Protein 5ITG (pdb70)

CATH classification: 3.40.50.720

Structure (mmCIF, N/CA/C/O backbone):
data_5ITG
#
_entry.id   5ITG
#
_cell.length_a   148.996
_cell.length_b   72.996
_cell.length_c   97.269
_cell.angle_alpha   90.000
_cell.angle_beta   90.000
_cell.angle_gamma   90.000
#
_symmetry.space_group_name_H-M   'P 21 21 2'
#
loop_
_entity.id
_entity.type
_entity.pdbx_description
1 polymer 'Sorbitol dehydrogenase'
2 water water
#
loop_
_atom_site.group_PDB
_atom_site.id
_atom_site.type_symbol
_atom_site.label_atom_id
_atom_site.label_alt_id
_atom_site.label_comp_id
_atom_site.label_asym_id
_atom_site.label_entity_id
_atom_site.label_seq_id
_atom_site.pdbx_PDB_ins_code
_atom_site.Cartn_x
_atom_site.Cartn_y
_atom_site.Cartn_z
_atom_site.occupancy
_atom_site.B_iso_or_equiv
_atom_site.auth_seq_id
_atom_site.auth_comp_id
_atom_site.auth_asym_id
_atom_site.auth_atom_id
_atom_site.pdbx_PDB_model_num
ATOM 9 N N . ILE A 1 2 ? 51.772 2.814 -6.435 1.00 62.24 2 ILE A N 1
ATOM 10 C CA . ILE A 1 2 ? 51.482 1.390 -6.512 1.00 61.14 2 ILE A CA 1
ATOM 11 C C . ILE A 1 2 ? 52.785 0.595 -6.572 1.00 59.23 2 ILE A C 1
ATOM 12 O O . ILE A 1 2 ? 53.820 1.115 -6.988 1.00 58.26 2 ILE A O 1
ATOM 17 N N . THR A 1 3 ? 52.732 -0.663 -6.147 1.00 57.61 3 THR A N 1
ATOM 18 C CA . THR A 1 3 ? 53.915 -1.515 -6.149 1.00 56.42 3 THR A CA 1
ATOM 19 C C . THR A 1 3 ? 54.024 -2.331 -7.430 1.00 55.83 3 THR A C 1
ATOM 20 O O . THR A 1 3 ? 53.179 -3.176 -7.714 1.00 55.19 3 THR A O 1
ATOM 24 N N . ARG A 1 4 ? 55.075 -2.070 -8.198 1.00 55.98 4 ARG A N 1
ATOM 25 C CA . ARG A 1 4 ? 55.315 -2.783 -9.446 1.00 56.52 4 ARG A CA 1
ATOM 26 C C . ARG A 1 4 ? 56.805 -2.973 -9.698 1.00 55.80 4 ARG A C 1
ATOM 27 O O . ARG A 1 4 ? 57.638 -2.270 -9.131 1.00 54.30 4 ARG A O 1
ATOM 35 N N . GLU A 1 5 ? 57.130 -3.932 -10.556 1.00 56.53 5 GLU A N 1
ATOM 36 C CA . GLU A 1 5 ? 58.517 -4.231 -10.887 1.00 57.81 5 GLU A CA 1
ATOM 37 C C . GLU A 1 5 ? 59.251 -3.001 -11.414 1.00 57.92 5 GLU A C 1
ATOM 38 O O . GLU A 1 5 ? 60.404 -2.760 -11.065 1.00 57.73 5 GLU A O 1
ATOM 44 N N . THR A 1 6 ? 58.571 -2.220 -12.247 1.00 58.74 6 THR A N 1
ATOM 45 C CA . THR A 1 6 ? 59.167 -1.025 -12.833 1.00 59.56 6 THR A CA 1
ATOM 46 C C . THR A 1 6 ? 59.086 0.170 -11.890 1.00 59.94 6 THR A C 1
ATOM 47 O O . THR A 1 6 ? 59.994 1.001 -11.847 1.00 59.85 6 THR A O 1
ATOM 51 N N . LEU A 1 7 ? 57.996 0.249 -11.133 1.00 60.21 7 LEU A N 1
ATOM 52 C CA . LEU A 1 7 ? 57.789 1.351 -10.201 1.00 61.11 7 LEU A CA 1
ATOM 53 C C . LEU A 1 7 ? 58.555 1.185 -8.896 1.00 60.56 7 LEU A C 1
ATOM 54 O O . LEU A 1 7 ? 58.051 1.532 -7.830 1.00 60.76 7 LEU A O 1
ATOM 59 N N . LYS A 1 8 ? 59.773 0.662 -8.982 1.00 60.39 8 LYS A N 1
ATOM 60 C CA . LYS A 1 8 ? 60.590 0.464 -7.792 1.00 59.71 8 LYS A CA 1
ATOM 61 C C . LYS A 1 8 ? 61.400 1.690 -7.397 1.00 59.69 8 LYS A C 1
ATOM 62 O O . LYS A 1 8 ? 62.567 1.581 -7.021 1.00 60.01 8 LYS A O 1
ATOM 68 N N . SER A 1 9 ? 60.768 2.856 -7.492 1.00 59.36 9 SER A N 1
ATOM 69 C CA . SER A 1 9 ? 61.394 4.120 -7.115 1.00 57.57 9 SER A CA 1
ATOM 70 C C . SER A 1 9 ? 60.712 4.525 -5.810 1.00 56.13 9 SER A C 1
ATOM 71 O O . SER A 1 9 ? 60.201 5.637 -5.673 1.00 55.82 9 SER A O 1
ATOM 74 N N . LEU A 1 10 ? 60.706 3.591 -4.863 1.00 54.03 10 LEU A N 1
ATOM 75 C CA . LEU A 1 10 ? 60.082 3.775 -3.560 1.00 51.43 10 LEU A CA 1
ATOM 76 C C . LEU A 1 10 ? 60.628 4.971 -2.785 1.00 50.74 10 LEU A C 1
ATOM 77 O O . LEU A 1 10 ? 61.756 5.411 -3.010 1.00 50.38 10 LEU A O 1
ATOM 82 N N . PRO A 1 11 ? 59.821 5.515 -1.858 1.00 49.92 11 PRO A N 1
ATOM 83 C CA . PRO A 1 11 ? 60.217 6.660 -1.034 1.00 49.17 11 PRO A CA 1
ATOM 84 C C . PRO A 1 11 ? 61.488 6.340 -0.254 1.00 48.83 11 PRO A C 1
ATOM 85 O O . PRO A 1 11 ? 61.784 5.175 0.010 1.00 48.95 11 PRO A O 1
ATOM 89 N N . ALA A 1 12 ? 62.229 7.378 0.117 1.00 48.66 12 ALA A N 1
ATOM 90 C CA . ALA A 1 12 ? 63.482 7.224 0.851 1.00 47.27 12 ALA A CA 1
ATOM 91 C C . ALA A 1 12 ? 63.384 6.329 2.087 1.00 46.67 12 ALA A C 1
ATOM 92 O O . ALA A 1 12 ? 64.373 5.726 2.502 1.00 46.11 12 ALA A O 1
ATOM 94 N N . ASN A 1 13 ? 62.193 6.243 2.669 1.00 46.08 13 ASN A N 1
ATOM 95 C CA . ASN A 1 13 ? 61.980 5.438 3.872 1.00 45.41 13 ASN A CA 1
ATOM 96 C C . ASN A 1 13 ? 61.739 3.956 3.586 1.00 43.98 13 ASN A C 1
ATOM 97 O O . ASN A 1 13 ? 61.851 3.118 4.481 1.00 43.69 13 ASN A O 1
ATOM 102 N N . VAL A 1 14 ? 61.405 3.635 2.341 1.00 41.73 14 VAL A N 1
ATOM 103 C CA . VAL A 1 14 ? 61.132 2.256 1.958 1.00 39.84 14 VAL A CA 1
ATOM 104 C C . VAL A 1 14 ? 62.339 1.594 1.303 1.00 39.27 14 VAL A C 1
ATOM 105 O O . VAL A 1 14 ? 62.876 2.103 0.323 1.00 39.21 14 VAL A O 1
ATOM 109 N N . GLN A 1 15 ? 62.767 0.459 1.848 1.00 38.38 15 GLN A N 1
ATOM 110 C CA . GLN A 1 15 ? 63.905 -0.259 1.288 1.00 36.48 15 GLN A CA 1
ATOM 111 C C . GLN A 1 15 ? 63.431 -1.180 0.171 1.00 36.11 15 GLN A C 1
ATOM 112 O O . GLN A 1 15 ? 62.324 -1.710 0.222 1.00 33.73 15 GLN A O 1
ATOM 118 N N . ALA A 1 16 ? 64.273 -1.367 -0.840 1.00 34.89 16 ALA A N 1
ATOM 119 C CA . ALA A 1 16 ? 63.932 -2.235 -1.957 1.00 35.10 16 ALA A CA 1
ATOM 120 C C . ALA A 1 16 ? 64.764 -3.507 -1.870 1.00 34.63 16 ALA A C 1
ATOM 121 O O . ALA A 1 16 ? 65.716 -3.585 -1.094 1.00 34.82 16 ALA A O 1
ATOM 123 N N . PRO A 1 17 ? 64.409 -4.530 -2.658 1.00 34.88 17 PRO A N 1
ATOM 124 C CA . PRO A 1 17 ? 65.180 -5.774 -2.617 1.00 35.18 17 PRO A CA 1
ATOM 125 C C . PRO A 1 17 ? 66.661 -5.471 -2.809 1.00 35.96 17 PRO A C 1
ATOM 126 O O . PRO A 1 17 ? 67.036 -4.766 -3.738 1.00 37.36 17 PRO A O 1
ATOM 130 N N . PRO A 1 18 ? 67.521 -5.992 -1.923 1.00 36.65 18 PRO A N 1
ATOM 131 C CA . PRO A 1 18 ? 68.967 -5.763 -2.012 1.00 37.26 18 PRO A CA 1
ATOM 132 C C . PRO A 1 18 ? 69.678 -6.665 -3.022 1.00 37.33 18 PRO A C 1
ATOM 133 O O . PRO A 1 18 ? 70.694 -7.285 -2.703 1.00 39.46 18 PRO A O 1
ATOM 137 N N . TYR A 1 19 ? 69.143 -6.731 -4.236 1.00 37.13 19 TYR A N 1
ATOM 138 C CA . TYR A 1 19 ? 69.718 -7.560 -5.293 1.00 37.34 19 TYR A CA 1
ATOM 139 C C . TYR A 1 19 ? 68.997 -7.281 -6.607 1.00 38.18 19 TYR A C 1
ATOM 140 O O . TYR A 1 19 ? 67.922 -6.688 -6.614 1.00 38.09 19 TYR A O 1
ATOM 149 N N . ASP A 1 20 ? 69.591 -7.700 -7.720 1.00 39.80 20 ASP A N 1
ATOM 150 C CA . ASP A 1 20 ? 68.967 -7.488 -9.018 1.00 40.54 20 ASP A CA 1
ATOM 151 C C . ASP A 1 20 ? 67.814 -8.480 -9.131 1.00 40.33 20 ASP A C 1
ATOM 152 O O . ASP A 1 20 ? 68.035 -9.685 -9.250 1.00 40.56 20 ASP A O 1
ATOM 157 N N . ILE A 1 21 ? 66.586 -7.973 -9.093 1.00 39.27 21 ILE A N 1
ATOM 158 C CA . ILE A 1 21 ? 65.408 -8.827 -9.167 1.00 40.55 21 ILE A CA 1
ATOM 159 C C . ILE A 1 21 ? 65.353 -9.643 -10.461 1.00 40.75 21 ILE A C 1
ATOM 160 O O . ILE A 1 21 ? 64.720 -10.698 -10.514 1.00 40.21 21 ILE A O 1
ATOM 165 N N . ASP A 1 22 ? 66.025 -9.160 -11.501 1.00 41.24 22 ASP A N 1
ATOM 166 C CA . ASP A 1 22 ? 66.030 -9.859 -12.784 1.00 40.50 22 ASP A CA 1
ATOM 167 C C . ASP A 1 22 ? 67.035 -11.003 -12.822 1.00 37.94 22 ASP A C 1
ATOM 168 O O . ASP A 1 22 ? 66.958 -11.874 -13.687 1.00 39.16 22 ASP A O 1
ATOM 173 N N . GLY A 1 23 ? 67.973 -11.004 -11.882 1.00 35.74 23 GLY A N 1
ATOM 174 C CA . GLY A 1 23 ? 68.984 -12.045 -11.859 1.00 34.56 23 GLY A CA 1
ATOM 175 C C . GLY A 1 23 ? 68.675 -13.293 -11.051 1.00 32.73 23 GLY A C 1
ATOM 176 O O . GLY A 1 23 ? 69.331 -14.318 -11.229 1.00 33.42 23 GLY A O 1
ATOM 177 N N . ILE A 1 24 ? 67.682 -13.229 -10.171 1.00 30.36 24 ILE A N 1
ATOM 178 C CA . ILE A 1 24 ? 67.357 -14.389 -9.354 1.00 29.03 24 ILE A CA 1
ATOM 179 C C . ILE A 1 24 ? 66.521 -15.435 -10.085 1.00 29.08 24 ILE A C 1
ATOM 180 O O . ILE A 1 24 ? 65.680 -15.105 -10.923 1.00 28.84 24 ILE A O 1
ATOM 185 N N . LYS A 1 25 ? 66.774 -16.700 -9.760 1.00 28.35 25 LYS A N 1
ATOM 186 C CA . LYS A 1 25 ? 66.065 -17.830 -10.354 1.00 31.07 25 LYS A CA 1
ATOM 187 C C . LYS A 1 25 ? 65.483 -18.733 -9.260 1.00 29.95 25 LYS A C 1
ATOM 188 O O . LYS A 1 25 ? 66.072 -18.881 -8.188 1.00 28.98 25 LYS A O 1
ATOM 194 N N . PRO A 1 26 ? 64.326 -19.361 -9.528 1.00 29.61 26 PRO A N 1
ATOM 195 C CA . PRO A 1 26 ? 63.625 -20.257 -8.595 1.00 28.96 26 PRO A CA 1
ATOM 196 C C . PRO A 1 26 ? 64.426 -21.463 -8.088 1.00 28.63 26 PRO A C 1
ATOM 197 O O . PRO A 1 26 ? 65.041 -22.194 -8.869 1.00 28.59 26 PRO A O 1
ATOM 201 N N . GLY A 1 27 ? 64.403 -21.665 -6.771 1.00 26.07 27 GLY A N 1
ATOM 202 C CA . GLY A 1 27 ? 65.100 -22.786 -6.167 1.00 22.71 27 GLY A CA 1
ATOM 203 C C . GLY A 1 27 ? 64.233 -23.454 -5.113 1.00 21.58 27 GLY A C 1
ATOM 204 O O . GLY A 1 27 ? 64.542 -24.545 -4.623 1.00 20.04 27 GLY A O 1
ATOM 205 N N . ILE A 1 28 ? 63.134 -22.789 -4.771 1.00 20.60 28 ILE A N 1
ATOM 206 C CA . ILE A 1 28 ? 62.203 -23.274 -3.756 1.00 20.38 28 ILE A CA 1
ATOM 207 C C . ILE A 1 28 ? 60.755 -23.131 -4.216 1.00 19.20 28 ILE A C 1
ATOM 208 O O . ILE A 1 28 ? 60.385 -22.123 -4.825 1.00 19.33 28 ILE A O 1
ATOM 213 N N . VAL A 1 29 ? 59.947 -24.144 -3.933 1.00 19.49 29 VAL A N 1
ATOM 214 C CA . VAL A 1 29 ? 58.522 -24.084 -4.233 1.00 18.80 29 VAL A CA 1
ATOM 215 C C . VAL A 1 29 ? 57.868 -24.098 -2.858 1.00 19.50 29 VAL A C 1
ATOM 216 O O . VAL A 1 29 ? 58.171 -24.965 -2.035 1.00 19.37 29 VAL A O 1
ATOM 220 N N . HIS A 1 30 ? 56.989 -23.135 -2.600 1.00 18.61 30 HIS A N 1
ATOM 221 C CA . HIS A 1 30 ? 56.321 -23.053 -1.302 1.00 18.93 30 HIS A CA 1
ATOM 222 C C . HIS A 1 30 ? 54.814 -23.237 -1.379 1.00 18.66 30 HIS A C 1
ATOM 223 O O . HIS A 1 30 ? 54.138 -22.549 -2.141 1.00 18.17 30 HIS A O 1
ATOM 230 N N . PHE A 1 31 ? 54.296 -24.151 -0.564 1.00 19.61 31 PHE A N 1
ATOM 231 C CA . PHE A 1 31 ? 52.863 -24.423 -0.500 1.00 20.55 31 PHE A CA 1
ATOM 232 C C . PHE A 1 31 ? 52.243 -23.657 0.669 1.00 21.17 31 PHE A C 1
ATOM 233 O O . PHE A 1 31 ? 52.686 -23.788 1.805 1.00 20.31 31 PHE A O 1
ATOM 241 N N . GLY A 1 32 ? 51.210 -22.869 0.384 1.00 23.04 32 GLY A N 1
ATOM 242 C CA . GLY A 1 32 ? 50.553 -22.101 1.425 1.00 22.71 32 GLY A CA 1
ATOM 243 C C . GLY A 1 32 ? 51.214 -20.749 1.626 1.00 23.88 32 GLY A C 1
ATOM 244 O O . GLY A 1 32 ? 51.983 -20.559 2.570 1.00 21.72 32 GLY A O 1
ATOM 245 N N . VAL A 1 33 ? 50.911 -19.804 0.736 1.00 23.61 33 VAL A N 1
ATOM 246 C CA . VAL A 1 33 ? 51.494 -18.470 0.812 1.00 23.02 33 VAL A CA 1
ATOM 247 C C . VAL A 1 33 ? 50.721 -17.563 1.766 1.00 23.44 33 VAL A C 1
ATOM 248 O O . VAL A 1 33 ? 49.931 -16.717 1.339 1.00 24.32 33 VAL A O 1
ATOM 252 N N . GLY A 1 34 ? 50.959 -17.753 3.060 1.00 21.63 34 GLY A N 1
ATOM 253 C CA . GLY A 1 34 ? 50.297 -16.953 4.073 1.00 20.65 34 GLY A CA 1
ATOM 254 C C . GLY A 1 34 ? 51.231 -15.896 4.627 1.00 19.55 34 GLY A C 1
ATOM 255 O O . GLY A 1 34 ? 52.403 -15.818 4.240 1.00 20.09 34 GLY A O 1
ATOM 256 N N . ASN A 1 35 ? 50.719 -15.088 5.549 1.00 18.59 35 ASN A N 1
ATOM 257 C CA . ASN A 1 35 ? 51.495 -14.016 6.141 1.00 17.93 35 ASN A CA 1
ATOM 258 C C . ASN A 1 35 ? 52.785 -14.455 6.819 1.00 17.85 35 ASN A C 1
ATOM 259 O O . ASN A 1 35 ? 53.815 -13.810 6.656 1.00 16.56 35 ASN A O 1
ATOM 264 N N . PHE A 1 36 ? 52.731 -15.539 7.585 1.00 16.11 36 PHE A N 1
ATOM 265 C CA . PHE A 1 36 ? 53.924 -15.997 8.280 1.00 15.79 36 PHE A CA 1
ATOM 266 C C . PHE A 1 36 ? 55.059 -16.299 7.306 1.00 15.59 36 PHE A C 1
ATOM 267 O O . PHE A 1 36 ? 56.202 -15.874 7.516 1.00 16.21 36 PHE 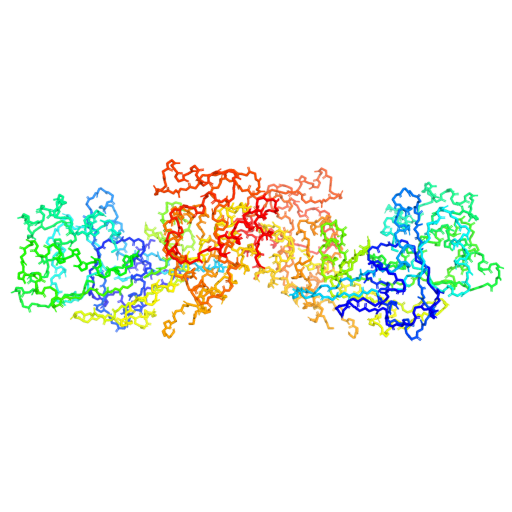A O 1
ATOM 275 N N . PHE A 1 37 ? 54.741 -17.040 6.249 1.00 13.90 37 PHE A N 1
ATOM 276 C CA . PHE A 1 37 ? 55.722 -17.395 5.225 1.00 15.51 37 PHE A CA 1
ATOM 277 C C . PHE A 1 37 ? 56.353 -16.135 4.647 1.00 15.16 37 PHE A C 1
ATOM 278 O O . PHE A 1 37 ? 57.572 -16.025 4.531 1.00 16.95 37 PHE A O 1
ATOM 286 N N . ARG A 1 38 ? 55.505 -15.181 4.286 1.00 16.76 38 ARG A N 1
ATOM 287 C CA . ARG A 1 38 ? 55.965 -13.941 3.683 1.00 16.91 38 ARG A CA 1
ATOM 288 C C . ARG A 1 38 ? 56.837 -13.066 4.590 1.00 17.39 38 ARG A C 1
ATOM 289 O O . ARG A 1 38 ? 57.656 -12.290 4.093 1.00 18.94 38 ARG A O 1
ATOM 297 N N . ALA A 1 39 ? 56.672 -13.200 5.906 1.00 15.59 39 ALA A N 1
ATOM 298 C CA . ALA A 1 39 ? 57.442 -12.405 6.865 1.00 15.22 39 ALA A CA 1
ATOM 299 C C . ALA A 1 39 ? 58.568 -13.184 7.538 1.00 15.77 39 ALA A C 1
ATOM 300 O O . ALA A 1 39 ? 59.390 -12.608 8.254 1.00 16.15 39 ALA A O 1
ATOM 302 N N . HIS A 1 40 ? 58.617 -14.490 7.309 1.00 15.89 40 HIS A N 1
ATOM 303 C CA . HIS A 1 40 ? 59.640 -15.314 7.940 1.00 17.24 40 HIS A CA 1
ATOM 304 C C . HIS A 1 40 ? 60.512 -16.005 6.893 1.00 17.23 40 HIS A C 1
ATOM 305 O O . HIS A 1 40 ? 61.585 -15.505 6.562 1.00 16.24 40 HIS A O 1
ATOM 312 N N . GLU A 1 41 ? 60.053 -17.129 6.349 1.00 17.23 41 GLU A N 1
ATOM 313 C CA . GLU A 1 41 ? 60.839 -17.838 5.339 1.00 18.48 41 GLU A CA 1
ATOM 314 C C . GLU A 1 41 ? 61.268 -16.923 4.183 1.00 16.72 41 GLU A C 1
ATOM 315 O O . GLU A 1 41 ? 62.445 -16.870 3.820 1.00 18.97 41 GLU A O 1
ATOM 321 N N . ALA A 1 42 ? 60.316 -16.206 3.601 1.00 17.64 42 ALA A N 1
ATOM 322 C CA . ALA A 1 42 ? 60.626 -15.310 2.491 1.00 19.25 42 ALA A CA 1
ATOM 323 C C . ALA A 1 42 ? 61.602 -14.229 2.940 1.00 19.81 42 ALA A C 1
ATOM 324 O O . ALA A 1 42 ? 62.447 -13.768 2.165 1.00 22.22 42 ALA A O 1
ATOM 326 N N . PHE A 1 43 ? 61.478 -13.836 4.204 1.00 21.28 43 PHE A N 1
ATOM 327 C CA . PHE A 1 43 ? 62.323 -12.804 4.813 1.00 19.72 43 PHE A CA 1
ATOM 328 C C . PHE A 1 43 ? 63.788 -13.220 4.863 1.00 20.30 43 PHE A C 1
ATOM 329 O O . PHE A 1 43 ? 64.675 -12.439 4.501 1.00 22.39 43 PHE A O 1
ATOM 337 N N . TYR A 1 44 ? 64.050 -14.443 5.318 1.00 18.69 44 TYR A N 1
ATOM 338 C CA . TYR A 1 44 ? 65.429 -14.931 5.396 1.00 20.45 44 TYR A CA 1
ATOM 339 C C . TYR A 1 44 ? 66.036 -15.140 4.010 1.00 20.55 44 TYR A C 1
ATOM 340 O O . TYR A 1 44 ? 67.200 -14.800 3.774 1.00 21.10 44 TYR A O 1
ATOM 349 N N . VAL A 1 45 ? 65.249 -15.691 3.090 1.00 20.31 45 VAL A N 1
ATOM 350 C CA . VAL A 1 45 ? 65.739 -15.921 1.741 1.00 22.00 45 VAL A CA 1
ATOM 351 C C . VAL A 1 45 ? 66.106 -14.594 1.079 1.00 23.29 45 VAL A C 1
ATOM 352 O O . VAL A 1 45 ? 67.117 -14.494 0.373 1.00 24.98 45 VAL A O 1
ATOM 356 N N . GLU A 1 46 ? 65.290 -13.575 1.325 1.00 23.01 46 GLU A N 1
ATOM 357 C CA . GLU A 1 46 ? 65.510 -12.246 0.767 1.00 24.19 46 GLU A CA 1
ATOM 358 C C . GLU A 1 46 ? 66.912 -11.730 1.097 1.00 25.87 46 GLU A C 1
ATOM 359 O O . GLU A 1 46 ? 67.508 -10.984 0.317 1.00 25.64 46 GLU A O 1
ATOM 365 N N . GLN A 1 47 ? 67.434 -12.143 2.249 1.00 25.58 47 GLN A N 1
ATOM 366 C CA . GLN A 1 47 ? 68.747 -11.701 2.707 1.00 26.95 47 GLN A CA 1
ATOM 367 C C . GLN A 1 47 ? 69.946 -12.504 2.208 1.00 27.32 47 GLN A C 1
ATOM 368 O O . GLN A 1 47 ? 71.084 -12.140 2.483 1.00 28.78 47 GLN A O 1
ATOM 374 N N . ILE A 1 48 ? 69.707 -13.595 1.489 1.00 26.37 48 ILE A N 1
ATOM 375 C CA . ILE A 1 48 ? 70.815 -14.386 0.959 1.00 27.57 48 ILE A CA 1
ATOM 376 C C . ILE A 1 48 ? 70.761 -14.460 -0.564 1.00 28.51 48 ILE A C 1
ATOM 377 O O . ILE A 1 48 ? 71.620 -15.072 -1.196 1.00 30.14 48 ILE A O 1
ATOM 382 N N . LEU A 1 49 ? 69.751 -13.823 -1.150 1.00 29.19 49 LEU A N 1
ATOM 383 C CA . LEU A 1 49 ? 69.575 -13.826 -2.597 1.00 32.43 49 LEU A CA 1
ATOM 384 C C . LEU A 1 49 ? 70.692 -13.052 -3.304 1.00 34.25 49 LEU A C 1
ATOM 385 O O . LEU A 1 49 ? 70.974 -13.280 -4.482 1.00 32.43 49 LEU A O 1
ATOM 390 N N . GLU A 1 50 ? 71.321 -12.134 -2.579 1.00 36.95 50 GLU A N 1
ATOM 391 C CA . GLU A 1 50 ? 72.412 -11.343 -3.135 1.00 40.84 50 GLU A CA 1
ATOM 392 C C . GLU A 1 50 ? 73.690 -12.177 -3.124 1.00 41.44 50 GLU A C 1
ATOM 393 O O . GLU A 1 50 ? 74.697 -11.792 -3.712 1.00 43.42 50 GLU A O 1
ATOM 399 N N . HIS A 1 51 ? 73.634 -13.322 -2.450 1.00 41.80 51 HIS A N 1
ATOM 400 C CA . HIS A 1 51 ? 74.774 -14.229 -2.343 1.00 41.60 51 HIS A CA 1
ATOM 401 C C . HIS A 1 51 ? 74.590 -15.428 -3.264 1.00 40.40 51 HIS A C 1
ATOM 402 O O . HIS A 1 51 ? 75.516 -15.845 -3.963 1.00 39.85 51 HIS A O 1
ATOM 409 N N . ALA A 1 52 ? 73.383 -15.984 -3.239 1.00 37.70 52 ALA A N 1
ATOM 410 C CA . ALA A 1 52 ? 73.031 -17.138 -4.049 1.00 36.06 52 ALA A CA 1
ATOM 411 C C . ALA A 1 52 ? 71.678 -16.833 -4.676 1.00 35.59 52 ALA A C 1
ATOM 412 O O . ALA A 1 52 ? 70.633 -17.169 -4.123 1.00 35.85 52 ALA A O 1
ATOM 414 N N . PRO A 1 53 ? 71.685 -16.193 -5.853 1.00 34.31 53 PRO A N 1
ATOM 415 C CA . PRO A 1 53 ? 70.479 -15.812 -6.590 1.00 32.68 53 PRO A CA 1
ATOM 416 C C . PRO A 1 53 ? 69.599 -16.941 -7.121 1.00 31.12 53 PRO A C 1
ATOM 417 O O . PRO A 1 53 ? 68.532 -16.679 -7.668 1.00 30.54 53 PRO A O 1
ATOM 421 N N . ASP A 1 54 ? 70.026 -18.188 -6.962 1.00 29.27 54 ASP A N 1
ATOM 422 C CA . ASP A 1 54 ? 69.228 -19.301 -7.470 1.00 29.12 54 ASP A CA 1
ATOM 423 C C . ASP A 1 54 ? 68.246 -19.876 -6.461 1.00 27.40 54 ASP A C 1
ATOM 424 O O . ASP A 1 54 ? 67.862 -21.042 -6.548 1.00 24.53 54 ASP A O 1
ATOM 429 N N . TRP A 1 55 ? 67.816 -19.048 -5.517 1.00 27.22 55 TRP A N 1
ATOM 430 C CA . TRP A 1 55 ? 66.883 -19.513 -4.505 1.00 26.31 55 TRP A CA 1
ATOM 431 C C . TRP A 1 55 ? 65.585 -18.728 -4.439 1.00 26.41 55 TRP A C 1
ATOM 432 O O . TRP A 1 55 ? 64.998 -18.574 -3.363 1.00 26.83 55 TRP A O 1
ATOM 443 N N . ALA A 1 56 ? 65.134 -18.230 -5.587 1.00 25.06 56 ALA A N 1
ATOM 444 C CA . ALA A 1 56 ? 63.880 -17.490 -5.641 1.00 24.47 56 ALA A CA 1
ATOM 445 C C . ALA A 1 56 ? 62.797 -18.469 -5.234 1.00 21.85 56 ALA A C 1
ATOM 446 O O . ALA A 1 56 ? 63.003 -19.681 -5.294 1.00 21.21 56 ALA A O 1
ATOM 448 N N . ILE A 1 57 ? 61.641 -17.954 -4.835 1.00 21.99 57 ILE A N 1
ATOM 449 C CA . ILE A 1 57 ? 60.550 -18.819 -4.398 1.00 20.38 57 ILE A CA 1
ATOM 450 C C . ILE A 1 57 ? 59.336 -18.781 -5.322 1.00 19.52 57 ILE A C 1
ATOM 451 O O . ILE A 1 57 ? 58.892 -17.716 -5.725 1.00 19.15 57 ILE A O 1
ATOM 456 N N . VAL A 1 58 ? 58.806 -19.956 -5.647 1.00 20.38 58 VAL A N 1
ATOM 457 C CA . VAL A 1 58 ? 57.608 -20.058 -6.472 1.00 21.70 58 VAL A CA 1
ATOM 458 C C . VAL A 1 58 ? 56.508 -20.462 -5.495 1.00 20.39 58 VAL A C 1
ATOM 459 O O . VAL A 1 58 ? 56.551 -21.555 -4.938 1.00 19.57 58 VAL A O 1
ATOM 463 N N . GLY A 1 59 ? 55.536 -19.584 -5.279 1.00 20.10 59 GLY A N 1
ATOM 464 C CA . GLY A 1 59 ? 54.469 -19.896 -4.343 1.00 21.76 59 GLY A CA 1
ATOM 465 C C . GLY A 1 59 ? 53.290 -20.624 -4.957 1.00 23.08 59 GLY A C 1
ATOM 466 O O . GLY A 1 59 ? 52.922 -20.371 -6.106 1.00 24.92 59 GLY A O 1
ATOM 467 N N . VAL A 1 60 ? 52.688 -21.528 -4.190 1.00 22.24 60 VAL A N 1
ATOM 468 C CA . VAL A 1 60 ? 51.543 -22.289 -4.670 1.00 21.21 60 VAL A CA 1
ATOM 469 C C . VAL A 1 60 ? 50.396 -22.314 -3.666 1.00 22.30 60 VAL A C 1
ATOM 470 O O . VAL A 1 60 ? 50.584 -22.655 -2.497 1.00 21.73 60 VAL A O 1
ATOM 474 N N . GLY A 1 61 ? 49.208 -21.936 -4.131 1.00 21.86 61 GLY A N 1
ATOM 475 C CA . GLY A 1 61 ? 48.032 -21.958 -3.279 1.00 22.75 61 GLY A CA 1
ATOM 476 C C . GLY A 1 61 ? 47.290 -23.244 -3.599 1.00 23.66 61 GLY A C 1
ATOM 477 O O . GLY A 1 61 ? 47.169 -23.607 -4.770 1.00 24.50 61 GLY A O 1
ATOM 478 N N . LEU A 1 62 ? 46.797 -23.937 -2.579 1.00 25.08 62 LEU A N 1
ATOM 479 C CA . LEU A 1 62 ? 46.096 -25.203 -2.789 1.00 28.90 62 LEU A CA 1
ATOM 480 C C . LEU A 1 62 ? 44.600 -25.090 -3.069 1.00 30.11 62 LEU A C 1
ATOM 481 O O . LEU A 1 62 ? 44.010 -25.993 -3.660 1.00 29.58 62 LEU A O 1
ATOM 486 N N . THR A 1 63 ? 43.986 -23.992 -2.640 1.00 32.55 63 THR A N 1
ATOM 487 C CA . THR A 1 63 ? 42.555 -23.791 -2.852 1.00 34.72 63 THR A CA 1
ATOM 488 C C . THR A 1 63 ? 42.269 -22.931 -4.083 1.00 35.88 63 THR A C 1
ATOM 489 O O . THR A 1 63 ? 43.006 -21.996 -4.387 1.00 36.70 63 THR A O 1
ATOM 493 N N . GLY A 1 64 ? 41.192 -23.254 -4.790 1.00 37.50 64 GLY A N 1
ATOM 494 C CA . GLY A 1 64 ? 40.840 -22.496 -5.977 1.00 39.86 64 GLY A CA 1
ATOM 495 C C . GLY A 1 64 ? 39.559 -21.701 -5.805 1.00 42.07 64 GLY A C 1
ATOM 496 O O . GLY A 1 64 ? 38.879 -21.386 -6.781 1.00 41.81 64 GLY A O 1
ATOM 497 N N . SER A 1 65 ? 39.228 -21.378 -4.559 1.00 43.50 65 SER A N 1
ATOM 498 C CA . SER A 1 65 ? 38.021 -20.613 -4.262 1.00 45.10 65 SER A CA 1
ATOM 499 C C . SER A 1 65 ? 38.029 -19.294 -5.023 1.00 46.18 65 SER A C 1
ATOM 500 O O . SER A 1 65 ? 39.035 -18.913 -5.621 1.00 46.71 65 SER A O 1
ATOM 503 N N . ASP A 1 66 ? 36.900 -18.596 -4.984 1.00 47.31 66 ASP A N 1
ATOM 504 C CA . ASP A 1 66 ? 36.765 -17.319 -5.666 1.00 48.11 66 ASP A CA 1
ATOM 505 C C . ASP A 1 66 ? 37.714 -16.309 -5.027 1.00 47.70 66 ASP A C 1
ATOM 506 O O . ASP A 1 66 ? 38.225 -15.410 -5.695 1.00 47.73 66 ASP A O 1
ATOM 511 N N . ARG A 1 67 ? 37.951 -16.474 -3.728 1.00 47.58 67 ARG A N 1
ATOM 512 C CA . ARG A 1 67 ? 38.839 -15.586 -2.983 1.00 46.90 67 ARG A CA 1
ATOM 513 C C . ARG A 1 67 ? 40.307 -15.903 -3.262 1.00 45.29 67 ARG A C 1
ATOM 514 O O . ARG A 1 67 ? 41.167 -15.031 -3.163 1.00 44.25 67 ARG A O 1
ATOM 522 N N . SER A 1 68 ? 40.589 -17.156 -3.605 1.00 43.86 68 SER A N 1
ATOM 523 C CA . SER A 1 68 ? 41.957 -17.565 -3.897 1.00 43.67 68 SER A CA 1
ATOM 524 C C . SER A 1 68 ? 42.416 -16.935 -5.207 1.00 42.81 68 SER A C 1
ATOM 525 O O . SER A 1 68 ? 43.538 -16.431 -5.309 1.00 40.93 68 SER A O 1
ATOM 528 N N . LYS A 1 69 ? 41.532 -16.959 -6.202 1.00 42.31 69 LYS A N 1
ATOM 529 C CA . LYS A 1 69 ? 41.834 -16.397 -7.512 1.00 41.48 69 LYS A CA 1
ATOM 530 C C . LYS A 1 69 ? 42.110 -14.905 -7.411 1.00 39.38 69 LYS A C 1
ATOM 531 O O . LYS A 1 69 ? 43.005 -14.388 -8.076 1.00 37.56 69 LYS A O 1
ATOM 537 N N . LYS A 1 70 ? 41.339 -14.218 -6.573 1.00 39.24 70 LYS A N 1
ATOM 538 C CA . LYS A 1 70 ? 41.504 -12.780 -6.372 1.00 39.32 70 LYS A CA 1
ATOM 539 C C . LYS A 1 70 ? 42.900 -12.507 -5.807 1.00 38.55 70 LYS A C 1
ATOM 540 O O . LYS A 1 70 ? 43.634 -11.650 -6.303 1.00 37.29 70 LYS A O 1
ATOM 546 N N . LYS A 1 71 ? 43.256 -13.250 -4.765 1.00 37.77 71 LYS A N 1
ATOM 547 C CA . LYS A 1 71 ? 44.558 -13.119 -4.124 1.00 36.22 71 LYS A CA 1
ATOM 548 C C . LYS A 1 71 ? 45.674 -13.326 -5.144 1.00 35.02 71 LYS A C 1
ATOM 549 O O . LYS A 1 71 ? 46.599 -12.518 -5.245 1.00 34.53 71 LYS A O 1
ATOM 555 N N . ALA A 1 72 ? 45.580 -14.415 -5.900 1.00 34.69 72 ALA A N 1
ATOM 556 C CA . ALA A 1 72 ? 46.578 -14.733 -6.913 1.00 35.02 72 ALA A CA 1
ATOM 557 C C . ALA A 1 72 ? 46.687 -13.616 -7.947 1.00 34.70 72 ALA A C 1
ATOM 558 O O . ALA A 1 72 ? 47.776 -13.314 -8.431 1.00 33.96 72 ALA A O 1
ATOM 560 N N . GLU A 1 73 ? 45.555 -13.005 -8.282 1.00 34.95 73 GLU A N 1
ATOM 561 C CA . GLU A 1 73 ? 45.539 -11.922 -9.260 1.00 36.16 73 GLU A CA 1
ATOM 562 C C . GLU A 1 73 ? 46.221 -10.684 -8.700 1.00 35.02 73 GLU A C 1
ATOM 563 O O . GLU A 1 73 ? 46.968 -10.007 -9.402 1.00 33.49 73 GLU A O 1
ATOM 569 N N . GLU A 1 74 ? 45.970 -10.394 -7.427 1.00 35.77 74 GLU A N 1
ATOM 570 C CA . GLU A 1 74 ? 46.572 -9.230 -6.792 1.00 35.88 74 GLU A CA 1
ATOM 571 C C . GLU A 1 74 ? 48.087 -9.373 -6.701 1.00 35.01 74 GLU A C 1
ATOM 572 O O . GLU A 1 74 ? 48.819 -8.390 -6.830 1.00 34.21 74 GLU A O 1
ATOM 578 N N . PHE A 1 75 ? 48.554 -10.599 -6.474 1.00 34.55 75 PHE A N 1
ATOM 579 C CA . PHE A 1 75 ? 49.989 -10.876 -6.392 1.00 33.80 75 PHE A CA 1
ATOM 580 C C . PHE A 1 75 ? 50.626 -10.646 -7.761 1.00 33.68 75 PHE A C 1
ATOM 581 O O . PHE A 1 75 ? 51.578 -9.878 -7.895 1.00 33.77 75 PHE A O 1
ATOM 589 N N . LYS A 1 76 ? 50.093 -11.314 -8.779 1.00 34.20 76 LYS A N 1
ATOM 590 C CA . LYS A 1 76 ? 50.612 -11.166 -10.134 1.00 35.35 76 LYS A CA 1
ATOM 591 C C . LYS A 1 76 ? 50.580 -9.699 -10.570 1.00 34.90 76 LYS A C 1
ATOM 592 O O . LYS A 1 76 ? 51.475 -9.234 -11.271 1.00 36.39 76 LYS A O 1
ATOM 598 N N . ALA A 1 77 ? 49.554 -8.971 -10.143 1.00 34.94 77 ALA A N 1
ATOM 599 C CA . ALA A 1 77 ? 49.416 -7.561 -10.500 1.00 35.93 77 ALA A CA 1
ATOM 600 C C . ALA A 1 77 ? 50.586 -6.718 -9.996 1.00 36.45 77 ALA A C 1
ATOM 601 O O . ALA A 1 77 ? 50.982 -5.743 -10.637 1.00 36.18 77 ALA A O 1
ATOM 603 N N . GLN A 1 78 ? 51.139 -7.089 -8.846 1.00 35.87 78 GLN A N 1
ATOM 604 C CA . GLN A 1 78 ? 52.263 -6.348 -8.285 1.00 36.41 78 GLN A CA 1
ATOM 605 C C . GLN A 1 78 ? 53.581 -7.069 -8.524 1.00 37.21 78 GLN A C 1
ATOM 606 O O . GLN A 1 78 ? 54.559 -6.840 -7.807 1.00 36.38 78 GLN A O 1
ATOM 612 N N . ASP A 1 79 ? 53.602 -7.931 -9.541 1.00 36.75 79 ASP A N 1
ATOM 613 C CA . ASP A 1 79 ? 54.795 -8.704 -9.879 1.00 36.88 79 ASP A CA 1
ATOM 614 C C . ASP A 1 79 ? 55.246 -9.525 -8.675 1.00 35.50 79 ASP A C 1
ATOM 615 O O . ASP A 1 79 ? 56.440 -9.768 -8.485 1.00 34.56 79 ASP A O 1
ATOM 620 N N . CYS A 1 80 ? 54.264 -9.947 -7.879 1.00 34.59 80 CYS A N 1
ATOM 621 C CA . CYS A 1 80 ? 54.478 -10.740 -6.672 1.00 33.08 80 CYS A CA 1
ATOM 622 C C . CYS A 1 80 ? 55.236 -9.999 -5.575 1.00 32.58 80 CYS A C 1
ATOM 623 O O . CYS A 1 80 ? 55.612 -10.593 -4.563 1.00 33.26 80 CYS A O 1
ATOM 626 N N . LEU A 1 81 ? 55.451 -8.702 -5.778 1.00 29.81 81 LEU A N 1
ATOM 627 C CA . LEU A 1 81 ? 56.139 -7.864 -4.797 1.00 28.49 81 LEU A CA 1
ATOM 628 C C . LEU A 1 81 ? 55.142 -7.420 -3.727 1.00 27.22 81 LEU A C 1
ATOM 629 O O . LEU A 1 81 ? 53.969 -7.194 -4.020 1.00 25.75 81 LEU A O 1
ATOM 634 N N . TYR A 1 82 ? 55.609 -7.293 -2.491 1.00 25.91 82 TYR A N 1
ATOM 635 C CA . TYR A 1 82 ? 54.751 -6.849 -1.395 1.00 25.27 82 TYR A CA 1
ATOM 636 C C . TYR A 1 82 ? 55.596 -6.139 -0.349 1.00 24.49 82 TYR A C 1
ATOM 637 O O . TYR A 1 82 ? 56.818 -6.300 -0.314 1.00 26.02 82 TYR A O 1
ATOM 646 N N . SER A 1 83 ? 54.957 -5.342 0.497 1.00 23.76 83 SER A N 1
ATOM 647 C CA . SER A 1 83 ? 55.702 -4.620 1.516 1.00 23.25 83 SER A CA 1
ATOM 648 C C . SER A 1 83 ? 55.596 -5.277 2.880 1.00 21.98 83 SER A C 1
ATOM 649 O O . SER A 1 83 ? 54.546 -5.783 3.270 1.00 22.57 83 SER A O 1
ATOM 652 N N . LEU A 1 84 ? 56.705 -5.263 3.600 1.00 21.01 84 LEU A N 1
ATOM 653 C CA . LEU A 1 84 ? 56.752 -5.838 4.927 1.00 21.52 84 LEU A CA 1
ATOM 654 C C . LEU A 1 84 ? 57.225 -4.783 5.901 1.00 20.58 84 LEU A C 1
ATOM 655 O O . LEU A 1 84 ? 58.351 -4.297 5.802 1.00 23.40 84 LEU A O 1
ATOM 660 N N . THR A 1 85 ? 56.348 -4.412 6.825 1.00 21.67 85 THR A N 1
ATOM 661 C CA . THR A 1 85 ? 56.689 -3.439 7.848 1.00 20.55 85 THR A CA 1
ATOM 662 C C . THR A 1 85 ? 57.133 -4.251 9.063 1.00 20.63 85 THR A C 1
ATOM 663 O O . THR A 1 85 ? 56.495 -5.244 9.413 1.00 19.30 85 THR A O 1
ATOM 667 N N . GLU A 1 86 ? 58.242 -3.843 9.674 1.00 21.01 86 GLU A N 1
ATOM 668 C CA . GLU A 1 86 ? 58.771 -4.507 10.861 1.00 23.30 86 GLU A CA 1
ATOM 669 C C . GLU A 1 86 ? 58.731 -3.501 12.008 1.00 22.55 86 GLU A C 1
ATOM 670 O O . GLU A 1 86 ? 59.372 -2.454 11.947 1.00 22.81 86 GLU A O 1
ATOM 676 N N . THR A 1 87 ? 57.968 -3.821 13.047 1.00 21.83 87 THR A N 1
ATOM 677 C CA . THR A 1 87 ? 57.810 -2.922 14.188 1.00 22.54 87 THR A CA 1
ATOM 678 C C . THR A 1 87 ? 58.484 -3.406 15.468 1.00 21.97 87 THR A C 1
ATOM 679 O O . THR A 1 87 ? 58.197 -4.496 15.955 1.00 21.51 87 THR A O 1
ATOM 683 N N . ALA A 1 88 ? 59.363 -2.570 16.017 1.00 21.74 88 ALA A N 1
ATOM 684 C CA . ALA A 1 88 ? 60.101 -2.894 17.241 1.00 21.78 88 ALA A CA 1
ATOM 685 C C . ALA A 1 88 ? 59.326 -2.463 18.486 1.00 22.68 88 ALA A C 1
ATOM 686 O O . ALA A 1 88 ? 58.420 -1.646 18.403 1.00 22.49 88 ALA A O 1
ATOM 688 N N . PRO A 1 89 ? 59.673 -3.019 19.660 1.00 23.95 89 PRO A N 1
ATOM 689 C CA . PRO A 1 89 ? 58.980 -2.662 20.905 1.00 25.18 89 PRO A CA 1
ATOM 690 C C . PRO A 1 89 ? 59.125 -1.174 21.241 1.00 27.75 89 PRO A C 1
ATOM 691 O O . PRO A 1 89 ? 58.331 -0.614 22.004 1.00 26.36 89 PRO A O 1
ATOM 695 N N . SER A 1 90 ? 60.150 -0.546 20.667 1.00 29.58 90 SER A N 1
ATOM 696 C CA . SER A 1 90 ? 60.413 0.876 20.882 1.00 31.79 90 SER A CA 1
ATOM 697 C C . SER A 1 90 ? 59.361 1.710 20.161 1.00 32.96 90 SER A C 1
ATOM 698 O O . SER A 1 90 ? 59.262 2.923 20.367 1.00 35.29 90 SER A O 1
ATOM 701 N N . GLY A 1 91 ? 58.576 1.052 19.314 1.00 31.81 91 GLY A N 1
ATOM 702 C CA . GLY A 1 91 ? 57.541 1.746 18.575 1.00 32.86 91 GLY A CA 1
ATOM 703 C C . GLY A 1 91 ? 57.967 2.090 17.161 1.00 31.86 91 GLY A C 1
ATOM 704 O O . GLY A 1 91 ? 57.129 2.346 16.296 1.00 31.29 91 GLY A O 1
ATOM 705 N N . LYS A 1 92 ? 59.275 2.084 16.925 1.00 32.24 92 LYS A N 1
ATOM 706 C CA . LYS A 1 92 ? 59.831 2.400 15.615 1.00 32.32 92 LYS A CA 1
ATOM 707 C C . LYS A 1 92 ? 59.625 1.250 14.636 1.00 32.35 92 LYS A C 1
ATOM 708 O O . LYS A 1 92 ? 59.808 0.081 14.984 1.00 29.89 92 LYS A O 1
ATOM 714 N N . SER A 1 93 ? 59.259 1.592 13.406 1.00 31.14 93 SER A N 1
ATOM 715 C CA . SER A 1 93 ? 59.026 0.601 12.365 1.00 31.92 93 SER A CA 1
ATOM 716 C C . SER A 1 93 ? 59.847 0.937 11.129 1.00 32.53 93 SER A C 1
ATOM 717 O O . SER A 1 93 ? 60.278 2.079 10.952 1.00 32.15 93 SER A O 1
ATOM 720 N N . THR A 1 94 ? 60.072 -0.067 10.290 1.00 31.28 94 THR A N 1
ATOM 721 C CA . THR A 1 94 ? 60.799 0.110 9.040 1.00 31.74 94 THR A CA 1
ATOM 722 C C . THR A 1 94 ? 59.996 -0.674 8.012 1.00 31.55 94 THR A C 1
ATOM 723 O O . THR A 1 94 ? 59.290 -1.619 8.369 1.00 29.79 94 THR A O 1
ATOM 727 N N . VAL A 1 95 ? 60.079 -0.281 6.745 1.00 31.01 95 VAL A N 1
ATOM 728 C CA . VAL A 1 95 ? 59.335 -0.982 5.705 1.00 31.44 95 VAL A CA 1
ATOM 729 C C . VAL A 1 95 ? 60.202 -1.287 4.492 1.00 31.53 95 VAL A C 1
ATOM 730 O O . VAL A 1 95 ? 61.079 -0.502 4.120 1.00 30.88 95 VAL A O 1
ATOM 734 N N . ARG A 1 96 ? 59.959 -2.444 3.885 1.00 30.68 96 ARG A N 1
ATOM 735 C CA . ARG A 1 96 ? 60.726 -2.867 2.723 1.00 31.14 96 ARG A CA 1
ATOM 736 C C . ARG A 1 96 ? 59.850 -3.616 1.728 1.00 31.30 96 ARG A C 1
ATOM 737 O O . ARG A 1 96 ? 58.834 -4.209 2.098 1.00 31.36 96 ARG A O 1
ATOM 745 N N . VAL A 1 97 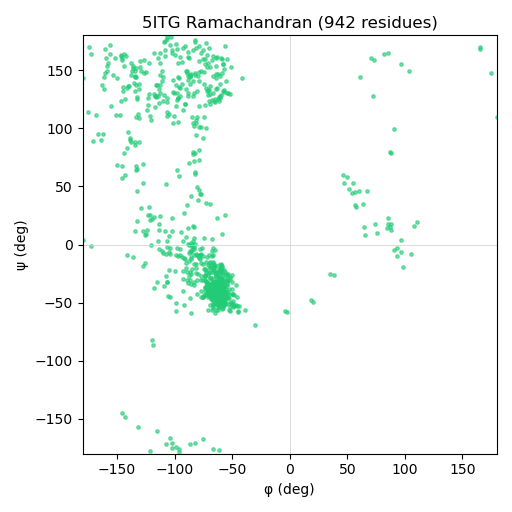? 60.242 -3.570 0.459 1.00 29.56 97 VAL A N 1
ATOM 746 C CA . VAL A 1 97 ? 59.514 -4.264 -0.592 1.00 28.52 97 VAL A CA 1
ATOM 747 C C . VAL A 1 97 ? 60.272 -5.563 -0.831 1.00 27.59 97 VAL A C 1
ATOM 748 O O . VAL A 1 97 ? 61.446 -5.554 -1.197 1.00 26.88 97 VAL A O 1
ATOM 760 N N . GLY A 1 99 ? 61.193 -9.106 -2.655 1.00 25.02 99 GLY A N 1
ATOM 761 C CA . GLY A 1 99 ? 61.206 -9.642 -4.005 1.00 24.57 99 GLY A CA 1
ATOM 762 C C . GLY A 1 99 ? 61.473 -11.134 -4.159 1.00 24.47 99 GLY A C 1
ATOM 763 O O . GLY A 1 99 ? 61.452 -11.649 -5.278 1.00 23.68 99 GLY A O 1
ATOM 764 N N . ALA A 1 100 ? 61.697 -11.839 -3.051 1.00 22.51 100 ALA A N 1
ATOM 765 C CA . ALA A 1 100 ? 61.992 -13.273 -3.095 1.00 23.15 100 ALA A CA 1
ATOM 766 C C . ALA A 1 100 ? 60.939 -14.164 -3.769 1.00 23.13 100 ALA A C 1
ATOM 767 O O . ALA A 1 100 ? 61.284 -15.170 -4.391 1.00 22.35 100 ALA A O 1
ATOM 769 N N . LEU A 1 101 ? 59.667 -13.803 -3.633 1.00 22.85 101 LEU A N 1
ATOM 770 C CA . LEU A 1 101 ? 58.568 -14.570 -4.223 1.00 24.51 101 LEU A CA 1
ATOM 771 C C . LEU A 1 101 ? 58.418 -14.127 -5.673 1.00 25.81 101 LEU A C 1
ATOM 772 O O . LEU A 1 101 ? 57.881 -13.053 -5.938 1.00 24.99 101 LEU A O 1
ATOM 777 N N . ARG A 1 102 ? 58.884 -14.956 -6.606 1.00 26.40 102 ARG A N 1
ATOM 778 C CA . ARG A 1 102 ? 58.842 -14.598 -8.020 1.00 28.67 102 ARG A CA 1
ATOM 779 C C . ARG A 1 102 ? 57.638 -15.064 -8.827 1.00 30.30 102 ARG A C 1
ATOM 780 O O . ARG A 1 102 ? 57.450 -14.636 -9.963 1.00 30.08 102 ARG A O 1
ATOM 788 N N . ASP A 1 103 ? 56.826 -15.944 -8.258 1.00 31.89 103 ASP A N 1
ATOM 789 C CA . ASP A 1 103 ? 55.636 -16.401 -8.957 1.00 32.85 103 ASP A CA 1
ATOM 790 C C . ASP A 1 103 ? 54.652 -16.948 -7.940 1.00 33.73 103 ASP A C 1
ATOM 791 O O . ASP A 1 103 ? 55.051 -17.466 -6.893 1.00 33.56 103 ASP A O 1
ATOM 796 N N . TYR A 1 104 ? 53.367 -16.817 -8.248 1.00 32.07 104 TYR A N 1
ATOM 797 C CA . TYR A 1 104 ? 52.311 -17.307 -7.376 1.00 32.16 104 TYR A CA 1
ATOM 798 C C . TYR A 1 104 ? 51.338 -18.095 -8.246 1.00 31.45 104 TYR A C 1
ATOM 799 O O . TYR A 1 104 ? 50.651 -17.526 -9.097 1.00 30.21 104 TYR A O 1
ATOM 808 N N . LEU A 1 105 ? 51.290 -19.405 -8.036 1.00 29.70 105 LEU A N 1
ATOM 809 C CA . LEU A 1 105 ? 50.410 -20.262 -8.818 1.00 30.04 105 LEU A CA 1
ATOM 810 C C . LEU A 1 105 ? 49.259 -20.843 -8.026 1.00 29.18 105 LEU A C 1
ATOM 811 O O . LEU A 1 105 ? 49.414 -21.227 -6.868 1.00 28.47 105 LEU A O 1
ATOM 816 N N . LEU A 1 106 ? 48.097 -20.898 -8.664 1.00 29.92 106 LEU A N 1
ATOM 817 C CA . LEU A 1 106 ? 46.919 -21.497 -8.062 1.00 31.46 106 LEU A CA 1
ATOM 818 C C . LEU A 1 106 ? 46.887 -22.913 -8.630 1.00 32.37 106 LEU A C 1
ATOM 819 O O . LEU A 1 106 ? 46.555 -23.113 -9.802 1.00 32.43 106 LEU A O 1
ATOM 824 N N . ALA A 1 107 ? 47.249 -23.887 -7.800 1.00 32.17 107 ALA A N 1
ATOM 825 C CA . ALA A 1 107 ? 47.289 -25.285 -8.215 1.00 31.08 107 ALA A CA 1
ATOM 826 C C . ALA A 1 107 ? 46.086 -25.737 -9.037 1.00 31.79 107 ALA A C 1
ATOM 827 O O . ALA A 1 107 ? 46.245 -26.300 -10.120 1.00 29.30 107 ALA A O 1
ATOM 829 N N . PRO A 1 108 ? 44.864 -25.507 -8.533 1.00 32.63 108 PRO A N 1
ATOM 830 C CA . PRO A 1 108 ? 43.674 -25.924 -9.280 1.00 33.39 108 PRO A CA 1
ATOM 831 C C . PRO A 1 108 ? 43.600 -25.398 -10.714 1.00 34.62 108 PRO A C 1
ATOM 832 O O . PRO A 1 108 ? 43.117 -26.096 -11.603 1.00 36.02 108 PRO A O 1
ATOM 836 N N . ALA A 1 109 ? 44.085 -24.179 -10.939 1.00 35.05 109 ALA A N 1
ATOM 837 C CA . ALA A 1 109 ? 44.063 -23.573 -12.268 1.00 35.69 109 ALA A CA 1
ATOM 838 C C . ALA A 1 109 ? 44.803 -24.413 -13.307 1.00 37.03 109 ALA A C 1
ATOM 839 O O . ALA A 1 109 ? 44.390 -24.478 -14.465 1.00 37.11 109 ALA A O 1
ATOM 841 N N . ASP A 1 110 ? 45.898 -25.050 -12.899 1.00 35.85 110 ASP A N 1
ATOM 842 C CA . ASP A 1 110 ? 46.669 -25.898 -13.808 1.00 34.89 110 ASP A CA 1
ATOM 843 C C . ASP A 1 110 ? 47.619 -26.809 -13.035 1.00 32.74 110 ASP A C 1
ATOM 844 O O . ASP A 1 110 ? 48.763 -26.451 -12.762 1.00 31.51 110 ASP A O 1
ATOM 849 N N . PRO A 1 111 ? 47.145 -28.006 -12.665 1.00 32.94 111 PRO A N 1
ATOM 850 C CA . PRO A 1 111 ? 47.976 -28.955 -11.918 1.00 31.76 111 PRO A CA 1
ATOM 851 C C . PRO A 1 111 ? 49.328 -29.242 -12.566 1.00 31.32 111 PRO A C 1
ATOM 852 O O . PRO A 1 111 ? 50.330 -29.369 -11.866 1.00 30.96 111 PRO A O 1
ATOM 856 N N . GLU A 1 112 ? 49.365 -29.338 -13.895 1.00 30.45 112 GLU A N 1
ATOM 857 C CA . GLU A 1 112 ? 50.625 -29.616 -14.588 1.00 30.05 112 GLU A CA 1
ATOM 858 C C . GLU A 1 112 ? 51.652 -28.510 -14.362 1.00 28.80 112 GLU A C 1
ATOM 859 O O . GLU A 1 112 ? 52.845 -28.787 -14.236 1.00 28.65 112 GLU A O 1
ATOM 865 N N . ALA A 1 113 ? 51.182 -27.265 -14.314 1.00 28.01 113 ALA A N 1
ATOM 866 C CA . ALA A 1 113 ? 52.052 -26.108 -14.103 1.00 27.81 113 ALA A CA 1
ATOM 867 C C . ALA A 1 113 ? 52.822 -26.218 -12.786 1.00 27.20 113 ALA A C 1
ATOM 868 O O . ALA A 1 113 ? 53.996 -25.845 -12.707 1.00 27.84 113 ALA A O 1
ATOM 870 N N . VAL A 1 114 ? 52.150 -26.720 -11.755 1.00 25.83 114 VAL A N 1
ATOM 871 C CA . VAL A 1 114 ? 52.774 -26.885 -10.449 1.00 24.84 114 VAL A CA 1
ATOM 872 C C . VAL A 1 114 ? 53.794 -28.011 -10.507 1.00 24.61 114 VAL A C 1
ATOM 873 O O . VAL A 1 114 ? 54.900 -27.888 -9.980 1.00 21.17 114 VAL A O 1
ATOM 877 N N . LEU A 1 115 ? 53.411 -29.110 -11.155 1.00 23.53 115 LEU A N 1
ATOM 878 C CA . LEU A 1 115 ? 54.287 -30.268 -11.282 1.00 25.51 115 LEU A CA 1
ATOM 879 C C . LEU A 1 115 ? 55.554 -29.962 -12.069 1.00 25.41 115 LEU A C 1
ATOM 880 O O . LEU A 1 115 ? 56.610 -30.520 -11.777 1.00 25.16 115 LEU A O 1
ATOM 885 N N . LYS A 1 116 ? 55.451 -29.078 -13.059 1.00 26.22 116 LYS A N 1
ATOM 886 C CA . LYS A 1 116 ? 56.613 -28.704 -13.858 1.00 27.05 116 LYS A CA 1
ATOM 887 C C . LYS A 1 116 ? 57.659 -28.054 -12.958 1.00 26.51 116 LYS A C 1
ATOM 888 O O . LYS A 1 116 ? 58.854 -28.341 -13.065 1.00 25.32 116 LYS A O 1
ATOM 894 N N . HIS A 1 117 ? 57.212 -27.169 -12.073 1.00 24.97 117 HIS A N 1
ATOM 895 C CA . HIS A 1 117 ? 58.139 -26.509 -11.164 1.00 24.73 117 HIS A CA 1
ATOM 896 C C . HIS A 1 117 ? 58.744 -27.524 -10.211 1.00 22.79 117 HIS A C 1
ATOM 897 O O . HIS A 1 117 ? 59.948 -27.519 -9.967 1.00 22.72 117 HIS A O 1
ATOM 904 N N . LEU A 1 118 ? 57.892 -28.397 -9.684 1.00 21.00 118 LEU A N 1
ATOM 905 C CA . LEU A 1 118 ? 58.304 -29.427 -8.742 1.00 22.09 118 LEU A CA 1
ATOM 906 C C . LEU A 1 118 ? 59.344 -30.414 -9.283 1.00 23.48 118 LEU A C 1
ATOM 907 O O . LEU A 1 118 ? 60.160 -30.939 -8.516 1.00 22.81 118 LEU A O 1
ATOM 912 N N . VAL A 1 119 ? 59.324 -30.674 -10.589 1.00 23.58 119 VAL A N 1
ATOM 913 C CA . VAL A 1 119 ? 60.286 -31.614 -11.159 1.00 23.75 119 VAL A CA 1
ATOM 914 C C . VAL A 1 119 ? 61.556 -30.949 -11.667 1.00 24.60 119 VAL A C 1
ATOM 915 O O . VAL A 1 119 ? 62.535 -31.635 -11.955 1.00 25.38 119 VAL A O 1
ATOM 919 N N . ASP A 1 120 ? 61.548 -29.622 -11.766 1.00 25.22 120 ASP A N 1
ATOM 920 C CA . ASP A 1 120 ? 62.716 -28.884 -12.249 1.00 27.48 120 ASP A CA 1
ATOM 921 C C . ASP A 1 120 ? 63.920 -29.113 -11.340 1.00 28.33 120 ASP A C 1
ATOM 922 O O . ASP A 1 120 ? 63.843 -28.911 -10.128 1.00 28.90 120 ASP A O 1
ATOM 927 N N . PRO A 1 121 ? 65.058 -29.528 -11.922 1.00 29.27 121 PRO A N 1
ATOM 928 C CA . PRO A 1 121 ? 66.284 -29.790 -11.163 1.00 27.95 121 PRO A CA 1
ATOM 929 C C . PRO A 1 121 ? 66.762 -28.621 -10.302 1.00 26.95 121 PRO A C 1
ATOM 930 O O . PRO A 1 121 ? 67.452 -28.830 -9.303 1.00 27.38 121 PRO A O 1
ATOM 934 N N . ALA A 1 122 ? 66.408 -27.399 -10.695 1.00 25.80 122 ALA A N 1
ATOM 935 C CA . ALA A 1 122 ? 66.806 -26.206 -9.949 1.00 26.19 122 ALA A CA 1
ATOM 936 C C . ALA A 1 122 ? 66.026 -26.084 -8.643 1.00 25.32 122 ALA A C 1
ATOM 937 O O . ALA A 1 122 ? 66.480 -25.431 -7.702 1.00 24.65 122 ALA A O 1
ATOM 939 N N . ILE A 1 123 ? 64.848 -26.698 -8.596 1.00 24.39 123 ILE A N 1
ATOM 940 C CA . ILE A 1 123 ? 64.028 -26.681 -7.387 1.00 24.24 123 ILE A CA 1
ATOM 941 C C . ILE A 1 123 ? 64.591 -27.765 -6.474 1.00 23.95 123 ILE A C 1
ATOM 942 O O . ILE A 1 123 ? 64.425 -28.957 -6.730 1.00 24.61 123 ILE A O 1
ATOM 947 N N . ARG A 1 124 ? 65.274 -27.339 -5.419 1.00 22.80 124 ARG A N 1
ATOM 948 C CA . ARG A 1 124 ? 65.908 -28.269 -4.492 1.00 21.88 124 ARG A CA 1
ATOM 949 C C . ARG A 1 124 ? 65.256 -28.335 -3.111 1.00 20.94 124 ARG A C 1
ATOM 950 O O . ARG A 1 124 ? 65.604 -29.180 -2.280 1.00 20.59 124 ARG A O 1
ATOM 958 N N . ILE A 1 125 ? 64.308 -27.439 -2.869 1.00 20.34 125 ILE A N 1
ATOM 959 C CA . ILE A 1 125 ? 63.589 -27.412 -1.604 1.00 18.45 125 ILE A CA 1
ATOM 960 C C . ILE A 1 125 ? 62.114 -27.140 -1.834 1.00 16.28 125 ILE A C 1
ATOM 961 O O . ILE A 1 125 ? 61.746 -26.275 -2.623 1.00 16.86 125 ILE A O 1
ATOM 966 N N . VAL A 1 126 ? 61.276 -27.889 -1.137 1.00 16.11 126 VAL A N 1
ATOM 967 C CA . VAL A 1 126 ? 59.838 -27.700 -1.206 1.00 18.88 126 VAL A CA 1
ATOM 968 C C . VAL A 1 126 ? 59.399 -27.374 0.222 1.00 15.85 126 VAL A C 1
ATOM 969 O O . VAL A 1 126 ? 59.396 -28.245 1.088 1.00 19.72 126 VAL A O 1
ATOM 973 N N . SER A 1 127 ? 59.055 -26.118 0.476 1.00 18.35 127 SER A N 1
ATOM 974 C CA . SER A 1 127 ? 58.643 -25.713 1.817 1.00 17.71 127 SER A CA 1
ATOM 975 C C . SER A 1 127 ? 57.135 -25.568 1.918 1.00 19.23 127 SER A C 1
ATOM 976 O O . SER A 1 127 ? 56.433 -25.617 0.906 1.00 20.98 127 SER A O 1
ATOM 987 N N . THR A 1 129 ? 53.628 -24.043 4.688 1.00 17.52 129 THR A N 1
ATOM 988 C CA . THR A 1 129 ? 53.004 -23.519 5.894 1.00 14.81 129 THR A CA 1
ATOM 989 C C . THR A 1 129 ? 51.538 -23.776 5.571 1.00 16.54 129 THR A C 1
ATOM 990 O O . THR A 1 129 ? 50.891 -22.978 4.888 1.00 16.45 129 THR A O 1
ATOM 994 N N . ILE A 1 130 ? 51.030 -24.913 6.042 1.00 17.10 130 ILE A N 1
ATOM 995 C CA . ILE A 1 130 ? 49.650 -25.312 5.770 1.00 19.40 130 ILE A CA 1
ATOM 996 C C . ILE A 1 130 ? 48.851 -25.578 7.040 1.00 20.50 130 ILE A C 1
ATOM 997 O O . ILE A 1 130 ? 47.753 -26.136 6.970 1.00 20.16 130 ILE A O 1
ATOM 1002 N N . THR A 1 131 ? 49.409 -25.179 8.183 1.00 20.05 131 THR A N 1
ATOM 1003 C CA . THR A 1 131 ? 48.804 -25.368 9.505 1.00 21.84 131 THR A CA 1
ATOM 1004 C C . THR A 1 131 ? 48.844 -26.844 9.874 1.00 23.32 131 THR A C 1
ATOM 1005 O O . THR A 1 131 ? 48.988 -27.699 9.003 1.00 21.85 131 THR A O 1
ATOM 1009 N N . GLU A 1 132 ? 48.709 -27.145 11.162 1.00 23.84 132 GLU A N 1
ATOM 1010 C CA . GLU A 1 132 ? 48.740 -28.530 11.609 1.00 26.38 132 GLU A CA 1
ATOM 1011 C C . GLU A 1 132 ? 47.692 -29.399 10.929 1.00 26.58 132 GLU A C 1
ATOM 1012 O O . GLU A 1 132 ? 47.992 -30.508 10.489 1.00 26.91 132 GLU A O 1
ATOM 1018 N N . GLY A 1 133 ? 46.463 -28.901 10.859 1.00 26.10 133 GLY A N 1
ATOM 1019 C CA . GLY A 1 133 ? 45.394 -29.663 10.238 1.00 26.10 133 GLY A CA 1
ATOM 1020 C C . GLY A 1 133 ? 45.722 -30.027 8.806 1.00 25.95 133 GLY A C 1
ATOM 1021 O O . GLY A 1 133 ? 45.229 -31.025 8.270 1.00 26.01 133 GLY A O 1
ATOM 1022 N N . GLY A 1 134 ? 46.573 -29.215 8.186 1.00 24.69 134 GLY A N 1
ATOM 1023 C CA . GLY A 1 134 ? 46.959 -29.454 6.810 1.00 22.48 134 GLY A CA 1
ATOM 1024 C C . GLY A 1 134 ? 47.755 -30.724 6.576 1.00 21.19 134 GLY A C 1
ATOM 1025 O O . GLY A 1 134 ? 47.834 -31.189 5.445 1.00 22.54 134 GLY A O 1
ATOM 1026 N N . TYR A 1 135 ? 48.347 -31.292 7.624 1.00 19.58 135 TYR A N 1
ATOM 1027 C CA . TYR A 1 135 ? 49.137 -32.508 7.455 1.00 20.24 135 TYR A CA 1
ATOM 1028 C C . TYR A 1 135 ? 48.298 -33.789 7.440 1.00 20.45 135 TYR A C 1
ATOM 1029 O O . TYR A 1 135 ? 48.822 -34.888 7.254 1.00 19.75 135 TYR A O 1
ATOM 1038 N N . ASN A 1 136 ? 46.991 -33.638 7.627 1.00 21.74 136 ASN A N 1
ATOM 1039 C CA . ASN A 1 136 ? 46.073 -34.772 7.569 1.00 22.34 136 ASN A CA 1
ATOM 1040 C C . ASN A 1 136 ? 46.426 -35.941 8.481 1.00 22.28 136 ASN A C 1
ATOM 1041 O O . ASN A 1 136 ? 46.378 -37.099 8.060 1.00 22.24 136 ASN A O 1
ATOM 1046 N N . ILE A 1 137 ? 46.798 -35.640 9.723 1.00 21.81 137 ILE A N 1
ATOM 1047 C CA . ILE A 1 137 ? 47.114 -36.685 10.691 1.00 22.19 137 ILE A CA 1
ATOM 1048 C C . ILE A 1 137 ? 45.867 -36.884 11.557 1.00 23.14 137 ILE A C 1
ATOM 1049 O O . ILE A 1 137 ? 45.414 -35.952 12.216 1.00 21.74 137 ILE A O 1
ATOM 1054 N N . ASN A 1 138 ? 45.311 -38.091 11.544 1.00 25.56 138 ASN A N 1
ATOM 1055 C CA . ASN A 1 138 ? 44.124 -38.384 12.341 1.00 27.84 138 ASN A CA 1
ATOM 1056 C C . ASN A 1 138 ? 44.456 -38.174 13.817 1.00 29.84 138 ASN A C 1
ATOM 1057 O O . ASN A 1 138 ? 45.443 -38.705 14.323 1.00 29.27 138 ASN A O 1
ATOM 1062 N N . GLU A 1 139 ? 43.627 -37.385 14.494 1.00 32.82 139 GLU A N 1
ATOM 1063 C CA . GLU A 1 139 ? 43.824 -37.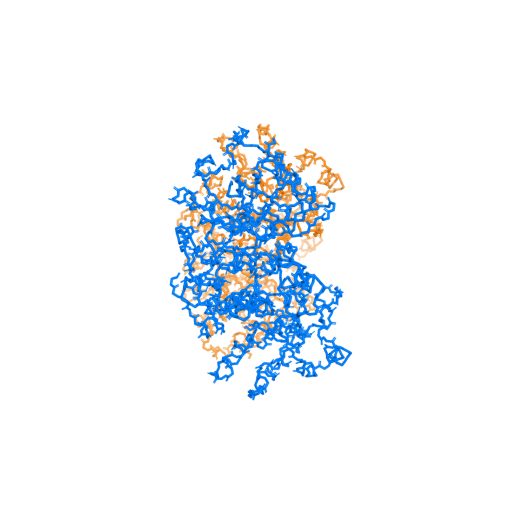058 15.903 1.00 36.11 139 GLU A CA 1
ATOM 1064 C C . GLU A 1 139 ? 43.689 -38.241 16.849 1.00 36.40 139 GLU A C 1
ATOM 1065 O O . GLU A 1 139 ? 44.228 -38.218 17.954 1.00 37.39 139 GLU A O 1
ATOM 1071 N N . THR A 1 140 ? 42.969 -39.271 16.421 1.00 36.65 140 THR A N 1
ATOM 1072 C CA . THR A 1 140 ? 42.767 -40.454 17.251 1.00 36.92 140 THR A CA 1
ATOM 1073 C C . THR A 1 140 ? 43.825 -41.531 17.007 1.00 35.72 140 THR A C 1
ATOM 1074 O O . THR A 1 140 ? 44.453 -42.017 17.949 1.00 37.25 140 THR A O 1
ATOM 1078 N N . THR A 1 141 ? 44.028 -41.897 15.746 1.00 34.70 141 THR A N 1
ATOM 1079 C CA . THR A 1 141 ? 45.004 -42.930 15.401 1.00 34.47 141 THR A CA 1
ATOM 1080 C C . THR A 1 141 ? 46.435 -42.396 15.350 1.00 33.79 141 THR A C 1
ATOM 1081 O O . THR A 1 141 ? 47.399 -43.147 15.529 1.00 31.74 141 THR A O 1
ATOM 1085 N N . GLY A 1 142 ? 46.572 -41.097 15.111 1.00 31.62 142 GLY A N 1
ATOM 1086 C CA . GLY A 1 142 ? 47.897 -40.514 15.029 1.00 30.40 142 GLY A CA 1
ATOM 1087 C C . GLY A 1 142 ? 48.585 -40.848 13.717 1.00 28.60 142 GLY A C 1
ATOM 1088 O O . GLY A 1 142 ? 49.776 -40.590 13.560 1.00 26.37 142 GLY A O 1
ATOM 1089 N N . ALA A 1 143 ? 47.848 -41.428 12.771 1.00 26.04 143 ALA A N 1
ATOM 1090 C CA . ALA A 1 143 ? 48.440 -41.775 11.482 1.00 26.48 143 ALA A CA 1
ATOM 1091 C C . ALA A 1 143 ? 47.874 -40.941 10.334 1.00 25.42 143 ALA A C 1
ATOM 1092 O O . ALA A 1 143 ? 46.839 -40.295 10.476 1.00 25.66 143 ALA A O 1
ATOM 1094 N N . PHE A 1 144 ? 48.568 -40.959 9.201 1.00 26.23 144 PHE A N 1
ATOM 1095 C CA . PHE A 1 144 ? 48.128 -40.225 8.020 1.00 26.16 144 PHE A CA 1
ATOM 1096 C C . PHE A 1 144 ? 46.776 -40.836 7.645 1.00 28.95 144 PHE A C 1
ATOM 1097 O O . PHE A 1 144 ? 46.674 -42.049 7.453 1.00 26.82 144 PHE A O 1
ATOM 1105 N N . ASP A 1 145 ? 45.748 -39.997 7.541 1.00 29.48 145 ASP A N 1
ATOM 1106 C CA . ASP A 1 145 ? 44.400 -40.470 7.245 1.00 30.92 145 ASP A CA 1
ATOM 1107 C C . ASP A 1 145 ? 44.128 -40.792 5.781 1.00 31.45 145 ASP A C 1
ATOM 1108 O O . ASP A 1 145 ? 43.886 -39.899 4.970 1.00 30.58 145 ASP A O 1
ATOM 1113 N N . LEU A 1 146 ? 44.148 -42.079 5.456 1.00 32.72 146 LEU A N 1
ATOM 1114 C CA . LEU A 1 146 ? 43.906 -42.536 4.091 1.00 33.90 146 LEU A CA 1
ATOM 1115 C C . LEU A 1 146 ? 42.430 -42.493 3.713 1.00 34.52 146 LEU A C 1
ATOM 1116 O O . LEU A 1 146 ? 42.064 -42.797 2.580 1.00 35.44 146 LEU A O 1
ATOM 1121 N N . GLU A 1 147 ? 41.586 -42.111 4.665 1.00 35.37 147 GLU A N 1
ATOM 1122 C CA . GLU A 1 147 ? 40.155 -42.032 4.419 1.00 35.96 147 GLU A CA 1
ATOM 1123 C C . GLU A 1 147 ? 39.741 -40.646 3.944 1.00 35.18 147 GLU A C 1
ATOM 1124 O O . GLU A 1 147 ? 38.620 -40.453 3.475 1.00 34.24 147 GLU A O 1
ATOM 1130 N N . ASN A 1 148 ? 40.647 -39.680 4.064 1.00 33.18 148 ASN A N 1
ATOM 1131 C CA . ASN A 1 148 ? 40.344 -38.325 3.639 1.00 30.72 148 ASN A CA 1
ATOM 1132 C C . ASN A 1 148 ? 39.935 -38.319 2.168 1.00 30.24 148 ASN A C 1
ATOM 1133 O O . ASN A 1 148 ? 40.592 -38.930 1.323 1.00 30.95 148 ASN A O 1
ATOM 1138 N N . ALA A 1 149 ? 38.842 -37.622 1.875 1.00 30.22 149 ALA A N 1
ATOM 1139 C CA . ALA A 1 149 ? 38.297 -37.542 0.520 1.00 29.42 149 ALA A CA 1
ATOM 1140 C C . ALA A 1 149 ? 39.296 -37.129 -0.553 1.00 28.95 149 ALA A C 1
ATOM 1141 O O . ALA A 1 149 ? 39.450 -37.820 -1.565 1.00 27.97 149 ALA A O 1
ATOM 1143 N N . ALA A 1 150 ? 39.965 -35.999 -0.344 1.00 27.21 150 ALA A N 1
ATOM 1144 C CA . ALA A 1 150 ? 40.932 -35.514 -1.321 1.00 27.39 150 ALA A CA 1
ATOM 1145 C C . ALA A 1 150 ? 42.087 -36.491 -1.498 1.00 26.96 150 ALA A C 1
ATOM 1146 O O . ALA A 1 150 ? 42.581 -36.685 -2.610 1.00 26.43 150 ALA A O 1
ATOM 1148 N N . VAL A 1 151 ? 42.520 -37.104 -0.402 1.00 26.59 151 VAL A N 1
ATOM 1149 C CA . VAL A 1 151 ? 43.625 -38.060 -0.457 1.00 27.54 151 VAL A CA 1
ATOM 1150 C C . VAL A 1 151 ? 43.271 -39.283 -1.294 1.00 28.53 151 VAL A C 1
ATOM 1151 O O . VAL A 1 151 ? 44.074 -39.749 -2.113 1.00 29.11 151 VAL A O 1
ATOM 1155 N N . LYS A 1 152 ? 42.068 -39.809 -1.084 1.00 29.00 152 LYS A N 1
ATOM 1156 C CA . LYS A 1 152 ? 41.618 -40.978 -1.828 1.00 30.87 152 LYS A CA 1
ATOM 1157 C C . LYS A 1 152 ? 41.501 -40.645 -3.309 1.00 30.52 152 LYS A C 1
ATOM 1158 O O . LYS A 1 152 ? 41.847 -41.456 -4.167 1.00 31.50 152 LYS A O 1
ATOM 1164 N N . ALA A 1 153 ? 41.020 -39.445 -3.613 1.00 31.01 153 ALA A N 1
ATOM 1165 C CA . ALA A 1 153 ? 40.878 -39.028 -5.001 1.00 29.76 153 ALA A CA 1
ATOM 1166 C C . ALA A 1 153 ? 42.255 -38.946 -5.652 1.00 30.07 153 ALA A C 1
ATOM 1167 O O . ALA A 1 153 ? 42.438 -39.347 -6.808 1.00 28.72 153 ALA A O 1
ATOM 1169 N N . ASP A 1 154 ? 43.226 -38.417 -4.913 1.00 28.00 154 ASP A N 1
ATOM 1170 C CA . ASP A 1 154 ? 44.584 -38.306 -5.429 1.00 29.33 154 ASP A CA 1
ATOM 1171 C C . ASP A 1 154 ? 45.137 -39.696 -5.695 1.00 29.51 154 ASP A C 1
ATOM 1172 O O . ASP A 1 154 ? 45.832 -39.923 -6.690 1.00 28.74 154 ASP A O 1
ATOM 1177 N N . LEU A 1 155 ? 44.826 -40.622 -4.795 1.00 29.01 155 LEU A N 1
ATOM 1178 C CA . LEU A 1 155 ? 45.287 -41.996 -4.926 1.00 30.54 155 LEU A CA 1
ATOM 1179 C C . LEU A 1 155 ? 44.682 -42.647 -6.177 1.00 31.36 155 LEU A C 1
ATOM 1180 O O . LEU A 1 155 ? 45.288 -43.535 -6.776 1.00 30.30 155 LEU A O 1
ATOM 1185 N N . LYS A 1 156 ? 43.498 -42.189 -6.581 1.00 32.07 156 LYS A N 1
ATOM 1186 C CA . LYS A 1 156 ? 42.840 -42.728 -7.770 1.00 33.07 156 LYS A CA 1
ATOM 1187 C C . LYS A 1 156 ? 43.512 -42.188 -9.032 1.00 33.07 156 LYS A C 1
ATOM 1188 O O . LYS A 1 156 ? 43.775 -42.941 -9.969 1.00 34.15 156 LYS A O 1
ATOM 1194 N N . ASN A 1 157 ? 43.786 -40.886 -9.057 1.00 32.24 157 ASN A N 1
ATOM 1195 C CA . ASN A 1 157 ? 44.461 -40.266 -10.194 1.00 32.95 157 ASN A CA 1
ATOM 1196 C C . ASN A 1 157 ? 45.677 -39.466 -9.721 1.00 32.21 157 ASN A C 1
ATOM 1197 O O . ASN A 1 157 ? 45.695 -38.236 -9.795 1.00 31.72 157 ASN A O 1
ATOM 1202 N N . PRO A 1 158 ? 46.723 -40.168 -9.251 1.00 31.62 158 PRO A N 1
ATOM 1203 C CA . PRO A 1 158 ? 47.957 -39.548 -8.754 1.00 31.18 158 PRO A CA 1
ATOM 1204 C C . PRO A 1 158 ? 48.699 -38.665 -9.752 1.00 31.72 158 PRO A C 1
ATOM 1205 O O . PRO A 1 158 ? 49.506 -37.819 -9.355 1.00 30.84 158 PRO A O 1
ATOM 1209 N N . GLU A 1 159 ? 48.429 -38.852 -11.042 1.00 30.96 159 GLU A N 1
ATOM 1210 C CA . GLU A 1 159 ? 49.103 -38.055 -12.058 1.00 30.34 159 GLU A CA 1
ATOM 1211 C C . GLU A 1 159 ? 48.524 -36.650 -12.178 1.00 28.80 159 GLU A C 1
ATOM 1212 O O . GLU A 1 159 ? 49.085 -35.803 -12.867 1.00 30.61 159 GLU A O 1
ATOM 1218 N N . LYS A 1 160 ? 47.402 -36.412 -11.510 1.00 28.11 160 LYS A N 1
ATOM 1219 C CA . LYS A 1 160 ? 46.748 -35.103 -11.519 1.00 29.10 160 LYS A CA 1
ATOM 1220 C C . LYS A 1 160 ? 46.126 -34.922 -10.132 1.00 28.69 160 LYS A C 1
ATOM 1221 O O . LYS A 1 160 ? 44.903 -34.912 -9.976 1.00 28.40 160 LYS A O 1
ATOM 1227 N N . PRO A 1 161 ? 46.978 -34.782 -9.101 1.00 27.59 161 PRO A N 1
ATOM 1228 C CA . PRO A 1 161 ? 46.601 -34.608 -7.695 1.00 26.38 161 PRO A CA 1
ATOM 1229 C C . PRO A 1 161 ? 46.125 -33.202 -7.342 1.00 25.67 161 PRO A C 1
ATOM 1230 O O . PRO A 1 161 ? 46.337 -32.258 -8.106 1.00 24.23 161 PRO A O 1
ATOM 1234 N N . SER A 1 162 ? 45.487 -33.074 -6.180 1.00 26.27 162 SER A N 1
ATOM 1235 C CA . SER A 1 162 ? 45.010 -31.778 -5.704 1.00 26.55 162 SER A CA 1
ATOM 1236 C C . SER A 1 162 ? 45.546 -31.486 -4.298 1.00 26.22 162 SER A C 1
ATOM 1237 O O . SER A 1 162 ? 45.493 -30.349 -3.836 1.00 24.18 162 SER A O 1
ATOM 1240 N N . THR A 1 163 ? 46.054 -32.508 -3.612 1.00 25.97 163 THR A N 1
ATOM 1241 C CA . THR A 1 163 ? 46.580 -32.305 -2.261 1.00 25.19 163 THR A CA 1
ATOM 1242 C C . THR A 1 163 ? 48.091 -32.117 -2.291 1.00 22.64 163 THR A C 1
ATOM 1243 O O . THR A 1 163 ? 48.765 -32.561 -3.225 1.00 21.95 163 THR A O 1
ATOM 1247 N N . VAL A 1 164 ? 48.622 -31.456 -1.267 1.00 22.06 164 VAL A N 1
ATOM 1248 C CA . VAL A 1 164 ? 50.058 -31.221 -1.197 1.00 19.39 164 VAL A CA 1
ATOM 1249 C C . VAL A 1 164 ? 50.766 -32.567 -1.213 1.00 19.06 164 VAL A C 1
ATOM 1250 O O . VAL A 1 164 ? 51.807 -32.724 -1.840 1.00 20.42 164 VAL A O 1
ATOM 1254 N N . PHE A 1 165 ? 50.181 -33.549 -0.536 1.00 21.04 165 PHE A N 1
ATOM 1255 C CA . PHE A 1 165 ? 50.758 -34.890 -0.485 1.00 21.73 165 PHE A CA 1
ATOM 1256 C C . PHE A 1 165 ? 50.862 -35.457 -1.899 1.00 22.09 165 PHE A C 1
ATOM 1257 O O . PHE A 1 165 ? 51.904 -35.982 -2.300 1.00 20.37 165 PHE A O 1
ATOM 1265 N N . GLY A 1 166 ? 49.768 -35.350 -2.648 1.00 23.73 166 GLY A N 1
ATOM 1266 C CA . GLY A 1 166 ? 49.748 -35.855 -4.008 1.00 21.66 166 GLY A CA 1
ATOM 1267 C C . GLY A 1 166 ? 50.753 -35.171 -4.919 1.00 21.89 166 GLY A C 1
ATOM 1268 O O . GLY A 1 166 ? 51.439 -35.835 -5.695 1.00 22.29 166 GLY A O 1
ATOM 1269 N N . TYR A 1 167 ? 50.838 -33.845 -4.830 1.00 20.07 167 TYR A N 1
ATOM 1270 C CA . TYR A 1 167 ? 51.764 -33.073 -5.656 1.00 19.88 167 TYR A CA 1
ATOM 1271 C C . TYR A 1 167 ? 53.218 -33.416 -5.362 1.00 19.80 167 TYR A C 1
ATOM 1272 O O . TYR A 1 167 ? 54.007 -33.671 -6.272 1.00 19.29 167 TYR A O 1
ATOM 1281 N N . VAL A 1 168 ? 53.566 -33.409 -4.080 1.00 20.39 168 VAL A N 1
ATOM 1282 C CA . VAL A 1 168 ? 54.931 -33.688 -3.652 1.00 20.43 168 VAL A CA 1
ATOM 1283 C C . VAL A 1 168 ? 55.384 -35.101 -3.985 1.00 20.53 168 VAL A C 1
ATOM 1284 O O . VAL A 1 168 ? 56.450 -35.291 -4.566 1.00 22.71 168 VAL A O 1
ATOM 1288 N N . VAL A 1 169 ? 54.583 -36.093 -3.620 1.00 21.31 169 VAL A N 1
ATOM 1289 C CA . VAL A 1 169 ? 54.949 -37.472 -3.900 1.00 22.29 169 VAL A CA 1
ATOM 1290 C C . VAL A 1 169 ? 54.981 -37.769 -5.404 1.00 23.12 169 VAL A C 1
ATOM 1291 O O . VAL A 1 169 ? 55.885 -38.457 -5.875 1.00 22.82 169 VAL A O 1
ATOM 1295 N N . GLU A 1 170 ? 54.017 -37.248 -6.163 1.00 23.79 170 GLU A N 1
ATOM 1296 C CA . GLU A 1 170 ? 54.020 -37.474 -7.609 1.00 23.71 170 GLU A CA 1
ATOM 1297 C C . GLU A 1 170 ? 55.252 -36.800 -8.216 1.00 25.76 170 GLU A C 1
ATOM 1298 O O . GLU A 1 170 ? 55.888 -37.344 -9.121 1.00 23.90 170 GLU A O 1
ATOM 1304 N N . ALA A 1 171 ? 55.598 -35.614 -7.718 1.00 24.10 171 ALA A N 1
ATOM 1305 C CA . ALA A 1 171 ? 56.772 -34.914 -8.233 1.00 22.56 171 ALA A CA 1
ATOM 1306 C C . ALA A 1 171 ? 58.031 -35.738 -7.949 1.00 22.76 171 ALA A C 1
ATOM 1307 O O . ALA A 1 171 ? 58.910 -35.876 -8.807 1.00 21.68 171 ALA A O 1
ATOM 1309 N N . LEU A 1 172 ? 58.114 -36.291 -6.742 1.00 21.48 172 LEU A N 1
ATOM 1310 C CA . LEU A 1 172 ? 59.266 -37.101 -6.368 1.00 21.66 172 LEU A CA 1
ATOM 1311 C C . LEU A 1 172 ? 59.343 -38.366 -7.222 1.00 22.50 172 LEU A C 1
ATOM 1312 O O . LEU A 1 172 ? 60.429 -38.796 -7.611 1.00 21.91 172 LEU A O 1
ATOM 1317 N N . ARG A 1 173 ? 58.192 -38.952 -7.530 1.00 22.90 173 ARG A N 1
ATOM 1318 C CA . ARG A 1 173 ? 58.167 -40.157 -8.356 1.00 25.45 173 ARG A CA 1
ATOM 1319 C C . ARG A 1 173 ? 58.761 -39.842 -9.726 1.00 26.49 173 ARG A C 1
ATOM 1320 O O . ARG A 1 173 ? 59.659 -40.539 -10.211 1.00 27.62 173 ARG A O 1
ATOM 1328 N N . ARG A 1 174 ? 58.262 -38.776 -10.344 1.00 26.40 174 ARG A N 1
ATOM 1329 C CA . ARG A 1 174 ? 58.732 -38.373 -11.663 1.00 24.91 174 ARG A CA 1
ATOM 1330 C C . ARG A 1 174 ? 60.218 -38.051 -11.684 1.00 25.02 174 ARG A C 1
ATOM 1331 O O . ARG A 1 174 ? 60.928 -38.436 -12.622 1.00 22.10 174 ARG A O 1
ATOM 1339 N N . ARG A 1 175 ? 60.692 -37.356 -10.651 1.00 23.78 175 ARG A N 1
ATOM 1340 C CA . ARG A 1 175 ? 62.104 -37.008 -10.564 1.00 23.46 175 ARG A CA 1
ATOM 1341 C C . ARG A 1 175 ? 62.914 -38.304 -10.503 1.00 24.28 175 ARG A C 1
ATOM 1342 O O . ARG A 1 175 ? 63.935 -38.447 -11.176 1.00 23.54 175 ARG A O 1
ATOM 1350 N N . TRP A 1 176 ? 62.436 -39.253 -9.705 1.00 23.23 176 TRP A N 1
ATOM 1351 C CA . TRP A 1 176 ? 63.103 -40.537 -9.555 1.00 24.43 176 TRP A CA 1
ATOM 1352 C C . TRP A 1 176 ? 63.146 -41.304 -10.879 1.00 25.59 176 TRP A C 1
ATOM 1353 O O . TRP A 1 176 ? 64.217 -41.710 -11.339 1.00 25.38 176 TRP A O 1
ATOM 1364 N N . ASP A 1 177 ? 61.979 -41.479 -11.495 1.00 25.57 177 ASP A N 1
ATOM 1365 C CA . ASP A 1 177 ? 61.878 -42.205 -12.756 1.00 26.48 177 ASP A CA 1
ATOM 1366 C C . ASP A 1 177 ? 62.665 -41.574 -13.904 1.00 26.72 177 ASP A C 1
ATOM 1367 O O . ASP A 1 177 ? 63.140 -42.286 -14.786 1.00 26.40 177 ASP A O 1
ATOM 1372 N N . ALA A 1 178 ? 62.807 -40.251 -13.897 1.00 24.50 178 ALA A N 1
ATOM 1373 C CA . ALA A 1 178 ? 63.537 -39.565 -14.954 1.00 25.20 178 ALA A CA 1
ATOM 1374 C C . ALA A 1 178 ? 65.034 -39.452 -14.660 1.00 25.20 178 ALA A C 1
ATOM 1375 O O . ALA A 1 178 ? 65.788 -38.883 -15.448 1.00 25.88 178 ALA A O 1
ATOM 1377 N N . GLY A 1 179 ? 65.461 -39.992 -13.524 1.00 26.36 179 GLY A N 1
ATOM 1378 C CA . GLY A 1 179 ? 66.866 -39.939 -13.172 1.00 27.13 179 GLY A CA 1
ATOM 1379 C C . GLY A 1 179 ? 67.278 -38.690 -12.411 1.00 28.25 179 GLY A C 1
ATOM 1380 O O . GLY A 1 179 ? 68.471 -38.417 -12.263 1.00 27.58 179 GLY A O 1
ATOM 1381 N N . GLY A 1 180 ? 66.298 -37.928 -11.933 1.00 28.24 180 GLY A N 1
ATOM 1382 C CA . GLY A 1 180 ? 66.595 -36.717 -11.185 1.00 28.66 180 GLY A CA 1
ATOM 1383 C C . GLY A 1 180 ? 66.901 -37.009 -9.729 1.00 29.24 180 GLY A C 1
ATOM 1384 O O . GLY A 1 180 ? 67.038 -38.167 -9.343 1.00 29.23 180 GLY A O 1
ATOM 1385 N N . LYS A 1 181 ? 67.004 -35.962 -8.914 1.00 29.82 181 LYS A N 1
ATOM 1386 C CA . LYS A 1 181 ? 67.303 -36.124 -7.493 1.00 28.57 181 LYS A CA 1
ATOM 1387 C C . LYS A 1 181 ? 66.133 -35.723 -6.599 1.00 27.14 181 LYS A C 1
ATOM 1388 O O . LYS A 1 181 ? 65.267 -34.949 -7.004 1.00 27.01 181 LYS A O 1
ATOM 1394 N N . ALA A 1 182 ? 66.101 -36.261 -5.384 1.00 25.09 182 ALA A N 1
ATOM 1395 C CA . ALA A 1 182 ? 65.030 -35.923 -4.449 1.00 24.10 182 ALA A CA 1
ATOM 1396 C C . ALA A 1 182 ? 65.284 -34.519 -3.934 1.00 22.65 182 ALA A C 1
ATOM 1397 O O . ALA A 1 182 ? 66.414 -34.038 -3.961 1.00 25.00 182 ALA A O 1
ATOM 1399 N N . PHE A 1 183 ? 64.235 -33.842 -3.491 1.00 22.08 183 PHE A N 1
ATOM 1400 C CA . PHE A 1 183 ? 64.414 -32.511 -2.926 1.00 22.19 183 PHE A CA 1
ATOM 1401 C C . PHE A 1 183 ? 64.173 -32.579 -1.423 1.00 20.47 183 PHE A C 1
ATOM 1402 O O . PHE A 1 183 ? 63.796 -33.624 -0.893 1.00 19.26 183 PHE A O 1
ATOM 1410 N N . THR A 1 184 ? 64.417 -31.468 -0.739 1.00 20.37 184 THR A N 1
ATOM 1411 C CA . THR A 1 184 ? 64.210 -31.397 0.698 1.00 19.79 184 THR A CA 1
ATOM 1412 C C . THR A 1 184 ? 62.782 -30.945 1.001 1.00 18.61 184 THR A C 1
ATOM 1413 O O . THR A 1 184 ? 62.287 -29.998 0.390 1.00 19.25 184 THR A O 1
ATOM 1417 N N . VAL A 1 185 ? 62.119 -31.624 1.929 1.00 17.26 185 VAL A N 1
ATOM 1418 C CA . VAL A 1 185 ? 60.768 -31.230 2.325 1.00 17.07 185 VAL A CA 1
ATOM 1419 C C . VAL A 1 185 ? 60.969 -30.427 3.611 1.00 17.25 185 VAL A C 1
ATOM 1420 O O . VAL A 1 185 ? 61.335 -30.980 4.648 1.00 19.52 185 VAL A O 1
ATOM 1432 N N . SER A 1 187 ? 59.178 -28.150 6.320 1.00 17.85 187 SER A N 1
ATOM 1433 C CA . SER A 1 187 ? 57.999 -27.598 6.967 1.00 16.55 187 SER A CA 1
ATOM 1434 C C . SER A 1 187 ? 58.384 -26.342 7.752 1.00 17.22 187 SER A C 1
ATOM 1435 O O . SER A 1 187 ? 59.399 -26.325 8.454 1.00 16.19 187 SER A O 1
ATOM 1438 N N . CYS A 1 188 ? 57.597 -25.282 7.605 1.00 17.22 188 CYS A N 1
ATOM 1439 C CA . CYS A 1 188 ? 57.845 -24.061 8.359 1.00 19.42 188 CYS A CA 1
ATOM 1440 C C . CYS A 1 188 ? 56.634 -23.739 9.228 1.00 20.14 188 CYS A C 1
ATOM 1441 O O . CYS A 1 188 ? 56.422 -22.592 9.634 1.00 21.05 188 CYS A O 1
ATOM 1444 N N . ASP A 1 189 ? 55.837 -24.768 9.501 1.00 20.00 189 ASP A N 1
ATOM 1445 C CA . ASP A 1 189 ? 54.674 -24.631 10.372 1.00 21.13 189 ASP A CA 1
ATOM 1446 C C . ASP A 1 189 ? 55.180 -24.724 11.808 1.00 22.52 189 ASP A C 1
ATOM 1447 O O . ASP A 1 189 ? 56.151 -25.433 12.080 1.00 19.97 189 ASP A O 1
ATOM 1452 N N . ASN A 1 190 ? 54.521 -24.015 12.722 1.00 22.88 190 ASN A N 1
ATOM 1453 C CA . ASN A 1 190 ? 54.918 -24.005 14.130 1.00 24.55 190 ASN A CA 1
ATOM 1454 C C . ASN A 1 190 ? 54.394 -25.213 14.913 1.00 25.25 190 ASN A C 1
ATOM 1455 O O . ASN A 1 190 ? 53.418 -25.118 15.663 1.00 25.25 190 ASN A O 1
ATOM 1460 N N . LEU A 1 191 ? 55.062 -26.346 14.737 1.00 22.67 191 LEU A N 1
ATOM 1461 C CA . LEU A 1 191 ? 54.687 -27.578 15.410 1.00 23.75 191 LEU A CA 1
ATOM 1462 C C . LEU A 1 191 ? 55.950 -28.206 15.977 1.00 21.61 191 LEU A C 1
ATOM 1463 O O . LEU A 1 191 ? 57.037 -28.014 15.439 1.00 21.99 191 LEU A O 1
ATOM 1468 N N . ARG A 1 192 ? 55.814 -28.966 17.053 1.00 22.77 192 ARG A N 1
ATOM 1469 C CA . ARG A 1 192 ? 56.978 -29.619 17.630 1.00 22.59 192 ARG A CA 1
ATOM 1470 C C . ARG A 1 192 ? 57.424 -30.711 16.655 1.00 22.08 192 ARG A C 1
ATOM 1471 O O . ARG A 1 192 ? 56.614 -31.522 16.191 1.00 21.43 192 ARG A O 1
ATOM 1479 N N . HIS A 1 193 ? 58.714 -30.706 16.335 1.00 20.19 193 HIS A N 1
ATOM 1480 C CA . HIS A 1 193 ? 59.296 -31.639 15.376 1.00 21.17 193 HIS A CA 1
ATOM 1481 C C . HIS A 1 193 ? 58.449 -31.638 14.100 1.00 19.13 193 HIS A C 1
ATOM 1482 O O . HIS A 1 193 ? 57.947 -32.675 13.661 1.00 19.70 193 HIS A O 1
ATOM 1489 N N . ASN A 1 194 ? 58.314 -30.458 13.502 1.00 16.72 194 ASN A N 1
ATOM 1490 C CA . ASN A 1 194 ? 57.512 -30.310 12.292 1.00 16.65 194 ASN A CA 1
ATOM 1491 C C . ASN A 1 194 ? 57.992 -31.183 11.135 1.00 15.21 194 ASN A C 1
ATOM 1492 O O . ASN A 1 194 ? 57.194 -31.597 10.299 1.00 14.38 194 ASN A O 1
ATOM 1497 N N . GLY A 1 195 ? 59.290 -31.465 11.094 1.00 15.19 195 GLY A N 1
ATOM 1498 C CA . GLY A 1 195 ? 59.822 -32.304 10.037 1.00 14.19 195 GLY A CA 1
ATOM 1499 C C . GLY A 1 195 ? 59.337 -33.734 10.167 1.00 16.75 195 GLY A C 1
ATOM 1500 O O . GLY A 1 195 ? 59.040 -34.402 9.164 1.00 16.52 195 GLY A O 1
ATOM 1501 N N . ASN A 1 196 ? 59.263 -34.218 11.402 1.00 15.44 196 ASN A N 1
ATOM 1502 C CA . ASN A 1 196 ? 58.793 -35.573 11.646 1.00 17.83 196 ASN A CA 1
ATOM 1503 C C . ASN A 1 196 ? 57.322 -35.675 11.244 1.00 17.24 196 ASN A C 1
ATOM 1504 O O . ASN A 1 196 ? 56.878 -36.707 10.746 1.00 16.36 196 ASN A O 1
ATOM 1509 N N . VAL A 1 197 ? 56.571 -34.601 11.467 1.00 17.30 197 VAL A N 1
ATOM 1510 C CA . VAL A 1 197 ? 55.157 -34.578 11.098 1.00 18.80 197 VAL A CA 1
ATOM 1511 C C . VAL A 1 197 ? 55.053 -34.683 9.578 1.00 20.10 197 VAL A C 1
ATOM 1512 O O . VAL A 1 197 ? 54.304 -35.507 9.052 1.00 22.73 197 VAL A O 1
ATOM 1516 N N . ALA A 1 198 ? 55.810 -33.842 8.881 1.00 18.84 198 ALA A N 1
ATOM 1517 C CA . ALA A 1 198 ? 55.829 -33.843 7.427 1.00 19.14 198 ALA A CA 1
ATOM 1518 C C . ALA A 1 198 ? 56.225 -35.231 6.895 1.00 19.39 198 ALA A C 1
ATOM 1519 O O . ALA A 1 198 ? 55.592 -35.758 5.976 1.00 16.78 198 ALA A O 1
ATOM 1521 N N . ARG A 1 199 ? 57.263 -35.821 7.484 1.00 20.66 199 ARG A N 1
ATOM 1522 C CA . ARG A 1 199 ? 57.730 -37.139 7.065 1.00 20.83 199 ARG A CA 1
ATOM 1523 C C . ARG A 1 199 ? 56.616 -38.182 7.171 1.00 20.57 199 ARG A C 1
ATOM 1524 O O . ARG A 1 199 ? 56.421 -38.990 6.259 1.00 21.29 199 ARG A O 1
ATOM 1532 N N . LYS A 1 200 ? 55.878 -38.153 8.276 1.00 19.98 200 LYS A N 1
ATOM 1533 C CA . LYS A 1 200 ? 54.782 -39.094 8.490 1.00 21.00 200 LYS A CA 1
ATOM 1534 C C . LYS A 1 200 ? 53.684 -38.933 7.434 1.00 21.52 200 LYS A C 1
ATOM 1535 O O . LYS A 1 200 ? 53.162 -39.916 6.905 1.00 23.06 200 LYS A O 1
ATOM 1541 N N . ALA A 1 201 ? 53.339 -37.689 7.131 1.00 20.64 201 ALA A N 1
ATOM 1542 C CA . ALA A 1 201 ? 52.292 -37.401 6.158 1.00 21.54 201 ALA A CA 1
ATOM 1543 C C . ALA A 1 201 ? 52.695 -37.767 4.731 1.00 22.03 201 ALA A C 1
ATOM 1544 O O . ALA A 1 201 ? 51.973 -38.489 4.037 1.00 20.51 201 ALA A O 1
ATOM 1546 N N . PHE A 1 202 ? 53.851 -37.277 4.290 1.00 20.65 202 PHE A N 1
ATOM 1547 C CA . PHE A 1 202 ? 54.306 -37.568 2.937 1.00 21.29 202 PHE A CA 1
ATOM 1548 C C . PHE A 1 202 ? 54.679 -39.029 2.683 1.00 21.44 202 PHE A C 1
ATOM 1549 O O . PHE A 1 202 ? 54.443 -39.543 1.590 1.00 21.62 202 PHE A O 1
ATOM 1557 N N . LEU A 1 203 ? 55.245 -39.706 3.679 1.00 20.44 203 LEU A N 1
ATOM 1558 C CA . LEU A 1 203 ? 55.588 -41.119 3.511 1.00 21.68 203 LEU A CA 1
ATOM 1559 C C . LEU A 1 203 ? 54.326 -41.955 3.695 1.00 22.30 203 LEU A C 1
ATOM 1560 O O . LEU A 1 203 ? 54.227 -43.069 3.179 1.00 23.76 203 LEU A O 1
ATOM 1565 N N . GLY A 1 204 ? 53.367 -41.416 4.442 1.00 22.60 204 GLY A N 1
ATOM 1566 C CA . GLY A 1 204 ? 52.119 -42.122 4.652 1.00 22.46 204 GLY A CA 1
ATOM 1567 C C . GLY A 1 204 ? 51.382 -42.215 3.328 1.00 24.77 204 GLY A C 1
ATOM 1568 O O . GLY A 1 204 ? 50.781 -43.242 3.013 1.00 25.88 204 GLY A O 1
ATOM 1569 N N . TYR A 1 205 ? 51.431 -41.138 2.545 1.00 23.93 205 TYR A N 1
ATOM 1570 C CA . TYR A 1 205 ? 50.777 -41.113 1.244 1.00 24.25 205 TYR A CA 1
ATOM 1571 C C . TYR A 1 205 ? 51.585 -41.945 0.258 1.00 25.98 205 TYR A C 1
ATOM 1572 O O . TYR A 1 205 ? 51.029 -42.729 -0.515 1.00 25.37 205 TYR A O 1
ATOM 1581 N N . ALA A 1 206 ? 52.902 -41.770 0.295 1.00 24.93 206 ALA A N 1
ATOM 1582 C CA . ALA A 1 206 ? 53.799 -42.501 -0.588 1.00 26.63 206 ALA A CA 1
ATOM 1583 C C . ALA A 1 206 ? 53.633 -44.011 -0.434 1.00 28.52 206 ALA A C 1
ATOM 1584 O O . ALA A 1 206 ? 53.623 -44.745 -1.425 1.00 28.57 206 ALA A O 1
ATOM 1586 N N . LYS A 1 207 ? 53.510 -44.472 0.807 1.00 30.39 207 LYS A N 1
ATOM 1587 C CA . LYS A 1 207 ? 53.354 -45.899 1.071 1.00 31.76 207 LYS A CA 1
ATOM 1588 C C . LYS A 1 207 ? 52.085 -46.433 0.415 1.00 31.64 207 LYS A C 1
ATOM 1589 O O . LYS A 1 207 ? 52.093 -47.501 -0.194 1.00 30.41 207 LYS A O 1
ATOM 1595 N N . ALA A 1 208 ? 50.997 -45.685 0.542 1.00 31.78 208 ALA A N 1
ATOM 1596 C CA . ALA A 1 208 ? 49.732 -46.095 -0.049 1.00 32.83 208 ALA A CA 1
ATOM 1597 C C . ALA A 1 208 ? 49.849 -46.090 -1.566 1.00 32.82 208 ALA A C 1
ATOM 1598 O O . ALA A 1 208 ? 49.280 -46.943 -2.239 1.00 32.81 208 ALA A O 1
ATOM 1600 N N . ARG A 1 209 ? 50.592 -45.122 -2.091 1.00 33.45 209 ARG A N 1
ATOM 1601 C CA . ARG A 1 209 ? 50.791 -44.984 -3.531 1.00 34.57 209 ARG A CA 1
ATOM 1602 C C . ARG A 1 209 ? 51.601 -46.155 -4.089 1.00 35.09 209 ARG A C 1
ATOM 1603 O O . ARG A 1 209 ? 51.195 -46.791 -5.066 1.00 33.77 209 ARG A O 1
ATOM 1611 N N . ASP A 1 210 ? 52.741 -46.435 -3.461 1.00 34.37 210 ASP A N 1
ATOM 1612 C CA . ASP A 1 210 ? 53.622 -47.520 -3.880 1.00 35.35 210 ASP A CA 1
ATOM 1613 C C . ASP A 1 210 ? 54.792 -47.694 -2.910 1.00 35.73 210 ASP A C 1
ATOM 1614 O O . ASP A 1 210 ? 55.650 -46.819 -2.792 1.00 34.52 210 ASP A O 1
ATOM 1619 N N . PRO A 1 211 ? 54.843 -48.839 -2.209 1.00 35.80 211 PRO A N 1
ATOM 1620 C CA . PRO A 1 211 ? 55.908 -49.133 -1.244 1.00 35.13 211 PRO A CA 1
ATOM 1621 C C . PRO A 1 211 ? 57.321 -48.829 -1.741 1.00 34.19 211 PRO A C 1
ATOM 1622 O O . PRO A 1 211 ? 58.126 -48.247 -1.012 1.00 35.70 211 PRO A O 1
ATOM 1626 N N . GLU A 1 212 ? 57.629 -49.222 -2.972 1.00 31.78 212 GLU A N 1
ATOM 1627 C CA . GLU A 1 212 ? 58.952 -48.959 -3.525 1.00 31.53 212 GLU A CA 1
ATOM 1628 C C . GLU A 1 212 ? 59.215 -47.456 -3.607 1.00 29.39 212 GLU A C 1
ATOM 1629 O O . GLU A 1 212 ? 60.340 -46.998 -3.398 1.00 26.44 212 GLU A O 1
ATOM 1635 N N . LEU A 1 213 ? 58.174 -46.693 -3.924 1.00 27.53 213 LEU A N 1
ATOM 1636 C CA . LEU A 1 213 ? 58.296 -45.242 -4.028 1.00 26.83 213 LEU A CA 1
ATOM 1637 C C . LEU A 1 213 ? 58.572 -44.618 -2.663 1.00 27.10 213 LEU A C 1
ATOM 1638 O O . LEU A 1 213 ? 59.391 -43.711 -2.545 1.00 26.59 213 LEU A O 1
ATOM 1643 N N . ALA A 1 214 ? 57.884 -45.110 -1.636 1.00 26.97 214 ALA A N 1
ATOM 1644 C CA . ALA A 1 214 ? 58.067 -44.594 -0.282 1.00 27.45 214 ALA A CA 1
ATOM 1645 C C . ALA A 1 214 ? 59.479 -44.909 0.185 1.00 27.74 214 ALA A C 1
ATOM 1646 O O . ALA A 1 214 ? 60.124 -44.093 0.846 1.00 26.42 214 ALA A O 1
ATOM 1648 N N . LYS A 1 215 ? 59.954 -46.100 -0.167 1.00 27.34 215 LYS A N 1
ATOM 1649 C CA . LYS A 1 215 ? 61.298 -46.517 0.205 1.00 28.40 215 LYS A CA 1
ATOM 1650 C C . LYS A 1 215 ? 62.312 -45.534 -0.365 1.00 26.81 215 LYS A C 1
ATOM 1651 O O . LYS A 1 215 ? 63.212 -45.077 0.344 1.00 27.50 215 LYS A O 1
ATOM 1657 N N . TRP A 1 216 ? 62.154 -45.203 -1.646 1.00 26.26 216 TRP A N 1
ATOM 1658 C CA . TRP A 1 216 ? 63.054 -44.272 -2.318 1.00 25.29 216 TRP A CA 1
ATOM 1659 C C . TRP A 1 216 ? 63.033 -42.890 -1.669 1.00 25.24 216 TRP A C 1
ATOM 1660 O O . TRP A 1 216 ? 64.083 -42.287 -1.443 1.00 25.31 216 TRP A O 1
ATOM 1671 N N . ILE A 1 217 ? 61.838 -42.383 -1.382 1.00 24.27 217 ILE A N 1
ATOM 1672 C CA . ILE A 1 217 ? 61.728 -41.062 -0.774 1.00 23.93 217 ILE A CA 1
ATOM 1673 C C . ILE A 1 217 ? 62.353 -41.057 0.620 1.00 23.84 217 ILE A C 1
ATOM 1674 O O . ILE A 1 217 ? 63.098 -40.142 0.977 1.00 22.98 217 ILE A O 1
ATOM 1679 N N . GLU A 1 218 ? 62.061 -42.096 1.391 1.00 24.47 218 GLU A N 1
ATOM 1680 C CA . GLU A 1 218 ? 62.592 -42.223 2.742 1.00 26.31 218 GLU A CA 1
ATOM 1681 C C . GLU A 1 218 ? 64.118 -42.174 2.722 1.00 26.23 218 GLU A C 1
ATOM 1682 O O . GLU A 1 218 ? 64.741 -41.609 3.618 1.00 24.34 218 GLU A O 1
ATOM 1688 N N . GLU A 1 219 ? 64.717 -42.748 1.685 1.00 26.61 219 GLU A N 1
ATOM 1689 C CA . GLU A 1 219 ? 66.169 -42.794 1.578 1.00 27.45 219 GLU A CA 1
ATOM 1690 C C . GLU A 1 219 ? 66.835 -41.587 0.939 1.00 25.77 219 GLU A C 1
ATOM 1691 O O . GLU A 1 219 ? 67.958 -41.251 1.291 1.00 25.72 219 GLU A O 1
ATOM 1697 N N . ASN A 1 220 ? 66.152 -40.927 0.011 1.00 24.64 220 ASN A N 1
ATOM 1698 C CA . ASN A 1 220 ? 66.761 -39.798 -0.682 1.00 26.02 220 ASN A CA 1
ATOM 1699 C C . ASN A 1 220 ? 66.262 -38.405 -0.312 1.00 24.69 220 ASN A C 1
ATOM 1700 O O . ASN A 1 220 ? 67.022 -37.438 -0.360 1.00 25.12 220 ASN A O 1
ATOM 1705 N N . ALA A 1 221 ? 64.992 -38.292 0.049 1.00 24.96 221 ALA A N 1
ATOM 1706 C CA . ALA A 1 221 ? 64.455 -36.999 0.446 1.00 23.00 221 ALA A CA 1
ATOM 1707 C C . ALA A 1 221 ? 64.856 -36.781 1.899 1.00 22.53 221 ALA A C 1
ATOM 1708 O O . ALA A 1 221 ? 65.345 -37.699 2.558 1.00 24.49 221 ALA A O 1
ATOM 1710 N N . THR A 1 222 ? 64.666 -35.566 2.397 1.00 23.15 222 THR A N 1
ATOM 1711 C CA . THR A 1 222 ? 64.981 -35.266 3.790 1.00 20.73 222 THR A CA 1
ATOM 1712 C C . THR A 1 222 ? 63.825 -34.435 4.333 1.00 20.54 222 THR A C 1
ATOM 1713 O O . THR A 1 222 ? 63.150 -33.736 3.564 1.00 18.74 222 THR A O 1
ATOM 1717 N N . PHE A 1 223 ? 63.593 -34.528 5.643 1.00 19.03 223 PHE A N 1
ATOM 1718 C CA . PHE A 1 223 ? 62.511 -33.799 6.317 1.00 19.86 223 PHE A CA 1
ATOM 1719 C C . PHE A 1 223 ? 63.047 -33.151 7.601 1.00 18.10 223 PHE A C 1
ATOM 1720 O O . PHE A 1 223 ? 62.649 -33.525 8.712 1.00 17.72 223 PHE A O 1
ATOM 1728 N N . PRO A 1 224 ? 63.929 -32.149 7.461 1.00 17.36 224 PRO A N 1
ATOM 1729 C CA . PRO A 1 224 ? 64.495 -31.493 8.638 1.00 17.84 224 PRO A CA 1
ATOM 1730 C C . PRO A 1 224 ? 63.458 -30.826 9.514 1.00 16.17 224 PRO A C 1
ATOM 1731 O O . PRO A 1 224 ? 62.462 -30.293 9.023 1.00 16.35 224 PRO A O 1
ATOM 1735 N N . ASN A 1 225 ? 63.700 -30.869 10.819 1.00 15.57 225 ASN A N 1
ATOM 1736 C CA . ASN A 1 225 ? 62.812 -30.212 11.774 1.00 14.62 225 ASN A CA 1
ATOM 1737 C C . ASN A 1 225 ? 63.343 -28.794 11.928 1.00 15.88 225 ASN A C 1
ATOM 1738 O O . ASN A 1 225 ? 64.555 -28.557 11.838 1.00 16.20 225 ASN A O 1
ATOM 1743 N N . GLY A 1 226 ? 62.442 -27.856 12.165 1.00 14.57 226 GLY A N 1
ATOM 1744 C CA . GLY A 1 226 ? 62.861 -26.485 12.349 1.00 14.78 226 GLY A CA 1
ATOM 1745 C C . GLY A 1 226 ? 62.002 -25.820 13.401 1.00 15.95 226 GLY A C 1
ATOM 1746 O O . GLY A 1 226 ? 60.834 -26.172 13.578 1.00 16.71 226 GLY A O 1
ATOM 1755 N N . VAL A 1 228 ? 60.432 -22.248 14.448 1.00 14.28 228 VAL A N 1
ATOM 1756 C CA . VAL A 1 228 ? 60.218 -20.927 13.870 1.00 16.00 228 VAL A CA 1
ATOM 1757 C C . VAL A 1 228 ? 59.431 -20.004 14.796 1.00 18.80 228 VAL A C 1
ATOM 1758 O O . VAL A 1 228 ? 58.580 -20.454 15.560 1.00 16.94 228 VAL A O 1
ATOM 1762 N N . ASP A 1 229 ? 59.729 -18.709 14.731 1.00 19.66 229 ASP A N 1
ATOM 1763 C CA . ASP A 1 229 ? 59.030 -17.736 15.562 1.00 24.11 229 ASP A CA 1
ATOM 1764 C C . ASP A 1 229 ? 58.590 -16.569 14.657 1.00 25.27 229 ASP A C 1
ATOM 1765 O O . ASP A 1 229 ? 58.433 -16.734 13.449 1.00 32.82 229 ASP A O 1
ATOM 1770 N N . ARG A 1 230 ? 58.369 -15.414 15.258 1.00 24.22 230 ARG A N 1
ATOM 1771 C CA . ARG A 1 230 ? 57.953 -14.175 14.592 1.00 19.54 230 ARG A CA 1
ATOM 1772 C C . ARG A 1 230 ? 56.461 -13.933 14.466 1.00 18.75 230 ARG A C 1
ATOM 1773 O O . ARG A 1 230 ? 55.784 -14.455 13.572 1.00 15.35 230 ARG A O 1
ATOM 1781 N N . ILE A 1 231 ? 55.959 -13.113 15.377 1.00 17.27 231 ILE A N 1
ATOM 1782 C CA . ILE A 1 231 ? 54.550 -12.763 15.395 1.00 17.54 231 ILE A CA 1
ATOM 1783 C C . ILE A 1 231 ? 54.236 -11.962 14.143 1.00 17.48 231 ILE A C 1
ATOM 1784 O O . ILE A 1 231 ? 54.862 -10.937 13.875 1.00 16.04 231 ILE A O 1
ATOM 1789 N N . THR A 1 232 ? 53.267 -12.450 13.377 1.00 16.54 232 THR A N 1
ATOM 1790 C CA . THR A 1 232 ? 52.838 -11.815 12.138 1.00 19.24 232 THR A CA 1
ATOM 1791 C C . THR A 1 232 ? 51.316 -11.914 12.158 1.00 20.58 232 THR A C 1
ATOM 1792 O O . THR A 1 232 ? 50.744 -12.871 11.642 1.00 20.50 232 THR A O 1
ATOM 1796 N N . PRO A 1 233 ? 50.648 -10.920 12.767 1.00 21.14 233 PRO A N 1
ATOM 1797 C CA . PRO A 1 233 ? 49.190 -10.819 12.918 1.00 24.52 233 PRO A CA 1
ATOM 1798 C C . PRO A 1 233 ? 48.390 -10.804 11.623 1.00 26.36 233 PRO A C 1
ATOM 1799 O O . PRO A 1 233 ? 48.915 -10.498 10.553 1.00 23.61 233 PRO A O 1
ATOM 1803 N N . THR A 1 234 ? 47.109 -11.140 11.738 1.00 28.46 234 THR A N 1
ATOM 1804 C CA . THR A 1 234 ? 46.211 -11.137 10.595 1.00 29.65 234 THR A CA 1
ATOM 1805 C C . THR A 1 234 ? 46.144 -9.703 10.096 1.00 28.88 234 THR A C 1
ATOM 1806 O O . THR A 1 234 ? 46.224 -8.774 10.890 1.00 29.20 234 THR A O 1
ATOM 1810 N N . VAL A 1 235 ? 45.988 -9.524 8.788 1.00 29.48 235 VAL A N 1
ATOM 1811 C CA . VAL A 1 235 ? 45.913 -8.184 8.215 1.00 28.68 235 VAL A CA 1
ATOM 1812 C C . VAL A 1 235 ? 44.484 -7.849 7.796 1.00 30.08 235 VAL A C 1
ATOM 1813 O O . VAL A 1 235 ? 43.955 -8.428 6.849 1.00 29.71 235 VAL A O 1
ATOM 1817 N N . SER A 1 236 ? 43.855 -6.924 8.510 1.00 29.99 236 SER A N 1
ATOM 1818 C CA . SER A 1 236 ? 42.492 -6.527 8.177 1.00 30.49 236 SER A CA 1
ATOM 1819 C C . SER A 1 236 ? 42.549 -5.357 7.203 1.00 30.74 236 SER A C 1
ATOM 1820 O O . SER A 1 236 ? 43.620 -4.802 6.951 1.00 29.13 236 SER A O 1
ATOM 1823 N N . ALA A 1 237 ? 41.399 -4.987 6.649 1.00 31.51 237 ALA A N 1
ATOM 1824 C CA . ALA A 1 237 ? 41.346 -3.874 5.714 1.00 31.74 237 ALA A CA 1
ATOM 1825 C C . ALA A 1 237 ? 41.831 -2.627 6.437 1.00 31.69 237 ALA A C 1
ATOM 1826 O O . ALA A 1 237 ? 42.606 -1.843 5.894 1.00 31.99 237 ALA A O 1
ATOM 1828 N N . GLU A 1 238 ? 41.380 -2.457 7.676 1.00 32.93 238 GLU A N 1
ATOM 1829 C CA . GLU A 1 238 ? 41.771 -1.297 8.458 1.00 34.67 238 GLU A CA 1
ATOM 1830 C C . GLU A 1 238 ? 43.263 -1.287 8.760 1.00 33.27 238 GLU A C 1
ATOM 1831 O O . GLU A 1 238 ? 43.886 -0.227 8.803 1.00 31.60 238 GLU A O 1
ATOM 1837 N N . ILE A 1 239 ? 43.836 -2.465 8.982 1.00 31.36 239 ILE A N 1
ATOM 1838 C CA . ILE A 1 239 ? 45.261 -2.551 9.265 1.00 29.79 239 ILE A CA 1
ATOM 1839 C C . ILE A 1 239 ? 46.048 -2.200 8.006 1.00 29.10 239 ILE A C 1
ATOM 1840 O O . ILE A 1 239 ? 47.018 -1.442 8.056 1.00 29.75 239 ILE A O 1
ATOM 1845 N N . ALA A 1 240 ? 45.613 -2.735 6.871 1.00 28.96 240 ALA A N 1
ATOM 1846 C CA . ALA A 1 240 ? 46.274 -2.466 5.603 1.00 30.54 240 ALA A CA 1
ATOM 1847 C C . ALA A 1 240 ? 46.331 -0.959 5.335 1.00 31.74 240 ALA A C 1
ATOM 1848 O O . ALA A 1 240 ? 47.370 -0.430 4.934 1.00 31.50 240 ALA A O 1
ATOM 1850 N N . LYS A 1 241 ? 45.219 -0.269 5.568 1.00 34.28 241 LYS A N 1
ATOM 1851 C CA . LYS A 1 241 ? 45.175 1.173 5.345 1.00 36.89 241 LYS A CA 1
ATOM 1852 C C . LYS A 1 241 ? 46.199 1.930 6.186 1.00 36.14 241 LYS A C 1
ATOM 1853 O O . LYS A 1 241 ? 46.819 2.881 5.707 1.00 37.72 241 LYS A O 1
ATOM 1859 N N . LYS A 1 242 ? 46.383 1.507 7.435 1.00 35.98 242 LYS A N 1
ATOM 1860 C CA . LYS A 1 242 ? 47.347 2.156 8.318 1.00 34.39 242 LYS A CA 1
ATOM 1861 C C . LYS A 1 242 ? 48.768 1.906 7.827 1.00 32.63 242 LYS A C 1
ATOM 1862 O O . LYS A 1 242 ? 49.600 2.809 7.816 1.00 32.44 242 LYS A O 1
ATOM 1868 N N . LEU A 1 243 ? 49.045 0.672 7.425 1.00 30.76 243 LEU A N 1
ATOM 1869 C CA . LEU A 1 243 ? 50.371 0.318 6.938 1.00 29.79 243 LEU A CA 1
ATOM 1870 C C . LEU A 1 243 ? 50.727 1.122 5.686 1.00 30.16 243 LEU A C 1
ATOM 1871 O O . LEU A 1 243 ? 51.813 1.699 5.597 1.00 29.42 243 LEU A O 1
ATOM 1876 N N . ASN A 1 244 ? 49.806 1.167 4.729 1.00 30.77 244 ASN A N 1
ATOM 1877 C CA . ASN A 1 244 ? 50.036 1.903 3.488 1.00 33.23 244 ASN A CA 1
ATOM 1878 C C . ASN A 1 244 ? 50.117 3.408 3.716 1.00 34.36 244 ASN A C 1
ATOM 1879 O O . ASN A 1 244 ? 50.921 4.098 3.087 1.00 35.36 244 ASN A O 1
ATOM 1884 N N . ALA A 1 245 ? 49.287 3.919 4.617 1.00 36.02 245 ALA A N 1
ATOM 1885 C CA . ALA A 1 245 ? 49.296 5.347 4.910 1.00 37.21 245 ALA A CA 1
ATOM 1886 C C . ALA A 1 245 ? 50.637 5.734 5.523 1.00 37.47 245 ALA A C 1
ATOM 1887 O O . ALA A 1 245 ? 51.127 6.846 5.329 1.00 37.30 245 ALA A O 1
ATOM 1889 N N . ALA A 1 246 ? 51.232 4.799 6.257 1.00 38.11 246 ALA A N 1
ATOM 1890 C CA . ALA A 1 246 ? 52.510 5.027 6.921 1.00 36.68 246 ALA A CA 1
ATOM 1891 C C . ALA A 1 246 ? 53.713 4.819 6.002 1.00 36.57 246 ALA A C 1
ATOM 1892 O O . ALA A 1 246 ? 54.737 5.487 6.149 1.00 36.13 246 ALA A O 1
ATOM 1894 N N . SER A 1 247 ? 53.587 3.893 5.056 1.00 34.64 247 SER A N 1
ATOM 1895 C CA . SER A 1 247 ? 54.675 3.600 4.131 1.00 34.09 247 SER A CA 1
ATOM 1896 C C . SER A 1 247 ? 54.616 4.482 2.889 1.00 35.54 247 SER A C 1
ATOM 1897 O O . SER A 1 247 ? 55.645 4.783 2.287 1.00 35.28 247 SER A O 1
ATOM 1900 N N . GLY A 1 248 ? 53.405 4.875 2.504 1.00 36.30 248 GLY A N 1
ATOM 1901 C CA . GLY A 1 248 ? 53.231 5.712 1.329 1.00 38.07 248 GLY A CA 1
ATOM 1902 C C . GLY A 1 248 ? 53.116 4.883 0.064 1.00 39.43 248 GLY A C 1
ATOM 1903 O O . GLY A 1 248 ? 53.235 5.406 -1.047 1.00 39.73 248 GLY A O 1
ATOM 1904 N N . LEU A 1 249 ? 52.869 3.586 0.237 1.00 38.39 249 LEU A N 1
ATOM 1905 C CA . LEU A 1 249 ? 52.748 2.656 -0.879 1.00 38.65 249 LEU A CA 1
ATOM 1906 C C . LEU A 1 249 ? 51.327 2.129 -1.019 1.00 39.03 249 LEU A C 1
ATOM 1907 O O . LEU A 1 249 ? 50.686 1.785 -0.027 1.00 38.98 249 LEU A O 1
ATOM 1912 N N . ASP A 1 250 ? 50.837 2.064 -2.252 1.00 38.54 250 ASP A N 1
ATOM 1913 C CA . ASP A 1 250 ? 49.494 1.552 -2.499 1.00 39.34 250 ASP A CA 1
ATOM 1914 C C . ASP A 1 250 ? 49.603 0.039 -2.654 1.00 38.13 250 ASP A C 1
ATOM 1915 O O . ASP A 1 250 ? 49.442 -0.507 -3.745 1.00 37.88 250 ASP A O 1
ATOM 1920 N N . ASP A 1 251 ? 49.882 -0.628 -1.541 1.00 35.75 251 ASP A N 1
ATOM 1921 C CA . ASP A 1 251 ? 50.051 -2.069 -1.519 1.00 33.03 251 ASP A CA 1
ATOM 1922 C C . ASP A 1 251 ? 48.729 -2.790 -1.307 1.00 31.18 251 ASP A C 1
ATOM 1923 O O . ASP A 1 251 ? 47.976 -2.455 -0.404 1.00 30.41 251 ASP A O 1
ATOM 1928 N N . ASP A 1 252 ? 48.449 -3.779 -2.147 1.00 30.34 252 ASP A N 1
ATOM 1929 C CA . ASP A 1 252 ? 47.226 -4.562 -2.008 1.00 29.58 252 ASP A CA 1
ATOM 1930 C C . ASP A 1 252 ? 47.433 -5.699 -1.005 1.00 28.90 252 ASP A C 1
ATOM 1931 O O . ASP A 1 252 ? 46.472 -6.216 -0.428 1.00 28.07 252 ASP A O 1
ATOM 1936 N N . LEU A 1 253 ? 48.693 -6.065 -0.789 1.00 27.88 253 LEU A N 1
ATOM 1937 C CA . LEU A 1 253 ? 49.044 -7.156 0.117 1.00 26.87 253 LEU A CA 1
ATOM 1938 C C . LEU A 1 253 ? 50.079 -6.766 1.180 1.00 26.17 253 LEU A C 1
ATOM 1939 O O . LEU A 1 253 ? 51.098 -7.435 1.340 1.00 23.37 253 LEU A O 1
ATOM 1944 N N . PRO A 1 254 ? 49.822 -5.688 1.934 1.00 25.93 254 PRO A N 1
ATOM 1945 C CA . PRO A 1 254 ? 50.768 -5.261 2.966 1.00 25.61 254 PRO A CA 1
ATOM 1946 C C . PRO A 1 254 ? 50.643 -6.112 4.221 1.00 24.77 254 PRO A C 1
ATOM 1947 O O . PRO A 1 254 ? 49.562 -6.593 4.541 1.00 24.89 254 PRO A O 1
ATOM 1951 N N . LEU A 1 255 ? 51.752 -6.302 4.924 1.00 24.51 255 LEU A N 1
ATOM 1952 C CA . LEU A 1 255 ? 51.723 -7.065 6.163 1.00 24.73 255 LEU A CA 1
ATOM 1953 C C . LEU A 1 255 ? 52.755 -6.478 7.115 1.00 24.06 255 LEU A C 1
ATOM 1954 O O . LEU A 1 255 ? 53.645 -5.718 6.705 1.00 20.98 255 LEU A O 1
ATOM 1959 N N . VAL A 1 256 ? 52.623 -6.826 8.389 1.00 22.14 256 VAL A N 1
ATOM 1960 C CA . VAL A 1 256 ? 53.515 -6.316 9.415 1.00 21.46 256 VAL A CA 1
ATOM 1961 C C . VAL A 1 256 ? 53.921 -7.441 10.367 1.00 20.17 256 VAL A C 1
ATOM 1962 O O . VAL A 1 256 ? 53.175 -8.389 10.578 1.00 19.49 256 VAL A O 1
ATOM 1966 N N . ALA A 1 257 ? 55.121 -7.336 10.919 1.00 19.74 257 ALA A N 1
ATOM 1967 C CA . ALA A 1 257 ? 55.621 -8.346 11.844 1.00 18.20 257 ALA A CA 1
ATOM 1968 C C . ALA A 1 257 ? 56.489 -7.653 12.878 1.00 17.00 257 ALA A C 1
ATOM 1969 O O . ALA A 1 257 ? 56.920 -6.519 12.665 1.00 15.40 257 ALA A O 1
ATOM 1971 N N . GLU A 1 258 ? 56.736 -8.331 13.999 1.00 16.57 258 GLU A N 1
ATOM 1972 C CA . GLU A 1 258 ? 57.584 -7.765 15.043 1.00 17.87 258 GLU A CA 1
ATOM 1973 C C . GLU A 1 258 ? 59.003 -7.791 14.489 1.00 18.54 258 GLU A C 1
ATOM 1974 O O . GLU A 1 258 ? 59.311 -8.583 13.592 1.00 18.91 258 GLU A O 1
ATOM 1980 N N . ASP A 1 259 ? 59.866 -6.926 15.003 1.00 18.53 259 ASP A N 1
ATOM 1981 C CA . ASP A 1 259 ? 61.238 -6.900 14.527 1.00 21.56 259 ASP A CA 1
ATOM 1982 C C . ASP A 1 259 ? 61.950 -8.206 14.878 1.00 20.66 259 ASP A C 1
ATOM 1983 O O . ASP A 1 259 ? 62.809 -8.665 14.125 1.00 21.01 259 ASP A O 1
ATOM 1988 N N . PHE A 1 260 ? 61.584 -8.809 16.009 1.00 21.15 260 PHE A N 1
ATOM 1989 C CA . PHE A 1 260 ? 62.195 -10.074 16.431 1.00 19.13 260 PHE A CA 1
ATOM 1990 C C . PHE A 1 260 ? 61.870 -11.188 15.448 1.00 18.98 260 PHE A C 1
ATOM 1991 O O . PHE A 1 260 ? 60.765 -11.257 14.918 1.00 16.86 260 PHE A O 1
ATOM 1999 N N . HIS A 1 261 ? 62.832 -12.074 15.224 1.00 17.55 261 HIS A N 1
ATOM 2000 C CA . HIS A 1 261 ? 62.624 -13.197 14.326 1.00 18.12 261 HIS A CA 1
ATOM 2001 C C . HIS A 1 261 ? 63.667 -14.255 14.623 1.00 18.69 261 HIS A C 1
ATOM 2002 O O . HIS A 1 261 ? 64.804 -13.941 14.983 1.00 18.19 261 HIS A O 1
ATOM 2009 N N . GLN A 1 262 ? 63.272 -15.516 14.508 1.00 17.68 262 GLN A N 1
ATOM 2010 C CA . GLN A 1 262 ? 64.199 -16.598 14.775 1.00 17.53 262 GLN A CA 1
ATOM 2011 C C . GLN A 1 262 ? 63.870 -17.820 13.950 1.00 16.46 262 GLN A C 1
ATOM 2012 O O . GLN A 1 262 ? 62.698 -18.133 13.717 1.00 16.08 262 GLN A O 1
ATOM 2018 N N . TRP A 1 263 ? 64.913 -18.507 13.507 1.00 14.20 263 TRP A N 1
ATOM 2019 C CA . TRP A 1 263 ? 64.733 -19.717 12.731 1.00 15.51 263 TRP A CA 1
ATOM 2020 C C . TRP A 1 263 ? 65.870 -20.675 13.035 1.00 15.15 263 TRP A C 1
ATOM 2021 O O . TRP A 1 263 ? 67.020 -20.413 12.695 1.00 17.08 263 TRP A O 1
ATOM 2032 N N . VAL A 1 264 ? 65.533 -21.771 13.705 1.00 15.57 264 VAL A N 1
ATOM 2033 C CA . VAL A 1 264 ? 66.501 -22.799 14.041 1.00 15.19 264 VAL A CA 1
ATOM 2034 C C . VAL A 1 264 ? 66.166 -23.934 13.089 1.00 13.27 264 VAL A C 1
ATOM 2035 O O . VAL A 1 264 ? 65.028 -24.387 13.028 1.00 11.67 264 VAL A O 1
ATOM 2039 N N . LEU A 1 265 ? 67.158 -24.400 12.346 1.00 14.28 265 LEU A N 1
ATOM 2040 C CA . LEU A 1 265 ? 66.897 -25.426 11.348 1.00 14.70 265 LEU A CA 1
ATOM 2041 C C . LEU A 1 265 ? 67.908 -26.561 11.348 1.00 16.22 265 LEU A C 1
ATOM 2042 O O . LEU A 1 265 ? 69.115 -26.324 11.373 1.00 14.84 265 LEU A O 1
ATOM 2047 N N . GLU A 1 266 ? 67.416 -27.795 11.328 1.00 17.26 266 GLU A N 1
ATOM 2048 C CA . GLU A 1 266 ? 68.306 -28.947 11.285 1.00 18.34 266 GLU A CA 1
ATOM 2049 C C . GLU A 1 266 ? 68.934 -28.960 9.893 1.00 18.53 266 GLU A C 1
ATOM 2050 O O . GLU A 1 266 ? 68.241 -28.798 8.883 1.00 17.51 266 GLU A O 1
ATOM 2056 N N . ASP A 1 267 ? 70.249 -29.134 9.848 1.00 19.80 267 ASP A N 1
ATOM 2057 C CA . ASP A 1 267 ? 70.982 -29.129 8.587 1.00 20.80 267 ASP A CA 1
ATOM 2058 C C . ASP A 1 267 ? 70.929 -30.491 7.909 1.00 22.80 267 ASP A C 1
ATOM 2059 O O . ASP A 1 267 ? 71.923 -31.217 7.875 1.00 21.83 267 ASP A O 1
ATOM 2064 N N . GLN A 1 268 ? 69.761 -30.837 7.376 1.00 21.70 268 GLN A N 1
ATOM 2065 C CA . GLN A 1 268 ? 69.577 -32.110 6.693 1.00 22.33 268 GLN A CA 1
ATOM 2066 C C . GLN A 1 268 ? 68.900 -31.815 5.361 1.00 22.95 268 GLN A C 1
ATOM 2067 O O . GLN A 1 268 ? 67.675 -31.821 5.264 1.00 21.32 268 GLN A O 1
ATOM 2073 N N . PHE A 1 269 ? 69.704 -31.539 4.338 1.00 20.26 269 PHE A N 1
ATOM 2074 C CA . PHE A 1 269 ? 69.165 -31.240 3.022 1.00 21.97 269 PHE A CA 1
ATOM 2075 C C . PHE A 1 269 ? 69.585 -32.285 1.992 1.00 22.64 269 PHE A C 1
ATOM 2076 O O . PHE A 1 269 ? 70.730 -32.733 1.971 1.00 23.17 269 PHE A O 1
ATOM 2084 N N . ALA A 1 270 ? 68.632 -32.681 1.157 1.00 22.61 270 ALA A N 1
ATOM 2085 C CA . ALA A 1 270 ? 68.858 -33.706 0.142 1.00 24.88 270 ALA A CA 1
ATOM 2086 C C . ALA A 1 270 ? 69.709 -33.260 -1.035 1.00 25.16 270 ALA A C 1
ATOM 2087 O O . ALA A 1 270 ? 70.513 -34.037 -1.557 1.00 27.28 270 ALA A O 1
ATOM 2089 N N . ASP A 1 271 ? 69.540 -32.016 -1.458 1.00 24.99 271 ASP A N 1
ATOM 2090 C CA . ASP A 1 271 ? 70.282 -31.532 -2.605 1.00 27.05 271 ASP A CA 1
ATOM 2091 C C . ASP A 1 271 ? 70.652 -30.057 -2.514 1.00 27.53 271 ASP A C 1
ATOM 2092 O O . ASP A 1 271 ? 70.294 -29.265 -3.385 1.00 27.15 271 ASP A O 1
ATOM 2097 N N . GLY A 1 272 ? 71.370 -29.696 -1.450 1.00 27.32 272 GLY A N 1
ATOM 2098 C CA . GLY A 1 272 ? 71.797 -28.320 -1.278 1.00 25.01 272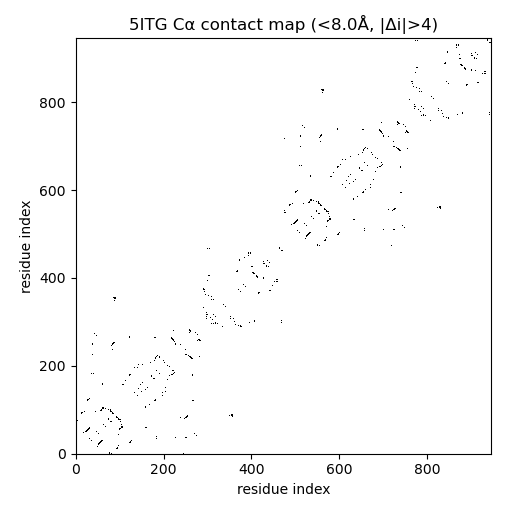 GLY A CA 1
ATOM 2099 C C . GLY A 1 272 ? 70.788 -27.400 -0.615 1.00 24.82 272 GLY A C 1
ATOM 2100 O O . GLY A 1 272 ? 69.603 -27.720 -0.504 1.00 23.15 272 GLY A O 1
ATOM 2101 N N . ARG A 1 273 ? 71.272 -26.242 -0.180 1.00 25.04 273 ARG A N 1
ATOM 2102 C CA . ARG A 1 273 ? 70.434 -25.249 0.481 1.00 25.22 273 ARG A CA 1
ATOM 2103 C C . ARG A 1 273 ? 71.093 -23.881 0.417 1.00 25.24 273 ARG A C 1
ATOM 2104 O O . ARG A 1 273 ? 72.302 -23.772 0.198 1.00 24.72 273 ARG A O 1
ATOM 2112 N N . PRO A 1 274 ? 70.301 -22.815 0.602 1.00 25.22 274 PRO A N 1
ATOM 2113 C CA . PRO A 1 274 ? 70.837 -21.452 0.570 1.00 25.32 274 PRO A CA 1
ATOM 2114 C C . PRO A 1 274 ? 71.768 -21.269 1.772 1.00 25.87 274 PRO A C 1
ATOM 2115 O O . PRO A 1 274 ? 71.718 -22.050 2.725 1.00 25.30 274 PRO A O 1
ATOM 2119 N N . PRO A 1 275 ? 72.633 -20.244 1.741 1.00 24.95 275 PRO A N 1
ATOM 2120 C CA . PRO A 1 275 ? 73.547 -20.006 2.863 1.00 24.30 275 PRO A CA 1
ATOM 2121 C C . PRO A 1 275 ? 72.796 -19.226 3.945 1.00 23.85 275 PRO A C 1
ATOM 2122 O O . PRO A 1 275 ? 73.172 -18.114 4.304 1.00 25.01 275 PRO A O 1
ATOM 2126 N N . LEU A 1 276 ? 71.725 -19.829 4.455 1.00 24.09 276 LEU A N 1
ATOM 2127 C CA . LEU A 1 276 ? 70.868 -19.211 5.467 1.00 23.52 276 LEU A CA 1
ATOM 2128 C C . LEU A 1 276 ? 71.569 -18.698 6.727 1.00 21.95 276 LEU A C 1
ATOM 2129 O O . LEU A 1 276 ? 71.094 -17.751 7.359 1.00 20.32 276 LEU A O 1
ATOM 2134 N N . GLU A 1 277 ? 72.684 -19.311 7.111 1.00 23.38 277 GLU A N 1
ATOM 2135 C CA . GLU A 1 277 ? 73.392 -18.831 8.293 1.00 24.08 277 GLU A CA 1
ATOM 2136 C C . GLU A 1 277 ? 73.733 -17.351 8.117 1.00 24.48 277 GLU A C 1
ATOM 2137 O O . GLU A 1 277 ? 73.675 -16.574 9.069 1.00 25.64 277 GLU A O 1
ATOM 2143 N N . LYS A 1 278 ? 74.056 -16.954 6.889 1.00 24.58 278 LYS A N 1
ATOM 2144 C CA . LYS A 1 278 ? 74.402 -15.563 6.608 1.00 26.47 278 LYS A CA 1
ATOM 2145 C C . LYS A 1 278 ? 73.260 -14.596 6.904 1.00 26.66 278 LYS A C 1
ATOM 2146 O O . LYS A 1 278 ? 73.478 -13.392 7.030 1.00 26.77 278 LYS A O 1
ATOM 2152 N N . ALA A 1 279 ? 72.046 -15.123 7.018 1.00 25.81 279 ALA A N 1
ATOM 2153 C CA . ALA A 1 279 ? 70.875 -14.297 7.302 1.00 24.91 279 ALA A CA 1
ATOM 2154 C C . ALA A 1 279 ? 70.429 -14.454 8.754 1.00 24.31 279 ALA A C 1
ATOM 2155 O O . ALA A 1 279 ? 69.378 -13.948 9.148 1.00 26.61 279 ALA A O 1
ATOM 2157 N N . GLY A 1 280 ? 71.223 -15.166 9.545 1.00 22.87 280 GLY A N 1
ATOM 2158 C CA . GLY A 1 280 ? 70.883 -15.349 10.942 1.00 22.49 280 GLY A CA 1
ATOM 2159 C C . GLY A 1 280 ? 70.159 -16.640 11.272 1.00 20.86 280 GLY A C 1
ATOM 2160 O O . GLY A 1 280 ? 69.744 -16.838 12.414 1.00 20.99 280 GLY A O 1
ATOM 2161 N N . VAL A 1 281 ? 69.981 -17.515 10.285 1.00 18.73 281 VAL A N 1
ATOM 2162 C CA . VAL A 1 281 ? 69.319 -18.781 10.548 1.00 19.60 281 VAL A CA 1
ATOM 2163 C C . VAL A 1 281 ? 70.331 -19.604 11.334 1.00 19.17 281 VAL A C 1
ATOM 2164 O O . VAL A 1 281 ? 71.516 -19.648 10.985 1.00 20.48 281 VAL A O 1
ATOM 2168 N N . GLN A 1 282 ? 69.867 -20.240 12.400 1.00 17.72 282 GLN A N 1
ATOM 2169 C CA . GLN A 1 282 ? 70.738 -21.038 13.251 1.00 18.60 282 GLN A CA 1
ATOM 2170 C C . GLN A 1 282 ? 70.656 -22.500 12.854 1.00 18.51 282 GLN A C 1
ATOM 2171 O O . GLN A 1 282 ? 69.656 -23.170 13.101 1.00 14.87 282 GLN A O 1
ATOM 2185 N N . VAL A 1 284 ? 71.498 -26.377 13.110 1.00 20.08 284 VAL A N 1
ATOM 2186 C CA . VAL A 1 284 ? 71.814 -27.300 14.197 1.00 19.29 284 VAL A CA 1
ATOM 2187 C C . VAL A 1 284 ? 71.698 -28.753 13.770 1.00 17.98 284 VAL A C 1
ATOM 2188 O O . VAL A 1 284 ? 71.185 -29.056 12.700 1.00 18.24 284 VAL A O 1
ATOM 2192 N N . GLY A 1 285 ? 72.158 -29.647 14.636 1.00 18.49 285 GLY A N 1
ATOM 2193 C CA . GLY A 1 285 ? 72.063 -31.069 14.360 1.00 19.97 285 GLY A CA 1
ATOM 2194 C C . GLY A 1 285 ? 70.736 -31.621 14.861 1.00 19.81 285 GLY A C 1
ATOM 2195 O O . GLY A 1 285 ? 70.157 -32.528 14.256 1.00 19.86 285 GLY A O 1
ATOM 2196 N N . ASP A 1 286 ? 70.238 -31.056 15.958 1.00 20.02 286 ASP A N 1
ATOM 2197 C CA . ASP A 1 286 ? 68.974 -31.496 16.559 1.00 18.74 286 ASP A CA 1
ATOM 2198 C C . ASP A 1 286 ? 68.234 -30.267 17.093 1.00 18.02 286 ASP A C 1
ATOM 2199 O O . ASP A 1 286 ? 68.775 -29.512 17.900 1.00 15.95 286 ASP A O 1
ATOM 2204 N N . VAL A 1 287 ? 66.992 -30.083 16.654 1.00 15.44 287 VAL A N 1
ATOM 2205 C CA . VAL A 1 287 ? 66.184 -28.936 17.060 1.00 15.81 287 VAL A CA 1
ATOM 2206 C C . VAL A 1 287 ? 65.612 -29.021 18.480 1.00 15.68 287 VAL A C 1
ATOM 2207 O O . VAL A 1 287 ? 65.190 -28.010 19.047 1.00 14.66 287 VAL A O 1
ATOM 2211 N N . THR A 1 288 ? 65.610 -30.218 19.054 1.00 13.31 288 THR A N 1
ATOM 2212 C CA . THR A 1 288 ? 65.006 -30.437 20.361 1.00 16.90 288 THR A CA 1
ATOM 2213 C C . THR A 1 288 ? 65.337 -29.452 21.481 1.00 15.14 288 THR A C 1
ATOM 2214 O O . THR A 1 288 ? 64.431 -28.914 22.115 1.00 15.29 288 THR A O 1
ATOM 2218 N N . ASP A 1 289 ? 66.617 -29.197 21.724 1.00 16.02 289 ASP A N 1
ATOM 2219 C CA . ASP A 1 289 ? 66.978 -28.264 22.787 1.00 13.95 289 ASP A CA 1
ATOM 2220 C C . ASP A 1 289 ? 66.379 -26.872 22.565 1.00 13.35 289 ASP A C 1
ATOM 2221 O O . ASP A 1 289 ? 65.843 -26.275 23.501 1.00 13.82 289 ASP A O 1
ATOM 2226 N N . TRP A 1 290 ? 66.435 -26.361 21.339 1.00 14.15 290 TRP A N 1
ATOM 2227 C CA . TRP A 1 290 ? 65.864 -25.039 21.071 1.00 14.13 290 TRP A CA 1
ATOM 2228 C C . TRP A 1 290 ? 64.341 -25.001 21.241 1.00 14.35 290 TRP A C 1
ATOM 2229 O O . TRP A 1 290 ? 63.788 -24.000 21.702 1.00 13.58 290 TRP A O 1
ATOM 2240 N N . GLU A 1 291 ? 63.663 -26.086 20.882 1.00 13.14 291 GLU A N 1
ATOM 2241 C CA . GLU A 1 291 ? 62.205 -26.146 21.044 1.00 14.34 291 GLU A CA 1
ATOM 2242 C C . GLU A 1 291 ? 61.837 -25.994 22.517 1.00 13.87 291 GLU A C 1
ATOM 2243 O O . GLU A 1 291 ? 60.855 -25.319 22.856 1.00 11.57 291 GLU A O 1
ATOM 2249 N N . TYR A 1 292 ? 62.618 -26.627 23.395 1.00 12.62 292 TYR A N 1
ATOM 2250 C CA . TYR A 1 292 ? 62.337 -26.546 24.814 1.00 13.21 292 TYR A CA 1
ATOM 2251 C C . TYR A 1 292 ? 62.675 -25.202 25.431 1.00 13.39 292 TYR A C 1
ATOM 2252 O O . TYR A 1 292 ? 62.071 -24.822 26.424 1.00 12.54 292 TYR A O 1
ATOM 2261 N N . VAL A 1 293 ? 63.628 -24.477 24.852 1.00 11.95 293 VAL A N 1
ATOM 2262 C CA . VAL A 1 293 ? 63.937 -23.143 25.363 1.00 12.00 293 VAL A CA 1
ATOM 2263 C C . VAL A 1 293 ? 62.688 -22.287 25.105 1.00 13.90 293 VAL A C 1
ATOM 2264 O O . VAL A 1 293 ? 62.213 -21.562 25.983 1.00 15.22 293 VAL A O 1
ATOM 2268 N N . LYS A 1 294 ? 62.152 -22.386 23.894 1.00 14.57 294 LYS A N 1
ATOM 2269 C CA . LYS A 1 294 ? 60.963 -21.619 23.528 1.00 13.85 294 LYS A CA 1
ATOM 2270 C C . LYS A 1 294 ? 59.770 -22.022 24.389 1.00 14.77 294 LYS A C 1
ATOM 2271 O O . LYS A 1 294 ? 59.042 -21.169 24.916 1.00 11.98 294 LYS A O 1
ATOM 2277 N N . ILE A 1 295 ? 59.574 -23.326 24.540 1.00 13.08 295 ILE A N 1
ATOM 2278 C CA . ILE A 1 295 ? 58.467 -23.837 25.343 1.00 13.55 295 ILE A CA 1
ATOM 2279 C C . ILE A 1 295 ? 58.558 -23.444 26.823 1.00 13.99 295 ILE A C 1
ATOM 2280 O O . ILE A 1 295 ? 57.597 -22.925 27.407 1.00 11.52 295 ILE A O 1
ATOM 2285 N N . ARG A 1 296 ? 59.726 -23.667 27.421 1.00 12.33 296 ARG A N 1
ATOM 2286 C CA . ARG A 1 296 ? 59.886 -23.416 28.846 1.00 11.75 296 ARG A CA 1
ATOM 2287 C C . ARG A 1 296 ? 60.202 -21.998 29.302 1.00 11.62 296 ARG A C 1
ATOM 2288 O O . ARG A 1 296 ? 60.126 -21.707 30.505 1.00 12.16 296 ARG A O 1
ATOM 2304 N N . LEU A 1 298 ? 59.624 -18.848 26.740 1.00 11.31 298 LEU A N 1
ATOM 2305 C CA . LEU A 1 298 ? 58.671 -17.951 26.082 1.00 11.14 298 LEU A CA 1
ATOM 2306 C C . LEU A 1 298 ? 57.217 -18.316 26.386 1.00 13.85 298 LEU A C 1
ATOM 2307 O O . LEU A 1 298 ? 56.459 -17.491 26.905 1.00 10.18 298 LEU A O 1
ATOM 2312 N N . ASN A 1 299 ? 56.832 -19.552 26.068 1.00 13.04 299 ASN A N 1
ATOM 2313 C CA . ASN A 1 299 ? 55.462 -20.008 26.301 1.00 13.06 299 ASN A CA 1
ATOM 2314 C C . ASN A 1 299 ? 55.129 -20.064 27.793 1.00 13.65 299 ASN A C 1
ATOM 2315 O O . ASN A 1 299 ? 54.068 -19.598 28.224 1.00 14.07 299 ASN A O 1
ATOM 2320 N N . ALA A 1 300 ? 56.035 -20.642 28.578 1.00 11.55 300 ALA A N 1
ATOM 2321 C CA . ALA A 1 300 ? 55.855 -20.738 30.020 1.00 12.41 300 ALA A CA 1
ATOM 2322 C C . ALA A 1 300 ? 55.771 -19.338 30.623 1.00 12.05 300 ALA A C 1
ATOM 2323 O O . ALA A 1 300 ? 54.979 -19.092 31.536 1.00 9.64 300 ALA A O 1
ATOM 2325 N N . GLY A 1 301 ? 56.614 -18.437 30.122 1.00 14.15 301 GLY A N 1
ATOM 2326 C CA . GLY A 1 301 ? 56.625 -17.070 30.631 1.00 13.04 301 GLY A CA 1
ATOM 2327 C C . GLY A 1 301 ? 55.348 -16.332 30.282 1.00 13.34 301 GLY A C 1
ATOM 2328 O O . GLY A 1 301 ? 54.859 -15.510 31.057 1.00 13.02 301 GLY A O 1
ATOM 2329 N N . HIS A 1 302 ? 54.807 -16.624 29.105 1.00 13.92 302 HIS A N 1
ATOM 2330 C CA . HIS A 1 302 ? 53.581 -15.982 28.657 1.00 15.07 302 HIS A CA 1
ATOM 2331 C C . HIS A 1 302 ? 52.446 -16.253 29.649 1.00 14.31 302 HIS A C 1
ATOM 2332 O O . HIS A 1 302 ? 51.738 -15.330 30.043 1.00 14.57 302 HIS A O 1
ATOM 2339 N N . VAL A 1 303 ? 52.279 -17.502 30.078 1.00 14.89 303 VAL A N 1
ATOM 2340 C CA . VAL A 1 303 ? 51.207 -17.787 31.025 1.00 14.79 303 VAL A CA 1
ATOM 2341 C C . VAL A 1 303 ? 51.538 -17.378 32.454 1.00 16.74 303 VAL A C 1
ATOM 2342 O O . VAL A 1 303 ? 50.633 -17.051 33.221 1.00 15.23 303 VAL A O 1
ATOM 2354 N N . LEU A 1 305 ? 52.843 -14.788 33.198 1.00 16.77 305 LEU A N 1
ATOM 2355 C CA . LEU A 1 305 ? 52.510 -13.371 33.193 1.00 17.25 305 LEU A CA 1
ATOM 2356 C C . LEU A 1 305 ? 50.992 -13.171 33.141 1.00 18.08 305 LEU A C 1
ATOM 2357 O O . LEU A 1 305 ? 50.415 -12.417 33.932 1.00 16.25 305 LEU A O 1
ATOM 2362 N N . CYS A 1 306 ? 50.343 -13.866 32.213 1.00 16.41 306 CYS A N 1
ATOM 2363 C CA . CYS A 1 306 ? 48.910 -13.683 32.018 1.00 18.27 306 CYS A CA 1
ATOM 2364 C C . CYS A 1 306 ? 47.942 -14.251 33.036 1.00 15.74 306 CYS A C 1
ATOM 2365 O O . CYS A 1 306 ? 46.876 -13.677 33.227 1.00 18.09 306 CYS A O 1
ATOM 2368 N N . PHE A 1 307 ? 48.279 -15.354 33.700 1.00 16.64 307 PHE A N 1
ATOM 2369 C CA . PHE A 1 307 ? 47.354 -15.888 34.689 1.00 16.68 307 PHE A CA 1
ATOM 2370 C C . PHE A 1 307 ? 47.156 -14.868 35.823 1.00 18.32 307 PHE A C 1
ATOM 2371 O O . PHE A 1 307 ? 46.018 -14.530 36.171 1.00 20.17 307 PHE A O 1
ATOM 2379 N N . PRO A 1 308 ? 48.250 -14.365 36.424 1.00 17.77 308 PRO A N 1
ATOM 2380 C CA . PRO A 1 308 ? 48.015 -13.388 37.491 1.00 15.77 308 PRO A CA 1
ATOM 2381 C C . PRO A 1 308 ? 47.576 -12.029 36.931 1.00 16.82 308 PRO A C 1
ATOM 2382 O O . PRO A 1 308 ? 46.878 -11.263 37.607 1.00 16.25 308 PRO A O 1
ATOM 2386 N N . GLY A 1 309 ? 47.974 -11.740 35.694 1.00 16.28 309 GLY A N 1
ATOM 2387 C CA . GLY A 1 309 ? 47.593 -10.486 35.065 1.00 15.79 309 GLY A CA 1
ATOM 2388 C C . GLY A 1 309 ? 46.081 -10.356 34.887 1.00 19.01 309 GLY A C 1
ATOM 2389 O O . GLY A 1 309 ? 45.520 -9.259 35.003 1.00 15.45 309 GLY A O 1
ATOM 2390 N N . ILE A 1 310 ? 45.424 -11.476 34.595 1.00 17.62 310 ILE A N 1
ATOM 2391 C CA . ILE A 1 310 ? 43.976 -11.500 34.416 1.00 19.74 310 ILE A CA 1
ATOM 2392 C C . ILE A 1 310 ? 43.311 -11.208 35.768 1.00 20.10 310 ILE A C 1
ATOM 2393 O O . ILE A 1 310 ? 42.295 -10.511 35.837 1.00 19.13 310 ILE A O 1
ATOM 2398 N N . LEU A 1 311 ? 43.889 -11.731 36.847 1.00 18.90 311 LEU A N 1
ATOM 2399 C CA . LEU A 1 311 ? 43.342 -11.488 38.179 1.00 19.52 311 LEU A CA 1
ATOM 2400 C C . LEU A 1 311 ? 43.470 -10.004 38.542 1.00 21.04 311 LEU A C 1
ATOM 2401 O O . LEU A 1 311 ? 42.590 -9.441 39.190 1.00 21.07 311 LEU A O 1
ATOM 2406 N N . VAL A 1 312 ? 44.568 -9.376 38.133 1.00 20.15 312 VAL A N 1
ATOM 2407 C CA . VAL A 1 312 ? 44.765 -7.955 38.412 1.00 21.20 312 VAL A CA 1
ATOM 2408 C C . VAL A 1 312 ? 43.770 -7.151 37.579 1.00 21.31 312 VAL A C 1
ATOM 2409 O O . VAL A 1 312 ? 43.345 -6.071 37.976 1.00 23.18 312 VAL A O 1
ATOM 2413 N N . GLY A 1 313 ? 43.389 -7.685 36.424 1.00 20.62 313 GLY A N 1
ATOM 2414 C CA . GLY A 1 313 ? 42.429 -6.984 35.591 1.00 20.21 313 GLY A CA 1
ATOM 2415 C C . GLY A 1 313 ? 43.007 -6.427 34.310 1.00 20.65 313 GLY A C 1
ATOM 2416 O O . GLY A 1 313 ? 42.428 -5.529 33.700 1.00 22.36 313 GLY A O 1
ATOM 2417 N N . TYR A 1 314 ? 44.155 -6.949 33.895 1.00 19.64 314 TYR A N 1
ATOM 2418 C CA . TYR A 1 314 ? 44.785 -6.492 32.665 1.00 19.42 314 TYR A CA 1
ATOM 2419 C C . TYR A 1 314 ? 44.181 -7.203 31.464 1.00 19.88 314 TYR A C 1
ATOM 2420 O O . TYR A 1 314 ? 44.068 -8.428 31.448 1.00 20.38 314 TYR A O 1
ATOM 2429 N N . GLU A 1 315 ? 43.804 -6.430 30.453 1.00 20.49 315 GLU A N 1
ATOM 2430 C CA . GLU A 1 315 ? 43.200 -6.989 29.252 1.00 23.84 315 GLU A CA 1
ATOM 2431 C C . GLU A 1 315 ? 44.213 -7.461 28.212 1.00 22.86 315 GLU A C 1
ATOM 2432 O O . GLU A 1 315 ? 43.968 -8.429 27.496 1.00 22.27 315 GLU A O 1
ATOM 2438 N N . ASN A 1 316 ? 45.345 -6.775 28.115 1.00 20.91 316 ASN A N 1
ATOM 2439 C CA . ASN A 1 316 ? 46.345 -7.152 27.131 1.00 20.08 316 ASN A CA 1
ATOM 2440 C C . ASN A 1 316 ? 47.695 -7.459 27.749 1.00 19.38 316 ASN A C 1
ATOM 2441 O O . ASN A 1 316 ? 48.030 -6.975 28.834 1.00 17.93 316 ASN A O 1
ATOM 2446 N N . VAL A 1 317 ? 48.479 -8.254 27.033 1.00 18.45 317 VAL A N 1
ATOM 2447 C CA . VAL A 1 317 ? 49.795 -8.642 27.509 1.00 20.78 317 VAL A CA 1
ATOM 2448 C C . VAL A 1 317 ? 50.693 -7.438 27.780 1.00 20.88 317 VAL A C 1
ATOM 2449 O O . VAL A 1 317 ? 51.385 -7.400 28.795 1.00 19.95 317 VAL A O 1
ATOM 2453 N N . ASP A 1 318 ? 50.682 -6.458 26.882 1.00 22.85 318 ASP A N 1
ATOM 2454 C CA . ASP A 1 318 ? 51.542 -5.296 27.056 1.00 24.40 318 ASP A CA 1
ATOM 2455 C C . ASP A 1 318 ? 51.197 -4.466 28.288 1.00 24.18 318 ASP A C 1
ATOM 2456 O O . ASP A 1 318 ? 52.054 -3.759 28.809 1.00 27.63 318 ASP A O 1
ATOM 2461 N N . ASP A 1 319 ? 49.956 -4.557 28.763 1.00 24.21 319 ASP A N 1
ATOM 2462 C CA . ASP A 1 319 ? 49.556 -3.834 29.974 1.00 23.61 319 ASP A CA 1
ATOM 2463 C C . ASP A 1 319 ? 50.116 -4.599 31.176 1.00 21.60 319 ASP A C 1
ATOM 2464 O O . ASP A 1 319 ? 50.588 -4.009 32.153 1.00 18.74 319 ASP A O 1
ATOM 2469 N N . ALA A 1 320 ? 50.045 -5.925 31.105 1.00 18.06 320 ALA A N 1
ATOM 2470 C CA . ALA A 1 320 ? 50.531 -6.765 32.192 1.00 16.31 320 ALA A CA 1
ATOM 2471 C C . ALA A 1 320 ? 52.045 -6.726 32.349 1.00 15.97 320 ALA A C 1
ATOM 2472 O O . ALA A 1 320 ? 52.556 -6.688 33.470 1.00 14.97 320 ALA A O 1
ATOM 2474 N N . ILE A 1 321 ? 52.767 -6.718 31.231 1.00 16.52 321 ILE A N 1
ATOM 2475 C CA . ILE A 1 321 ? 54.223 -6.714 31.289 1.00 14.64 321 ILE A CA 1
ATOM 2476 C C . ILE A 1 321 ? 54.767 -5.396 31.851 1.00 17.46 321 ILE A C 1
ATOM 2477 O O . ILE A 1 321 ? 55.914 -5.332 32.291 1.00 16.14 321 ILE A O 1
ATOM 2482 N N . GLU A 1 322 ? 53.931 -4.360 31.846 1.00 17.30 322 GLU A N 1
ATOM 2483 C CA . GLU A 1 322 ? 54.308 -3.047 32.368 1.00 20.08 322 GLU A CA 1
ATOM 2484 C C . GLU A 1 322 ? 54.077 -2.967 33.874 1.00 18.99 322 GLU A C 1
ATOM 2485 O O . GLU A 1 322 ? 54.505 -2.016 34.531 1.00 19.23 322 GLU A O 1
ATOM 2491 N N . ASP A 1 323 ? 53.386 -3.960 34.421 1.00 18.33 323 ASP A N 1
ATOM 2492 C CA . ASP A 1 323 ? 53.138 -3.993 35.857 1.00 17.38 323 ASP A CA 1
ATOM 2493 C C . ASP A 1 323 ? 54.460 -4.381 36.527 1.00 16.44 323 ASP A C 1
ATOM 2494 O O . ASP A 1 323 ? 54.998 -5.460 36.276 1.00 16.41 323 ASP A O 1
ATOM 2499 N N . SER A 1 324 ? 54.972 -3.500 37.382 1.00 15.25 324 SER A N 1
ATOM 2500 C CA . SER A 1 324 ? 56.245 -3.730 38.059 1.00 16.78 324 SER A CA 1
ATOM 2501 C C . SER A 1 324 ? 56.335 -5.053 38.815 1.00 16.24 324 SER A C 1
ATOM 2502 O O . SER A 1 324 ? 57.358 -5.742 38.747 1.00 15.42 324 SER A O 1
ATOM 2505 N N . GLU A 1 325 ? 55.275 -5.411 39.535 1.00 13.80 325 GLU A N 1
ATOM 2506 C CA . GLU A 1 325 ? 55.280 -6.653 40.303 1.00 15.80 325 GLU A CA 1
ATOM 2507 C C . GLU A 1 325 ? 55.175 -7.908 39.422 1.00 14.58 325 GLU A C 1
ATOM 2508 O O . GLU A 1 325 ? 55.874 -8.890 39.660 1.00 15.35 325 GLU A O 1
ATOM 2514 N N . LEU A 1 326 ? 54.306 -7.880 38.415 1.00 12.34 326 LEU A N 1
ATOM 2515 C CA . LEU A 1 326 ? 54.153 -9.033 37.534 1.00 14.89 326 LEU A CA 1
ATOM 2516 C C . LEU A 1 326 ? 55.425 -9.244 36.708 1.00 14.26 326 LEU A C 1
ATOM 2517 O O . LEU A 1 326 ? 55.799 -10.379 36.408 1.00 15.54 326 LEU A O 1
ATOM 2522 N N . LEU A 1 327 ? 56.069 -8.144 36.326 1.00 14.77 327 LEU A N 1
ATOM 2523 C CA . LEU A 1 327 ? 57.313 -8.202 35.564 1.00 14.15 327 LEU A CA 1
ATOM 2524 C C . LEU A 1 327 ? 58.427 -8.789 36.425 1.00 14.74 327 LEU A C 1
ATOM 2525 O O . LEU A 1 327 ? 59.189 -9.652 35.981 1.00 14.39 327 LEU A O 1
ATOM 2530 N N . GLY A 1 328 ? 58.537 -8.303 37.655 1.00 16.06 328 GLY A N 1
ATOM 2531 C CA . GLY A 1 328 ? 59.565 -8.810 38.547 1.00 16.99 328 GLY A CA 1
ATOM 2532 C C . GLY A 1 328 ? 59.394 -10.296 38.820 1.00 18.64 328 GLY A C 1
ATOM 2533 O O . GLY A 1 328 ? 60.376 -11.048 38.871 1.00 18.67 328 GLY A O 1
ATOM 2534 N N . ASN A 1 329 ? 58.145 -10.724 38.987 1.00 18.17 329 ASN A N 1
ATOM 2535 C CA . ASN A 1 329 ? 57.836 -12.127 39.263 1.00 17.68 329 ASN A CA 1
ATOM 2536 C C . ASN A 1 329 ? 58.216 -12.990 38.062 1.00 17.64 329 ASN A C 1
ATOM 2537 O O . ASN A 1 329 ? 58.735 -14.090 38.224 1.00 17.86 329 ASN A O 1
ATOM 2542 N N . LEU A 1 330 ? 57.940 -12.489 36.857 1.00 17.10 330 LEU A N 1
ATOM 2543 C CA . LEU A 1 330 ? 58.276 -13.211 35.627 1.00 16.33 330 LEU A CA 1
ATOM 2544 C C . LEU A 1 330 ? 59.792 -13.393 35.531 1.00 16.84 330 LEU A C 1
ATOM 2545 O O . LEU A 1 330 ? 60.277 -14.486 35.222 1.00 14.91 330 LEU A O 1
ATOM 2550 N N . LYS A 1 331 ? 60.538 -12.320 35.793 1.00 15.79 331 LYS A N 1
ATOM 2551 C CA . LYS A 1 331 ? 61.998 -12.388 35.733 1.00 17.38 331 LYS A CA 1
ATOM 2552 C C . LYS A 1 331 ? 62.551 -13.348 36.778 1.00 14.62 331 LYS A C 1
ATOM 2553 O O . LYS A 1 331 ? 63.502 -14.092 36.514 1.00 15.16 331 LYS A O 1
ATOM 2559 N N . ASN A 1 332 ? 61.963 -13.332 37.965 1.00 14.32 332 ASN A N 1
ATOM 2560 C CA . ASN A 1 332 ? 62.422 -14.211 39.040 1.00 13.82 332 ASN A CA 1
ATOM 2561 C C . ASN A 1 332 ? 62.156 -15.678 38.707 1.00 14.47 332 ASN A C 1
ATOM 2562 O O . ASN A 1 332 ? 62.969 -16.548 39.026 1.00 13.84 332 ASN A O 1
ATOM 2567 N N . TYR A 1 333 ? 61.008 -15.949 38.092 1.00 13.05 333 TYR A N 1
ATOM 2568 C CA . TYR A 1 333 ? 60.656 -17.315 37.681 1.00 12.42 333 TYR A CA 1
ATOM 2569 C C . TYR A 1 333 ? 61.675 -17.785 36.630 1.00 12.57 333 TYR A C 1
ATOM 2570 O O . TYR A 1 333 ? 62.256 -18.859 36.751 1.00 12.47 333 TYR A O 1
ATOM 2579 N N . LEU A 1 334 ? 61.886 -16.977 35.595 1.00 11.82 334 LEU A N 1
ATOM 2580 C CA . LEU A 1 334 ? 62.839 -17.340 34.560 1.00 12.96 334 LEU A CA 1
ATOM 2581 C C . LEU A 1 334 ? 64.265 -17.489 35.094 1.00 13.54 334 LEU A C 1
ATOM 2582 O O . LEU A 1 334 ? 64.946 -18.464 34.776 1.00 14.11 334 LEU A O 1
ATOM 2587 N N . ASN A 1 335 ? 64.710 -16.544 35.918 1.00 13.23 335 ASN A N 1
ATOM 2588 C CA . ASN A 1 335 ? 66.073 -16.597 36.473 1.00 13.78 335 ASN A CA 1
ATOM 2589 C C . ASN A 1 335 ? 66.327 -17.687 37.502 1.00 14.59 335 ASN A C 1
ATOM 2590 O O . ASN A 1 335 ? 67.353 -18.370 37.462 1.00 15.09 335 ASN A O 1
ATOM 2595 N N . LYS A 1 336 ? 65.390 -17.849 38.423 1.00 14.51 336 LYS A N 1
ATOM 2596 C CA . LYS A 1 336 ? 65.558 -18.809 39.507 1.00 15.79 336 LYS A CA 1
ATOM 2597 C C . LYS A 1 336 ? 65.017 -20.221 39.317 1.00 15.88 336 LYS A C 1
ATOM 2598 O O . LYS A 1 336 ? 65.558 -21.170 39.891 1.00 15.05 336 LYS A O 1
ATOM 2604 N N . ASP A 1 337 ? 63.957 -20.370 38.529 1.00 16.15 337 ASP A N 1
ATOM 2605 C CA . ASP A 1 337 ? 63.354 -21.687 38.333 1.00 18.05 337 ASP A CA 1
ATOM 2606 C C . ASP A 1 337 ? 63.619 -22.367 36.995 1.00 17.88 337 ASP A C 1
ATOM 2607 O O . ASP A 1 337 ? 63.914 -23.563 36.951 1.00 19.24 337 ASP A O 1
ATOM 2612 N N . VAL A 1 338 ? 63.521 -21.615 35.905 1.00 17.35 338 VAL A N 1
ATOM 2613 C CA . VAL A 1 338 ? 63.709 -22.195 34.580 1.00 14.54 338 VAL A CA 1
ATOM 2614 C C . VAL A 1 338 ? 65.152 -22.273 34.100 1.00 14.20 338 VAL A C 1
ATOM 2615 O O . VAL A 1 338 ? 65.647 -23.359 33.810 1.00 14.56 338 VAL A O 1
ATOM 2619 N N . ILE A 1 339 ? 65.826 -21.132 34.011 1.00 14.69 339 ILE A N 1
ATOM 2620 C CA . ILE A 1 339 ? 67.207 -21.110 33.537 1.00 14.77 339 ILE A CA 1
ATOM 2621 C C . ILE A 1 339 ? 68.141 -22.118 34.224 1.00 14.33 339 ILE A C 1
ATOM 2622 O O . ILE A 1 339 ? 68.947 -22.779 33.554 1.00 14.14 339 ILE A O 1
ATOM 2627 N N . PRO A 1 340 ? 68.041 -22.266 35.554 1.00 14.91 340 PRO A N 1
ATOM 2628 C CA . PRO A 1 340 ? 68.932 -23.227 36.227 1.00 15.97 340 PRO A CA 1
ATOM 2629 C C . PRO A 1 340 ? 68.623 -24.691 35.902 1.00 17.19 340 PRO A C 1
ATOM 2630 O O . PRO A 1 340 ? 69.443 -25.570 36.151 1.00 17.55 340 PRO A O 1
ATOM 2634 N N . THR A 1 341 ? 67.447 -24.954 35.339 1.00 17.08 341 THR A N 1
ATOM 2635 C CA . THR A 1 341 ? 67.074 -26.330 35.006 1.00 18.32 341 THR A CA 1
ATOM 2636 C C . THR A 1 341 ? 66.776 -26.503 33.515 1.00 17.80 341 THR A C 1
ATOM 2637 O O . THR A 1 341 ? 66.056 -27.417 33.118 1.00 17.48 341 THR A O 1
ATOM 2641 N N . LEU A 1 342 ? 67.361 -25.629 32.697 1.00 16.96 342 LEU A N 1
ATOM 2642 C CA . LEU A 1 342 ? 67.162 -25.651 31.250 1.00 16.93 342 LEU A CA 1
ATOM 2643 C C . LEU A 1 342 ? 68.487 -25.776 30.500 1.00 17.82 342 LEU A C 1
ATOM 2644 O O . LEU A 1 342 ? 69.397 -24.978 30.714 1.00 15.29 342 LEU A O 1
ATOM 2649 N N . LYS A 1 343 ? 68.595 -26.768 29.617 1.00 15.55 343 LYS A N 1
ATOM 2650 C CA . LYS A 1 343 ? 69.825 -26.952 28.859 1.00 17.77 343 LYS A CA 1
ATOM 2651 C C . LYS A 1 343 ? 69.955 -25.826 27.835 1.00 17.88 343 LYS A C 1
ATOM 2652 O O . LYS A 1 343 ? 69.012 -25.504 27.114 1.00 18.13 343 LYS A O 1
ATOM 2658 N N . ALA A 1 344 ? 71.132 -25.227 27.764 1.00 18.46 344 ALA A N 1
ATOM 2659 C CA . ALA A 1 344 ? 71.341 -24.127 26.841 1.00 19.46 344 ALA A CA 1
ATOM 2660 C C . ALA A 1 344 ? 71.991 -24.512 25.521 1.00 21.80 344 ALA A C 1
ATOM 2661 O O . ALA A 1 344 ? 73.047 -25.147 25.493 1.00 19.49 344 ALA A O 1
ATOM 2663 N N . PRO A 1 345 ? 71.352 -24.143 24.398 1.00 22.66 345 PRO A N 1
ATOM 2664 C CA . PRO A 1 345 ? 71.902 -24.452 23.072 1.00 26.16 345 PRO A CA 1
ATOM 2665 C C . PRO A 1 345 ? 73.176 -23.629 22.906 1.00 26.93 345 PRO A C 1
ATOM 2666 O O . PRO A 1 345 ? 73.356 -22.633 23.596 1.00 25.61 345 PRO A O 1
ATOM 2670 N N . SER A 1 346 ? 74.063 -24.032 22.003 1.00 30.22 346 SER A N 1
ATOM 2671 C CA . SER A 1 346 ? 75.296 -23.276 21.799 1.00 31.95 346 SER A CA 1
ATOM 2672 C C . SER A 1 346 ? 75.033 -21.985 21.022 1.00 32.71 346 SER A C 1
ATOM 2673 O O . SER A 1 346 ? 74.014 -21.851 20.338 1.00 32.14 346 SER A O 1
ATOM 2676 N N . GLY A 1 347 ? 75.954 -21.034 21.139 1.00 32.54 347 GLY A N 1
ATOM 2677 C CA . GLY A 1 347 ? 75.813 -19.772 20.432 1.00 32.33 347 GLY A CA 1
ATOM 2678 C C . GLY A 1 347 ? 74.667 -18.872 20.872 1.00 32.73 347 GLY A C 1
ATOM 2679 O O . GLY A 1 347 ? 74.070 -18.177 20.047 1.00 33.21 347 GLY A O 1
ATOM 2688 N N . THR A 1 349 ? 72.712 -17.193 24.916 1.00 25.88 349 THR A N 1
ATOM 2689 C CA . THR A 1 349 ? 72.656 -17.252 26.369 1.00 23.12 349 THR A CA 1
ATOM 2690 C C . THR A 1 349 ? 71.180 -17.269 26.743 1.00 21.23 349 THR A C 1
ATOM 2691 O O . THR A 1 349 ? 70.345 -16.652 26.067 1.00 19.55 349 THR A O 1
ATOM 2695 N N . LEU A 1 350 ? 70.857 -18.007 27.797 1.00 18.74 350 LEU A N 1
ATOM 2696 C CA . LEU A 1 350 ? 69.479 -18.097 28.247 1.00 17.28 350 LEU A CA 1
ATOM 2697 C C . LEU A 1 350 ? 69.042 -16.736 28.780 1.00 16.75 350 LEU A C 1
ATOM 2698 O O . LEU A 1 350 ? 67.864 -16.376 28.700 1.00 17.13 350 LEU A O 1
ATOM 2703 N N . GLU A 1 351 ? 70.002 -15.970 29.297 1.00 14.35 351 GLU A N 1
ATOM 2704 C CA . GLU A 1 351 ? 69.711 -14.648 29.834 1.00 16.60 351 GLU A CA 1
ATOM 2705 C C . GLU A 1 351 ? 69.345 -13.692 28.714 1.00 16.65 351 GLU A C 1
ATOM 2706 O O . GLU A 1 351 ? 68.508 -12.807 28.895 1.00 16.72 351 GLU A O 1
ATOM 2712 N N . GLY A 1 352 ? 69.988 -13.868 27.564 1.00 16.36 352 GLY A N 1
ATOM 2713 C CA . GLY A 1 352 ? 69.696 -13.033 26.413 1.00 15.44 352 GLY A CA 1
ATOM 2714 C C . GLY A 1 352 ? 68.320 -13.411 25.891 1.00 14.79 352 GLY A C 1
ATOM 2715 O O . GLY A 1 352 ? 67.569 -12.564 25.413 1.00 14.98 352 GLY A O 1
ATOM 2716 N N . TYR A 1 353 ? 67.983 -14.693 25.977 1.00 14.13 353 TYR A N 1
ATOM 2717 C CA . TYR A 1 353 ? 66.676 -15.135 25.517 1.00 14.78 353 TYR A CA 1
ATOM 2718 C C . TYR A 1 353 ? 65.624 -14.522 26.435 1.00 14.72 353 TYR A C 1
ATOM 2719 O O . TYR A 1 353 ? 64.590 -14.034 25.979 1.00 15.20 353 TYR A O 1
ATOM 2728 N N . ARG A 1 354 ? 65.898 -14.567 27.735 1.00 12.73 354 ARG A N 1
ATOM 2729 C CA . ARG A 1 354 ? 65.005 -14.000 28.744 1.00 13.97 354 ARG A CA 1
ATOM 2730 C C . ARG A 1 354 ? 64.732 -12.539 28.400 1.00 15.47 354 ARG A C 1
ATOM 2731 O O . ARG A 1 354 ? 63.587 -12.085 28.428 1.00 15.69 354 ARG A O 1
ATOM 2739 N N . ASP A 1 355 ? 65.790 -11.803 28.074 1.00 15.12 355 ASP A N 1
ATOM 2740 C CA . ASP A 1 355 ? 65.634 -10.399 27.730 1.00 16.31 355 ASP A CA 1
ATOM 2741 C C . ASP A 1 355 ? 64.717 -10.216 26.527 1.00 15.98 355 ASP A C 1
ATOM 2742 O O . ASP A 1 355 ? 63.892 -9.303 26.513 1.00 15.25 355 ASP A O 1
ATOM 2747 N N . SER A 1 356 ? 64.847 -11.081 25.525 1.00 16.54 356 SER A N 1
ATOM 2748 C CA . SER A 1 356 ? 63.999 -10.970 24.338 1.00 17.16 356 SER A CA 1
ATOM 2749 C C . SER A 1 356 ? 62.539 -11.284 24.662 1.00 18.70 356 SER A C 1
ATOM 2750 O O . SER A 1 356 ? 61.629 -10.664 24.113 1.00 18.15 356 SER A O 1
ATOM 2753 N N . VAL A 1 357 ? 62.308 -12.250 25.544 1.00 16.09 357 VAL A N 1
ATOM 2754 C CA . VAL A 1 357 ? 60.937 -12.593 25.908 1.00 15.84 357 VAL A CA 1
ATOM 2755 C C . VAL A 1 357 ? 60.267 -11.363 26.505 1.00 16.37 357 VAL A C 1
ATOM 2756 O O . VAL A 1 357 ? 59.171 -10.983 26.097 1.00 16.86 357 VAL A O 1
ATOM 2760 N N . ILE A 1 358 ? 60.952 -10.726 27.448 1.00 15.27 358 ILE A N 1
ATOM 2761 C CA . ILE A 1 358 ? 60.431 -9.531 28.106 1.00 17.26 358 ILE A CA 1
ATOM 2762 C C . ILE A 1 358 ? 60.170 -8.403 27.101 1.00 15.99 358 ILE A C 1
ATOM 2763 O O . ILE A 1 358 ? 59.096 -7.806 27.088 1.00 17.15 358 ILE A O 1
ATOM 2768 N N . SER A 1 359 ? 61.156 -8.124 26.257 1.00 17.31 359 SER A N 1
ATOM 2769 C CA . SER A 1 359 ? 61.037 -7.067 25.256 1.00 17.71 359 SER A CA 1
ATOM 2770 C C . SER A 1 359 ? 59.886 -7.303 24.283 1.00 17.40 359 SER A C 1
ATOM 2771 O O . SER A 1 359 ? 59.139 -6.379 23.947 1.00 17.57 359 SER A O 1
ATOM 2774 N N . ARG A 1 360 ? 59.741 -8.543 23.829 1.00 15.75 360 ARG A N 1
ATOM 2775 C CA . ARG A 1 360 ? 58.686 -8.883 22.892 1.00 16.17 360 ARG A CA 1
ATOM 2776 C C . ARG A 1 360 ? 57.308 -8.678 23.489 1.00 17.01 360 ARG A C 1
ATOM 2777 O O . ARG A 1 360 ? 56.413 -8.151 22.820 1.00 18.51 360 ARG A O 1
ATOM 2785 N N . PHE A 1 361 ? 57.135 -9.087 24.744 1.00 16.40 361 PHE A N 1
ATOM 2786 C CA . PHE A 1 361 ? 55.851 -8.933 25.419 1.00 16.16 361 PHE A CA 1
ATOM 2787 C C . PHE A 1 361 ? 55.500 -7.446 25.561 1.00 17.61 361 PHE A C 1
ATOM 2788 O O . PHE A 1 361 ? 54.331 -7.093 25.692 1.00 16.60 361 PHE A O 1
ATOM 2796 N N . SER A 1 362 ? 56.512 -6.580 25.539 1.00 18.77 362 SER A N 1
ATOM 2797 C CA . SER A 1 362 ? 56.282 -5.137 25.650 1.00 21.59 362 SER A CA 1
ATOM 2798 C C . SER A 1 362 ? 55.964 -4.469 24.304 1.00 23.11 362 SER A C 1
ATOM 2799 O O . SER A 1 362 ? 55.710 -3.261 24.259 1.00 22.30 362 SER A O 1
ATOM 2802 N N . ASN A 1 363 ? 55.979 -5.238 23.213 1.00 22.69 363 ASN A N 1
ATOM 2803 C CA . ASN A 1 363 ? 55.692 -4.678 21.883 1.00 23.23 363 ASN A CA 1
ATOM 2804 C C . ASN A 1 363 ? 54.197 -4.384 21.801 1.00 24.10 363 ASN A C 1
ATOM 2805 O O . ASN A 1 363 ? 53.399 -5.286 21.573 1.00 24.08 363 ASN A O 1
ATOM 2810 N N . LYS A 1 364 ? 53.813 -3.125 21.987 1.00 25.77 364 LYS A N 1
ATOM 2811 C CA . LYS A 1 364 ? 52.399 -2.771 21.953 1.00 29.84 364 LYS A CA 1
ATOM 2812 C C . LYS A 1 364 ? 51.676 -3.136 20.651 1.00 31.05 364 LYS A C 1
ATOM 2813 O O . LYS A 1 364 ? 50.517 -3.562 20.678 1.00 31.93 364 LYS A O 1
ATOM 2819 N N . ALA A 1 365 ? 52.348 -2.995 19.515 1.00 32.52 365 ALA A N 1
ATOM 2820 C CA . ALA A 1 365 ? 51.715 -3.325 18.237 1.00 33.81 365 ALA A CA 1
ATOM 2821 C C . ALA A 1 365 ? 51.347 -4.809 18.131 1.00 34.38 365 ALA A C 1
ATOM 2822 O O . ALA A 1 365 ? 50.410 -5.171 17.423 1.00 34.69 365 ALA A O 1
ATOM 2832 N N . SER A 1 367 ? 50.874 -6.865 21.002 1.00 37.72 367 SER A N 1
ATOM 2833 C CA . SER A 1 367 ? 50.069 -7.244 22.155 1.00 36.78 367 SER A CA 1
ATOM 2834 C C . SER A 1 367 ? 48.773 -7.999 21.865 1.00 35.41 367 SER A C 1
ATOM 2835 O O . SER A 1 367 ? 47.935 -7.571 21.077 1.00 35.45 367 SER A O 1
ATOM 2838 N N . ASP A 1 368 ? 48.630 -9.136 22.531 1.00 33.70 368 ASP A N 1
ATOM 2839 C CA . ASP A 1 368 ? 47.462 -9.977 22.398 1.00 32.26 368 ASP A CA 1
ATOM 2840 C C . ASP A 1 368 ? 46.679 -9.835 23.696 1.00 30.25 368 ASP A C 1
ATOM 2841 O O . ASP A 1 368 ? 47.132 -9.160 24.623 1.00 27.68 368 ASP A O 1
ATOM 2846 N N . GLN A 1 369 ? 45.502 -10.450 23.761 1.00 27.24 369 GLN A N 1
ATOM 2847 C CA . GLN A 1 369 ? 44.692 -10.379 24.967 1.00 26.11 369 GLN A CA 1
ATOM 2848 C C . GLN A 1 369 ? 45.145 -11.433 25.968 1.00 23.22 369 GLN A C 1
ATOM 2849 O O . GLN A 1 369 ? 45.478 -12.556 25.596 1.00 21.52 369 GLN A O 1
ATOM 2855 N N . THR A 1 370 ? 45.157 -11.059 27.241 1.00 21.51 370 THR A N 1
ATOM 2856 C CA . THR A 1 370 ? 45.560 -11.969 28.301 1.00 19.73 370 THR A CA 1
ATOM 2857 C C . THR A 1 370 ? 44.644 -13.188 28.348 1.00 21.06 370 THR A C 1
ATOM 2858 O O . THR A 1 370 ? 45.107 -14.317 28.501 1.00 17.12 370 THR A O 1
ATOM 2862 N N . LEU A 1 371 ? 43.341 -12.966 28.213 1.00 21.79 371 LEU A N 1
ATOM 2863 C CA . LEU A 1 371 ? 42.402 -14.082 28.244 1.00 24.80 371 LEU A CA 1
ATOM 2864 C C . LEU A 1 371 ? 42.672 -15.059 27.107 1.00 25.01 371 LEU A C 1
ATOM 2865 O O . LEU A 1 371 ? 42.481 -16.266 27.258 1.00 25.49 371 LEU A O 1
ATOM 2870 N N . ARG A 1 372 ? 43.133 -14.542 25.973 1.00 25.62 372 ARG A N 1
ATOM 2871 C CA . ARG A 1 372 ? 43.418 -15.397 24.828 1.00 25.73 372 ARG A CA 1
ATOM 2872 C C . ARG A 1 372 ? 44.628 -16.277 25.130 1.00 23.76 372 ARG A C 1
ATOM 2873 O O . ARG A 1 372 ? 44.656 -17.461 24.786 1.00 21.16 372 ARG A O 1
ATOM 2881 N N . ILE A 1 373 ? 45.625 -15.692 25.779 1.00 20.93 373 ILE A N 1
ATOM 2882 C CA . ILE A 1 373 ? 46.830 -16.427 26.144 1.00 19.71 373 ILE A CA 1
ATOM 2883 C C . ILE A 1 373 ? 46.471 -17.523 27.144 1.00 19.94 373 ILE A C 1
ATOM 2884 O O . ILE A 1 373 ? 47.063 -18.602 27.140 1.00 20.41 373 ILE A O 1
ATOM 2889 N N . ALA A 1 374 ? 45.476 -17.246 27.983 1.00 19.42 374 ALA A N 1
ATOM 2890 C CA . ALA A 1 374 ? 45.043 -18.192 29.002 1.00 20.83 374 ALA A CA 1
ATOM 2891 C C . ALA A 1 374 ? 44.107 -19.291 28.485 1.00 22.80 374 ALA A C 1
ATOM 2892 O O . ALA A 1 374 ? 43.820 -20.249 29.208 1.00 23.67 374 ALA A O 1
ATOM 2894 N N . SER A 1 375 ? 43.640 -19.164 27.245 1.00 22.07 375 SER A N 1
ATOM 2895 C CA . SER A 1 375 ? 42.737 -20.168 26.680 1.00 23.57 375 SER A CA 1
ATOM 2896 C C . SER A 1 375 ? 43.432 -21.524 26.576 1.00 24.11 375 SER A C 1
ATOM 2897 O O . SER A 1 375 ? 44.578 -21.615 26.130 1.00 22.70 375 SER A O 1
ATOM 2900 N N . ASP A 1 376 ? 42.725 -22.572 26.990 1.00 22.99 376 ASP A N 1
ATOM 2901 C CA . ASP A 1 376 ? 43.261 -23.932 26.982 1.00 22.38 376 ASP A CA 1
ATOM 2902 C C . ASP A 1 376 ? 44.435 -23.949 27.960 1.00 21.46 376 ASP A C 1
ATOM 2903 O O . ASP A 1 376 ? 45.430 -24.642 27.750 1.00 19.48 376 ASP A O 1
ATOM 2908 N N . GLY A 1 377 ? 44.297 -23.171 29.031 1.00 18.90 377 GLY A N 1
ATOM 2909 C CA . GLY A 1 377 ? 45.333 -23.081 30.042 1.00 21.29 377 GLY A CA 1
ATOM 2910 C C . GLY A 1 377 ? 45.802 -24.425 30.567 1.00 22.96 377 GLY A C 1
ATOM 2911 O O . GLY A 1 377 ? 46.954 -24.573 30.972 1.00 21.67 377 GLY A O 1
ATOM 2912 N N . CYS A 1 378 ? 44.913 -25.413 30.562 1.00 23.46 378 CYS A N 1
ATOM 2913 C CA . CYS A 1 378 ? 45.265 -26.746 31.044 1.00 23.30 378 CYS A CA 1
ATOM 2914 C C . CYS A 1 378 ? 46.363 -27.378 30.191 1.00 22.56 378 CYS A C 1
ATOM 2915 O O . CYS A 1 378 ? 47.368 -27.873 30.716 1.00 22.65 378 CYS A O 1
ATOM 2918 N N . SER A 1 379 ? 46.156 -27.373 28.878 1.00 21.74 379 SER A N 1
ATOM 2919 C CA . SER A 1 379 ? 47.122 -27.940 27.945 1.00 21.82 379 SER A CA 1
ATOM 2920 C C . SER A 1 379 ? 48.421 -27.142 27.966 1.00 19.76 379 SER A C 1
ATOM 2921 O O . SER A 1 379 ? 49.510 -27.698 27.789 1.00 16.53 379 SER A O 1
ATOM 2924 N N . LYS A 1 380 ? 48.304 -25.836 28.177 1.00 17.93 380 LYS A N 1
ATOM 2925 C CA . LYS A 1 380 ? 49.484 -24.982 28.204 1.00 19.42 380 LYS A CA 1
ATOM 2926 C C . LYS A 1 380 ? 50.313 -25.255 29.448 1.00 17.95 380 LYS A C 1
ATOM 2927 O O . LYS A 1 380 ? 51.535 -25.332 29.376 1.00 18.78 380 LYS A O 1
ATOM 2933 N N . VAL A 1 381 ? 49.646 -25.424 30.582 1.00 16.39 381 VAL A N 1
ATOM 2934 C CA . VAL A 1 381 ? 50.341 -25.729 31.823 1.00 17.25 381 VAL A CA 1
ATOM 2935 C C . VAL A 1 381 ? 51.038 -27.083 31.667 1.00 17.11 381 VAL A C 1
ATOM 2936 O O . VAL A 1 381 ? 52.202 -27.236 32.025 1.00 16.09 381 VAL A O 1
ATOM 2940 N N . GLN A 1 382 ? 50.324 -28.062 31.114 1.00 16.06 382 GLN A N 1
ATOM 2941 C CA . GLN A 1 382 ? 50.900 -29.387 30.921 1.00 15.33 382 GLN A CA 1
ATOM 2942 C C . GLN A 1 382 ? 52.152 -29.325 30.048 1.00 15.63 382 GLN A C 1
ATOM 2943 O O . GLN A 1 382 ? 53.193 -29.874 30.399 1.00 16.77 382 GLN A O 1
ATOM 2949 N N . VAL A 1 383 ? 52.062 -28.650 28.912 1.00 13.64 383 VAL A N 1
ATOM 2950 C CA . VAL A 1 383 ? 53.218 -28.577 28.026 1.00 14.58 383 VAL A CA 1
ATOM 2951 C C . VAL A 1 383 ? 54.320 -27.603 28.452 1.00 15.97 383 VAL A C 1
ATOM 2952 O O . VAL A 1 383 ? 55.499 -27.960 28.440 1.00 15.52 383 VAL A O 1
ATOM 2956 N N . PHE A 1 384 ? 53.951 -26.390 28.853 1.00 16.86 384 PHE A N 1
ATOM 2957 C CA . PHE A 1 384 ? 54.960 -25.385 29.213 1.00 15.61 384 PHE A CA 1
ATOM 2958 C C . PHE A 1 384 ? 55.587 -25.449 30.602 1.00 15.63 384 PHE A C 1
ATOM 2959 O O . PHE A 1 384 ? 56.741 -25.043 30.776 1.00 14.85 384 PHE A O 1
ATOM 2967 N N . TRP A 1 385 ? 54.844 -25.934 31.595 1.00 14.57 385 TRP A N 1
ATOM 2968 C CA . TRP A 1 385 ? 55.349 -25.939 32.968 1.00 15.70 385 TRP A CA 1
ATOM 2969 C C . TRP A 1 385 ? 55.829 -27.254 33.589 1.00 14.90 385 TRP A C 1
ATOM 2970 O O . TRP A 1 385 ? 56.615 -27.229 34.537 1.00 15.73 385 TRP A O 1
ATOM 2981 N N . THR A 1 386 ? 55.374 -28.388 33.071 1.00 14.20 386 THR A N 1
ATOM 2982 C CA . THR A 1 386 ? 55.730 -29.679 33.666 1.00 14.71 386 THR A CA 1
ATOM 2983 C C . THR A 1 386 ? 57.212 -29.946 33.945 1.00 13.01 386 THR A C 1
ATOM 2984 O O . THR A 1 386 ? 57.569 -30.337 35.057 1.00 16.05 386 THR A O 1
ATOM 2988 N N . GLU A 1 387 ? 58.080 -29.754 32.960 1.00 14.42 387 GLU A N 1
ATOM 2989 C CA . GLU A 1 387 ? 59.503 -30.013 33.190 1.00 15.77 387 GLU A CA 1
ATOM 2990 C C . GLU A 1 387 ? 60.057 -29.160 34.340 1.00 16.00 387 GLU A C 1
ATOM 2991 O O . GLU A 1 387 ? 60.766 -29.664 35.214 1.00 16.32 387 GLU A O 1
ATOM 2997 N N . THR A 1 388 ? 59.721 -27.874 34.351 1.00 14.29 388 THR A N 1
ATOM 2998 C CA . THR A 1 388 ? 60.201 -26.982 35.408 1.00 14.19 388 THR A CA 1
ATOM 2999 C C . THR A 1 388 ? 59.736 -27.430 36.796 1.00 14.40 388 THR A C 1
ATOM 3000 O O . THR A 1 388 ? 60.506 -27.391 37.762 1.00 14.32 388 THR A O 1
ATOM 3004 N N . VAL A 1 389 ? 58.490 -27.873 36.895 1.00 14.10 389 VAL A N 1
ATOM 3005 C CA . VAL A 1 389 ? 57.970 -28.361 38.168 1.00 14.32 389 VAL A CA 1
ATOM 3006 C C . VAL A 1 389 ? 58.654 -29.676 38.564 1.00 14.83 389 VAL A C 1
ATOM 3007 O O . VAL A 1 389 ? 59.093 -29.833 39.703 1.00 15.84 389 VAL A O 1
ATOM 3011 N N . ARG A 1 390 ? 58.756 -30.618 37.632 1.00 16.43 390 ARG A N 1
ATOM 3012 C CA . ARG A 1 390 ? 59.401 -31.895 37.945 1.00 16.43 390 ARG A CA 1
ATOM 3013 C C . ARG A 1 390 ? 60.825 -31.684 38.459 1.00 15.43 390 ARG A C 1
ATOM 3014 O O . ARG A 1 390 ? 61.226 -32.294 39.444 1.00 14.94 390 ARG A O 1
ATOM 3022 N N . ARG A 1 391 ? 61.590 -30.828 37.788 1.00 15.54 391 ARG A N 1
ATOM 3023 C CA . ARG A 1 391 ? 62.967 -30.559 38.206 1.00 17.32 391 ARG A CA 1
ATOM 3024 C C . ARG A 1 391 ? 63.060 -29.951 39.598 1.00 17.40 391 ARG A C 1
ATOM 3025 O O . ARG A 1 391 ? 63.906 -30.352 40.397 1.00 17.34 391 ARG A O 1
ATOM 3033 N N . ALA A 1 392 ? 62.189 -28.987 39.890 1.00 15.83 392 ALA A N 1
ATOM 3034 C CA . ALA A 1 392 ? 62.189 -28.333 41.195 1.00 16.73 392 ALA A CA 1
ATOM 3035 C C . ALA A 1 392 ? 61.910 -29.344 42.293 1.00 16.44 392 ALA A C 1
ATOM 3036 O O . ALA A 1 392 ? 62.549 -29.316 43.341 1.00 15.98 392 ALA A O 1
ATOM 3038 N N . ILE A 1 393 ? 60.952 -30.235 42.050 1.00 16.59 393 ILE A N 1
ATOM 3039 C CA . ILE A 1 393 ? 60.603 -31.270 43.030 1.00 19.06 393 ILE A CA 1
ATOM 3040 C C . ILE A 1 393 ? 61.704 -32.321 43.138 1.00 18.70 393 ILE A C 1
ATOM 3041 O O . ILE A 1 393 ? 62.086 -32.719 44.233 1.00 18.65 393 ILE A O 1
ATOM 3046 N N . GLU A 1 394 ? 62.203 -32.770 41.991 1.00 20.04 394 GLU A N 1
ATOM 3047 C CA . GLU A 1 394 ? 63.250 -33.787 41.952 1.00 23.04 394 GLU A CA 1
ATOM 3048 C C . GLU A 1 394 ? 64.550 -33.318 42.600 1.00 23.61 394 GLU A C 1
ATOM 3049 O O . GLU A 1 394 ? 65.167 -34.055 43.372 1.00 22.42 394 GLU A O 1
ATOM 3055 N N . ASP A 1 395 ? 64.965 -32.094 42.292 1.00 24.28 395 ASP A N 1
ATOM 3056 C CA . ASP A 1 395 ? 66.206 -31.562 42.849 1.00 26.13 395 ASP A CA 1
ATOM 3057 C C . ASP A 1 395 ? 66.021 -30.828 44.169 1.00 26.59 395 ASP A C 1
ATOM 3058 O O . ASP A 1 395 ? 66.959 -30.219 44.682 1.00 25.79 395 ASP A O 1
ATOM 3063 N N . LYS A 1 396 ? 64.811 -30.882 44.711 1.00 26.88 396 LYS A N 1
ATOM 3064 C CA . LYS A 1 396 ? 64.505 -30.239 45.985 1.00 28.31 396 LYS A CA 1
ATOM 3065 C C . LYS A 1 396 ? 64.857 -28.754 46.001 1.00 27.80 396 LYS A C 1
ATOM 3066 O O . LYS A 1 396 ? 65.561 -28.275 46.894 1.00 28.93 396 LYS A O 1
ATOM 3072 N N . ARG A 1 397 ? 64.355 -28.023 45.011 1.00 24.49 397 ARG A N 1
ATOM 3073 C CA . ARG A 1 397 ? 64.615 -26.591 44.910 1.00 23.23 397 ARG A CA 1
ATOM 3074 C C . ARG A 1 397 ? 63.401 -25.794 45.389 1.00 21.72 397 ARG A C 1
ATOM 3075 O O . ARG A 1 397 ? 62.326 -26.356 45.567 1.00 21.45 397 ARG A O 1
ATOM 3083 N N . ASP A 1 398 ? 63.576 -24.493 45.604 1.00 22.46 398 ASP A N 1
ATOM 3084 C CA . ASP A 1 398 ? 62.487 -23.637 46.075 1.00 24.35 398 ASP A CA 1
ATOM 3085 C C . ASP A 1 398 ? 61.256 -23.730 45.175 1.00 21.51 398 ASP A C 1
ATOM 3086 O O . ASP A 1 398 ? 61.356 -23.595 43.956 1.00 21.23 398 ASP A O 1
ATOM 3091 N N . LEU A 1 399 ? 60.096 -23.939 45.788 1.00 20.86 399 LEU A N 1
ATOM 3092 C CA . LEU A 1 399 ? 58.844 -24.091 45.052 1.00 19.74 399 LEU A CA 1
ATOM 3093 C C . LEU A 1 399 ? 57.939 -22.862 45.096 1.00 19.83 399 LEU A C 1
ATOM 3094 O O . LEU A 1 399 ? 56.883 -22.837 44.457 1.00 17.37 399 LEU A O 1
ATOM 3099 N N . SER A 1 400 ? 58.362 -21.845 45.837 1.00 17.44 400 SER A N 1
ATOM 3100 C CA . SER A 1 400 ? 57.589 -20.617 46.000 1.00 19.80 400 SER A CA 1
ATOM 3101 C C . SER A 1 400 ? 56.969 -20.022 44.745 1.00 18.19 400 SER A C 1
ATOM 3102 O O . SER A 1 400 ? 55.755 -19.849 44.685 1.00 19.01 400 SER A O 1
ATOM 3105 N N . ARG A 1 401 ? 57.791 -19.700 43.746 1.00 19.40 401 ARG A N 1
ATOM 3106 C CA . ARG A 1 401 ? 57.284 -19.097 42.512 1.00 19.53 401 ARG A CA 1
ATOM 3107 C C . ARG A 1 401 ? 56.499 -20.083 41.658 1.00 18.57 401 ARG A C 1
ATOM 3108 O O . ARG A 1 401 ? 55.545 -19.705 40.975 1.00 18.03 401 ARG A O 1
ATOM 3116 N N . ILE A 1 402 ? 56.906 -21.346 41.693 1.00 18.02 402 ILE A N 1
ATOM 3117 C CA . ILE A 1 402 ? 56.220 -22.382 40.940 1.00 17.25 402 ILE A CA 1
ATOM 3118 C C . ILE A 1 402 ? 54.808 -22.531 41.512 1.00 16.78 402 ILE A C 1
ATOM 3119 O O . ILE A 1 402 ? 53.824 -22.646 40.764 1.00 15.49 402 ILE A O 1
ATOM 3124 N N . ALA A 1 403 ? 54.708 -22.500 42.836 1.00 15.16 403 ALA A N 1
ATOM 3125 C CA . ALA A 1 403 ? 53.409 -22.628 43.495 1.00 16.93 403 ALA A CA 1
ATOM 3126 C C . ALA A 1 403 ? 52.541 -21.408 43.214 1.00 15.61 403 ALA A C 1
ATOM 3127 O O . ALA A 1 403 ? 51.318 -21.516 43.099 1.00 18.73 403 ALA A O 1
ATOM 3129 N N . PHE A 1 404 ? 53.177 -20.245 43.106 1.00 15.26 404 PHE A N 1
ATOM 3130 C CA . PHE A 1 404 ? 52.457 -19.010 42.820 1.00 16.15 404 PHE A CA 1
ATOM 3131 C C . PHE A 1 404 ? 51.806 -19.090 41.438 1.00 16.51 404 PHE A C 1
ATOM 3132 O O . PHE A 1 404 ? 50.666 -18.659 41.245 1.00 17.08 404 PHE A O 1
ATOM 3140 N N . GLY A 1 405 ? 52.534 -19.633 40.468 1.00 15.22 405 GLY A N 1
ATOM 3141 C CA . GLY A 1 405 ? 51.971 -19.746 39.134 1.00 14.36 405 GLY A CA 1
ATOM 3142 C C . GLY A 1 405 ? 50.735 -20.625 39.150 1.00 13.31 405 GLY A C 1
ATOM 3143 O O . GLY A 1 405 ? 49.710 -20.306 38.533 1.00 12.89 405 GLY A O 1
ATOM 3144 N N . ILE A 1 406 ? 50.830 -21.740 39.866 1.00 13.87 406 ILE A N 1
ATOM 3145 C CA . ILE A 1 406 ? 49.726 -22.690 39.957 1.00 13.83 406 ILE A CA 1
ATOM 3146 C C . ILE A 1 406 ? 48.534 -22.083 40.692 1.00 14.51 406 ILE A C 1
ATOM 3147 O O . ILE A 1 406 ? 47.387 -22.193 40.241 1.00 16.55 406 ILE A O 1
ATOM 3152 N N . ALA A 1 407 ? 48.811 -21.424 41.811 1.00 14.76 407 ALA A N 1
ATOM 3153 C CA . ALA A 1 407 ? 47.760 -20.794 42.606 1.00 15.16 407 ALA A CA 1
ATOM 3154 C C . ALA A 1 407 ? 47.051 -19.700 41.813 1.00 15.68 407 ALA A C 1
ATOM 3155 O O . ALA A 1 407 ? 45.839 -19.512 41.951 1.00 16.48 407 ALA A O 1
ATOM 3157 N N . SER A 1 408 ? 47.813 -18.981 40.991 1.00 16.28 408 SER A N 1
ATOM 3158 C CA . SER A 1 408 ? 47.272 -17.908 40.163 1.00 16.23 408 SER A CA 1
ATOM 3159 C C . SER A 1 408 ? 46.358 -18.485 39.092 1.00 17.53 408 SER A C 1
ATOM 3160 O O . SER A 1 408 ? 45.281 -17.948 38.821 1.00 19.23 408 SER A O 1
ATOM 3163 N N . TYR A 1 409 ? 46.799 -19.575 38.476 1.00 16.35 409 TYR A N 1
ATOM 3164 C CA . TYR A 1 409 ? 46.008 -20.246 37.460 1.00 16.99 409 TYR A CA 1
ATOM 3165 C C . TYR A 1 409 ? 44.676 -20.692 38.078 1.00 14.58 409 TYR A C 1
ATOM 3166 O O . TYR A 1 409 ? 43.604 -20.435 37.520 1.00 16.49 409 TYR A O 1
ATOM 3175 N N . LEU A 1 410 ? 44.749 -21.351 39.230 1.00 15.24 410 LEU A N 1
ATOM 3176 C CA . LEU A 1 410 ? 43.548 -21.839 39.905 1.00 16.55 410 LEU A CA 1
ATOM 3177 C C . LEU A 1 410 ? 42.593 -20.722 40.317 1.00 18.21 410 LEU A C 1
ATOM 3178 O O . LEU A 1 410 ? 41.375 -20.868 40.206 1.00 19.20 410 LEU A O 1
ATOM 3183 N N . GLU A 1 411 ? 43.137 -19.609 40.793 1.00 17.46 411 GLU A N 1
ATOM 3184 C CA . GLU A 1 411 ? 42.292 -18.489 41.179 1.00 19.86 411 GLU A CA 1
ATOM 3185 C C . GLU A 1 411 ? 41.720 -17.797 39.937 1.00 19.84 411 GLU A C 1
ATOM 3186 O O . GLU A 1 411 ? 40.575 -17.343 39.944 1.00 22.06 411 GLU A O 1
ATOM 3200 N N . LEU A 1 413 ? 40.841 -19.170 37.252 1.00 21.90 413 LEU A N 1
ATOM 3201 C CA . LEU A 1 413 ? 39.743 -20.014 36.785 1.00 23.61 413 LEU A CA 1
ATOM 3202 C C . LEU A 1 413 ? 38.375 -19.639 37.371 1.00 24.37 413 LEU A C 1
ATOM 3203 O O . LEU A 1 413 ? 37.340 -19.896 36.750 1.00 23.79 413 LEU A O 1
ATOM 3208 N N . ARG A 1 414 ? 38.368 -19.028 38.552 1.00 24.37 414 ARG A N 1
ATOM 3209 C CA . ARG A 1 414 ? 37.113 -18.651 39.200 1.00 26.46 414 ARG A CA 1
ATOM 3210 C C . ARG A 1 414 ? 36.308 -17.597 38.438 1.00 27.21 414 ARG A C 1
ATOM 3211 O O . ARG A 1 414 ? 35.113 -17.420 38.689 1.00 26.60 414 ARG A O 1
ATOM 3219 N N . GLY A 1 415 ? 36.958 -16.895 37.514 1.00 24.75 415 GLY A N 1
ATOM 3220 C CA . GLY A 1 415 ? 36.250 -15.928 36.695 1.00 24.83 415 GLY A CA 1
ATOM 3221 C C . GLY A 1 415 ? 36.015 -14.501 37.153 1.00 26.71 415 GLY A C 1
ATOM 3222 O O . GLY A 1 415 ? 35.093 -13.843 36.661 1.00 25.28 415 GLY A O 1
ATOM 3223 N N . ARG A 1 416 ? 36.824 -14.001 38.075 1.00 27.66 416 ARG A N 1
ATOM 3224 C CA . ARG A 1 416 ? 36.645 -12.630 38.521 1.00 28.82 416 ARG A CA 1
ATOM 3225 C C . ARG A 1 416 ? 37.964 -11.939 38.831 1.00 27.81 416 ARG A C 1
ATOM 3226 O O . ARG A 1 416 ? 38.829 -12.503 39.505 1.00 28.13 416 ARG A O 1
ATOM 3234 N N . ASP A 1 417 ? 38.126 -10.725 38.312 1.00 27.14 417 ASP A N 1
ATOM 3235 C CA . ASP A 1 417 ? 39.350 -9.974 38.553 1.00 28.57 417 ASP A CA 1
ATOM 3236 C C . ASP A 1 417 ? 39.178 -9.075 39.767 1.00 30.30 417 ASP A C 1
ATOM 3237 O O . ASP A 1 417 ? 38.068 -8.894 40.270 1.00 29.70 417 ASP A O 1
ATOM 3242 N N . GLU A 1 418 ? 40.283 -8.511 40.235 1.00 30.37 418 GLU A N 1
ATOM 3243 C CA . GLU A 1 418 ? 40.266 -7.666 41.415 1.00 31.26 418 GLU A CA 1
ATOM 3244 C C . GLU A 1 418 ? 39.680 -6.274 41.214 1.00 32.82 418 GLU A C 1
ATOM 3245 O O . GLU A 1 418 ? 39.704 -5.449 42.125 1.00 33.04 418 GLU A O 1
ATOM 3251 N N . LYS A 1 419 ? 39.147 -6.018 40.025 1.00 33.83 419 LYS A N 1
ATOM 3252 C CA . LYS A 1 419 ? 38.530 -4.728 39.745 1.00 36.31 419 LYS A CA 1
ATOM 3253 C C . LYS A 1 419 ? 37.010 -4.853 39.747 1.00 34.93 419 LYS A C 1
ATOM 3254 O O . LYS A 1 419 ? 36.297 -3.858 39.648 1.00 36.14 419 LYS A O 1
ATOM 3260 N N . GLY A 1 420 ? 36.518 -6.081 39.864 1.00 34.21 420 GLY A N 1
ATOM 3261 C CA . GLY A 1 420 ? 35.083 -6.297 39.883 1.00 34.25 420 GLY A CA 1
ATOM 3262 C C . GLY A 1 420 ? 34.546 -6.866 38.587 1.00 34.58 420 GLY A C 1
ATOM 3263 O O . GLY A 1 420 ? 33.374 -7.231 38.495 1.00 36.19 420 GLY A O 1
ATOM 3264 N N . GLY A 1 421 ? 35.399 -6.939 37.573 1.00 32.97 421 GLY A N 1
ATOM 3265 C CA . GLY A 1 421 ? 34.964 -7.476 36.301 1.00 31.02 421 GLY A CA 1
ATOM 3266 C C . GLY A 1 421 ? 34.893 -8.989 36.345 1.00 30.64 421 GLY A C 1
ATOM 3267 O O . GLY A 1 421 ? 35.628 -9.637 37.082 1.00 29.29 421 GLY A O 1
ATOM 3268 N N . THR A 1 422 ? 33.987 -9.565 35.572 1.00 30.32 422 THR A N 1
ATOM 3269 C CA . THR A 1 422 ? 33.884 -11.012 35.541 1.00 29.61 422 THR A CA 1
ATOM 3270 C C . THR A 1 422 ? 34.267 -11.444 34.142 1.00 29.23 422 THR A C 1
ATOM 3271 O O . THR A 1 422 ? 34.243 -10.638 33.212 1.00 28.57 422 THR A O 1
ATOM 3275 N N . TYR A 1 423 ? 34.632 -12.710 33.993 1.00 28.20 423 TYR A N 1
ATOM 3276 C CA . TYR A 1 423 ? 35.035 -13.221 32.693 1.00 26.71 423 TYR A CA 1
ATOM 3277 C C . TYR A 1 423 ? 34.919 -14.736 32.693 1.00 27.52 423 TYR A C 1
ATOM 3278 O O . TYR A 1 423 ? 34.737 -15.353 33.739 1.00 25.53 423 TYR A O 1
ATOM 3287 N N . GLU A 1 424 ? 35.024 -15.336 31.516 1.00 28.98 424 GLU A N 1
ATOM 3288 C CA . GLU A 1 424 ? 34.945 -16.782 31.408 1.00 30.54 424 GLU A CA 1
ATOM 3289 C C . GLU A 1 424 ? 36.081 -17.252 30.522 1.00 30.43 424 GLU A C 1
ATOM 3290 O O . GLU A 1 424 ? 36.067 -17.003 29.319 1.00 30.92 424 GLU A O 1
ATOM 3296 N N . SER A 1 425 ? 37.072 -17.918 31.107 1.00 27.87 425 SER A N 1
ATOM 3297 C CA . SER A 1 425 ? 38.185 -18.400 30.306 1.00 27.44 425 SER A CA 1
ATOM 3298 C C . SER A 1 425 ? 37.776 -19.672 29.582 1.00 26.38 425 SER A C 1
ATOM 3299 O O . SER A 1 425 ? 36.846 -20.365 29.994 1.00 25.54 425 SER A O 1
ATOM 3302 N N . SER A 1 426 ? 38.477 -19.974 28.500 1.00 27.05 426 SER A N 1
ATOM 3303 C CA . SER A 1 426 ? 38.194 -21.162 27.709 1.00 27.80 426 SER A CA 1
ATOM 3304 C C . SER A 1 426 ? 39.120 -22.332 28.058 1.00 27.26 426 SER A C 1
ATOM 3305 O O . SER A 1 426 ? 40.340 -22.179 28.128 1.00 26.73 426 SER A O 1
ATOM 3308 N N . GLU A 1 427 ? 38.521 -23.493 28.298 1.00 24.55 427 GLU A N 1
ATOM 3309 C CA . GLU A 1 427 ? 39.260 -24.711 28.608 1.00 24.49 427 GLU A CA 1
ATOM 3310 C C . GLU A 1 427 ? 38.516 -25.841 27.902 1.00 24.41 427 GLU A C 1
ATOM 3311 O O . GLU A 1 427 ? 37.689 -26.528 28.499 1.00 25.76 427 GLU A O 1
ATOM 3317 N N . PRO A 1 428 ? 38.801 -26.037 26.612 1.00 25.71 428 PRO A N 1
ATOM 3318 C CA . PRO A 1 428 ? 38.170 -27.075 25.791 1.00 27.11 428 PRO A CA 1
ATOM 3319 C C . PRO A 1 428 ? 38.172 -28.483 26.386 1.00 27.81 428 PRO A C 1
ATOM 3320 O O . PRO A 1 428 ? 37.191 -29.210 26.258 1.00 29.01 428 PRO A O 1
ATOM 3324 N N . THR A 1 429 ? 39.264 -28.861 27.045 1.00 27.23 429 THR A N 1
ATOM 3325 C CA . THR A 1 429 ? 39.380 -30.201 27.616 1.00 27.11 429 THR A CA 1
ATOM 3326 C C . THR A 1 429 ? 38.619 -30.392 28.923 1.00 28.72 429 THR A C 1
ATOM 3327 O O . THR A 1 429 ? 38.510 -31.511 29.420 1.00 29.36 429 THR A O 1
ATOM 3331 N N . TYR A 1 430 ? 38.103 -29.306 29.483 1.00 28.69 430 TYR A N 1
ATOM 3332 C CA . TYR A 1 430 ? 37.359 -29.387 30.734 1.00 28.75 430 TYR A CA 1
ATOM 3333 C C . TYR A 1 430 ? 35.879 -29.648 30.492 1.00 30.68 430 TYR A C 1
ATOM 3334 O O . TYR A 1 430 ? 35.291 -29.119 29.546 1.00 28.31 430 TYR A O 1
ATOM 3343 N N . GLY A 1 431 ? 35.293 -30.471 31.357 1.00 31.21 431 GLY A N 1
ATOM 3344 C CA . GLY A 1 431 ? 33.878 -30.783 31.266 1.00 33.63 431 GLY A CA 1
ATOM 3345 C C . GLY A 1 431 ? 33.197 -30.240 32.509 1.00 35.43 431 GLY A C 1
ATOM 3346 O O . GLY A 1 431 ? 33.749 -29.368 33.184 1.00 34.71 431 GLY A O 1
ATOM 3347 N N . ASP A 1 432 ? 32.009 -30.751 32.824 1.00 37.14 432 ASP A N 1
ATOM 3348 C CA . ASP A 1 432 ? 31.276 -30.293 34.002 1.00 37.66 432 ASP A CA 1
ATOM 3349 C C . ASP A 1 432 ? 32.032 -30.630 35.277 1.00 36.94 432 ASP A C 1
ATOM 3350 O O . ASP A 1 432 ? 32.103 -29.820 36.204 1.00 35.52 432 ASP A O 1
ATOM 3355 N N . ALA A 1 433 ? 32.589 -31.836 35.322 1.00 36.16 433 ALA A N 1
ATOM 3356 C CA . ALA A 1 433 ? 33.344 -32.284 36.483 1.00 36.00 433 ALA A CA 1
ATOM 3357 C C . ALA A 1 433 ? 34.516 -31.337 36.760 1.00 35.07 433 ALA A C 1
ATOM 3358 O O . ALA A 1 433 ? 34.658 -30.812 37.864 1.00 35.39 433 ALA A O 1
ATOM 3360 N N . GLU A 1 434 ? 35.353 -31.119 35.754 1.00 34.39 434 GLU A N 1
ATOM 3361 C CA . GLU A 1 434 ? 36.501 -30.236 35.919 1.00 34.40 434 GLU A CA 1
ATOM 3362 C C . GLU A 1 434 ? 36.101 -28.833 36.372 1.00 33.39 434 GLU A C 1
ATOM 3363 O O . GLU A 1 434 ? 36.645 -28.311 37.346 1.00 32.89 434 GLU A O 1
ATOM 3369 N N . TRP A 1 435 ? 35.147 -28.226 35.669 1.00 33.83 435 TRP A N 1
ATOM 3370 C CA . TRP A 1 435 ? 34.704 -26.877 36.003 1.00 34.28 435 TRP A CA 1
ATOM 3371 C C . TRP A 1 435 ? 34.105 -26.753 37.394 1.00 35.08 435 TRP A C 1
ATOM 3372 O O . TRP A 1 435 ? 34.167 -25.685 38.001 1.00 34.49 435 TRP A O 1
ATOM 3383 N N . LYS A 1 436 ? 33.524 -27.836 37.902 1.00 35.45 436 LYS A N 1
ATOM 3384 C CA . LYS A 1 436 ? 32.943 -27.806 39.238 1.00 37.62 436 LYS A CA 1
ATOM 3385 C C . LYS A 1 436 ? 34.070 -27.606 40.240 1.00 37.43 436 LYS A C 1
ATOM 3386 O O . LYS A 1 436 ? 33.962 -26.798 41.160 1.00 39.00 436 LYS A O 1
ATOM 3392 N N . LEU A 1 437 ? 35.150 -28.354 40.053 1.00 36.30 437 LEU A N 1
ATOM 3393 C CA . LEU A 1 437 ? 36.311 -28.262 40.930 1.00 35.58 437 LEU A CA 1
ATOM 3394 C C . LEU A 1 437 ? 36.922 -26.870 40.845 1.00 34.73 437 LEU A C 1
ATOM 3395 O O . LEU A 1 437 ? 37.182 -26.228 41.861 1.00 35.18 437 LEU A O 1
ATOM 3400 N N . ALA A 1 438 ? 37.145 -26.418 39.618 1.00 35.49 438 ALA A N 1
ATOM 3401 C CA . ALA A 1 438 ? 37.739 -25.113 39.361 1.00 36.78 438 ALA A CA 1
ATOM 3402 C C . ALA A 1 438 ? 36.991 -23.978 40.044 1.00 37.67 438 ALA A C 1
ATOM 3403 O O . ALA A 1 438 ? 37.600 -22.996 40.461 1.00 36.47 438 ALA A O 1
ATOM 3405 N N . LYS A 1 439 ? 35.673 -24.113 40.159 1.00 39.34 439 LYS A N 1
ATOM 3406 C CA . LYS A 1 439 ? 34.868 -23.068 40.780 1.00 41.27 439 LYS A CA 1
ATOM 3407 C C . LYS A 1 439 ? 34.534 -23.306 42.247 1.00 41.31 439 LYS A C 1
ATOM 3408 O O . LYS A 1 439 ? 33.920 -22.454 42.889 1.00 41.99 439 LYS A O 1
ATOM 3414 N N . ALA A 1 440 ? 34.941 -24.452 42.784 1.00 41.04 440 ALA A N 1
ATOM 3415 C CA . ALA A 1 440 ? 34.681 -24.753 44.187 1.00 43.00 440 ALA A CA 1
ATOM 3416 C C . ALA A 1 440 ? 35.156 -23.576 45.040 1.00 44.50 440 ALA A C 1
ATOM 3417 O O . ALA A 1 440 ? 36.065 -22.845 44.647 1.00 43.90 440 ALA A O 1
ATOM 3419 N N . ASP A 1 441 ? 34.539 -23.387 46.202 1.00 45.95 441 ASP A N 1
ATOM 3420 C CA . ASP A 1 441 ? 34.924 -22.284 47.073 1.00 47.27 441 ASP A CA 1
ATOM 3421 C C . ASP A 1 441 ? 36.083 -22.633 47.986 1.00 47.10 441 ASP A C 1
ATOM 3422 O O . ASP A 1 441 ? 36.672 -21.748 48.610 1.00 48.04 441 ASP A O 1
ATOM 3427 N N . ASP A 1 442 ? 36.413 -23.917 48.075 1.00 45.52 442 ASP A N 1
ATOM 3428 C CA . ASP A 1 442 ? 37.526 -24.325 48.915 1.00 44.50 442 ASP A CA 1
ATOM 3429 C C . ASP A 1 442 ? 38.817 -23.963 48.198 1.00 43.45 442 ASP A C 1
ATOM 3430 O O . ASP A 1 442 ? 38.800 -23.226 47.209 1.00 44.19 442 ASP A O 1
ATOM 3435 N N . PHE A 1 443 ? 39.934 -24.481 48.692 1.00 41.05 443 PHE A N 1
ATOM 3436 C CA . PHE A 1 443 ? 41.232 -24.187 48.101 1.00 38.53 443 PHE A CA 1
ATOM 3437 C C . PHE A 1 443 ? 42.013 -25.455 47.785 1.00 37.78 443 PHE A C 1
ATOM 3438 O O . PHE A 1 443 ? 43.203 -25.385 47.481 1.00 38.33 443 PHE A O 1
ATOM 3446 N N . GLU A 1 444 ? 41.348 -26.606 47.850 1.00 36.50 444 GLU A N 1
ATOM 3447 C CA . GLU A 1 444 ? 42.014 -27.884 47.603 1.00 35.80 444 GLU A CA 1
ATOM 3448 C C . GLU A 1 444 ? 41.493 -28.671 46.407 1.00 32.95 444 GLU A C 1
ATOM 3449 O O . GLU A 1 444 ? 42.264 -29.319 45.704 1.00 32.58 444 GLU A O 1
ATOM 3455 N N . SER A 1 445 ? 40.185 -28.622 46.188 1.00 30.17 445 SER A N 1
ATOM 3456 C CA . SER A 1 445 ? 39.563 -29.366 45.102 1.00 28.85 445 SER A CA 1
ATOM 3457 C C . SER A 1 445 ? 40.201 -29.242 43.725 1.00 27.48 445 SER A C 1
ATOM 3458 O O . SER A 1 445 ? 40.491 -30.255 43.095 1.00 25.95 445 SER A O 1
ATOM 3461 N N . SER A 1 446 ? 40.422 -28.016 43.256 1.00 24.79 446 SER A N 1
ATOM 3462 C CA . SER A 1 446 ? 40.989 -27.827 41.923 1.00 25.52 446 SER A CA 1
ATOM 3463 C C . SER A 1 446 ? 42.429 -28.306 41.737 1.00 24.77 446 SER A C 1
ATOM 3464 O O . SER A 1 446 ? 42.958 -28.257 40.632 1.00 24.44 446 SER A O 1
ATOM 3467 N N . LEU A 1 447 ? 43.060 -28.783 42.805 1.00 24.99 447 LEU A N 1
ATOM 3468 C CA . LEU A 1 447 ? 44.418 -29.304 42.685 1.00 26.19 447 LEU A CA 1
ATOM 3469 C C . LEU A 1 447 ? 44.346 -30.602 41.884 1.00 27.48 447 LEU A C 1
ATOM 3470 O O . LEU A 1 447 ? 45.341 -31.061 41.325 1.00 25.52 447 LEU A O 1
ATOM 3475 N N . LYS A 1 448 ? 43.149 -31.183 41.818 1.00 27.39 448 LYS A N 1
ATOM 3476 C CA . LYS A 1 448 ? 42.946 -32.422 41.076 1.00 27.88 448 LYS A CA 1
ATOM 3477 C C . LYS A 1 448 ? 42.733 -32.209 39.575 1.00 27.20 448 LYS A C 1
ATOM 3478 O O . LYS A 1 448 ? 42.625 -33.181 38.828 1.00 27.33 448 LYS A O 1
ATOM 3484 N N . LEU A 1 449 ? 42.671 -30.954 39.123 1.00 24.67 449 LEU A N 1
ATOM 3485 C CA . LEU A 1 449 ? 42.471 -30.698 37.692 1.00 23.13 449 LEU A CA 1
ATOM 3486 C C . LEU A 1 449 ? 43.576 -31.384 36.892 1.00 22.64 449 LEU A C 1
ATOM 3487 O O . LEU A 1 449 ? 44.685 -31.557 37.383 1.00 22.48 449 LEU A O 1
ATOM 3492 N N . PRO A 1 450 ? 43.278 -31.785 35.647 1.00 22.67 450 PRO A N 1
ATOM 3493 C CA . PRO A 1 450 ? 44.233 -32.462 34.759 1.00 21.85 450 PRO A CA 1
ATOM 3494 C C . PRO A 1 450 ? 45.485 -31.646 34.436 1.00 21.55 450 PRO A C 1
ATOM 3495 O O . PRO A 1 450 ? 46.507 -32.199 34.031 1.00 21.16 450 PRO A O 1
ATOM 3499 N N . ALA A 1 451 ? 45.399 -30.334 34.615 1.00 20.85 451 ALA A N 1
ATOM 3500 C CA . ALA A 1 451 ? 46.515 -29.440 34.315 1.00 20.41 451 ALA A CA 1
ATOM 3501 C C . ALA A 1 451 ? 47.824 -29.822 35.004 1.00 20.31 451 ALA A C 1
ATOM 3502 O O . ALA A 1 451 ? 48.906 -29.596 34.454 1.00 20.43 451 ALA A O 1
ATOM 3504 N N . PHE A 1 452 ? 47.717 -30.414 36.190 1.00 18.09 452 PHE A N 1
ATOM 3505 C CA . PHE A 1 452 ? 48.882 -30.773 36.986 1.00 18.81 452 PHE A CA 1
ATOM 3506 C C . PHE A 1 452 ? 49.276 -32.253 36.972 1.00 19.41 452 PHE A C 1
ATOM 3507 O O . PHE A 1 452 ? 50.123 -32.681 37.764 1.00 19.50 452 PHE A O 1
ATOM 3515 N N . ASP A 1 453 ? 48.682 -33.023 36.062 1.00 20.09 453 ASP A N 1
ATOM 3516 C CA . ASP A 1 453 ? 48.970 -34.455 35.961 1.00 21.51 453 ASP A CA 1
ATOM 3517 C C . ASP A 1 453 ? 50.404 -34.807 35.566 1.00 19.79 453 ASP A C 1
ATOM 3518 O O . ASP A 1 453 ? 50.887 -35.892 35.893 1.00 20.67 453 ASP A O 1
ATOM 3523 N N . GLY A 1 454 ? 51.073 -33.900 34.858 1.00 18.78 454 GLY A N 1
ATOM 3524 C CA . GLY A 1 454 ? 52.433 -34.151 34.411 1.00 16.84 454 GLY A CA 1
ATOM 3525 C C . GLY A 1 454 ? 53.463 -34.416 35.498 1.00 18.72 454 GLY A C 1
ATOM 3526 O O . GLY A 1 454 ? 54.514 -35.005 35.227 1.00 17.14 454 GLY A O 1
ATOM 3527 N N . TRP A 1 455 ? 53.182 -33.976 36.721 1.00 18.74 455 TRP A N 1
ATOM 3528 C CA . TRP A 1 455 ? 54.117 -34.190 37.819 1.00 18.90 455 TRP A CA 1
ATOM 3529 C C . TRP A 1 455 ? 53.481 -34.883 39.017 1.00 20.02 455 TRP A C 1
ATOM 3530 O O . TRP A 1 455 ? 54.113 -35.041 40.062 1.00 17.70 455 TRP A O 1
ATOM 3541 N N . ARG A 1 456 ? 52.244 -35.333 38.839 1.00 22.08 456 ARG A N 1
ATOM 3542 C CA . ARG A 1 456 ? 51.497 -35.983 39.910 1.00 22.69 456 ARG A CA 1
ATOM 3543 C C . ARG A 1 456 ? 52.133 -37.270 40.449 1.00 22.32 456 ARG A C 1
ATOM 3544 O O . ARG A 1 456 ? 51.862 -37.663 41.581 1.00 23.06 456 ARG A O 1
ATOM 3552 N N . ASP A 1 457 ? 52.985 -37.918 39.658 1.00 22.58 457 ASP A N 1
ATOM 3553 C CA . ASP A 1 457 ? 53.628 -39.152 40.107 1.00 22.79 457 ASP A CA 1
ATOM 3554 C C . ASP A 1 457 ? 54.664 -38.900 41.202 1.00 23.68 457 ASP A C 1
ATOM 3555 O O . ASP A 1 457 ? 54.985 -39.792 41.990 1.00 22.25 457 ASP A O 1
ATOM 3560 N N . LEU A 1 458 ? 55.179 -37.676 41.251 1.00 22.08 458 LEU A N 1
ATOM 3561 C CA . LEU A 1 458 ? 56.167 -37.292 42.251 1.00 22.30 458 LEU A CA 1
ATOM 3562 C C . LEU A 1 458 ? 55.472 -36.931 43.564 1.00 24.28 458 LEU A C 1
ATOM 3563 O O . LEU A 1 458 ? 54.244 -36.884 43.637 1.00 24.28 458 LEU A O 1
ATOM 3568 N N . ASP A 1 459 ? 56.260 -36.679 44.604 1.00 25.21 459 ASP A N 1
ATOM 3569 C CA . ASP A 1 459 ? 55.691 -36.294 45.889 1.00 26.90 459 ASP A CA 1
ATOM 3570 C C . ASP A 1 459 ? 55.374 -34.804 45.853 1.00 24.99 459 ASP A C 1
ATOM 3571 O O . ASP A 1 459 ? 56.231 -33.971 46.125 1.00 26.34 459 ASP A O 1
ATOM 3576 N N . THR A 1 460 ? 54.130 -34.486 45.517 1.00 24.97 460 THR A N 1
ATOM 3577 C CA . THR A 1 460 ? 53.673 -33.105 45.414 1.00 25.70 460 THR A CA 1
ATOM 3578 C C . THR A 1 460 ? 53.141 -32.525 46.727 1.00 25.60 460 THR A C 1
ATOM 3579 O O . THR A 1 460 ? 52.489 -31.478 46.729 1.00 23.28 460 THR A O 1
ATOM 3583 N N . SER A 1 461 ? 53.420 -33.201 47.839 1.00 25.16 461 SER A N 1
ATOM 3584 C CA . SER A 1 461 ? 52.954 -32.751 49.150 1.00 25.35 461 SER A CA 1
ATOM 3585 C C . SER A 1 461 ? 53.313 -31.306 49.494 1.00 24.91 461 SER A C 1
ATOM 3586 O O . SER A 1 461 ? 52.435 -30.496 49.803 1.00 25.15 461 SER A O 1
ATOM 3589 N N . GLU A 1 462 ? 54.602 -30.990 49.455 1.00 22.57 462 GLU A N 1
ATOM 3590 C CA . GLU A 1 462 ? 55.070 -29.650 49.781 1.00 25.99 462 GLU A CA 1
ATOM 3591 C C . GLU A 1 462 ? 54.553 -28.604 48.794 1.00 23.76 462 GLU A C 1
ATOM 3592 O O . GLU A 1 462 ? 54.153 -27.508 49.188 1.00 25.27 462 GLU A O 1
ATOM 3598 N N . LEU A 1 463 ? 54.559 -28.947 47.511 1.00 22.79 463 LEU A N 1
ATOM 3599 C CA . LEU A 1 463 ? 54.086 -28.028 46.482 1.00 20.62 463 LEU A CA 1
ATOM 3600 C C . LEU A 1 463 ? 52.601 -27.732 46.669 1.00 21.03 463 LEU A C 1
ATOM 3601 O O . LEU A 1 463 ? 52.190 -26.579 46.670 1.00 18.24 463 LEU A O 1
ATOM 3606 N N . ASP A 1 464 ? 51.793 -28.774 46.834 1.00 23.16 464 ASP A N 1
ATOM 3607 C CA . ASP A 1 464 ? 50.358 -28.571 46.990 1.00 24.45 464 ASP A CA 1
ATOM 3608 C C . ASP A 1 464 ? 49.999 -27.734 48.217 1.00 24.12 464 ASP A C 1
ATOM 3609 O O . ASP A 1 464 ? 49.108 -26.883 48.156 1.00 23.25 464 ASP A O 1
ATOM 3614 N N . GLN A 1 465 ? 50.695 -27.961 49.325 1.00 22.19 465 GLN A N 1
ATOM 3615 C CA . GLN A 1 465 ? 50.437 -27.202 50.540 1.00 24.52 465 GLN A CA 1
ATOM 3616 C C . GLN A 1 465 ? 50.740 -25.722 50.318 1.00 24.25 465 GLN A C 1
ATOM 3617 O O . GLN A 1 465 ? 49.972 -24.853 50.732 1.00 22.49 465 GLN A O 1
ATOM 3623 N N . LYS A 1 466 ? 51.863 -25.441 49.662 1.00 22.69 466 LYS A N 1
ATOM 3624 C CA . LYS A 1 466 ? 52.255 -24.067 49.378 1.00 23.28 466 LYS A CA 1
ATOM 3625 C C . LYS A 1 466 ? 51.225 -23.418 48.464 1.00 21.59 466 LYS A C 1
ATOM 3626 O O . LYS A 1 466 ? 50.872 -22.251 48.640 1.00 22.28 466 LYS A O 1
ATOM 3632 N N . VAL A 1 467 ? 50.743 -24.178 47.486 1.00 20.43 467 VAL A N 1
ATOM 3633 C CA . VAL A 1 467 ? 49.741 -23.671 46.554 1.00 19.77 467 VAL A CA 1
ATOM 3634 C C . VAL A 1 467 ? 48.496 -23.238 47.316 1.00 19.52 467 VAL A C 1
ATOM 3635 O O . VAL A 1 467 ? 47.935 -22.175 47.057 1.00 21.27 467 VAL A O 1
ATOM 3639 N N . ILE A 1 468 ? 48.069 -24.076 48.253 1.00 21.01 468 ILE A N 1
ATOM 3640 C CA . ILE A 1 468 ? 46.889 -23.800 49.065 1.00 21.81 468 ILE A CA 1
ATOM 3641 C C . ILE A 1 468 ? 47.095 -22.506 49.852 1.00 21.97 468 ILE A C 1
ATOM 3642 O O . ILE A 1 468 ? 46.226 -21.634 49.869 1.00 24.37 468 ILE A O 1
ATOM 3647 N N . VAL A 1 469 ? 48.256 -22.385 50.490 1.00 22.91 469 VAL A N 1
ATOM 3648 C CA . VAL A 1 469 ? 48.597 -21.194 51.261 1.00 23.39 469 VAL A CA 1
ATOM 3649 C C . VAL A 1 469 ? 48.512 -19.928 50.404 1.00 21.96 469 VAL A C 1
ATOM 3650 O O . VAL A 1 469 ? 47.973 -18.906 50.845 1.00 21.41 469 VAL A O 1
ATOM 3654 N N . LEU A 1 470 ? 49.023 -20.000 49.175 1.00 19.77 470 LEU A N 1
ATOM 3655 C CA . LEU A 1 470 ? 49.015 -18.849 48.272 1.00 19.18 470 LEU A CA 1
ATOM 3656 C C . LEU A 1 470 ? 47.631 -18.521 47.720 1.00 20.47 470 LEU A C 1
ATOM 3657 O O . LEU A 1 470 ? 47.294 -17.347 47.552 1.00 20.63 470 LEU A O 1
ATOM 3662 N N . ARG A 1 471 ? 46.832 -19.548 47.433 1.00 20.21 471 ARG A N 1
ATOM 3663 C CA . ARG A 1 471 ? 45.481 -19.323 46.926 1.00 22.37 471 ARG A CA 1
ATOM 3664 C C . ARG A 1 471 ? 44.717 -18.550 47.993 1.00 23.37 471 ARG A C 1
ATOM 3665 O O . ARG A 1 471 ? 43.939 -17.649 47.686 1.00 24.17 471 ARG A O 1
ATOM 3673 N N . LYS A 1 472 ? 44.948 -18.917 49.247 1.00 22.00 472 LYS A N 1
ATOM 3674 C CA . LYS A 1 472 ? 44.280 -18.259 50.364 1.00 24.98 472 LYS A CA 1
ATOM 3675 C C . LYS A 1 472 ? 44.650 -16.783 50.422 1.00 24.37 472 LYS A C 1
ATOM 3676 O O . LYS A 1 472 ? 43.784 -15.925 50.594 1.00 25.38 472 LYS A O 1
ATOM 3682 N N . ILE A 1 473 ? 45.934 -16.488 50.263 1.00 24.03 473 ILE A N 1
ATOM 3683 C CA . ILE A 1 473 ? 46.403 -15.109 50.286 1.00 24.28 473 ILE A CA 1
ATOM 3684 C C . ILE A 1 473 ? 45.834 -14.334 49.097 1.00 25.24 473 ILE A C 1
ATOM 3685 O O . ILE A 1 473 ? 45.369 -13.206 49.249 1.00 25.52 473 ILE A O 1
ATOM 3690 N N . ILE A 1 474 ? 45.867 -14.951 47.918 1.00 23.43 474 ILE A N 1
ATOM 3691 C CA . ILE A 1 474 ? 45.351 -14.322 46.708 1.00 22.77 474 ILE A CA 1
ATOM 3692 C C . ILE A 1 474 ? 43.880 -13.954 46.838 1.00 24.03 474 ILE A C 1
ATOM 3693 O O . ILE A 1 474 ? 43.460 -12.883 46.408 1.00 23.05 474 ILE A O 1
ATOM 3698 N N . ARG A 1 475 ? 43.087 -14.847 47.415 1.00 25.12 475 ARG A N 1
ATOM 3699 C CA . ARG A 1 475 ? 41.667 -14.564 47.534 1.00 27.40 475 ARG A CA 1
ATOM 3700 C C . ARG A 1 475 ? 41.347 -13.482 48.560 1.00 28.22 475 ARG A C 1
ATOM 3701 O O . ARG A 1 475 ? 40.425 -12.695 48.365 1.00 28.31 475 ARG A O 1
ATOM 3709 N N . GLU A 1 476 ? 42.112 -13.433 49.641 1.00 28.18 476 GLU A N 1
ATOM 3710 C CA . GLU A 1 476 ? 41.863 -12.445 50.678 1.00 30.14 476 GLU A CA 1
ATOM 3711 C C . GLU A 1 476 ? 42.547 -11.098 50.457 1.00 29.92 476 GLU A C 1
ATOM 3712 O O . GLU A 1 476 ? 41.906 -10.056 50.586 1.00 28.94 476 GLU A O 1
ATOM 3718 N N . LYS A 1 477 ? 43.830 -11.116 50.100 1.00 29.26 477 LYS A N 1
ATOM 3719 C CA . LYS A 1 477 ? 44.591 -9.879 49.911 1.00 29.40 477 LYS A CA 1
ATOM 3720 C C . LYS A 1 477 ? 44.908 -9.487 48.461 1.00 28.94 477 LYS A C 1
ATOM 3721 O O . LYS A 1 477 ? 45.522 -8.443 48.226 1.00 26.47 477 LYS A O 1
ATOM 3727 N N . GLY A 1 478 ? 44.507 -10.307 47.492 1.00 27.60 478 GLY A N 1
ATOM 3728 C CA . GLY A 1 478 ? 44.789 -9.985 46.099 1.00 23.90 478 GLY A CA 1
ATOM 3729 C C . GLY A 1 478 ? 46.036 -10.699 45.604 1.00 22.20 478 GLY A C 1
ATOM 3730 O O . GLY A 1 478 ? 46.919 -11.029 46.388 1.00 20.97 478 GLY A O 1
ATOM 3731 N N . VAL A 1 479 ? 46.137 -10.918 44.300 1.00 23.26 479 VAL A N 1
ATOM 3732 C CA . VAL A 1 479 ? 47.284 -11.643 43.759 1.00 22.05 479 VAL A CA 1
ATOM 3733 C C . VAL A 1 479 ? 48.679 -11.093 44.072 1.00 20.48 479 VAL A C 1
ATOM 3734 O O . VAL A 1 479 ? 49.576 -11.854 44.413 1.00 19.14 479 VAL A O 1
ATOM 3738 N N . LYS A 1 480 ? 48.880 -9.784 43.976 1.00 21.20 480 LYS A N 1
ATOM 3739 C CA . LYS A 1 480 ? 50.210 -9.249 44.248 1.00 20.48 480 LYS A CA 1
ATOM 3740 C C . LYS A 1 480 ? 50.713 -9.564 45.649 1.00 20.57 480 LYS A C 1
ATOM 3741 O O . LYS A 1 480 ? 51.914 -9.719 45.865 1.00 19.22 480 LYS A O 1
ATOM 3747 N N . ALA A 1 481 ? 49.791 -9.676 46.598 1.00 20.28 481 ALA A N 1
ATOM 3748 C CA . ALA A 1 481 ? 50.153 -9.980 47.975 1.00 20.91 481 ALA A CA 1
ATOM 3749 C C . ALA A 1 481 ? 50.758 -11.382 48.107 1.00 20.39 481 ALA A C 1
ATOM 3750 O O . ALA A 1 481 ? 51.464 -11.671 49.070 1.00 21.39 481 ALA A O 1
ATOM 3752 N N . ALA A 1 482 ? 50.495 -12.245 47.130 1.00 20.12 482 ALA A N 1
ATOM 3753 C CA . ALA A 1 482 ? 50.992 -13.616 47.169 1.00 18.83 482 ALA A CA 1
ATOM 3754 C C . ALA A 1 482 ? 52.303 -13.852 46.415 1.00 19.87 482 ALA A C 1
ATOM 3755 O O . ALA A 1 482 ? 52.851 -14.954 46.451 1.00 19.00 482 ALA A O 1
ATOM 3757 N N . ILE A 1 483 ? 52.802 -12.822 45.742 1.00 18.04 483 ILE A N 1
ATOM 3758 C CA . ILE A 1 483 ? 54.044 -12.928 44.985 1.00 18.88 483 ILE A CA 1
ATOM 3759 C C . ILE A 1 483 ? 55.248 -13.129 45.906 1.00 20.31 483 ILE A C 1
ATOM 3760 O O . ILE A 1 483 ? 55.486 -12.325 46.807 1.00 21.56 483 ILE A O 1
ATOM 3765 N N . PRO A 1 484 ? 56.022 -14.206 45.684 1.00 21.57 484 PRO A N 1
ATOM 3766 C CA . PRO A 1 484 ? 57.212 -14.532 46.478 1.00 24.19 484 PRO A CA 1
ATOM 3767 C C . PRO A 1 484 ? 58.261 -13.414 46.440 1.00 26.08 484 PRO A C 1
ATOM 3768 O O . PRO A 1 484 ? 58.798 -13.068 47.516 1.00 27.15 484 PRO A O 1
ATOM 3781 N N . ILE B 1 2 ? 58.444 -3.774 72.813 1.00 50.70 2 ILE B N 1
ATOM 3782 C CA . ILE B 1 2 ? 57.990 -2.400 72.963 1.00 49.46 2 ILE B CA 1
ATOM 3783 C C . ILE B 1 2 ? 59.185 -1.458 73.078 1.00 48.39 2 ILE B C 1
ATOM 3784 O O . ILE B 1 2 ? 60.268 -1.859 73.508 1.00 46.13 2 ILE B O 1
ATOM 3789 N N . THR B 1 3 ? 58.981 -0.207 72.677 1.00 46.61 3 THR B N 1
ATOM 3790 C CA . THR B 1 3 ? 60.034 0.796 72.720 1.00 46.01 3 THR B CA 1
ATOM 3791 C C . THR B 1 3 ? 60.029 1.568 74.037 1.00 46.51 3 THR B C 1
ATOM 3792 O O . THR B 1 3 ? 59.039 2.209 74.390 1.00 45.93 3 THR B O 1
ATOM 3796 N N . ARG B 1 4 ? 61.144 1.497 74.757 1.00 47.22 4 ARG B N 1
ATOM 3797 C CA . ARG B 1 4 ? 61.291 2.184 76.034 1.00 48.45 4 ARG B CA 1
ATOM 3798 C C . ARG B 1 4 ? 62.724 2.660 76.218 1.00 48.11 4 ARG B C 1
ATOM 3799 O O . ARG B 1 4 ? 63.644 2.143 75.591 1.00 48.03 4 ARG B O 1
ATOM 3807 N N . GLU B 1 5 ? 62.906 3.650 77.081 1.00 48.49 5 GLU B N 1
ATOM 3808 C CA . GLU B 1 5 ? 64.229 4.188 77.357 1.00 49.12 5 GLU B CA 1
ATOM 3809 C C . GLU B 1 5 ? 65.119 3.083 77.920 1.00 48.86 5 GLU B C 1
ATOM 3810 O O . GLU B 1 5 ? 66.298 2.985 77.586 1.00 47.34 5 GLU B O 1
ATOM 3816 N N . THR B 1 6 ? 64.540 2.244 78.771 1.00 49.50 6 THR B N 1
ATOM 3817 C CA . THR B 1 6 ? 65.284 1.152 79.386 1.00 50.46 6 THR B CA 1
ATOM 3818 C C . THR B 1 6 ? 65.363 -0.059 78.462 1.00 50.74 6 THR B C 1
ATOM 3819 O O . THR B 1 6 ? 65.865 -1.117 78.843 1.00 51.27 6 THR B O 1
ATOM 3823 N N . LEU B 1 7 ? 64.871 0.103 77.239 1.00 50.02 7 LEU B N 1
ATOM 3824 C CA . LEU B 1 7 ? 64.891 -0.983 76.272 1.00 49.28 7 LEU B CA 1
ATOM 3825 C C . LEU B 1 7 ? 65.726 -0.664 75.047 1.00 48.87 7 LEU B C 1
ATOM 3826 O O . LEU B 1 7 ? 65.525 -1.254 73.989 1.00 49.35 7 LEU B O 1
ATOM 3831 N N . LYS B 1 8 ? 66.670 0.260 75.193 1.00 48.13 8 LYS B N 1
ATOM 3832 C CA . LYS B 1 8 ? 67.534 0.649 74.085 1.00 48.14 8 LYS B CA 1
ATOM 3833 C C . LYS B 1 8 ? 68.319 -0.547 73.538 1.00 48.63 8 LYS B C 1
ATOM 3834 O O . LYS B 1 8 ? 69.216 -0.383 72.714 1.00 48.82 8 LYS B O 1
ATOM 3840 N N . SER B 1 9 ? 67.977 -1.746 74.006 1.00 49.52 9 SER B N 1
ATOM 3841 C CA . SER B 1 9 ? 68.631 -2.979 73.569 1.00 48.65 9 SER B CA 1
ATOM 3842 C C . SER B 1 9 ? 67.797 -3.618 72.461 1.00 47.43 9 SER B C 1
ATOM 3843 O O . SER B 1 9 ? 67.341 -4.758 72.579 1.00 46.80 9 SER B O 1
ATOM 3846 N N . LEU B 1 10 ? 67.606 -2.864 71.385 1.00 46.22 10 LEU B N 1
ATOM 3847 C CA . LEU B 1 10 ? 66.819 -3.309 70.245 1.00 43.76 10 LEU B CA 1
ATOM 3848 C C . LEU B 1 10 ? 67.550 -4.369 69.430 1.00 42.38 10 LEU B C 1
ATOM 3849 O O . LEU B 1 10 ? 68.719 -4.669 69.684 1.00 41.59 10 LEU B O 1
ATOM 3854 N N . PRO B 1 11 ? 66.861 -4.954 68.437 1.00 40.50 11 PRO B N 1
ATOM 3855 C CA . PRO B 1 11 ? 67.448 -5.981 67.573 1.00 38.60 11 PRO B CA 1
ATOM 3856 C C . PRO B 1 11 ? 68.736 -5.487 66.920 1.00 37.54 11 PRO B C 1
ATOM 3857 O O . PRO B 1 11 ? 68.976 -4.285 66.833 1.00 35.97 11 PRO B O 1
ATOM 3861 N N . ALA B 1 12 ? 69.561 -6.422 66.460 1.00 37.87 12 ALA B N 1
ATOM 3862 C CA . ALA B 1 12 ? 70.826 -6.082 65.823 1.00 37.26 12 ALA B CA 1
ATOM 3863 C C . ALA B 1 12 ? 70.644 -5.188 64.598 1.00 37.12 12 ALA B C 1
ATOM 3864 O O . ALA B 1 12 ? 71.501 -4.362 64.288 1.00 37.26 12 ALA B O 1
ATOM 3866 N N . ASN B 1 13 ? 69.525 -5.346 63.902 1.00 36.27 13 ASN B N 1
ATOM 3867 C CA . ASN B 1 13 ? 69.279 -4.553 62.703 1.00 37.02 13 ASN B CA 1
ATOM 3868 C C . ASN B 1 13 ? 68.812 -3.119 62.969 1.00 34.59 13 ASN B C 1
ATOM 3869 O O . ASN B 1 13 ? 68.658 -2.336 62.032 1.00 34.10 13 ASN B O 1
ATOM 3874 N N . VAL B 1 14 ? 68.600 -2.773 64.237 1.00 32.18 14 VAL B N 1
ATOM 3875 C CA . VAL B 1 14 ? 68.136 -1.430 64.598 1.00 29.68 14 VAL B CA 1
ATOM 3876 C C . VAL B 1 14 ? 69.193 -0.582 65.293 1.00 29.48 14 VAL B C 1
ATOM 3877 O O . VAL B 1 14 ? 69.796 -1.013 66.278 1.00 29.88 14 VAL B O 1
ATOM 3881 N N . GLN B 1 15 ? 69.396 0.634 64.790 1.00 27.71 15 GLN B N 1
ATOM 3882 C CA . GLN B 1 15 ? 70.372 1.554 65.365 1.00 28.31 15 GLN B CA 1
ATOM 3883 C C . GLN B 1 15 ? 69.746 2.358 66.504 1.00 28.99 15 GLN B C 1
ATOM 3884 O O . GLN B 1 15 ? 68.607 2.820 66.398 1.00 28.90 15 GLN B O 1
ATOM 3890 N N . ALA B 1 16 ? 70.494 2.528 67.591 1.00 27.27 16 ALA B N 1
ATOM 3891 C CA . ALA B 1 16 ? 70.005 3.266 68.750 1.00 27.02 16 ALA B CA 1
ATOM 3892 C C . ALA B 1 16 ? 70.521 4.697 68.730 1.00 26.45 16 ALA B C 1
ATOM 3893 O O . ALA B 1 16 ? 71.397 5.034 67.933 1.00 24.54 16 ALA B O 1
ATOM 3895 N N . PRO B 1 17 ? 69.964 5.574 69.588 1.00 26.28 17 PRO B N 1
ATOM 3896 C CA . PRO B 1 17 ? 70.452 6.957 69.592 1.00 26.94 17 PRO B CA 1
ATOM 3897 C C . PRO B 1 17 ? 71.974 6.925 69.788 1.00 28.98 17 PRO B C 1
ATOM 3898 O O . PRO B 1 17 ? 72.475 6.250 70.683 1.00 28.06 17 PRO B O 1
ATOM 3902 N N . PRO B 1 18 ? 72.724 7.650 68.944 1.00 30.84 18 PRO B N 1
ATOM 3903 C CA . PRO B 1 18 ? 74.191 7.701 69.010 1.00 32.80 18 PRO B CA 1
ATOM 3904 C C . PRO B 1 18 ? 74.756 8.624 70.086 1.00 33.87 18 PRO B C 1
ATOM 3905 O O . PRO B 1 18 ? 75.678 9.402 69.824 1.00 33.96 18 PRO B O 1
ATOM 3909 N N . TYR B 1 19 ? 74.217 8.525 71.295 1.00 34.07 19 TYR B N 1
ATOM 3910 C CA . TYR B 1 19 ? 74.662 9.370 72.396 1.00 34.49 19 TYR B CA 1
ATOM 3911 C C . TYR B 1 19 ? 73.967 8.930 73.674 1.00 34.98 19 TYR B C 1
ATOM 3912 O O . TYR B 1 19 ? 73.041 8.123 73.634 1.00 35.29 19 TYR B O 1
ATOM 3921 N N . ASP B 1 20 ? 74.413 9.457 74.808 1.00 37.25 20 ASP B N 1
ATOM 3922 C CA . ASP B 1 20 ? 73.800 9.112 76.084 1.00 39.13 20 ASP B CA 1
ATOM 3923 C C . ASP B 1 20 ? 72.548 9.956 76.274 1.00 39.27 20 ASP B C 1
ATOM 3924 O O . ASP B 1 20 ? 72.623 11.147 76.582 1.00 38.92 20 ASP B O 1
ATOM 3929 N N . ILE B 1 21 ? 71.398 9.322 76.082 1.00 39.10 21 ILE B N 1
ATOM 3930 C CA . ILE B 1 21 ? 70.105 9.984 76.199 1.00 40.97 21 ILE B CA 1
ATOM 3931 C C . ILE B 1 21 ? 69.921 10.753 77.512 1.00 40.45 21 ILE B C 1
ATOM 3932 O O . ILE B 1 21 ? 69.182 11.734 77.566 1.00 39.68 21 ILE B O 1
ATOM 3937 N N . ASP B 1 22 ? 70.593 10.311 78.568 1.00 40.60 22 ASP B N 1
ATOM 3938 C CA . ASP B 1 22 ? 70.466 10.968 79.865 1.00 40.24 22 ASP B CA 1
ATOM 3939 C C . ASP B 1 22 ? 71.246 12.274 79.955 1.00 38.41 22 ASP B C 1
ATOM 3940 O O . ASP B 1 22 ? 71.010 13.084 80.852 1.00 39.30 22 ASP B O 1
ATOM 3945 N N . GLY B 1 23 ? 72.168 12.483 79.025 1.00 35.47 23 GLY B N 1
ATOM 3946 C CA . GLY B 1 23 ? 72.966 13.692 79.053 1.00 34.09 23 GLY B CA 1
ATOM 3947 C C . GLY B 1 23 ? 72.483 14.849 78.198 1.00 32.51 23 GLY B C 1
ATOM 3948 O O . GLY B 1 23 ? 73.019 15.952 78.304 1.00 34.66 23 GLY B O 1
ATOM 3949 N N . ILE B 1 24 ? 71.478 14.627 77.356 1.00 30.61 24 ILE B N 1
ATOM 3950 C CA . ILE B 1 24 ? 70.987 15.708 76.501 1.00 28.35 24 ILE B CA 1
ATOM 3951 C C . ILE B 1 24 ? 69.937 16.564 77.200 1.00 27.10 24 ILE B C 1
ATOM 3952 O O . ILE B 1 24 ? 69.128 16.062 77.982 1.00 26.85 24 ILE B O 1
ATOM 3957 N N . LYS B 1 25 ? 69.959 17.861 76.911 1.00 27.72 25 LYS B N 1
ATOM 3958 C CA . LYS B 1 25 ? 69.011 18.805 77.502 1.00 29.76 25 LYS B CA 1
ATOM 3959 C C . LYS B 1 25 ? 68.353 19.636 76.401 1.00 29.38 25 LYS B C 1
ATOM 3960 O O . LYS B 1 25 ? 68.966 19.908 75.369 1.00 29.55 25 LYS B O 1
ATOM 3966 N N . PRO B 1 26 ? 67.100 20.066 76.617 1.00 28.39 26 PRO B N 1
ATOM 3967 C CA . PRO B 1 26 ? 66.380 20.864 75.620 1.00 26.31 26 PRO B CA 1
ATOM 3968 C C . PRO B 1 26 ? 67.036 22.191 75.257 1.00 24.31 26 PRO B C 1
ATOM 3969 O O . PRO B 1 26 ? 67.541 22.912 76.118 1.00 24.19 26 PRO B O 1
ATOM 3973 N N . GLY B 1 27 ? 67.032 22.492 73.965 1.00 21.49 27 GLY B N 1
ATOM 3974 C CA . GLY B 1 27 ? 67.594 23.733 73.471 1.00 19.80 27 GLY B CA 1
ATOM 3975 C C . GLY B 1 27 ? 66.707 24.246 72.350 1.00 18.68 27 GLY B C 1
ATOM 3976 O O . GLY B 1 27 ? 66.871 25.367 71.868 1.00 20.25 27 GLY B O 1
ATOM 3977 N N . ILE B 1 28 ? 65.760 23.405 71.942 1.00 18.52 28 ILE B N 1
ATOM 3978 C CA . ILE B 1 28 ? 64.824 23.714 70.861 1.00 18.59 28 ILE B CA 1
ATOM 3979 C C . ILE B 1 28 ? 63.388 23.361 71.250 1.00 19.08 28 ILE B C 1
ATOM 3980 O O . ILE B 1 28 ? 63.135 22.325 71.863 1.00 20.06 28 ILE B O 1
ATOM 3985 N N . VAL B 1 29 ? 62.451 24.240 70.916 1.00 20.26 29 VAL B N 1
ATOM 3986 C CA . VAL B 1 29 ? 61.046 23.968 71.173 1.00 20.28 29 VAL B CA 1
ATOM 3987 C C . VAL B 1 29 ? 60.434 23.899 69.783 1.00 19.44 29 VAL B C 1
ATOM 3988 O O . VAL B 1 29 ? 60.612 24.812 68.988 1.00 19.79 29 VAL B O 1
ATOM 3992 N N . HIS B 1 30 ? 59.730 22.818 69.479 1.00 18.80 30 HIS B N 1
ATOM 3993 C CA . HIS B 1 30 ? 59.134 22.694 68.154 1.00 19.86 30 HIS B CA 1
ATOM 3994 C C . HIS B 1 30 ? 57.610 22.619 68.175 1.00 19.83 30 HIS B C 1
ATOM 3995 O O . HIS B 1 30 ? 57.030 21.821 68.905 1.00 20.96 30 HIS B O 1
ATOM 4002 N N . PHE B 1 31 ? 56.977 23.459 67.363 1.00 18.85 31 PHE B N 1
ATOM 4003 C CA . PHE B 1 31 ? 55.521 23.481 67.243 1.00 19.80 31 PHE B CA 1
ATOM 4004 C C . PHE B 1 31 ? 55.130 22.624 66.045 1.00 21.37 31 PHE B C 1
ATOM 4005 O O . PHE B 1 31 ? 55.651 22.818 64.945 1.00 19.45 31 PHE B O 1
ATOM 4013 N N . GLY B 1 32 ? 54.220 21.679 66.264 1.00 21.57 32 GLY B N 1
ATOM 4014 C CA . GLY B 1 32 ? 53.761 20.821 65.186 1.00 22.28 32 GLY B CA 1
ATOM 4015 C C . GLY B 1 32 ? 54.618 19.592 64.974 1.00 22.04 32 GLY B C 1
ATOM 4016 O O . GLY B 1 32 ? 55.451 19.550 64.066 1.00 23.18 32 GLY B O 1
ATOM 4017 N N . VAL B 1 33 ? 54.409 18.582 65.809 1.00 23.03 33 VAL B N 1
ATOM 4018 C CA . VAL B 1 33 ? 55.177 17.349 65.718 1.00 23.37 33 VAL B CA 1
ATOM 4019 C C . VAL B 1 33 ? 54.581 16.404 64.674 1.00 23.84 33 VAL B C 1
ATOM 4020 O O . VAL B 1 33 ? 53.881 15.454 65.010 1.00 24.73 33 VAL B O 1
ATOM 4024 N N . GLY B 1 34 ? 54.874 16.675 63.404 1.00 21.85 34 GLY B N 1
ATOM 4025 C CA . GLY B 1 34 ? 54.364 15.849 62.326 1.00 20.16 34 GLY B CA 1
ATOM 4026 C C . GLY B 1 34 ? 55.414 14.892 61.788 1.00 19.18 34 GLY B C 1
ATOM 4027 O O . GLY B 1 34 ? 56.529 14.813 62.303 1.00 17.73 34 GLY B O 1
ATOM 4028 N N . ASN B 1 35 ? 55.066 14.166 60.736 1.00 18.47 35 ASN B N 1
ATOM 4029 C CA . ASN B 1 35 ? 55.993 13.208 60.159 1.00 20.09 35 ASN B CA 1
ATOM 4030 C C . ASN B 1 35 ? 57.271 13.833 59.609 1.00 19.37 35 ASN B C 1
ATOM 4031 O O . ASN B 1 35 ? 58.364 13.329 59.868 1.00 19.79 35 ASN B O 1
ATOM 4036 N N . PHE B 1 36 ? 57.139 14.927 58.862 1.00 18.47 36 PHE B N 1
ATOM 4037 C CA . PHE B 1 36 ? 58.307 15.579 58.259 1.00 18.51 36 PHE B CA 1
ATOM 4038 C C . PHE B 1 36 ? 59.324 16.034 59.297 1.00 18.41 36 PHE B C 1
ATOM 4039 O O . PHE B 1 36 ? 60.531 15.814 59.133 1.00 16.85 36 PHE B O 1
ATOM 4047 N N . PHE B 1 37 ? 58.839 16.676 60.360 1.00 17.01 37 PHE B N 1
ATOM 4048 C CA . PHE B 1 37 ? 59.711 17.128 61.448 1.00 17.28 37 PHE B CA 1
ATOM 4049 C C . PHE B 1 37 ? 60.460 15.943 62.058 1.00 17.90 37 PHE B C 1
ATOM 4050 O O . PHE B 1 37 ? 61.651 16.030 62.340 1.00 19.22 37 PHE B O 1
ATOM 4058 N N . ARG B 1 38 ? 59.748 14.845 62.281 1.00 18.11 38 ARG B N 1
ATOM 4059 C CA . ARG B 1 38 ? 60.363 13.663 62.881 1.00 18.33 38 ARG B CA 1
ATOM 4060 C C . ARG B 1 38 ? 61.372 12.934 61.988 1.00 18.11 38 ARG B C 1
ATOM 4061 O O . ARG B 1 38 ? 62.215 12.181 62.488 1.00 20.56 38 ARG B O 1
ATOM 4069 N N . ALA B 1 39 ? 61.296 13.153 60.681 1.00 16.54 39 ALA B N 1
ATOM 4070 C CA . ALA B 1 39 ? 62.218 12.497 59.752 1.00 16.71 39 ALA B CA 1
ATOM 4071 C C . ALA B 1 39 ? 63.251 13.455 59.174 1.00 17.02 39 ALA B C 1
ATOM 4072 O O . ALA B 1 39 ? 64.198 13.035 58.503 1.00 18.15 39 ALA B O 1
ATOM 4074 N N . HIS B 1 40 ? 63.083 14.742 59.444 1.00 16.51 40 HIS B N 1
ATOM 4075 C CA . HIS B 1 40 ? 63.996 15.730 58.904 1.00 17.14 40 HIS B CA 1
ATOM 4076 C C . HIS B 1 40 ? 64.738 16.508 60.002 1.00 18.42 40 HIS B C 1
ATOM 4077 O O . HIS B 1 40 ? 65.839 16.117 60.392 1.00 18.73 40 HIS B O 1
ATOM 4084 N N . GLU B 1 41 ? 64.145 17.583 60.516 1.00 18.41 41 GLU B N 1
ATOM 4085 C CA . GLU B 1 41 ? 64.794 18.380 61.562 1.00 18.78 41 GLU B CA 1
ATOM 4086 C C . GLU B 1 41 ? 65.299 17.535 62.721 1.00 18.54 41 GLU B C 1
ATOM 4087 O O . GLU B 1 41 ? 66.444 17.678 63.153 1.00 19.76 41 GLU B O 1
ATOM 4093 N N . ALA B 1 42 ? 64.429 16.674 63.243 1.00 18.43 42 ALA B N 1
ATOM 4094 C CA . ALA B 1 42 ? 64.787 15.813 64.363 1.00 18.49 42 ALA B CA 1
ATOM 4095 C C . ALA B 1 42 ? 65.900 14.853 63.963 1.00 19.91 42 ALA B C 1
ATOM 4096 O O . ALA B 1 42 ? 66.757 14.493 64.777 1.00 16.65 42 ALA B O 1
ATOM 4098 N N . PHE B 1 43 ? 65.877 14.449 62.699 1.00 18.61 43 PHE B N 1
ATOM 4099 C CA . PHE B 1 43 ? 66.865 13.521 62.150 1.00 19.62 43 PHE B CA 1
ATOM 4100 C C . PHE B 1 43 ? 68.261 14.122 62.157 1.00 18.00 43 PHE B C 1
ATOM 4101 O O . PHE B 1 43 ? 69.238 13.439 62.468 1.00 19.67 43 PHE B O 1
ATOM 4109 N N . TYR B 1 44 ? 68.353 15.398 61.799 1.00 18.34 44 TYR B N 1
ATOM 4110 C CA . TYR B 1 44 ? 69.633 16.090 61.775 1.00 19.27 44 TYR B CA 1
ATOM 4111 C C . TYR B 1 44 ? 70.115 16.390 63.192 1.00 20.32 44 TYR B C 1
ATOM 4112 O O . TYR B 1 44 ? 71.302 16.259 63.494 1.00 20.98 44 TYR B O 1
ATOM 4121 N N . VAL B 1 45 ? 69.193 16.783 64.063 1.00 19.48 45 VAL B N 1
ATOM 4122 C CA . VAL B 1 45 ? 69.543 17.084 65.443 1.00 21.23 45 VAL B CA 1
ATOM 4123 C C . VAL B 1 45 ? 70.095 15.826 66.100 1.00 20.92 45 VAL B C 1
ATOM 4124 O O . VAL B 1 45 ? 71.058 15.872 66.866 1.00 22.14 45 VAL B O 1
ATOM 4128 N N . GLU B 1 46 ? 69.478 14.698 65.776 1.00 20.61 46 GLU B N 1
ATOM 4129 C CA . GLU B 1 46 ? 69.879 13.415 66.322 1.00 21.17 46 GLU B CA 1
ATOM 4130 C C . GLU B 1 46 ? 71.360 13.136 66.081 1.00 23.36 46 GLU B C 1
ATOM 4131 O O . GLU B 1 46 ? 72.023 12.471 66.887 1.00 22.24 46 GLU B O 1
ATOM 4137 N N . GLN B 1 47 ? 71.875 13.652 64.973 1.00 23.84 47 GLN B N 1
ATOM 4138 C CA . GLN B 1 47 ? 73.264 13.419 64.609 1.00 27.36 47 GLN B CA 1
ATOM 4139 C C . GLN B 1 47 ? 74.293 14.399 65.170 1.00 28.35 47 GLN B C 1
ATOM 4140 O O . GLN B 1 47 ? 75.499 14.182 65.018 1.00 30.66 47 GLN B O 1
ATOM 4146 N N . ILE B 1 48 ? 73.844 15.471 65.814 1.00 26.71 48 ILE B N 1
ATOM 4147 C CA . ILE B 1 48 ? 74.801 16.418 66.384 1.00 28.48 48 ILE B CA 1
ATOM 4148 C C . ILE B 1 48 ? 74.751 16.450 67.907 1.00 29.21 48 ILE B C 1
ATOM 4149 O O . ILE B 1 48 ? 75.558 17.129 68.545 1.00 28.36 48 ILE B O 1
ATOM 4154 N N . LEU B 1 49 ? 73.816 15.700 68.484 1.00 29.82 49 LEU B N 1
ATOM 4155 C CA . LEU B 1 49 ? 73.663 15.651 69.931 1.00 32.91 49 LEU B CA 1
ATOM 4156 C C . LEU B 1 49 ? 74.897 15.094 70.643 1.00 34.60 49 LEU B C 1
ATOM 4157 O O . LEU B 1 49 ? 75.143 15.413 71.809 1.00 33.89 49 LEU B O 1
ATOM 4162 N N . GLU B 1 50 ? 75.674 14.263 69.956 1.00 35.71 50 GLU B N 1
ATOM 4163 C CA . GLU B 1 50 ? 76.873 13.721 70.583 1.00 39.44 50 GLU B CA 1
ATOM 4164 C C . GLU B 1 50 ? 77.948 14.803 70.653 1.00 38.66 50 GLU B C 1
ATOM 4165 O O . GLU B 1 50 ? 78.872 14.714 71.455 1.00 40.12 50 GLU B O 1
ATOM 4171 N N . HIS B 1 51 ? 77.821 15.827 69.814 1.00 39.24 51 HIS B N 1
ATOM 4172 C CA . HIS B 1 51 ? 78.780 16.929 69.802 1.00 40.14 51 HIS B CA 1
ATOM 4173 C C . HIS B 1 51 ? 78.309 18.058 70.717 1.00 40.03 51 HIS B C 1
ATOM 4174 O O . HIS B 1 51 ? 79.110 18.682 71.411 1.00 40.36 51 HIS B O 1
ATOM 4181 N N . ALA B 1 52 ? 77.004 18.321 70.699 1.00 38.27 52 ALA B N 1
ATOM 4182 C CA . ALA B 1 52 ? 76.401 19.362 71.523 1.00 36.84 52 ALA B CA 1
ATOM 4183 C C . ALA B 1 52 ? 75.092 18.807 72.079 1.00 35.24 52 ALA B C 1
ATOM 4184 O O . ALA B 1 52 ? 74.044 18.919 71.448 1.00 36.00 52 ALA B O 1
ATOM 4186 N N . PRO B 1 53 ? 75.140 18.203 73.278 1.00 33.39 53 PRO B N 1
ATOM 4187 C CA . PRO B 1 53 ? 73.977 17.609 73.945 1.00 31.84 53 PRO B CA 1
ATOM 4188 C C . PRO B 1 53 ? 72.880 18.568 74.405 1.00 30.71 53 PRO B C 1
ATOM 4189 O O . PRO B 1 53 ? 71.805 18.126 74.804 1.00 31.65 53 PRO B O 1
ATOM 4193 N N . ASP B 1 54 ? 73.137 19.870 74.343 1.00 29.39 54 ASP B N 1
ATOM 4194 C CA . ASP B 1 54 ? 72.148 20.845 74.790 1.00 27.86 54 ASP B CA 1
ATOM 4195 C C . ASP B 1 54 ? 71.178 21.302 73.701 1.00 27.51 54 ASP B C 1
ATOM 4196 O O . ASP B 1 54 ? 70.739 22.454 73.694 1.00 25.32 54 ASP B O 1
ATOM 4201 N N . TRP B 1 55 ? 70.837 20.403 72.785 1.00 26.65 55 TRP B N 1
ATOM 4202 C CA . TRP B 1 55 ? 69.909 20.759 71.721 1.00 25.79 55 TRP B CA 1
ATOM 4203 C C . TRP B 1 55 ? 68.752 19.787 71.559 1.00 25.11 55 TRP B C 1
ATOM 4204 O O . TRP B 1 55 ? 68.241 19.596 70.451 1.00 25.71 55 TRP B O 1
ATOM 4215 N N . ALA B 1 56 ? 68.336 19.173 72.664 1.00 23.13 56 ALA B N 1
ATOM 4216 C CA . ALA B 1 56 ? 67.216 18.244 72.620 1.00 22.09 56 ALA B CA 1
ATOM 4217 C C . ALA B 1 56 ? 65.989 19.052 72.214 1.00 21.29 56 ALA B C 1
ATOM 4218 O O . ALA B 1 56 ? 65.974 20.276 72.342 1.00 21.72 56 ALA B O 1
ATOM 4220 N N . ILE B 1 57 ? 64.961 18.370 71.735 1.00 20.17 57 ILE B N 1
ATOM 4221 C CA . ILE B 1 57 ? 63.758 19.049 71.270 1.00 21.44 57 ILE B CA 1
ATOM 4222 C C . ILE B 1 57 ? 62.517 18.796 72.122 1.00 20.54 57 ILE B C 1
ATOM 4223 O O . ILE B 1 57 ? 62.192 17.652 72.448 1.00 23.42 57 ILE B O 1
ATOM 4228 N N . VAL B 1 58 ? 61.831 19.872 72.487 1.00 20.30 58 VAL B N 1
ATOM 4229 C CA . VAL B 1 58 ? 60.584 19.763 73.236 1.00 21.02 58 VAL B CA 1
ATOM 4230 C C . VAL B 1 58 ? 59.485 20.059 72.223 1.00 19.24 58 VAL B C 1
ATOM 4231 O O . VAL B 1 58 ? 59.385 21.181 71.731 1.00 21.57 58 VAL B O 1
ATOM 4235 N N . GLY B 1 59 ? 58.684 19.052 71.900 1.00 19.31 59 GLY B N 1
ATOM 4236 C CA . GLY B 1 59 ? 57.614 19.232 70.931 1.00 22.13 59 GLY B CA 1
ATOM 4237 C C . GLY B 1 59 ? 56.328 19.755 71.548 1.00 22.61 59 GLY B C 1
ATOM 4238 O O . GLY B 1 59 ? 56.005 19.428 72.689 1.00 21.83 59 GLY B O 1
ATOM 4239 N N . VAL B 1 60 ? 55.599 20.572 70.789 1.00 21.02 60 VAL B N 1
ATOM 4240 C CA . VAL B 1 60 ? 54.350 21.156 71.258 1.00 21.64 60 VAL B CA 1
ATOM 4241 C C . VAL B 1 60 ? 53.237 21.009 70.224 1.00 22.19 60 VAL B C 1
ATOM 4242 O O . VAL B 1 60 ? 53.397 21.410 69.071 1.00 22.70 60 VAL B O 1
ATOM 4246 N N . GLY B 1 61 ? 52.119 20.420 70.640 1.00 21.21 61 GLY B N 1
ATOM 4247 C CA . GLY B 1 61 ? 50.985 20.270 69.749 1.00 22.52 61 GLY B CA 1
ATOM 4248 C C . GLY B 1 61 ? 50.043 21.430 70.034 1.00 23.88 61 GLY B C 1
ATOM 4249 O O . GLY B 1 61 ? 49.788 21.740 71.195 1.00 24.03 61 GLY B O 1
ATOM 4250 N N . LEU B 1 62 ? 49.522 22.073 68.993 1.00 26.63 62 LEU B N 1
ATOM 4251 C CA . LEU B 1 62 ? 48.628 23.216 69.181 1.00 29.37 62 LEU B CA 1
ATOM 4252 C C . LEU B 1 62 ? 47.172 22.851 69.478 1.00 32.01 62 LEU B C 1
ATOM 4253 O O . LEU B 1 62 ? 46.420 23.668 70.006 1.00 31.77 62 LEU B O 1
ATOM 4258 N N . THR B 1 63 ? 46.763 21.630 69.146 1.00 34.56 63 THR B N 1
ATOM 4259 C CA . THR B 1 63 ? 45.386 21.220 69.421 1.00 36.55 63 THR B CA 1
ATOM 4260 C C . THR B 1 63 ? 45.309 20.368 70.688 1.00 37.73 63 THR B C 1
ATOM 4261 O O . THR B 1 63 ? 46.324 19.866 71.171 1.00 38.83 63 THR B O 1
ATOM 4265 N N . GLY B 1 64 ? 44.107 20.220 71.235 1.00 39.43 64 GLY B N 1
ATOM 4266 C CA . GLY B 1 64 ? 43.945 19.435 72.447 1.00 42.08 64 GLY B CA 1
ATOM 4267 C C . GLY B 1 64 ? 42.792 18.455 72.372 1.00 42.75 64 GLY B C 1
ATOM 4268 O O . GLY B 1 64 ? 42.288 17.991 73.394 1.00 43.65 64 GLY B O 1
ATOM 4269 N N . SER B 1 65 ? 42.383 18.136 71.149 1.00 43.99 65 SER B N 1
ATOM 4270 C CA . SER B 1 65 ? 41.281 17.212 70.904 1.00 44.27 65 SER B CA 1
ATOM 4271 C C . SER B 1 65 ? 41.542 15.813 71.453 1.00 43.97 65 SER B C 1
ATOM 4272 O O . SER B 1 65 ? 42.566 15.555 72.087 1.00 42.54 65 SER B O 1
ATOM 4275 N N . ASP B 1 66 ? 40.593 14.917 71.193 1.00 43.88 66 ASP B N 1
ATOM 4276 C CA . ASP B 1 66 ? 40.675 13.527 71.622 1.00 43.27 66 ASP B CA 1
ATOM 4277 C C . ASP B 1 66 ? 41.888 12.856 70.979 1.00 42.25 66 ASP B C 1
ATOM 4278 O O . ASP B 1 66 ? 42.645 12.143 71.643 1.00 40.59 66 ASP B O 1
ATOM 4283 N N . ARG B 1 67 ? 42.060 13.092 69.681 1.00 41.31 67 ARG B N 1
ATOM 4284 C CA . ARG B 1 67 ? 43.163 12.510 68.928 1.00 40.93 67 ARG B CA 1
ATOM 4285 C C . ARG B 1 67 ? 44.496 13.038 69.447 1.00 40.06 67 ARG B C 1
ATOM 4286 O O . ARG B 1 67 ? 45.453 12.281 69.601 1.00 39.13 67 ARG B O 1
ATOM 4294 N N . SER B 1 68 ? 44.554 14.336 69.727 1.00 39.34 68 SER B N 1
ATOM 4295 C CA . SER B 1 68 ? 45.779 14.945 70.233 1.00 40.46 68 SER B CA 1
ATOM 4296 C C . SER B 1 68 ? 46.238 14.296 71.536 1.00 39.94 68 SER B C 1
ATOM 4297 O O . SER B 1 68 ? 47.407 13.933 71.677 1.00 40.04 68 SER B O 1
ATOM 4300 N N . LYS B 1 69 ? 45.321 14.153 72.490 1.00 39.89 69 LYS B N 1
ATOM 4301 C CA . LYS B 1 69 ? 45.660 13.551 73.777 1.00 39.76 69 LYS B CA 1
ATOM 4302 C C . LYS B 1 69 ? 46.176 12.124 73.634 1.00 39.78 69 LYS B C 1
ATOM 4303 O O . LYS B 1 69 ? 47.152 11.744 74.284 1.00 38.43 69 LYS B O 1
ATOM 4309 N N . LYS B 1 70 ? 45.519 11.338 72.786 1.00 39.89 70 LYS B N 1
ATOM 4310 C CA . LYS B 1 70 ? 45.923 9.953 72.561 1.00 41.14 70 LYS B CA 1
ATOM 4311 C C . LYS B 1 70 ? 47.332 9.910 71.975 1.00 40.56 70 LYS B C 1
ATOM 4312 O O . LYS B 1 70 ? 48.151 9.076 72.364 1.00 40.31 70 LYS B O 1
ATOM 4318 N N . LYS B 1 71 ? 47.607 10.818 71.043 1.00 38.61 71 LYS B N 1
ATOM 4319 C CA . LYS B 1 71 ? 48.916 10.891 70.406 1.00 37.75 71 LYS B CA 1
ATOM 4320 C C . LYS B 1 71 ? 49.981 11.231 71.442 1.00 37.62 71 LYS B C 1
ATOM 4321 O O . LYS B 1 71 ? 51.041 10.605 71.490 1.00 37.33 71 LYS B O 1
ATOM 4327 N N . ALA B 1 72 ? 49.690 12.229 72.271 1.00 37.24 72 ALA B N 1
ATOM 4328 C CA . ALA B 1 72 ? 50.618 12.650 73.310 1.00 36.33 72 ALA B CA 1
ATOM 4329 C C . ALA B 1 72 ? 50.946 11.473 74.222 1.00 37.10 72 ALA B C 1
ATOM 4330 O O . ALA B 1 72 ? 52.110 11.228 74.543 1.00 37.34 72 ALA B O 1
ATOM 4332 N N . GLU B 1 73 ? 49.911 10.742 74.626 1.00 37.14 73 GLU B N 1
ATOM 4333 C CA . GLU B 1 73 ? 50.071 9.592 75.507 1.00 37.86 73 GLU B CA 1
ATOM 4334 C C . GLU B 1 73 ? 50.985 8.518 74.927 1.00 36.58 73 GLU B C 1
ATOM 4335 O O . GLU B 1 73 ? 51.812 7.948 75.641 1.00 34.66 73 GLU B O 1
ATOM 4341 N N . GLU B 1 74 ? 50.839 8.242 73.635 1.00 35.98 74 GLU B N 1
ATOM 4342 C CA . GLU B 1 74 ? 51.666 7.228 72.995 1.00 35.51 74 GLU B CA 1
ATOM 4343 C C . GLU B 1 74 ? 53.138 7.604 73.050 1.00 33.94 74 GLU B C 1
ATOM 4344 O O . GLU B 1 74 ? 53.978 6.768 73.374 1.00 33.83 74 GLU B O 1
ATOM 4350 N N . PHE B 1 75 ? 53.453 8.858 72.741 1.00 33.50 75 PHE B N 1
ATOM 4351 C CA . PHE B 1 75 ? 54.839 9.316 72.781 1.00 33.41 75 PHE B CA 1
ATOM 4352 C C . PHE B 1 75 ? 55.410 9.137 74.186 1.00 33.36 75 PHE B C 1
ATOM 4353 O O . PHE B 1 75 ? 56.446 8.496 74.377 1.00 32.51 75 PHE B O 1
ATOM 4361 N N . LYS B 1 76 ? 54.727 9.721 75.165 1.00 33.03 76 LYS B N 1
ATOM 4362 C CA . LYS B 1 76 ? 55.154 9.650 76.557 1.00 32.45 76 LYS B CA 1
ATOM 4363 C C . LYS B 1 76 ? 55.374 8.208 77.005 1.00 30.34 76 LYS B C 1
ATOM 4364 O O . LYS B 1 76 ? 56.344 7.912 77.704 1.00 28.69 76 LYS B O 1
ATOM 4370 N N . ALA B 1 77 ? 54.478 7.317 76.589 1.00 28.58 77 ALA B N 1
ATOM 4371 C CA . ALA B 1 77 ? 54.560 5.904 76.947 1.00 28.70 77 ALA B CA 1
ATOM 4372 C C . ALA B 1 77 ? 55.773 5.204 76.327 1.00 29.94 77 ALA B C 1
ATOM 4373 O O . ALA B 1 77 ? 56.131 4.098 76.734 1.00 28.38 77 ALA B O 1
ATOM 4375 N N . GLN B 1 78 ? 56.388 5.840 75.334 1.00 28.55 78 GLN B N 1
ATOM 4376 C CA . GLN B 1 78 ? 57.571 5.284 74.680 1.00 29.20 78 GLN B CA 1
ATOM 4377 C C . GLN B 1 78 ? 58.755 6.181 74.997 1.00 29.85 78 GLN B C 1
ATOM 4378 O O . GLN B 1 78 ? 59.786 6.126 74.326 1.00 30.37 78 GLN B O 1
ATOM 4384 N N . ASP B 1 79 ? 58.590 7.004 76.031 1.00 29.69 79 ASP B N 1
ATOM 4385 C CA . ASP B 1 79 ? 59.620 7.936 76.460 1.00 29.98 79 ASP B CA 1
ATOM 4386 C C . ASP B 1 79 ? 60.012 8.843 75.303 1.00 28.48 79 ASP B C 1
ATOM 4387 O O . ASP B 1 79 ? 61.164 9.257 75.185 1.00 28.71 79 ASP B O 1
ATOM 4392 N N . CYS B 1 80 ? 59.022 9.152 74.467 1.00 28.78 80 CYS B N 1
ATOM 4393 C CA . CYS B 1 80 ? 59.172 10.004 73.288 1.00 26.92 80 CYS B CA 1
ATOM 4394 C C . CYS B 1 80 ? 60.094 9.428 72.210 1.00 26.78 80 CYS B C 1
ATOM 4395 O O . CYS B 1 80 ? 60.520 10.130 71.290 1.00 26.37 80 CYS B O 1
ATOM 4398 N N . LEU B 1 81 ? 60.376 8.137 72.319 1.00 23.87 81 LEU B N 1
ATOM 4399 C CA . LEU B 1 81 ? 61.213 7.448 71.346 1.00 22.46 81 LEU B CA 1
ATOM 4400 C C . LEU B 1 81 ? 60.310 6.906 70.239 1.00 20.40 81 LEU B C 1
ATOM 4401 O O . LEU B 1 81 ? 59.152 6.575 70.490 1.00 21.65 81 LEU B O 1
ATOM 4406 N N . TYR B 1 82 ? 60.842 6.820 69.024 1.00 19.17 82 TYR B N 1
ATOM 4407 C CA . TYR B 1 82 ? 60.102 6.290 67.885 1.00 19.18 82 TYR B CA 1
ATOM 4408 C C . TYR B 1 82 ? 61.099 5.809 66.835 1.00 20.08 82 TYR B C 1
ATOM 4409 O O . TYR B 1 82 ? 62.240 6.271 66.789 1.00 22.45 82 TYR B O 1
ATOM 4418 N N . SER B 1 83 ? 60.670 4.887 65.986 1.00 20.05 83 SER B N 1
ATOM 4419 C CA . SER B 1 83 ? 61.560 4.358 64.965 1.00 20.09 83 SER B CA 1
ATOM 4420 C C . SER B 1 83 ? 61.407 5.058 63.625 1.00 20.06 83 SER B C 1
ATOM 4421 O O . SER B 1 83 ? 60.306 5.442 63.221 1.00 18.57 83 SER B O 1
ATOM 4424 N N . LEU B 1 84 ? 62.534 5.231 62.946 1.00 19.36 84 LEU B N 1
ATOM 4425 C CA . LEU B 1 84 ? 62.541 5.851 61.632 1.00 19.41 84 LEU B CA 1
ATOM 4426 C C . LEU B 1 84 ? 63.183 4.873 60.658 1.00 19.50 84 LEU B C 1
ATOM 4427 O O . LEU B 1 84 ? 64.333 4.479 60.835 1.00 21.75 84 LEU B O 1
ATOM 4432 N N . THR B 1 85 ? 62.423 4.479 59.649 1.00 19.80 85 THR B N 1
ATOM 4433 C CA . THR B 1 85 ? 62.897 3.568 58.616 1.00 20.34 85 THR B CA 1
ATOM 4434 C C . THR B 1 85 ? 63.262 4.428 57.403 1.00 19.94 85 THR B C 1
ATOM 4435 O O . THR B 1 85 ? 62.481 5.285 56.989 1.00 20.72 85 THR B O 1
ATOM 4439 N N . GLU B 1 86 ? 64.453 4.213 56.858 1.00 18.62 86 GLU B N 1
ATOM 4440 C CA . GLU B 1 86 ? 64.930 4.958 55.697 1.00 18.65 86 GLU B CA 1
ATOM 4441 C C . GLU B 1 86 ? 65.045 3.980 54.533 1.00 19.81 86 GLU B C 1
ATOM 4442 O O . GLU B 1 86 ? 65.764 2.987 54.620 1.00 20.35 86 GLU B O 1
ATOM 4448 N N . THR B 1 87 ? 64.332 4.270 53.451 1.00 19.19 87 THR B N 1
ATOM 4449 C CA . THR B 1 87 ? 64.300 3.391 52.281 1.00 18.95 87 THR B CA 1
ATOM 4450 C C . THR B 1 87 ? 64.860 4.027 51.019 1.00 19.40 87 THR B C 1
ATOM 4451 O O . THR B 1 87 ? 64.429 5.109 50.615 1.00 15.29 87 THR B O 1
ATOM 4455 N N . ALA B 1 88 ? 65.805 3.328 50.393 1.00 19.86 88 ALA B N 1
ATOM 4456 C CA . ALA B 1 88 ? 66.450 3.800 49.171 1.00 19.54 88 ALA B CA 1
ATOM 4457 C C . ALA B 1 88 ? 65.776 3.232 47.922 1.00 21.04 88 ALA B C 1
ATOM 4458 O O . ALA B 1 88 ? 65.046 2.238 47.992 1.00 19.36 88 ALA B O 1
ATOM 4460 N N . PRO B 1 89 ? 66.012 3.863 46.756 1.00 20.52 89 PRO B N 1
ATOM 4461 C CA . PRO B 1 89 ? 65.425 3.418 45.488 1.00 21.84 89 PRO B CA 1
ATOM 4462 C C . PRO B 1 89 ? 65.748 1.962 45.166 1.00 22.89 89 PRO B C 1
ATOM 4463 O O . PRO B 1 89 ? 65.028 1.309 44.408 1.00 23.39 89 PRO B O 1
ATOM 4467 N N . SER B 1 90 ? 66.833 1.459 45.741 1.00 24.21 90 SER B N 1
ATOM 4468 C CA . SER B 1 90 ? 67.231 0.076 45.517 1.00 26.71 90 SER B CA 1
ATOM 4469 C C . SER B 1 90 ? 66.283 -0.847 46.264 1.00 28.38 90 SER B C 1
ATOM 4470 O O . SER B 1 90 ? 66.249 -2.053 46.017 1.00 28.26 90 SER B O 1
ATOM 4473 N N . GLY B 1 91 ? 65.515 -0.271 47.184 1.00 27.70 91 GLY B N 1
ATOM 4474 C CA . GLY B 1 91 ? 64.583 -1.054 47.969 1.00 29.92 91 GLY B CA 1
ATOM 4475 C C . GLY B 1 91 ? 65.165 -1.442 49.317 1.00 30.80 91 GLY B C 1
ATOM 4476 O O . GLY B 1 91 ? 64.467 -2.005 50.159 1.00 31.61 91 GLY B O 1
ATOM 4477 N N . LYS B 1 92 ? 66.444 -1.147 49.530 1.00 31.25 92 LYS B N 1
ATOM 4478 C CA . LYS B 1 92 ? 67.091 -1.478 50.796 1.00 31.06 92 LYS B CA 1
ATOM 4479 C C . LYS B 1 92 ? 66.704 -0.448 51.851 1.00 30.68 92 LYS B C 1
ATOM 4480 O O . LYS B 1 92 ? 66.606 0.741 51.551 1.00 27.50 92 LYS B O 1
ATOM 4486 N N . SER B 1 93 ? 66.477 -0.905 53.080 1.00 28.91 93 SER B N 1
ATOM 4487 C CA . SER B 1 93 ? 66.084 -0.003 54.163 1.00 29.39 93 SER B CA 1
ATOM 4488 C C . SER B 1 93 ? 66.925 -0.183 55.421 1.00 28.68 93 SER B C 1
ATOM 4489 O O . SER B 1 93 ? 67.542 -1.231 55.632 1.00 26.64 93 SER B O 1
ATOM 4492 N N . THR B 1 94 ? 66.946 0.860 56.244 1.00 27.32 94 THR B N 1
ATOM 4493 C CA . THR B 1 94 ? 67.663 0.847 57.511 1.00 28.13 94 THR B CA 1
ATOM 4494 C C . THR B 1 94 ? 66.696 1.437 58.528 1.00 27.58 94 THR B C 1
ATOM 4495 O O . THR B 1 94 ? 65.863 2.276 58.182 1.00 27.03 94 THR B O 1
ATOM 4499 N N . VAL B 1 95 ? 66.795 0.994 59.774 1.00 25.33 95 VAL B N 1
ATOM 4500 C CA . VAL B 1 95 ? 65.906 1.490 60.813 1.00 24.84 95 VAL B CA 1
ATOM 4501 C C . VAL B 1 95 ? 66.675 1.922 62.059 1.00 23.80 95 VAL B C 1
ATOM 4502 O O . VAL B 1 95 ? 67.622 1.260 62.488 1.00 22.92 95 VAL B O 1
ATOM 4506 N N . ARG B 1 96 ? 66.265 3.047 62.632 1.00 21.91 96 ARG B N 1
ATOM 4507 C CA . ARG B 1 96 ? 66.913 3.568 63.822 1.00 21.47 96 ARG B CA 1
ATOM 4508 C C . ARG B 1 96 ? 65.853 4.076 64.791 1.00 22.15 96 ARG B C 1
ATOM 4509 O O . ARG B 1 96 ? 64.736 4.383 64.384 1.00 20.49 96 ARG B O 1
ATOM 4517 N N . VAL B 1 97 ? 66.200 4.134 66.072 1.00 19.78 97 VAL B N 1
ATOM 4518 C CA . VAL B 1 97 ? 65.280 4.634 67.085 1.00 21.47 97 VAL B CA 1
ATOM 4519 C C . VAL B 1 97 ? 65.779 6.012 67.491 1.00 22.09 97 VAL B C 1
ATOM 4520 O O . VAL B 1 97 ? 66.891 6.164 68.000 1.00 22.17 97 VAL B O 1
ATOM 4532 N N . GLY B 1 99 ? 65.839 9.632 69.488 1.00 21.43 99 GLY B N 1
ATOM 4533 C CA . GLY B 1 99 ? 65.668 10.103 70.851 1.00 21.05 99 GLY B CA 1
ATOM 4534 C C . GLY B 1 99 ? 65.801 11.608 71.002 1.00 22.19 99 GLY B C 1
ATOM 4535 O O . GLY B 1 99 ? 65.745 12.128 72.120 1.00 23.32 99 GLY B O 1
ATOM 4536 N N . ALA B 1 100 ? 65.973 12.316 69.889 1.00 21.63 100 ALA B N 1
ATOM 4537 C CA . ALA B 1 100 ? 66.128 13.771 69.922 1.00 22.03 100 ALA B CA 1
ATOM 4538 C C . ALA B 1 100 ? 64.930 14.503 70.529 1.00 23.10 100 ALA B C 1
ATOM 4539 O O . ALA B 1 100 ? 65.087 15.591 71.088 1.00 23.88 100 ALA B O 1
ATOM 4541 N N . LEU B 1 101 ? 63.739 13.922 70.402 1.00 23.43 101 LEU B N 1
ATOM 4542 C CA . LEU B 1 101 ? 62.524 14.527 70.962 1.00 25.99 101 LEU B CA 1
ATOM 4543 C C . LEU B 1 101 ? 62.435 14.096 72.422 1.00 26.98 101 LEU B C 1
ATOM 4544 O O . LEU B 1 101 ? 62.172 12.933 72.711 1.00 26.48 101 LEU B O 1
ATOM 4549 N N . ARG B 1 102 ? 62.656 15.037 73.335 1.00 27.12 102 ARG B N 1
ATOM 4550 C CA . ARG B 1 102 ? 62.643 14.737 74.763 1.00 31.45 102 ARG B CA 1
ATOM 4551 C C . ARG B 1 102 ? 61.286 14.886 75.464 1.00 31.76 102 ARG B C 1
ATOM 4552 O O . ARG B 1 102 ? 61.078 14.328 76.540 1.00 30.57 102 ARG B O 1
ATOM 4560 N N . ASP B 1 103 ? 60.365 15.638 74.872 1.00 31.51 103 ASP B N 1
ATOM 4561 C CA . ASP B 1 103 ? 59.042 15.775 75.477 1.00 30.89 103 ASP B CA 1
ATOM 4562 C C . ASP B 1 103 ? 58.013 16.210 74.445 1.00 31.32 103 ASP B C 1
ATOM 4563 O O . ASP B 1 103 ? 58.350 16.844 73.442 1.00 30.36 103 ASP B O 1
ATOM 4568 N N . TYR B 1 104 ? 56.758 15.859 74.702 1.00 30.14 104 TYR B N 1
ATOM 4569 C CA . TYR B 1 104 ? 55.659 16.198 73.814 1.00 30.55 104 TYR B CA 1
ATOM 4570 C C . TYR B 1 104 ? 54.535 16.809 74.650 1.00 31.35 104 TYR B C 1
ATOM 4571 O O . TYR B 1 104 ? 53.879 16.108 75.424 1.00 31.58 104 TYR B O 1
ATOM 4580 N N . LEU B 1 105 ? 54.320 18.114 74.501 1.00 29.39 105 LEU B N 1
ATOM 4581 C CA . LEU B 1 105 ? 53.275 18.798 75.261 1.00 29.64 105 LEU B CA 1
ATOM 4582 C C . LEU B 1 105 ? 52.098 19.236 74.404 1.00 29.31 105 LEU B C 1
ATOM 4583 O O . LEU B 1 105 ? 52.272 19.624 73.252 1.00 29.79 105 LEU B O 1
ATOM 4588 N N . LEU B 1 106 ? 50.898 19.166 74.973 1.00 30.10 106 LEU B N 1
ATOM 4589 C CA . LEU B 1 106 ? 49.700 19.619 74.279 1.00 29.98 106 LEU B CA 1
ATOM 4590 C C . LEU B 1 106 ? 49.428 20.991 74.881 1.00 30.11 106 LEU B C 1
ATOM 4591 O O . LEU B 1 106 ? 48.971 21.095 76.021 1.00 29.68 106 LEU B O 1
ATOM 4596 N N . ALA B 1 107 ? 49.733 22.037 74.120 1.00 29.24 107 ALA B N 1
ATOM 4597 C CA . ALA B 1 107 ? 49.551 23.411 74.576 1.00 29.89 107 ALA B CA 1
ATOM 4598 C C . ALA B 1 107 ? 48.278 23.644 75.398 1.00 30.01 107 ALA B C 1
ATOM 4599 O O . ALA B 1 107 ? 48.351 24.115 76.528 1.00 30.43 107 ALA B O 1
ATOM 4601 N N . PRO B 1 108 ? 47.100 23.310 74.844 1.00 31.30 108 PRO B N 1
ATOM 4602 C CA . PRO B 1 108 ? 45.847 23.514 75.581 1.00 32.47 108 PRO B CA 1
ATOM 4603 C C . PRO B 1 108 ? 45.871 22.956 77.003 1.00 33.73 108 PRO B C 1
ATOM 4604 O O . PRO B 1 108 ? 45.396 23.598 77.937 1.00 34.91 108 PRO B O 1
ATOM 4608 N N . ALA B 1 109 ? 46.425 21.760 77.164 1.00 34.64 109 ALA B N 1
ATOM 4609 C CA . ALA B 1 109 ? 46.502 21.128 78.476 1.00 35.47 109 ALA B CA 1
ATOM 4610 C C . ALA B 1 109 ? 47.091 22.057 79.537 1.00 35.73 109 ALA B C 1
ATOM 4611 O O . ALA B 1 109 ? 46.723 21.976 80.709 1.00 36.64 109 ALA B O 1
ATOM 4613 N N . ASP B 1 110 ? 48.000 22.939 79.132 1.00 35.48 110 ASP B N 1
ATOM 4614 C CA . ASP B 1 110 ? 48.634 23.851 80.078 1.00 34.37 110 ASP B CA 1
ATOM 4615 C C . ASP B 1 110 ? 49.472 24.906 79.357 1.00 33.09 110 ASP B C 1
ATOM 4616 O O . ASP B 1 110 ? 50.664 24.709 79.132 1.00 33.25 110 ASP B O 1
ATOM 4621 N N . PRO B 1 111 ? 48.863 26.043 78.988 1.00 31.80 111 PRO B N 1
ATOM 4622 C CA . PRO B 1 111 ? 49.626 27.085 78.297 1.00 31.29 111 PRO B CA 1
ATOM 4623 C C . PRO B 1 111 ? 50.874 27.546 79.049 1.00 31.16 111 PRO B C 1
ATOM 4624 O O . PRO B 1 111 ? 51.912 27.808 78.443 1.00 31.17 111 PRO B O 1
ATOM 4628 N N . GLU B 1 112 ? 50.777 27.639 80.369 1.00 32.06 112 GLU B N 1
ATOM 4629 C CA . GLU B 1 112 ? 51.910 28.085 81.168 1.00 32.65 112 GLU B CA 1
ATOM 4630 C C . GLU B 1 112 ? 53.079 27.117 81.029 1.00 30.82 112 GLU B C 1
ATOM 4631 O O . GLU B 1 112 ? 54.234 27.522 81.092 1.00 29.85 112 GLU B O 1
ATOM 4637 N N . ALA B 1 113 ? 52.774 25.838 80.839 1.00 29.71 113 ALA B N 1
ATOM 4638 C CA . ALA B 1 113 ? 53.817 24.829 80.696 1.00 29.01 113 ALA B CA 1
ATOM 4639 C C . ALA B 1 113 ? 54.630 25.096 79.430 1.00 28.81 113 ALA B C 1
ATOM 4640 O O . ALA B 1 113 ? 55.855 24.956 79.418 1.00 27.75 113 ALA B O 1
ATOM 4642 N N . VAL B 1 114 ? 53.934 25.482 78.368 1.00 27.70 114 VAL B N 1
ATOM 4643 C CA . VAL B 1 114 ? 54.571 25.784 77.096 1.00 26.38 114 VAL B CA 1
ATOM 4644 C C . VAL B 1 114 ? 55.445 27.027 77.238 1.00 25.44 114 VAL B C 1
ATOM 4645 O O . VAL B 1 114 ? 56.615 27.019 76.862 1.00 24.78 114 VAL B O 1
ATOM 4649 N N . LEU B 1 115 ? 54.879 28.089 77.803 1.00 25.54 115 LEU B N 1
ATOM 4650 C CA . LEU B 1 115 ? 55.608 29.335 77.983 1.00 22.96 115 LEU B CA 1
ATOM 4651 C C . LEU B 1 115 ? 56.827 29.173 78.883 1.00 25.06 115 LEU B C 1
ATOM 4652 O O . LEU B 1 115 ? 57.809 29.899 78.732 1.00 25.07 115 LEU B O 1
ATOM 4657 N N . LYS B 1 116 ? 56.770 28.229 79.816 1.00 24.75 116 LYS B N 1
ATOM 4658 C CA . LYS B 1 116 ? 57.904 28.010 80.705 1.00 26.14 116 LYS B CA 1
ATOM 4659 C C . LYS B 1 116 ? 59.121 27.613 79.876 1.00 25.58 116 LYS B C 1
ATOM 4660 O O . LYS B 1 116 ? 60.230 28.107 80.095 1.00 24.38 116 LYS B O 1
ATOM 4666 N N . HIS B 1 117 ? 58.910 26.712 78.921 1.00 25.42 117 HIS B N 1
ATOM 4667 C CA . HIS B 1 117 ? 59.994 26.265 78.053 1.00 24.95 117 HIS B CA 1
ATOM 4668 C C . HIS B 1 117 ? 60.436 27.404 77.146 1.00 23.20 117 HIS B C 1
ATOM 4669 O O . HIS B 1 117 ? 61.625 27.656 76.977 1.00 24.89 117 HIS B O 1
ATOM 4676 N N . LEU B 1 118 ? 59.454 28.091 76.576 1.00 23.79 118 LEU B N 1
ATOM 4677 C CA . LEU B 1 118 ? 59.686 29.197 75.663 1.00 23.75 118 LEU B CA 1
ATOM 4678 C C . LEU B 1 118 ? 60.526 30.340 76.243 1.00 24.32 118 LEU B C 1
ATOM 4679 O O . LEU B 1 118 ? 61.220 31.028 75.499 1.00 25.28 118 LEU B O 1
ATOM 4684 N N . VAL B 1 119 ? 60.470 30.544 77.559 1.00 23.78 119 VAL B N 1
ATOM 4685 C CA . VAL B 1 119 ? 61.242 31.617 78.188 1.00 24.44 119 VAL B CA 1
ATOM 4686 C C . VAL B 1 119 ? 62.560 31.138 78.780 1.00 24.41 119 VAL B C 1
ATOM 4687 O O . VAL B 1 119 ? 63.396 31.948 79.171 1.00 25.85 119 VAL B O 1
ATOM 4691 N N . ASP B 1 120 ? 62.742 29.823 78.839 1.00 25.00 120 ASP B N 1
ATOM 4692 C CA . ASP B 1 120 ? 63.965 29.241 79.381 1.00 26.70 120 ASP B CA 1
ATOM 4693 C C . ASP B 1 120 ? 65.146 29.714 78.540 1.00 27.60 120 ASP B C 1
ATOM 4694 O O . ASP B 1 120 ? 65.151 29.553 77.321 1.00 27.13 120 ASP B O 1
ATOM 4699 N N . PRO B 1 121 ? 66.170 30.300 79.182 1.00 27.59 121 PRO B N 1
ATOM 4700 C CA . PRO B 1 121 ? 67.344 30.786 78.449 1.00 27.13 121 PRO B CA 1
ATOM 4701 C C . PRO B 1 121 ? 68.079 29.693 77.675 1.00 26.78 121 PRO B C 1
ATOM 4702 O O . PRO B 1 121 ? 68.866 29.990 76.777 1.00 26.45 121 PRO B O 1
ATOM 4706 N N . ALA B 1 122 ? 67.820 28.435 78.023 1.00 25.87 122 ALA B N 1
ATOM 4707 C CA . ALA B 1 122 ? 68.458 27.306 77.348 1.00 26.14 122 ALA B CA 1
ATOM 4708 C C . ALA B 1 122 ? 67.858 27.112 75.954 1.00 26.13 122 ALA B C 1
ATOM 4709 O O . ALA B 1 122 ? 68.512 26.583 75.048 1.00 26.26 122 ALA B O 1
ATOM 4711 N N . ILE B 1 123 ? 66.606 27.530 75.792 1.00 25.26 123 ILE B N 1
ATOM 4712 C CA . ILE B 1 123 ? 65.926 27.425 74.503 1.00 24.85 123 ILE B CA 1
ATOM 4713 C C . ILE B 1 123 ? 66.377 28.599 73.644 1.00 24.79 123 ILE B C 1
ATOM 4714 O O . ILE B 1 123 ? 66.028 29.752 73.908 1.00 23.02 123 ILE B O 1
ATOM 4719 N N . ARG B 1 124 ? 67.165 28.299 72.620 1.00 23.32 124 ARG B N 1
ATOM 4720 C CA . ARG B 1 124 ? 67.689 29.332 71.746 1.00 24.64 124 ARG B CA 1
ATOM 4721 C C . ARG B 1 124 ? 67.094 29.284 70.337 1.00 24.31 124 ARG B C 1
ATOM 4722 O O . ARG B 1 124 ? 67.359 30.158 69.509 1.00 22.82 124 ARG B O 1
ATOM 4730 N N . ILE B 1 125 ? 66.286 28.261 70.079 1.00 22.48 125 ILE B N 1
ATOM 4731 C CA . ILE B 1 125 ? 65.637 28.108 68.779 1.00 22.37 125 ILE B CA 1
ATOM 4732 C C . ILE B 1 125 ? 64.214 27.593 68.940 1.00 21.04 125 ILE B C 1
ATOM 4733 O O . ILE B 1 125 ? 63.960 26.665 69.704 1.00 21.26 125 ILE B O 1
ATOM 4738 N N . VAL B 1 126 ? 63.290 28.206 68.214 1.00 21.44 126 VAL B N 1
ATOM 4739 C CA . VAL B 1 126 ? 61.899 27.776 68.227 1.00 22.01 126 VAL B CA 1
ATOM 4740 C C . VAL B 1 126 ? 61.586 27.432 66.773 1.00 20.78 126 VAL B C 1
ATOM 4741 O O . VAL B 1 126 ? 61.545 28.313 65.925 1.00 21.61 126 VAL B O 1
ATOM 4745 N N . SER B 1 127 ? 61.404 26.147 66.483 1.00 20.64 127 SER B N 1
ATOM 4746 C CA . SER B 1 127 ? 61.109 25.727 65.117 1.00 20.56 127 SER B CA 1
ATOM 4747 C C . SER B 1 127 ? 59.639 25.368 64.945 1.00 21.08 127 SER B C 1
ATOM 4748 O O . SER B 1 127 ? 58.879 25.325 65.916 1.00 20.27 127 SER B O 1
ATOM 4759 N N . THR B 1 129 ? 56.604 23.279 62.036 1.00 20.64 129 THR B N 1
ATOM 4760 C CA . THR B 1 129 ? 56.112 22.669 60.806 1.00 20.42 129 THR B CA 1
ATOM 4761 C C . THR B 1 129 ? 54.610 22.749 61.055 1.00 21.20 129 THR B C 1
ATOM 4762 O O . THR B 1 129 ? 54.034 21.903 61.731 1.00 20.89 129 THR B O 1
ATOM 4766 N N . ILE B 1 130 ? 53.991 23.804 60.535 1.00 22.21 130 ILE B N 1
ATOM 4767 C CA . ILE B 1 130 ? 52.563 24.032 60.733 1.00 23.32 130 ILE B CA 1
ATOM 4768 C C . ILE B 1 130 ? 51.791 24.184 59.418 1.00 25.34 130 ILE B C 1
ATOM 4769 O O . ILE B 1 130 ? 50.609 24.534 59.428 1.00 23.92 130 ILE B O 1
ATOM 4774 N N . THR B 1 131 ? 52.469 23.903 58.303 1.00 26.28 131 THR B N 1
ATOM 4775 C CA . THR B 1 131 ? 51.910 24.006 56.952 1.00 28.49 131 THR B CA 1
ATOM 4776 C C . THR B 1 131 ? 51.765 25.474 56.555 1.00 29.96 131 THR B C 1
ATOM 4777 O O . THR B 1 131 ? 51.722 26.350 57.415 1.00 31.05 131 THR B O 1
ATOM 4781 N N . GLU B 1 132 ? 51.698 25.744 55.253 1.00 32.97 132 GLU B N 1
ATOM 4782 C CA . GLU B 1 132 ? 51.565 27.116 54.769 1.00 33.76 132 GLU B CA 1
ATOM 4783 C C . GLU B 1 132 ? 50.352 27.841 55.340 1.00 34.07 132 GLU B C 1
ATOM 4784 O O . GLU B 1 132 ? 50.432 29.019 55.694 1.00 31.73 132 GLU B O 1
ATOM 4790 N N . GLY B 1 133 ? 49.226 27.140 55.410 1.00 33.98 133 GLY B N 1
ATOM 4791 C CA . GLY B 1 133 ? 48.016 27.746 55.932 1.00 34.23 133 GLY B CA 1
ATOM 4792 C C . GLY B 1 133 ? 48.146 28.086 57.401 1.00 33.87 133 GLY B C 1
ATOM 4793 O O . GLY B 1 133 ? 47.376 28.885 57.938 1.00 34.79 133 GLY B O 1
ATOM 4794 N N . GLY B 1 134 ? 49.135 27.484 58.053 1.00 32.98 134 GLY B N 1
ATOM 4795 C CA . GLY B 1 134 ? 49.339 27.732 59.465 1.00 31.03 134 GLY B CA 1
ATOM 4796 C C . GLY B 1 134 ? 49.877 29.106 59.810 1.00 28.62 134 GLY B C 1
ATOM 4797 O O . GLY B 1 134 ? 49.775 29.532 60.956 1.00 29.83 134 GLY B O 1
ATOM 4798 N N . TYR B 1 135 ? 50.442 29.809 58.835 1.00 28.12 135 TYR B N 1
ATOM 4799 C CA . TYR B 1 135 ? 51.003 31.129 59.100 1.00 26.82 135 TYR B CA 1
ATOM 4800 C C . TYR B 1 135 ? 49.979 32.251 59.063 1.00 26.85 135 TYR B C 1
ATOM 4801 O O . TYR B 1 135 ? 50.320 33.422 59.228 1.00 25.98 135 TYR B O 1
ATOM 4810 N N . ASN B 1 136 ? 48.723 31.875 58.853 1.00 27.68 136 ASN B N 1
ATOM 4811 C CA . ASN B 1 136 ? 47.620 32.825 58.821 1.00 28.02 136 ASN B CA 1
ATOM 4812 C C . ASN B 1 136 ? 47.886 34.067 57.973 1.00 27.70 136 ASN B C 1
ATOM 4813 O O . ASN B 1 136 ? 47.736 35.196 58.443 1.00 26.02 136 ASN B O 1
ATOM 4818 N N . ILE B 1 137 ? 48.276 33.863 56.720 1.00 27.07 137 ILE B N 1
ATOM 4819 C CA . ILE B 1 137 ? 48.530 34.987 55.831 1.00 27.88 137 ILE B CA 1
ATOM 4820 C C . ILE B 1 137 ? 47.329 35.158 54.907 1.00 29.70 137 ILE B C 1
ATOM 4821 O O . ILE B 1 137 ? 46.853 34.190 54.310 1.00 27.99 137 ILE B O 1
ATOM 4826 N N . ASN B 1 138 ? 46.836 36.389 54.799 1.00 30.88 138 ASN B N 1
ATOM 4827 C CA . ASN B 1 138 ? 45.692 36.679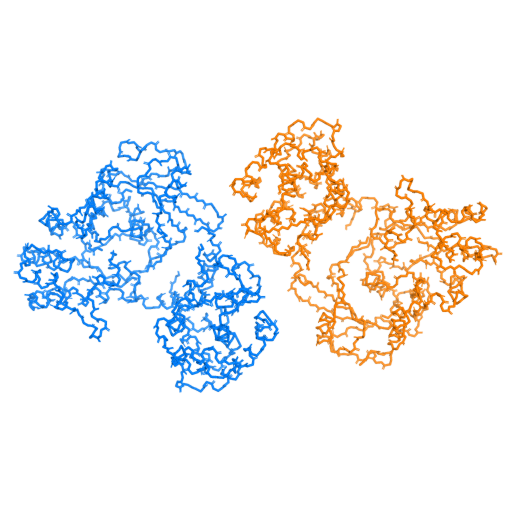 53.940 1.00 33.66 138 ASN B CA 1
ATOM 4828 C C . ASN B 1 138 ? 46.098 36.529 52.476 1.00 34.90 138 ASN B C 1
ATOM 4829 O O . ASN B 1 138 ? 47.005 37.209 52.004 1.00 35.36 138 ASN B O 1
ATOM 4834 N N . GLU B 1 139 ? 45.415 35.639 51.764 1.00 38.06 139 GLU B N 1
ATOM 4835 C CA . GLU B 1 139 ? 45.697 35.371 50.354 1.00 40.27 139 GLU B CA 1
ATOM 4836 C C . GLU B 1 139 ? 45.742 36.625 49.482 1.00 41.23 139 GLU B C 1
ATOM 4837 O O . GLU B 1 139 ? 46.681 36.826 48.712 1.00 41.57 139 GLU B O 1
ATOM 4843 N N . THR B 1 140 ? 44.720 37.465 49.608 1.00 40.94 140 THR B N 1
ATOM 4844 C CA . THR B 1 140 ? 44.618 38.684 48.811 1.00 42.14 140 THR B CA 1
ATOM 4845 C C . THR B 1 140 ? 45.721 39.710 49.052 1.00 41.40 140 THR B C 1
ATOM 4846 O O . THR B 1 140 ? 46.404 40.129 48.120 1.00 41.91 140 THR B O 1
ATOM 4850 N N . THR B 1 141 ? 45.882 40.121 50.303 1.00 40.69 141 THR B N 1
ATOM 4851 C CA . THR B 1 141 ? 46.879 41.121 50.649 1.00 40.77 141 THR B CA 1
ATOM 4852 C C . THR B 1 141 ? 48.249 40.529 50.981 1.00 39.76 141 THR B C 1
ATOM 4853 O O . THR B 1 141 ? 49.270 41.205 50.872 1.00 40.50 141 THR B O 1
ATOM 4857 N N . GLY B 1 142 ? 48.270 39.265 51.383 1.00 39.39 142 GLY B N 1
ATOM 4858 C CA . GLY B 1 142 ? 49.529 38.626 51.724 1.00 37.65 142 GLY B CA 1
ATOM 4859 C C . GLY B 1 142 ? 50.074 39.100 53.058 1.00 36.59 142 GLY B C 1
ATOM 4860 O O . GLY B 1 142 ? 51.258 38.924 53.350 1.00 38.27 142 GLY B O 1
ATOM 4861 N N . ALA B 1 143 ? 49.211 39.709 53.867 1.00 34.15 143 ALA B N 1
ATOM 4862 C CA . ALA B 1 143 ? 49.608 40.202 55.181 1.00 31.66 143 ALA B CA 1
ATOM 4863 C C . ALA B 1 143 ? 49.004 39.319 56.263 1.00 29.35 143 ALA B C 1
ATOM 4864 O O . ALA B 1 143 ? 48.061 38.570 56.006 1.00 27.07 143 ALA B O 1
ATOM 4866 N N . PHE B 1 144 ? 49.556 39.404 57.469 1.00 27.72 144 PHE B N 1
ATOM 4867 C CA . PHE B 1 144 ? 49.067 38.606 58.586 1.00 25.76 144 PHE B CA 1
ATOM 4868 C C . PHE B 1 144 ? 47.612 38.982 58.848 1.00 25.24 144 PHE B C 1
ATOM 4869 O O . PHE B 1 144 ? 47.312 40.140 59.093 1.00 23.42 144 PHE B O 1
ATOM 4877 N N . ASP B 1 145 ? 46.720 37.997 58.810 1.00 25.75 145 ASP B N 1
ATOM 4878 C CA . ASP B 1 145 ? 45.289 38.235 59.000 1.00 27.75 145 ASP B CA 1
ATOM 4879 C C . ASP B 1 145 ? 44.850 38.453 60.444 1.00 27.88 145 ASP B C 1
ATOM 4880 O O . ASP B 1 145 ? 44.676 37.498 61.204 1.00 28.74 145 ASP B O 1
ATOM 4885 N N . LEU B 1 146 ? 44.638 39.712 60.809 1.00 28.41 146 LEU B N 1
ATOM 4886 C CA . LEU B 1 146 ? 44.214 40.057 62.158 1.00 29.10 146 LEU B CA 1
ATOM 4887 C C . LEU B 1 146 ? 42.731 39.748 62.408 1.00 30.68 146 LEU B C 1
ATOM 4888 O O . LEU B 1 146 ? 42.257 39.813 63.543 1.00 30.46 146 LEU B O 1
ATOM 4893 N N . GLU B 1 147 ? 41.994 39.408 61.354 1.00 31.71 147 GLU B N 1
ATOM 4894 C CA . GLU B 1 147 ? 40.581 39.088 61.519 1.00 33.24 147 GLU B CA 1
ATOM 4895 C C . GLU B 1 147 ? 40.363 37.614 61.855 1.00 33.13 147 GLU B C 1
ATOM 4896 O O . GLU B 1 147 ? 39.232 37.170 62.039 1.00 32.36 147 GLU B O 1
ATOM 4902 N N . ASN B 1 148 ? 41.455 36.861 61.937 1.00 32.58 148 ASN B N 1
ATOM 4903 C CA . ASN B 1 148 ? 41.385 35.442 62.269 1.00 31.97 148 ASN B CA 1
ATOM 4904 C C . ASN B 1 148 ? 40.849 35.299 63.695 1.00 31.55 148 ASN B C 1
ATOM 4905 O O . ASN B 1 148 ? 41.390 35.885 64.633 1.00 31.27 148 ASN B O 1
ATOM 4910 N N . ALA B 1 149 ? 39.781 34.521 63.849 1.00 31.68 149 ALA B N 1
ATOM 4911 C CA . ALA B 1 149 ? 39.157 34.316 65.152 1.00 30.29 149 ALA B CA 1
ATOM 4912 C C . ALA B 1 149 ? 40.140 33.960 66.262 1.00 29.60 149 ALA B C 1
ATOM 4913 O O . ALA B 1 149 ? 40.150 34.600 67.314 1.00 29.11 149 ALA B O 1
ATOM 4915 N N . ALA B 1 150 ? 40.965 32.940 66.037 1.00 28.66 150 ALA B N 1
ATOM 4916 C CA . ALA B 1 150 ? 41.938 32.521 67.044 1.00 27.73 150 ALA B CA 1
ATOM 4917 C C . ALA B 1 150 ? 42.889 33.666 67.383 1.00 27.99 150 ALA B C 1
ATOM 4918 O O . ALA B 1 150 ? 43.195 33.913 68.549 1.00 27.78 150 ALA B O 1
ATOM 4920 N N . VAL B 1 151 ? 43.356 34.360 66.355 1.00 28.57 151 VAL B N 1
ATOM 4921 C CA . VAL B 1 151 ? 44.270 35.481 66.543 1.00 28.88 151 VAL B CA 1
ATOM 4922 C C . VAL B 1 151 ? 43.630 36.579 67.403 1.00 30.12 151 VAL B C 1
ATOM 4923 O O . VAL B 1 151 ? 44.251 37.083 68.342 1.00 29.78 151 VAL B O 1
ATOM 4927 N N . LYS B 1 152 ? 42.388 36.940 67.093 1.00 31.39 152 LYS B N 1
ATOM 4928 C CA . LYS B 1 152 ? 41.687 37.971 67.861 1.00 32.85 152 LYS B CA 1
ATOM 4929 C C . LYS B 1 152 ? 41.563 37.593 69.331 1.00 32.67 152 LYS B C 1
ATOM 4930 O O . LYS B 1 152 ? 41.701 38.438 70.214 1.00 33.10 152 LYS B O 1
ATOM 4936 N N . ALA B 1 153 ? 41.298 36.317 69.588 1.00 33.14 153 ALA B N 1
ATOM 4937 C CA . ALA B 1 153 ? 41.158 35.829 70.952 1.00 33.41 153 ALA B CA 1
ATOM 4938 C C . ALA B 1 153 ? 42.467 35.996 71.720 1.00 32.93 153 ALA B C 1
ATOM 4939 O O . ALA B 1 153 ? 42.471 36.432 72.870 1.00 33.10 153 ALA B O 1
ATOM 4941 N N . ASP B 1 154 ? 43.578 35.650 71.081 1.00 31.17 154 ASP B N 1
ATOM 4942 C CA . ASP B 1 154 ? 44.882 35.779 71.715 1.00 31.09 154 ASP B CA 1
ATOM 4943 C C . ASP B 1 154 ? 45.197 37.242 72.015 1.00 32.25 154 ASP B C 1
ATOM 4944 O O . ASP B 1 154 ? 45.791 37.554 73.044 1.00 30.14 154 ASP B O 1
ATOM 4949 N N . LEU B 1 155 ? 44.803 38.138 71.115 1.00 33.23 155 LEU B N 1
ATOM 4950 C CA . LEU B 1 155 ? 45.053 39.560 71.325 1.00 36.84 155 LEU B CA 1
ATOM 4951 C C . LEU B 1 155 ? 44.334 40.079 72.570 1.00 37.96 155 LEU B C 1
ATOM 4952 O O . LEU B 1 155 ? 44.822 40.989 73.242 1.00 38.29 155 LEU B O 1
ATOM 4957 N N . LYS B 1 156 ? 43.178 39.499 72.880 1.00 38.41 156 LYS B N 1
ATOM 4958 C CA . LYS B 1 156 ? 42.421 39.923 74.053 1.00 39.79 156 LYS B CA 1
ATOM 4959 C C . LYS B 1 156 ? 43.080 39.443 75.346 1.00 39.55 156 LYS B C 1
ATOM 4960 O O . LYS B 1 156 ? 43.083 40.156 76.350 1.00 39.63 156 LYS B O 1
ATOM 4966 N N . ASN B 1 157 ? 43.632 38.232 75.318 1.00 39.06 157 ASN B N 1
ATOM 4967 C CA . ASN B 1 157 ? 44.315 37.664 76.477 1.00 38.74 157 ASN B CA 1
ATOM 4968 C C . ASN B 1 157 ? 45.664 37.078 76.072 1.00 38.04 157 ASN B C 1
ATOM 4969 O O . ASN B 1 157 ? 45.888 35.871 76.167 1.00 38.53 157 ASN B O 1
ATOM 4974 N N . PRO B 1 158 ? 46.589 37.938 75.621 1.00 37.55 158 PRO B N 1
ATOM 4975 C CA . PRO B 1 158 ? 47.924 37.509 75.196 1.00 36.90 158 PRO B CA 1
ATOM 4976 C C . PRO B 1 158 ? 48.762 36.786 76.256 1.00 36.05 158 PRO B C 1
ATOM 4977 O O . PRO B 1 158 ? 49.723 36.092 75.918 1.00 34.73 158 PRO B O 1
ATOM 4981 N N . GLU B 1 159 ? 48.401 36.931 77.530 1.00 34.88 159 GLU B N 1
ATOM 4982 C CA . GLU B 1 159 ? 49.161 36.276 78.594 1.00 34.00 159 GLU B CA 1
ATOM 4983 C C . GLU B 1 159 ? 48.842 34.785 78.690 1.00 33.14 159 GLU B C 1
ATOM 4984 O O . GLU B 1 159 ? 49.498 34.040 79.424 1.00 31.50 159 GLU B O 1
ATOM 4990 N N . LYS B 1 160 ? 47.835 34.356 77.938 1.00 31.28 160 LYS B N 1
ATOM 4991 C CA . LYS B 1 160 ? 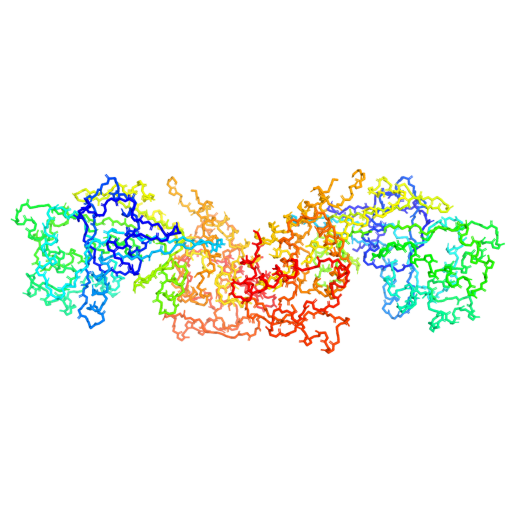47.425 32.955 77.920 1.00 31.47 160 LYS B CA 1
ATOM 4992 C C . LYS B 1 160 ? 46.854 32.668 76.529 1.00 30.99 160 LYS B C 1
ATOM 4993 O O . LYS B 1 160 ? 45.657 32.433 76.377 1.00 29.65 160 LYS B O 1
ATOM 4999 N N . PRO B 1 161 ? 47.716 32.683 75.495 1.00 30.83 161 PRO B N 1
ATOM 5000 C CA . PRO B 1 161 ? 47.347 32.440 74.094 1.00 30.19 161 PRO B CA 1
ATOM 5001 C C . PRO B 1 161 ? 47.141 30.979 73.696 1.00 30.13 161 PRO B C 1
ATOM 5002 O O . PRO B 1 161 ? 47.454 30.059 74.458 1.00 29.63 161 PRO B O 1
ATOM 5006 N N . SER B 1 162 ? 46.624 30.780 72.485 1.00 27.95 162 SER B N 1
ATOM 5007 C CA . SER B 1 162 ? 46.379 29.444 71.960 1.00 28.23 162 SER B CA 1
ATOM 5008 C C . SER B 1 162 ? 47.006 29.236 70.579 1.00 26.95 162 SER B C 1
ATOM 5009 O O . SER B 1 162 ? 47.167 28.097 70.137 1.00 26.57 162 SER B O 1
ATOM 5012 N N . THR B 1 163 ? 47.340 30.327 69.891 1.00 24.10 163 THR B N 1
ATOM 5013 C CA . THR B 1 163 ? 47.941 30.227 68.566 1.00 24.05 163 THR B CA 1
ATOM 5014 C C . THR B 1 163 ? 49.457 30.253 68.674 1.00 23.72 163 THR B C 1
ATOM 5015 O O . THR B 1 163 ? 50.013 30.756 69.653 1.00 24.03 163 THR B O 1
ATOM 5019 N N . VAL B 1 164 ? 50.128 29.720 67.660 1.00 23.19 164 VAL B N 1
ATOM 5020 C CA . VAL B 1 164 ? 51.584 29.694 67.668 1.00 21.79 164 VAL B CA 1
ATOM 5021 C C . VAL B 1 164 ? 52.120 31.122 67.764 1.00 22.30 164 VAL B C 1
ATOM 5022 O O . VAL B 1 164 ? 53.114 31.378 68.449 1.00 20.70 164 VAL B O 1
ATOM 5026 N N . PHE B 1 165 ? 51.453 32.055 67.091 1.00 22.15 165 PHE B N 1
ATOM 5027 C CA . PHE B 1 165 ? 51.881 33.455 67.114 1.00 23.65 165 PHE B CA 1
ATOM 5028 C C . PHE B 1 165 ? 51.801 33.990 68.536 1.00 23.25 165 PHE B C 1
ATOM 5029 O O . PHE B 1 165 ? 52.746 34.601 69.036 1.00 22.81 165 PHE B O 1
ATOM 5037 N N . GLY B 1 166 ? 50.661 33.753 69.177 1.00 24.75 166 GLY B N 1
ATOM 5038 C CA . GLY B 1 166 ? 50.456 34.209 70.541 1.00 23.50 166 GLY B CA 1
ATOM 5039 C C . GLY B 1 166 ? 51.525 33.718 71.498 1.00 23.97 166 GLY B C 1
ATOM 5040 O O . GLY B 1 166 ? 52.023 34.487 72.318 1.00 23.02 166 GLY B O 1
ATOM 5041 N N . TYR B 1 167 ? 51.877 32.437 71.397 1.00 23.89 167 TYR B N 1
ATOM 5042 C CA . TYR B 1 167 ? 52.898 31.846 72.263 1.00 22.87 167 TYR B CA 1
ATOM 5043 C C . TYR B 1 167 ? 54.288 32.422 72.015 1.00 22.89 167 TYR B C 1
ATOM 5044 O O . TYR B 1 167 ? 54.960 32.870 72.949 1.00 23.10 167 TYR B O 1
ATOM 5053 N N . VAL B 1 168 ? 54.721 32.406 70.757 1.00 20.49 168 VAL B N 1
ATOM 5054 C CA . VAL B 1 168 ? 56.039 32.911 70.412 1.00 20.71 168 VAL B CA 1
ATOM 5055 C C . VAL B 1 168 ? 56.252 34.367 70.834 1.00 21.46 168 VAL B C 1
ATOM 5056 O O . VAL B 1 168 ? 57.229 34.683 71.515 1.00 20.04 168 VAL B O 1
ATOM 5060 N N . VAL B 1 169 ? 55.337 35.247 70.441 1.00 21.36 169 VAL B N 1
ATOM 5061 C CA . VAL B 1 169 ? 55.453 36.666 70.768 1.00 22.79 169 VAL B CA 1
ATOM 5062 C C . VAL B 1 169 ? 55.385 36.953 72.272 1.00 24.21 169 VAL B C 1
ATOM 5063 O O . VAL B 1 169 ? 56.146 37.772 72.786 1.00 25.27 169 VAL B O 1
ATOM 5067 N N . GLU B 1 170 ? 54.480 36.280 72.974 1.00 25.50 170 GLU B N 1
ATOM 5068 C CA . GLU B 1 170 ? 54.351 36.465 74.416 1.00 26.45 170 GLU B CA 1
ATOM 5069 C C . GLU B 1 170 ? 55.635 36.007 75.096 1.00 26.53 170 GLU B C 1
ATOM 5070 O O . GLU B 1 170 ? 56.090 36.621 76.062 1.00 26.53 170 GLU B O 1
ATOM 5076 N N . ALA B 1 171 ? 56.223 34.929 74.581 1.00 23.91 171 ALA B N 1
ATOM 5077 C CA . ALA B 1 171 ? 57.458 34.404 75.146 1.00 24.39 171 ALA B CA 1
ATOM 5078 C C . ALA B 1 171 ? 58.574 35.408 74.926 1.00 23.93 171 ALA B C 1
ATOM 5079 O O . ALA B 1 171 ? 59.360 35.673 75.837 1.00 22.77 171 ALA B O 1
ATOM 5081 N N . LEU B 1 172 ? 58.647 35.961 73.715 1.00 23.24 172 LEU B N 1
ATOM 5082 C CA . LEU B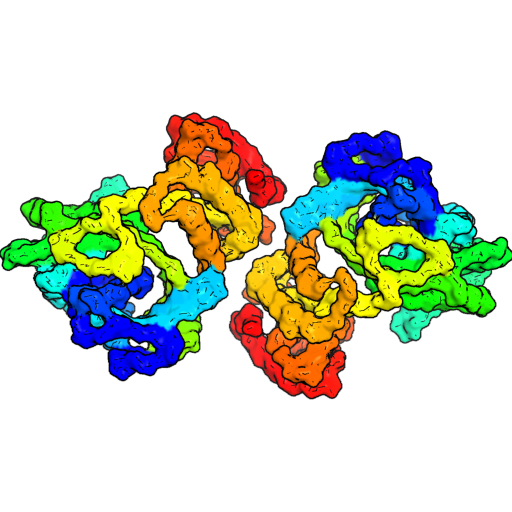 1 172 ? 59.672 36.953 73.405 1.00 23.58 172 LEU B CA 1
ATOM 5083 C C . LEU B 1 172 ? 59.471 38.182 74.286 1.00 22.92 172 LEU B C 1
ATOM 5084 O O . LEU B 1 172 ? 60.435 38.796 74.745 1.00 22.54 172 LEU B O 1
ATOM 5089 N N . ARG B 1 173 ? 58.213 38.536 74.524 1.00 24.48 173 ARG B N 1
ATOM 5090 C CA . ARG B 1 173 ? 57.907 39.695 75.358 1.00 25.84 173 ARG B CA 1
ATOM 5091 C C . ARG B 1 173 ? 58.484 39.483 76.752 1.00 26.00 173 ARG B C 1
ATOM 5092 O O . ARG B 1 173 ? 59.198 40.340 77.267 1.00 27.34 173 ARG B O 1
ATOM 5100 N N . ARG B 1 174 ? 58.178 38.332 77.347 1.00 26.72 174 ARG B N 1
ATOM 5101 C CA . ARG B 1 174 ? 58.655 37.982 78.685 1.00 27.22 174 ARG B CA 1
ATOM 5102 C C . ARG B 1 174 ? 60.175 37.919 78.778 1.00 27.57 174 ARG B C 1
ATOM 5103 O O . ARG B 1 174 ? 60.767 38.405 79.746 1.00 26.92 174 ARG B O 1
ATOM 5111 N N . ARG B 1 175 ? 60.809 37.314 77.779 1.00 26.83 175 ARG B N 1
ATOM 5112 C CA . ARG B 1 175 ? 62.260 37.228 77.771 1.00 26.41 175 ARG B CA 1
ATOM 5113 C C . ARG B 1 175 ? 62.807 38.652 77.678 1.00 26.31 175 ARG B C 1
ATOM 5114 O O . ARG B 1 175 ? 63.776 38.999 78.350 1.00 26.44 175 ARG B O 1
ATOM 5122 N N . TRP B 1 176 ? 62.157 39.486 76.870 1.00 26.94 176 TRP B N 1
ATOM 5123 C CA . TRP B 1 176 ? 62.582 40.873 76.702 1.00 27.17 176 TRP B CA 1
ATOM 5124 C C . TRP B 1 176 ? 62.503 41.641 78.023 1.00 27.99 176 TRP B C 1
ATOM 5125 O O . TRP B 1 176 ? 63.491 42.207 78.486 1.00 27.61 176 TRP B O 1
ATOM 5136 N N . ASP B 1 177 ? 61.317 41.651 78.620 1.00 27.27 177 ASP B N 1
ATOM 5137 C CA . ASP B 1 177 ? 61.092 42.356 79.878 1.00 27.55 177 ASP B CA 1
ATOM 5138 C C . ASP B 1 177 ? 61.934 41.832 81.044 1.00 27.21 177 ASP B C 1
ATOM 5139 O O . ASP B 1 177 ? 62.373 42.611 81.887 1.00 26.94 177 ASP B O 1
ATOM 5144 N N . ALA B 1 178 ? 62.172 40.524 81.086 1.00 26.14 178 ALA B N 1
ATOM 5145 C CA . ALA B 1 178 ? 62.951 39.936 82.176 1.00 25.73 178 ALA B CA 1
ATOM 5146 C C . ALA B 1 178 ? 64.462 40.042 81.989 1.00 25.70 178 ALA B C 1
ATOM 5147 O O . ALA B 1 178 ? 65.229 39.579 82.838 1.00 25.71 178 ALA B O 1
ATOM 5149 N N . GLY B 1 179 ? 64.887 40.645 80.884 1.00 25.38 179 GLY B N 1
ATOM 5150 C CA . GLY B 1 179 ? 66.307 40.810 80.626 1.00 26.61 179 GLY B CA 1
ATOM 5151 C C . GLY B 1 179 ? 66.951 39.639 79.904 1.00 27.64 179 GLY B C 1
ATOM 5152 O O . GLY B 1 179 ? 68.174 39.500 79.909 1.00 27.18 179 GLY B O 1
ATOM 5153 N N . GLY B 1 180 ? 66.132 38.796 79.282 1.00 28.42 180 GLY B N 1
ATOM 5154 C CA . GLY B 1 180 ? 66.654 37.646 78.564 1.00 29.58 180 GLY B CA 1
ATOM 5155 C C . GLY B 1 180 ? 67.033 37.962 77.129 1.00 29.95 180 GLY B C 1
ATOM 5156 O O . GLY B 1 180 ? 67.039 39.122 76.717 1.00 30.12 180 GLY B O 1
ATOM 5157 N N . LYS B 1 181 ? 67.349 36.926 76.359 1.00 30.26 181 LYS B N 1
ATOM 5158 C CA . LYS B 1 181 ? 67.737 37.106 74.967 1.00 30.08 181 LYS B CA 1
ATOM 5159 C C . LYS B 1 181 ? 66.678 36.551 74.022 1.00 29.61 181 LYS B C 1
ATOM 5160 O O . LYS B 1 181 ? 65.971 35.602 74.356 1.00 29.96 181 LYS B O 1
ATOM 5166 N N . ALA B 1 182 ? 66.563 37.159 72.847 1.00 28.63 182 ALA B N 1
ATOM 5167 C CA . ALA B 1 182 ? 65.603 36.696 71.859 1.00 28.88 182 ALA B CA 1
ATOM 5168 C C . ALA B 1 182 ? 66.123 35.372 71.308 1.00 28.56 182 ALA B C 1
ATOM 5169 O O . ALA B 1 182 ? 67.325 35.118 71.321 1.00 28.35 182 ALA B O 1
ATOM 5171 N N . PHE B 1 183 ? 65.219 34.522 70.842 1.00 28.73 183 PHE B N 1
ATOM 5172 C CA . PHE B 1 183 ? 65.629 33.250 70.273 1.00 26.57 183 PHE B CA 1
ATOM 5173 C C . PHE B 1 183 ? 65.464 33.302 68.762 1.00 26.41 183 PHE B C 1
ATOM 5174 O O . PHE B 1 183 ? 65.004 34.304 68.211 1.00 26.75 183 PHE B O 1
ATOM 5182 N N . THR B 1 184 ? 65.857 32.229 68.089 1.00 25.11 184 THR B N 1
ATOM 5183 C CA . THR B 1 184 ? 65.726 32.166 66.644 1.00 22.44 184 THR B CA 1
ATOM 5184 C C . THR B 1 184 ? 64.408 31.489 66.296 1.00 21.33 184 THR B C 1
ATOM 5185 O O . THR B 1 184 ? 64.017 30.513 66.933 1.00 21.80 184 THR B O 1
ATOM 5189 N N . VAL B 1 185 ? 63.714 32.024 65.297 1.00 20.09 185 VAL B N 1
ATOM 5190 C CA . VAL B 1 185 ? 62.459 31.434 64.842 1.00 20.15 185 VAL B CA 1
ATOM 5191 C C . VAL B 1 185 ? 62.837 30.728 63.544 1.00 20.25 185 VAL B C 1
ATOM 5192 O O . VAL B 1 185 ? 63.189 31.373 62.558 1.00 20.01 185 VAL B O 1
ATOM 5204 N N . SER B 1 187 ? 61.484 28.258 60.711 1.00 22.37 187 SER B N 1
ATOM 5205 C CA . SER B 1 187 ? 60.439 27.529 60.003 1.00 20.38 187 SER B CA 1
ATOM 5206 C C . SER B 1 187 ? 61.049 26.412 59.166 1.00 20.56 187 SER B C 1
ATOM 5207 O O . SER B 1 187 ? 62.081 26.606 58.523 1.00 19.70 187 SER B O 1
ATOM 5210 N N . CYS B 1 188 ? 60.419 25.241 59.192 1.00 22.06 188 CYS B N 1
ATOM 5211 C CA . CYS B 1 188 ? 60.882 24.103 58.405 1.00 22.98 188 CYS B CA 1
ATOM 5212 C C . CYS B 1 188 ? 59.777 23.616 57.485 1.00 23.00 188 CYS B C 1
ATOM 5213 O O . CYS B 1 188 ? 59.733 22.446 57.085 1.00 22.91 188 CYS B O 1
ATOM 5216 N N . ASP B 1 189 ? 58.870 24.527 57.163 1.00 22.95 189 ASP B N 1
ATOM 5217 C CA . ASP B 1 189 ? 57.786 24.216 56.253 1.00 24.28 189 ASP B CA 1
ATOM 5218 C C . ASP B 1 189 ? 58.339 24.472 54.865 1.00 24.87 189 ASP B C 1
ATOM 5219 O O . ASP B 1 189 ? 59.153 25.378 54.669 1.00 24.36 189 ASP B O 1
ATOM 5224 N N . ASN B 1 190 ? 57.916 23.657 53.909 1.00 26.05 190 ASN B N 1
ATOM 5225 C CA . ASN B 1 190 ? 58.387 23.786 52.537 1.00 28.07 190 ASN B CA 1
ATOM 5226 C C . ASN B 1 190 ? 57.676 24.924 51.808 1.00 28.17 190 ASN B C 1
ATOM 5227 O O . ASN B 1 190 ? 56.719 24.706 51.064 1.00 28.80 190 ASN B O 1
ATOM 5232 N N . LEU B 1 191 ? 58.158 26.141 52.038 1.00 27.85 191 LEU B N 1
ATOM 5233 C CA . LEU B 1 191 ? 57.602 27.346 51.421 1.00 27.89 191 LEU B CA 1
ATOM 5234 C C . LEU B 1 191 ? 58.754 28.201 50.900 1.00 27.04 191 LEU B C 1
ATOM 5235 O O . LEU B 1 191 ? 59.814 28.235 51.523 1.00 26.64 191 LEU B O 1
ATOM 5240 N N . ARG B 1 192 ? 58.563 28.888 49.774 1.00 25.81 192 ARG B N 1
ATOM 5241 C CA . ARG B 1 192 ? 59.625 29.751 49.249 1.00 27.39 192 ARG B CA 1
ATOM 5242 C C . ARG B 1 192 ? 59.919 30.802 50.319 1.00 27.01 192 ARG B C 1
ATOM 5243 O O . ARG B 1 192 ? 59.002 31.464 50.810 1.00 24.28 192 ARG B O 1
ATOM 5251 N N . HIS B 1 193 ? 61.196 30.952 50.668 1.00 24.94 193 HIS B N 1
ATOM 5252 C CA . HIS B 1 193 ? 61.618 31.890 51.706 1.00 25.29 193 HIS B CA 1
ATOM 5253 C C . HIS B 1 193 ? 60.719 31.764 52.938 1.00 23.37 193 HIS B C 1
ATOM 5254 O O . HIS B 1 193 ? 60.080 32.735 53.364 1.00 23.10 193 HIS B O 1
ATOM 5261 N N . ASN B 1 194 ? 60.693 30.562 53.512 1.00 19.35 194 ASN B N 1
ATOM 5262 C CA . ASN B 1 194 ? 59.862 30.281 54.686 1.00 20.56 194 ASN B CA 1
ATOM 5263 C C . ASN B 1 194 ? 60.181 31.141 55.905 1.00 19.93 194 ASN B C 1
ATOM 5264 O O . ASN B 1 194 ? 59.319 31.351 56.766 1.00 17.88 194 ASN B O 1
ATOM 5269 N N . GLY B 1 195 ? 61.411 31.642 55.973 1.00 20.36 195 GLY B N 1
ATOM 5270 C CA . GLY B 1 195 ? 61.802 32.491 57.085 1.00 19.81 195 GLY B CA 1
ATOM 5271 C C . GLY B 1 195 ? 61.119 33.843 56.979 1.00 22.20 195 GLY B C 1
ATOM 5272 O O . GLY B 1 195 ? 60.688 34.418 57.985 1.00 22.53 195 GLY B O 1
ATOM 5273 N N . ASN B 1 196 ? 61.023 34.359 55.758 1.00 21.48 196 ASN B N 1
ATOM 5274 C CA . ASN B 1 196 ? 60.370 35.640 55.521 1.00 23.06 196 ASN B CA 1
ATOM 5275 C C . ASN B 1 196 ? 58.885 35.541 55.875 1.00 23.32 196 ASN B C 1
ATOM 5276 O O . ASN B 1 196 ? 58.306 36.474 56.443 1.00 23.92 196 ASN B O 1
ATOM 5281 N N . VAL B 1 197 ? 58.272 34.409 55.542 1.00 21.78 197 VAL B N 1
ATOM 5282 C CA . VAL B 1 197 ? 56.858 34.180 55.839 1.00 21.99 197 VAL B CA 1
ATOM 5283 C C . VAL B 1 197 ? 56.637 34.125 57.350 1.00 22.17 197 VAL B C 1
ATOM 5284 O O . VAL B 1 197 ? 55.644 34.650 57.868 1.00 21.73 197 VAL B O 1
ATOM 5288 N N . ALA B 1 198 ? 57.564 33.483 58.055 1.00 21.82 198 ALA B N 1
ATOM 5289 C CA . ALA B 1 198 ? 57.464 33.383 59.503 1.00 22.97 198 ALA B CA 1
ATOM 5290 C C . ALA B 1 198 ? 57.615 34.780 60.099 1.00 23.71 198 ALA B C 1
ATOM 5291 O O . ALA B 1 198 ? 56.899 35.145 61.031 1.00 23.48 198 ALA B O 1
ATOM 5293 N N . ARG B 1 199 ? 58.548 35.556 59.547 1.00 23.45 199 ARG B N 1
ATOM 5294 C CA . ARG B 1 199 ? 58.799 36.915 60.012 1.00 25.07 199 ARG B CA 1
ATOM 5295 C C . ARG B 1 199 ? 57.565 37.795 59.859 1.00 25.29 199 ARG B C 1
ATOM 5296 O O . ARG B 1 199 ? 57.222 38.573 60.749 1.00 24.40 199 ARG B O 1
ATOM 5304 N N . LYS B 1 200 ? 56.907 37.673 58.714 1.00 25.94 200 LYS B N 1
ATOM 5305 C CA . LYS B 1 200 ? 55.724 38.465 58.434 1.00 26.90 200 LYS B CA 1
ATOM 5306 C C . LYS B 1 200 ? 54.602 38.132 59.416 1.00 25.51 200 LYS B C 1
ATOM 5307 O O . LYS B 1 200 ? 53.922 39.028 59.921 1.00 27.02 200 LYS B O 1
ATOM 5313 N N . ALA B 1 201 ? 54.427 36.847 59.705 1.00 24.30 201 ALA B N 1
ATOM 5314 C CA . ALA B 1 201 ? 53.381 36.400 60.621 1.00 24.05 201 ALA B CA 1
ATOM 5315 C C . ALA B 1 201 ? 53.607 36.837 62.066 1.00 24.31 201 ALA B C 1
ATOM 5316 O O . ALA B 1 201 ? 52.748 37.475 62.669 1.00 22.26 201 ALA B O 1
ATOM 5318 N N . PHE B 1 202 ? 54.761 36.486 62.624 1.00 23.23 202 PHE B N 1
ATOM 5319 C CA . PHE B 1 202 ? 55.059 36.828 64.005 1.00 23.03 202 PHE B CA 1
ATOM 5320 C C . PHE B 1 202 ? 55.195 38.325 64.255 1.00 22.58 202 PHE B C 1
ATOM 5321 O O . PHE B 1 202 ? 54.723 38.826 65.277 1.00 23.02 202 PHE B O 1
ATOM 5329 N N . LEU B 1 203 ? 55.825 39.047 63.336 1.00 24.56 203 LEU B N 1
ATOM 5330 C CA . LEU B 1 203 ? 55.956 40.491 63.505 1.00 24.73 203 LEU B CA 1
ATOM 5331 C C . LEU B 1 203 ? 54.588 41.127 63.309 1.00 25.86 203 LEU B C 1
ATOM 5332 O O . LEU B 1 203 ? 54.311 42.205 63.837 1.00 26.61 203 LEU B O 1
ATOM 5337 N N . GLY B 1 204 ? 53.736 40.451 62.544 1.00 26.22 204 GLY B N 1
ATOM 5338 C CA . GLY B 1 204 ? 52.399 40.954 62.289 1.00 26.44 204 GLY B CA 1
ATOM 5339 C C . GLY B 1 204 ? 51.577 40.925 63.563 1.00 27.20 204 GLY B C 1
ATOM 5340 O O . GLY B 1 204 ? 50.873 41.881 63.889 1.00 26.68 204 GLY B O 1
ATOM 5341 N N . TYR B 1 205 ? 51.675 39.819 64.292 1.00 25.17 205 TYR B N 1
ATOM 5342 C CA . TYR B 1 205 ? 50.954 39.672 65.545 1.00 24.08 205 TYR B CA 1
ATOM 5343 C C . TYR B 1 205 ? 51.576 40.590 66.595 1.00 25.19 205 TYR B C 1
ATOM 5344 O O . TYR B 1 205 ? 50.869 41.255 67.355 1.00 22.33 205 TYR B O 1
ATOM 5353 N N . ALA B 1 206 ? 52.905 40.630 66.622 1.00 25.17 206 ALA B N 1
ATOM 5354 C CA . ALA B 1 206 ? 53.623 41.462 67.574 1.00 27.12 206 ALA B CA 1
ATOM 5355 C C . ALA B 1 206 ? 53.287 42.941 67.400 1.00 30.03 206 ALA B C 1
ATOM 5356 O O . ALA B 1 206 ? 53.051 43.650 68.382 1.00 29.71 206 ALA B O 1
ATOM 5358 N N . LYS B 1 207 ? 53.261 43.400 66.152 1.00 31.20 207 LYS B N 1
ATOM 5359 C CA . LYS B 1 207 ? 52.963 44.798 65.859 1.00 33.92 207 LYS B CA 1
ATOM 5360 C C . LYS B 1 207 ? 51.565 45.184 66.335 1.00 33.03 207 LYS B C 1
ATOM 5361 O O . LYS B 1 207 ? 51.346 46.305 66.787 1.00 32.66 207 LYS B O 1
ATOM 5367 N N . ALA B 1 208 ? 50.623 44.252 66.234 1.00 33.87 208 ALA B N 1
ATOM 5368 C CA . ALA B 1 208 ? 49.259 44.509 66.668 1.00 34.01 208 ALA B CA 1
ATOM 5369 C C . ALA B 1 208 ? 49.249 44.549 68.187 1.00 35.29 208 ALA B C 1
ATOM 5370 O O . ALA B 1 208 ? 48.474 45.283 68.796 1.00 34.09 208 ALA B O 1
ATOM 5372 N N . ARG B 1 209 ? 50.131 43.757 68.788 1.00 36.51 209 ARG B N 1
ATOM 5373 C CA . ARG B 1 209 ? 50.267 43.676 70.239 1.00 38.03 209 ARG B CA 1
ATOM 5374 C C . ARG B 1 209 ? 50.890 44.961 70.796 1.00 37.65 209 ARG B C 1
ATOM 5375 O O . ARG B 1 209 ? 50.317 45.613 71.668 1.00 36.72 209 ARG B O 1
ATOM 5383 N N . ASP B 1 210 ? 52.070 45.310 70.290 1.00 37.21 210 ASP B N 1
ATOM 5384 C CA . ASP B 1 210 ? 52.783 46.505 70.725 1.00 37.13 210 ASP B CA 1
ATOM 5385 C C . ASP B 1 210 ? 53.944 46.823 69.788 1.00 37.13 210 ASP B C 1
ATOM 5386 O O . ASP B 1 210 ? 54.932 46.091 69.732 1.00 37.37 210 ASP B O 1
ATOM 5391 N N . PRO B 1 211 ? 53.834 47.925 69.033 1.00 36.15 211 PRO B N 1
ATOM 5392 C CA . PRO B 1 211 ? 54.880 48.343 68.093 1.00 35.57 211 PRO B CA 1
ATOM 5393 C C . PRO B 1 211 ? 56.290 48.303 68.677 1.00 35.32 211 PRO B C 1
ATOM 5394 O O . PRO B 1 211 ? 57.249 48.003 67.969 1.00 35.38 211 PRO B O 1
ATOM 5398 N N . GLU B 1 212 ? 56.418 48.615 69.963 1.00 34.77 212 GLU B N 1
ATOM 5399 C CA . GLU B 1 212 ? 57.722 48.607 70.621 1.00 34.08 212 GLU B CA 1
ATOM 5400 C C . GLU B 1 212 ? 58.239 47.170 70.670 1.00 32.31 212 GLU B C 1
ATOM 5401 O O . GLU B 1 212 ? 59.428 46.914 70.462 1.00 30.80 212 GLU B O 1
ATOM 5407 N N . LEU B 1 213 ? 57.328 46.240 70.949 1.00 30.50 213 LEU B N 1
ATOM 5408 C CA . LEU B 1 213 ? 57.656 44.820 71.018 1.00 28.66 213 LEU B CA 1
ATOM 5409 C C . LEU B 1 213 ? 58.036 44.296 69.632 1.00 27.22 213 LEU B C 1
ATOM 5410 O O . LEU B 1 213 ? 59.006 43.554 69.483 1.00 27.22 213 LEU B O 1
ATOM 5415 N N . ALA B 1 214 ? 57.274 44.681 68.615 1.00 27.88 214 ALA B N 1
ATOM 5416 C CA . ALA B 1 214 ? 57.587 44.238 67.261 1.00 27.52 214 ALA B CA 1
ATOM 5417 C C . ALA B 1 214 ? 58.990 44.723 66.902 1.00 27.53 214 ALA B C 1
ATOM 5418 O O . ALA B 1 214 ? 59.758 44.012 66.248 1.00 27.32 214 ALA B O 1
ATOM 5420 N N . LYS B 1 215 ? 59.331 45.927 67.353 1.00 26.43 215 LYS B N 1
ATOM 5421 C CA . LYS B 1 215 ? 60.639 46.499 67.055 1.00 29.15 215 LYS B CA 1
ATOM 5422 C C . LYS B 1 215 ? 61.783 45.708 67.682 1.00 28.47 215 LYS B C 1
ATOM 5423 O O . LYS B 1 215 ? 62.793 45.449 67.032 1.00 29.54 215 LYS B O 1
ATOM 5429 N N . TRP B 1 216 ? 61.625 45.337 68.948 1.00 27.34 216 TRP B N 1
ATOM 5430 C CA . TRP B 1 216 ? 62.646 44.579 69.658 1.00 26.64 216 TRP B CA 1
ATOM 5431 C C . TRP B 1 216 ? 62.828 43.208 68.999 1.00 25.91 216 TRP B C 1
ATOM 5432 O O . TRP B 1 216 ? 63.948 42.744 68.794 1.00 26.23 216 TRP B O 1
ATOM 5443 N N . ILE B 1 217 ? 61.716 42.563 68.673 1.00 24.96 217 ILE B N 1
ATOM 5444 C CA . ILE B 1 217 ? 61.765 41.258 68.031 1.00 25.87 217 ILE B CA 1
ATOM 5445 C C . ILE B 1 217 ? 62.457 41.388 66.675 1.00 26.00 217 ILE B C 1
ATOM 5446 O O . ILE B 1 217 ? 63.364 40.626 66.353 1.00 25.18 217 ILE B O 1
ATOM 5451 N N . GLU B 1 218 ? 62.042 42.384 65.902 1.00 28.09 218 GLU B N 1
ATOM 5452 C CA . GLU B 1 218 ? 62.607 42.626 64.579 1.00 30.18 218 GLU B CA 1
ATOM 5453 C C . GLU B 1 218 ? 64.121 42.860 64.635 1.00 30.46 218 GLU B C 1
ATOM 5454 O O . GLU B 1 218 ? 64.850 42.488 63.713 1.00 31.00 218 GLU B O 1
ATOM 5460 N N . GLU B 1 219 ? 64.596 43.466 65.717 1.00 29.72 219 GLU B N 1
ATOM 5461 C CA . GLU B 1 219 ? 66.020 43.755 65.856 1.00 30.66 219 GLU B CA 1
ATOM 5462 C C . GLU B 1 219 ? 66.831 42.677 66.577 1.00 28.95 219 GLU B C 1
ATOM 5463 O O . GLU B 1 219 ? 68.042 42.579 66.385 1.00 28.40 219 GLU B O 1
ATOM 5469 N N . ASN B 1 220 ? 66.172 41.860 67.392 1.00 28.07 220 ASN B N 1
ATOM 5470 C CA . ASN B 1 220 ? 66.879 40.841 68.160 1.00 28.67 220 ASN B CA 1
ATOM 5471 C C . ASN B 1 220 ? 66.679 39.388 67.746 1.00 27.84 220 ASN B C 1
ATOM 5472 O O . ASN B 1 220 ? 67.603 38.587 67.846 1.00 26.44 220 ASN B O 1
ATOM 5477 N N . ALA B 1 221 ? 65.475 39.039 67.309 1.00 26.55 221 ALA B N 1
ATOM 5478 C CA . ALA B 1 221 ? 65.207 37.673 66.880 1.00 26.70 221 ALA B CA 1
ATOM 5479 C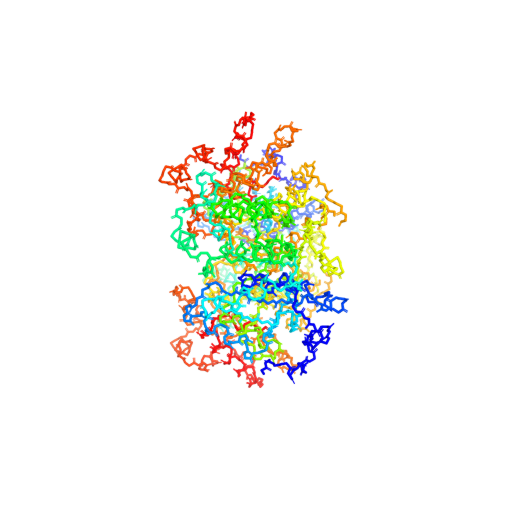 C . ALA B 1 221 ? 65.653 37.513 65.430 1.00 26.07 221 ALA B C 1
ATOM 5480 O O . ALA B 1 221 ? 65.935 38.499 64.752 1.00 27.66 221 ALA B O 1
ATOM 5482 N N . THR B 1 222 ? 65.728 36.275 64.956 1.00 23.79 222 THR B N 1
ATOM 5483 C CA . THR B 1 222 ? 66.114 36.038 63.567 1.00 23.74 222 THR B CA 1
ATOM 5484 C C . THR B 1 222 ? 65.096 35.099 62.931 1.00 20.60 222 THR B C 1
ATOM 5485 O O . THR B 1 222 ? 64.462 34.311 63.625 1.00 19.62 222 THR B O 1
ATOM 5489 N N . PHE B 1 223 ? 64.927 35.196 61.617 1.00 19.96 223 PHE B N 1
ATOM 5490 C CA . PHE B 1 223 ? 63.979 34.336 60.915 1.00 21.95 223 PHE B CA 1
ATOM 5491 C C . PHE B 1 223 ? 64.652 33.770 59.667 1.00 21.42 223 PHE B C 1
ATOM 5492 O O . PHE B 1 223 ? 64.240 34.049 58.541 1.00 22.04 223 PHE B O 1
ATOM 5500 N N . PRO B 1 224 ? 65.701 32.958 59.860 1.00 21.85 224 PRO B N 1
ATOM 5501 C CA . PRO B 1 224 ? 66.446 32.352 58.753 1.00 20.42 224 PRO B CA 1
ATOM 5502 C C . PRO B 1 224 ? 65.586 31.553 57.779 1.00 19.30 224 PRO B C 1
ATOM 5503 O O . PRO B 1 224 ? 64.659 30.855 58.187 1.00 19.45 224 PRO B O 1
ATOM 5507 N N . ASN B 1 225 ? 65.894 31.676 56.490 1.00 18.65 225 ASN B N 1
ATOM 5508 C CA . ASN B 1 225 ? 65.185 30.925 55.462 1.00 19.15 225 ASN B CA 1
ATOM 5509 C C . ASN B 1 225 ? 65.943 29.626 55.300 1.00 20.57 225 ASN B C 1
ATOM 5510 O O . ASN B 1 225 ? 67.160 29.574 55.489 1.00 19.12 225 ASN B O 1
ATOM 5515 N N . GLY B 1 226 ? 65.220 28.573 54.952 1.00 19.29 226 GLY B N 1
ATOM 5516 C CA . GLY B 1 226 ? 65.860 27.298 54.745 1.00 20.65 226 GLY B CA 1
ATOM 5517 C C . GLY B 1 226 ? 65.129 26.580 53.637 1.00 19.83 226 GLY B C 1
ATOM 5518 O O . GLY B 1 226 ? 63.996 26.936 53.309 1.00 19.75 226 GLY B O 1
ATOM 5527 N N . VAL B 1 228 ? 64.061 22.739 52.627 1.00 18.82 228 VAL B N 1
ATOM 5528 C CA . VAL B 1 228 ? 63.988 21.408 53.210 1.00 17.68 228 VAL B CA 1
ATOM 5529 C C . VAL B 1 228 ? 63.481 20.402 52.184 1.00 18.83 228 VAL B C 1
ATOM 5530 O O . VAL B 1 228 ? 62.610 20.719 51.371 1.00 17.72 228 VAL B O 1
ATOM 5534 N N . ASP B 1 229 ? 64.021 19.188 52.232 1.00 16.17 229 ASP B N 1
ATOM 5535 C CA . ASP B 1 229 ? 63.631 18.170 51.264 1.00 17.58 229 ASP B CA 1
ATOM 5536 C C . ASP B 1 229 ? 63.834 16.753 51.783 1.00 16.94 229 ASP B C 1
ATOM 5537 O O . ASP B 1 229 ? 64.953 16.363 52.134 1.00 14.70 229 ASP B O 1
ATOM 5542 N N . ARG B 1 230 ? 62.728 16.013 51.854 1.00 16.05 230 ARG B N 1
ATOM 5543 C CA . ARG B 1 230 ? 62.708 14.609 52.252 1.00 17.05 230 ARG B CA 1
ATOM 5544 C C . ARG B 1 230 ? 61.290 14.065 52.235 1.00 17.79 230 ARG B C 1
ATOM 5545 O O . ARG B 1 230 ? 60.459 14.438 53.065 1.00 20.41 230 ARG B O 1
ATOM 5553 N N . ILE B 1 231 ? 61.022 13.186 51.277 1.00 17.81 231 ILE B N 1
ATOM 5554 C CA . ILE B 1 231 ? 59.709 12.566 51.137 1.00 18.96 231 ILE B CA 1
ATOM 5555 C C . ILE B 1 231 ? 59.445 11.697 52.362 1.00 19.92 231 ILE B C 1
ATOM 5556 O O . ILE B 1 231 ? 60.222 10.795 52.664 1.00 16.86 231 ILE B O 1
ATOM 5561 N N . THR B 1 232 ? 58.351 11.979 53.061 1.00 19.76 232 THR B N 1
ATOM 5562 C CA . THR B 1 232 ? 57.972 11.240 54.266 1.00 20.23 232 THR B CA 1
ATOM 5563 C C . THR B 1 232 ? 56.457 11.042 54.167 1.00 20.50 232 THR B C 1
ATOM 5564 O O . THR B 1 232 ? 55.690 11.873 54.643 1.00 19.40 232 THR B O 1
ATOM 5568 N N . PRO B 1 233 ? 56.017 9.935 53.542 1.00 19.58 233 PRO B N 1
ATOM 5569 C CA . PRO B 1 233 ? 54.597 9.606 53.352 1.00 19.91 233 PRO B CA 1
ATOM 5570 C C . PRO B 1 233 ? 53.765 9.459 54.620 1.00 19.84 233 PRO B C 1
ATOM 5571 O O . PRO B 1 233 ? 54.291 9.270 55.714 1.00 16.84 233 PRO B O 1
ATOM 5575 N N . THR B 1 234 ? 52.451 9.560 54.454 1.00 20.63 234 THR B N 1
ATOM 5576 C CA . THR B 1 234 ? 51.529 9.386 55.564 1.00 21.92 234 THR B CA 1
ATOM 5577 C C . THR B 1 234 ? 51.721 7.931 55.984 1.00 22.06 234 THR B C 1
ATOM 5578 O O . THR B 1 234 ? 52.000 7.074 55.145 1.00 19.86 234 THR B O 1
ATOM 5582 N N . VAL B 1 235 ? 51.582 7.644 57.269 1.00 23.86 235 VAL B N 1
ATOM 5583 C CA . VAL B 1 235 ? 51.738 6.269 57.717 1.00 25.73 235 VAL B CA 1
ATOM 5584 C C . VAL B 1 235 ? 50.371 5.639 57.929 1.00 28.64 235 VAL B C 1
ATOM 5585 O O . VAL B 1 235 ? 49.646 6.024 58.843 1.00 29.53 235 VAL B O 1
ATOM 5589 N N . SER B 1 236 ? 50.015 4.684 57.074 1.00 28.96 236 SER B N 1
ATOM 5590 C CA . SER B 1 236 ? 48.733 3.999 57.200 1.00 30.53 236 SER B CA 1
ATOM 5591 C C . SER B 1 236 ? 48.938 2.808 58.120 1.00 31.92 236 SER B C 1
ATOM 5592 O O . SER B 1 236 ? 50.073 2.423 58.395 1.00 32.79 236 SER B O 1
ATOM 5595 N N . ALA B 1 237 ? 47.842 2.222 58.590 1.00 32.00 237 ALA B N 1
ATOM 5596 C CA . ALA B 1 237 ? 47.922 1.070 59.480 1.00 32.15 237 ALA B CA 1
ATOM 5597 C C . ALA B 1 237 ? 48.694 -0.078 58.827 1.00 31.72 237 ALA B C 1
ATOM 5598 O O . ALA B 1 237 ? 49.517 -0.732 59.477 1.00 31.47 237 ALA B O 1
ATOM 5600 N N . GLU B 1 238 ? 48.432 -0.322 57.546 1.00 29.96 238 GLU B N 1
ATOM 5601 C CA . GLU B 1 238 ? 49.122 -1.390 56.827 1.00 32.02 238 GLU B CA 1
ATOM 5602 C C . GLU B 1 238 ? 50.624 -1.122 56.747 1.00 31.07 238 GLU B C 1
ATOM 5603 O O . GLU B 1 238 ? 51.435 -2.036 56.909 1.00 29.21 238 GLU B O 1
ATOM 5609 N N . ILE B 1 239 ? 50.993 0.134 56.509 1.00 30.47 239 ILE B N 1
ATOM 5610 C CA . ILE B 1 239 ? 52.402 0.502 56.417 1.00 29.17 239 ILE B CA 1
ATOM 5611 C C . ILE B 1 239 ? 53.090 0.342 57.767 1.00 27.55 239 ILE B C 1
ATOM 5612 O O . ILE B 1 239 ? 54.176 -0.227 57.849 1.00 28.33 239 ILE B O 1
ATOM 5617 N N . ALA B 1 240 ? 52.459 0.843 58.823 1.00 27.00 240 ALA B N 1
ATOM 5618 C CA . ALA B 1 240 ? 53.026 0.738 60.162 1.00 27.98 240 ALA B CA 1
ATOM 5619 C C . ALA B 1 240 ? 53.269 -0.727 60.520 1.00 29.44 240 ALA B C 1
ATOM 5620 O O . ALA B 1 240 ? 54.278 -1.072 61.138 1.00 27.76 240 ALA B O 1
ATOM 5622 N N . LYS B 1 241 ? 52.337 -1.587 60.123 1.00 31.08 241 LYS B N 1
ATOM 5623 C CA . LYS B 1 241 ? 52.454 -3.007 60.403 1.00 33.05 241 LYS B CA 1
ATOM 5624 C C . LYS B 1 241 ? 53.684 -3.578 59.701 1.00 33.11 241 LYS B C 1
ATOM 5625 O O . LYS B 1 241 ? 54.456 -4.331 60.301 1.00 32.89 241 LYS B O 1
ATOM 5631 N N . LYS B 1 242 ? 53.876 -3.209 58.438 1.00 31.48 242 LYS B N 1
ATOM 5632 C CA . LYS B 1 242 ? 55.026 -3.700 57.691 1.00 32.02 242 LYS B CA 1
ATOM 5633 C C . LYS B 1 242 ? 56.325 -3.148 58.253 1.00 29.95 242 LYS B C 1
ATOM 5634 O O . LYS B 1 242 ? 57.334 -3.850 58.296 1.00 29.59 242 LYS B O 1
ATOM 5640 N N . LEU B 1 243 ? 56.305 -1.891 58.684 1.00 27.19 243 LEU B N 1
ATOM 5641 C CA . LEU B 1 243 ? 57.499 -1.284 59.253 1.00 25.92 243 LEU B CA 1
ATOM 5642 C C . LEU B 1 243 ? 57.920 -2.025 60.515 1.00 26.55 243 LEU B C 1
ATOM 5643 O O . LEU B 1 243 ? 59.105 -2.293 60.715 1.00 27.02 243 LEU B O 1
ATOM 5648 N N . ASN B 1 244 ? 56.946 -2.349 61.363 1.00 25.13 244 ASN B N 1
ATOM 5649 C CA . ASN B 1 244 ? 57.228 -3.053 62.610 1.00 26.51 244 ASN B CA 1
ATOM 5650 C C . ASN B 1 244 ? 57.668 -4.494 62.372 1.00 27.44 244 ASN B C 1
ATOM 5651 O O . ASN B 1 244 ? 58.514 -5.012 63.100 1.00 26.89 244 ASN B O 1
ATOM 5656 N N . ALA B 1 245 ? 57.091 -5.136 61.360 1.00 28.36 245 ALA B N 1
ATOM 5657 C CA . ALA B 1 245 ? 57.450 -6.513 61.034 1.00 29.92 245 ALA B CA 1
ATOM 5658 C C . ALA B 1 245 ? 58.909 -6.553 60.601 1.00 30.73 245 ALA B C 1
ATOM 5659 O O . ALA B 1 245 ? 59.629 -7.508 60.888 1.00 30.80 245 ALA B O 1
ATOM 5661 N N . ALA B 1 246 ? 59.345 -5.506 59.911 1.00 29.09 246 ALA B N 1
ATOM 5662 C CA . ALA B 1 246 ? 60.723 -5.440 59.452 1.00 29.35 246 ALA B CA 1
ATOM 5663 C C . ALA B 1 246 ? 61.707 -5.123 60.577 1.00 29.51 246 ALA B C 1
ATOM 5664 O O . ALA B 1 246 ? 62.746 -5.767 60.687 1.00 29.90 246 ALA B O 1
ATOM 5666 N N . SER B 1 247 ? 61.381 -4.138 61.414 1.00 28.60 247 SER B N 1
ATOM 5667 C CA . SER B 1 247 ? 62.269 -3.739 62.507 1.00 28.53 247 SER B CA 1
ATOM 5668 C C . SER B 1 247 ? 62.251 -4.676 63.707 1.00 29.58 247 SER B C 1
ATOM 5669 O O . SER B 1 247 ? 63.252 -4.810 64.410 1.00 29.19 247 SER B O 1
ATOM 5672 N N . GLY B 1 248 ? 61.112 -5.309 63.949 1.00 29.63 248 GLY B N 1
ATOM 5673 C CA . GLY B 1 248 ? 61.005 -6.200 65.087 1.00 32.80 248 GLY B CA 1
ATOM 5674 C C . GLY B 1 248 ? 60.645 -5.420 66.340 1.00 33.74 248 GLY B C 1
ATOM 5675 O O . GLY B 1 248 ? 60.820 -5.906 67.461 1.00 32.95 248 GLY B O 1
ATOM 5676 N N . LEU B 1 249 ? 60.139 -4.203 66.144 1.00 32.63 249 LEU B N 1
ATOM 5677 C CA . LEU B 1 249 ? 59.743 -3.332 67.250 1.00 33.90 249 LEU B CA 1
ATOM 5678 C C . LEU B 1 249 ? 58.231 -3.128 67.272 1.00 33.74 249 LEU B C 1
ATOM 5679 O O . LEU B 1 249 ? 57.591 -3.087 66.225 1.00 33.90 249 LEU B O 1
ATOM 5684 N N . ASP B 1 250 ? 57.665 -3.000 68.469 1.00 34.13 250 ASP B N 1
ATOM 5685 C CA . ASP B 1 250 ? 56.227 -2.774 68.620 1.00 34.10 250 ASP B CA 1
ATOM 5686 C C . ASP B 1 250 ? 56.014 -1.273 68.824 1.00 32.31 250 ASP B C 1
ATOM 5687 O O . ASP B 1 250 ? 55.551 -0.822 69.874 1.00 30.64 250 ASP B O 1
ATOM 5692 N N . ASP B 1 251 ? 56.371 -0.516 67.792 1.00 29.07 251 ASP B N 1
ATOM 5693 C CA . ASP B 1 251 ? 56.290 0.943 67.779 1.00 27.04 251 ASP B CA 1
ATOM 5694 C C . ASP B 1 251 ? 54.876 1.443 67.491 1.00 25.82 251 ASP B C 1
ATOM 5695 O O . ASP B 1 251 ? 54.233 0.977 66.553 1.00 23.75 251 ASP B O 1
ATOM 5700 N N . ASP B 1 252 ? 54.390 2.388 68.292 1.00 24.75 252 ASP B N 1
ATOM 5701 C CA . ASP B 1 252 ? 53.053 2.942 68.066 1.00 25.24 252 ASP B CA 1
ATOM 5702 C C . ASP B 1 252 ? 53.148 4.109 67.089 1.00 24.89 252 ASP B C 1
ATOM 5703 O O . ASP B 1 252 ? 52.135 4.565 66.555 1.00 24.73 252 ASP B O 1
ATOM 5708 N N . LEU B 1 253 ? 54.366 4.587 66.862 1.00 24.43 253 LEU B N 1
ATOM 5709 C CA . LEU B 1 253 ? 54.580 5.746 65.999 1.00 24.80 253 LEU B CA 1
ATOM 5710 C C . LEU B 1 253 ? 55.691 5.568 64.969 1.00 22.43 253 LEU B C 1
ATOM 5711 O O . LEU B 1 253 ? 56.520 6.454 64.796 1.00 21.72 253 LEU B O 1
ATOM 5716 N N . PRO B 1 254 ? 55.722 4.429 64.269 1.00 23.88 254 PRO B N 1
ATOM 5717 C CA . PRO B 1 254 ? 56.790 4.262 63.282 1.00 23.94 254 PRO B CA 1
ATOM 5718 C C . PRO B 1 254 ? 56.544 5.109 62.046 1.00 23.91 254 PRO B C 1
ATOM 5719 O O . PRO B 1 254 ? 55.399 5.371 61.675 1.00 23.22 254 PRO B O 1
ATOM 5723 N N . LEU B 1 255 ? 57.622 5.551 61.418 1.00 23.96 255 LEU B N 1
ATOM 5724 C CA . LEU B 1 255 ? 57.487 6.316 60.195 1.00 24.16 255 LEU B CA 1
ATOM 5725 C C . LEU B 1 255 ? 58.618 5.908 59.271 1.00 23.32 255 LEU B C 1
ATOM 5726 O O . LEU B 1 255 ? 59.617 5.318 59.706 1.00 21.74 255 LEU B O 1
ATOM 5731 N N . VAL B 1 256 ? 58.450 6.212 57.993 1.00 20.74 256 VAL B N 1
ATOM 5732 C CA . VAL B 1 256 ? 59.438 5.856 56.993 1.00 18.72 256 VAL B CA 1
ATOM 5733 C C . VAL B 1 256 ? 59.625 7.030 56.041 1.00 17.79 256 VAL B C 1
ATOM 5734 O O . VAL B 1 256 ? 58.683 7.777 55.761 1.00 17.02 256 VAL B O 1
ATOM 5738 N N . ALA B 1 257 ? 60.850 7.197 55.559 1.00 15.23 257 ALA B N 1
ATOM 5739 C CA . ALA B 1 257 ? 61.177 8.280 54.638 1.00 17.82 257 ALA B CA 1
ATOM 5740 C C . ALA B 1 257 ? 62.206 7.777 53.632 1.00 17.25 257 ALA B C 1
ATOM 5741 O O . ALA B 1 257 ? 62.826 6.734 53.846 1.00 17.19 257 ALA B O 1
ATOM 5743 N N . GLU B 1 258 ? 62.376 8.512 52.536 1.00 18.59 258 GLU B N 1
ATOM 5744 C CA . GLU B 1 258 ? 63.341 8.131 51.514 1.00 17.74 258 GLU B CA 1
ATOM 5745 C C . GLU B 1 258 ? 64.732 8.331 52.110 1.00 19.55 258 GLU B C 1
ATOM 5746 O O . GLU B 1 258 ? 64.915 9.166 53.002 1.00 18.75 258 GLU B O 1
ATOM 5752 N N . ASP B 1 259 ? 65.711 7.567 51.629 1.00 19.05 259 ASP B N 1
ATOM 5753 C CA . ASP B 1 259 ? 67.069 7.687 52.143 1.00 20.14 259 ASP B CA 1
ATOM 5754 C C . ASP B 1 259 ? 67.619 9.084 51.873 1.00 17.58 259 ASP B C 1
ATOM 5755 O O . ASP B 1 259 ? 68.381 9.625 52.673 1.00 20.24 259 ASP B O 1
ATOM 5760 N N . PHE B 1 260 ? 67.224 9.674 50.754 1.00 17.59 260 PHE B N 1
ATOM 5761 C CA . PHE B 1 260 ? 67.686 11.016 50.411 1.00 19.33 260 PHE B CA 1
ATOM 5762 C C . PHE B 1 260 ? 67.150 12.052 51.393 1.00 19.19 260 PHE B C 1
ATOM 5763 O O . PHE B 1 260 ? 66.027 11.947 51.879 1.00 21.76 260 PHE B O 1
ATOM 5771 N N . HIS B 1 261 ? 67.963 13.058 51.675 1.00 17.36 261 HIS B N 1
ATOM 5772 C CA . HIS B 1 261 ? 67.556 14.132 52.567 1.00 18.84 261 HIS B CA 1
ATOM 5773 C C . HIS B 1 261 ? 68.454 15.341 52.335 1.00 19.15 261 HIS B C 1
ATOM 5774 O O . HIS B 1 261 ? 69.625 15.202 51.965 1.00 17.45 261 HIS B O 1
ATOM 5781 N N . GLN B 1 262 ? 67.891 16.531 52.506 1.00 18.67 262 GLN B N 1
ATOM 5782 C CA . GLN B 1 262 ? 68.652 17.748 52.317 1.00 18.67 262 GLN B CA 1
ATOM 5783 C C . GLN B 1 262 ? 68.091 18.895 53.143 1.00 17.43 262 GLN B C 1
ATOM 5784 O O . GLN B 1 262 ? 66.879 18.994 53.363 1.00 15.90 262 GLN B O 1
ATOM 5790 N N . TRP B 1 263 ? 68.994 19.747 53.612 1.00 16.54 263 TRP B N 1
ATOM 5791 C CA . TRP B 1 263 ? 68.620 20.916 54.397 1.00 15.45 263 TRP B CA 1
ATOM 5792 C C . TRP B 1 263 ? 69.662 22.001 54.153 1.00 16.72 263 TRP B C 1
ATOM 5793 O O . TRP B 1 263 ? 70.831 21.857 54.529 1.00 15.83 263 TRP B O 1
ATOM 5804 N N . VAL B 1 264 ? 69.243 23.061 53.466 1.00 16.56 264 VAL B N 1
ATOM 5805 C CA . VAL B 1 264 ? 70.109 24.206 53.198 1.00 17.90 264 VAL B CA 1
ATOM 5806 C C . VAL B 1 264 ? 69.539 25.259 54.138 1.00 17.35 264 VAL B C 1
ATOM 5807 O O . VAL B 1 264 ? 68.356 25.589 54.058 1.00 17.22 264 VAL B O 1
ATOM 5811 N N . LEU B 1 265 ? 70.371 25.788 55.027 1.00 15.35 265 LEU B N 1
ATOM 5812 C CA . LEU B 1 265 ? 69.884 26.746 56.010 1.00 17.22 265 LEU B CA 1
ATOM 5813 C C . LEU B 1 265 ? 70.724 28.008 56.112 1.00 17.16 265 LEU B C 1
ATOM 5814 O O . LEU B 1 265 ? 71.949 27.943 56.158 1.00 15.56 265 LEU B O 1
ATOM 5819 N N . GLU B 1 266 ? 70.057 29.157 56.139 1.00 17.87 266 GLU B N 1
ATOM 5820 C CA . GLU B 1 266 ? 70.759 30.425 56.254 1.00 21.27 266 GLU B CA 1
ATOM 5821 C C . GLU B 1 266 ? 71.319 30.533 57.661 1.00 21.87 266 GLU B C 1
ATOM 5822 O O . GLU B 1 266 ? 70.598 30.358 58.646 1.00 22.40 266 GLU B O 1
ATOM 5828 N N . ASP B 1 267 ? 72.606 30.832 57.752 1.00 23.14 267 ASP B N 1
ATOM 5829 C CA . ASP B 1 267 ? 73.263 30.937 59.045 1.00 25.29 267 ASP B CA 1
ATOM 5830 C C . ASP B 1 267 ? 72.950 32.271 59.718 1.00 26.61 267 ASP B C 1
ATOM 5831 O O . ASP B 1 267 ? 73.802 33.151 59.787 1.00 27.28 267 ASP B O 1
ATOM 5836 N N . GLN B 1 268 ? 71.720 32.420 60.202 1.00 27.60 268 GLN B N 1
ATOM 5837 C CA . GLN B 1 268 ? 71.309 33.649 60.876 1.00 27.02 268 GLN B CA 1
ATOM 5838 C C . GLN B 1 268 ? 70.564 33.276 62.150 1.00 26.46 268 GLN B C 1
ATOM 5839 O O . GLN B 1 268 ? 69.339 33.170 62.150 1.00 24.73 268 GLN B O 1
ATOM 5845 N N . PHE B 1 269 ? 71.305 33.059 63.230 1.00 25.51 269 PHE B N 1
ATOM 5846 C CA . PHE B 1 269 ? 70.695 32.693 64.497 1.00 25.47 269 PHE B CA 1
ATOM 5847 C C . PHE B 1 269 ? 70.939 33.784 65.532 1.00 27.88 269 PHE B C 1
ATOM 5848 O O . PHE B 1 269 ? 72.035 34.338 65.623 1.00 27.35 269 PHE B O 1
ATOM 5856 N N . ALA B 1 270 ? 69.903 34.101 66.298 1.00 28.11 270 ALA B N 1
ATOM 5857 C CA . ALA B 1 270 ? 69.998 35.153 67.302 1.00 29.56 270 ALA B CA 1
ATOM 5858 C C . ALA B 1 270 ? 70.847 34.790 68.514 1.00 29.42 270 ALA B C 1
ATOM 5859 O O . ALA B 1 270 ? 71.536 35.645 69.068 1.00 30.28 270 ALA B O 1
ATOM 5861 N N . ASP B 1 271 ? 70.805 33.531 68.930 1.00 29.65 271 ASP B N 1
ATOM 5862 C CA . ASP B 1 271 ? 71.570 33.132 70.099 1.00 29.84 271 ASP B CA 1
ATOM 5863 C C . ASP B 1 271 ? 72.188 31.740 70.010 1.00 29.09 271 ASP B C 1
ATOM 5864 O O . ASP B 1 271 ? 71.908 30.870 70.832 1.00 29.71 271 ASP B O 1
ATOM 5869 N N . GLY B 1 272 ? 73.037 31.537 69.009 1.00 29.74 272 GLY B N 1
ATOM 5870 C CA . GLY B 1 272 ? 73.699 30.252 68.851 1.00 28.95 272 GLY B CA 1
ATOM 5871 C C . GLY B 1 272 ? 72.899 29.164 68.154 1.00 28.63 272 GLY B C 1
ATOM 5872 O O . GLY B 1 272 ? 71.677 29.258 68.024 1.00 25.90 272 GLY B O 1
ATOM 5873 N N . ARG B 1 273 ? 73.598 28.123 67.709 1.00 27.92 273 ARG B N 1
ATOM 5874 C CA . ARG B 1 273 ? 72.959 27.006 67.022 1.00 28.49 273 ARG B CA 1
ATOM 5875 C C . ARG B 1 273 ? 73.791 25.738 67.139 1.00 29.20 273 ARG B C 1
ATOM 5876 O O . ARG B 1 273 ? 74.969 25.785 67.505 1.00 29.59 273 ARG B O 1
ATOM 5884 N N . PRO B 1 274 ? 73.180 24.579 66.847 1.00 28.80 274 PRO B N 1
ATOM 5885 C CA . PRO B 1 274 ? 73.895 23.302 66.916 1.00 28.49 274 PRO B CA 1
ATOM 5886 C C . PRO B 1 274 ? 74.865 23.275 65.737 1.00 28.00 274 PRO B C 1
ATOM 5887 O O . PRO B 1 274 ? 74.732 24.071 64.809 1.00 27.15 274 PRO B O 1
ATOM 5891 N N . PRO B 1 275 ? 75.867 22.383 65.772 1.00 27.50 275 PRO B N 1
ATOM 5892 C CA . PRO B 1 275 ? 76.828 22.295 64.667 1.00 26.70 275 PRO B CA 1
ATOM 5893 C C . PRO B 1 275 ? 76.209 21.431 63.567 1.00 25.30 275 PRO B C 1
ATOM 5894 O O . PRO B 1 275 ? 76.720 20.362 63.222 1.00 24.30 275 PRO B O 1
ATOM 5898 N N . LEU B 1 276 ? 75.092 21.905 63.029 1.00 23.78 276 LEU B N 1
ATOM 5899 C CA . LEU B 1 276 ? 74.372 21.176 61.995 1.00 24.24 276 LEU B CA 1
ATOM 5900 C C . LEU B 1 276 ? 75.222 20.785 60.788 1.00 23.83 276 LEU B C 1
ATOM 5901 O O . LEU B 1 276 ? 74.906 19.824 60.093 1.00 25.10 276 LEU B O 1
ATOM 5906 N N . GLU B 1 277 ? 76.297 21.519 60.525 1.00 26.22 277 GLU B N 1
ATOM 5907 C CA . GLU B 1 277 ? 77.138 21.159 59.397 1.00 28.57 277 GLU B CA 1
ATOM 5908 C C . GLU B 1 277 ? 77.681 19.744 59.606 1.00 29.36 277 GLU B C 1
ATOM 5909 O O . GLU B 1 277 ? 77.920 19.018 58.646 1.00 29.92 277 GLU B O 1
ATOM 5915 N N . LYS B 1 278 ? 77.844 19.342 60.863 1.00 29.72 278 LYS B N 1
ATOM 5916 C CA . LYS B 1 278 ? 78.358 18.011 61.163 1.00 31.81 278 LYS B CA 1
ATOM 5917 C C . LYS B 1 278 ? 77.363 16.910 60.826 1.00 31.34 278 LYS B C 1
ATOM 5918 O O . LYS B 1 278 ? 77.708 15.732 60.857 1.00 32.68 278 LYS B O 1
ATOM 5924 N N . ALA B 1 279 ? 76.132 17.291 60.503 1.00 30.50 279 ALA B N 1
ATOM 5925 C CA . ALA B 1 279 ? 75.110 16.309 60.170 1.00 28.03 279 ALA B CA 1
ATOM 5926 C C . ALA B 1 279 ? 74.695 16.421 58.708 1.00 26.49 279 ALA B C 1
ATOM 5927 O O . ALA B 1 279 ? 73.683 15.855 58.291 1.00 26.26 279 ALA B O 1
ATOM 5929 N N . GLY B 1 280 ? 75.476 17.163 57.934 1.00 24.50 280 GLY B N 1
ATOM 5930 C CA . GLY B 1 280 ? 75.174 17.316 56.524 1.00 24.37 280 GLY B CA 1
ATOM 5931 C C . GLY B 1 280 ? 74.338 18.525 56.149 1.00 23.74 280 GLY B C 1
ATOM 5932 O O . GLY B 1 280 ? 74.078 18.745 54.967 1.00 24.64 280 GLY B O 1
ATOM 5933 N N . VAL B 1 281 ? 73.893 19.302 57.133 1.00 22.09 281 VAL B N 1
ATOM 5934 C CA . VAL B 1 281 ? 73.102 20.490 56.827 1.00 20.77 281 VAL B CA 1
ATOM 5935 C C . VAL B 1 281 ? 74.034 21.492 56.163 1.00 21.70 281 VAL B C 1
ATOM 5936 O O . VAL B 1 281 ? 75.163 21.690 56.609 1.00 24.58 281 VAL B O 1
ATOM 5940 N N . GLN B 1 282 ? 73.562 22.120 55.095 1.00 21.23 282 GLN B N 1
ATOM 5941 C CA . GLN B 1 282 ? 74.364 23.080 54.351 1.00 22.80 282 GLN B CA 1
ATOM 5942 C C . GLN B 1 282 ? 74.074 24.508 54.781 1.00 23.36 282 GLN B C 1
ATOM 5943 O O . GLN B 1 282 ? 73.060 25.085 54.396 1.00 21.40 282 GLN B O 1
ATOM 5957 N N . VAL B 1 284 ? 74.356 28.316 54.669 1.00 23.71 284 VAL B N 1
ATOM 5958 C CA . VAL B 1 284 ? 74.642 29.289 53.626 1.00 23.23 284 VAL B CA 1
ATOM 5959 C C . VAL B 1 284 ? 74.271 30.703 54.052 1.00 23.66 284 VAL B C 1
ATOM 5960 O O . VAL B 1 284 ? 73.586 30.900 55.056 1.00 24.22 284 VAL B O 1
ATOM 5964 N N . GLY B 1 285 ? 74.712 31.684 53.275 1.00 23.07 285 GLY B N 1
ATOM 5965 C CA . GLY B 1 285 ? 74.390 33.060 53.595 1.00 23.96 285 GLY B CA 1
ATOM 5966 C C . GLY B 1 285 ? 73.061 33.464 52.991 1.00 24.79 285 GLY B C 1
ATOM 5967 O O . GLY B 1 285 ? 72.365 34.338 53.512 1.00 25.91 285 GLY B O 1
ATOM 5968 N N . ASP B 1 286 ? 72.702 32.813 51.888 1.00 23.65 286 ASP B N 1
ATOM 5969 C CA . ASP B 1 286 ? 71.460 33.110 51.182 1.00 22.51 286 ASP B CA 1
ATOM 5970 C C . ASP B 1 286 ? 70.926 31.807 50.582 1.00 21.93 286 ASP B C 1
ATOM 5971 O O . ASP B 1 286 ? 71.623 31.142 49.820 1.00 19.27 286 ASP B O 1
ATOM 5976 N N . VAL B 1 287 ? 69.691 31.452 50.931 1.00 19.86 287 VAL B N 1
ATOM 5977 C CA . VAL B 1 287 ? 69.072 30.214 50.451 1.00 20.93 287 VAL B CA 1
ATOM 5978 C C . VAL B 1 287 ? 68.546 30.319 49.013 1.00 19.35 287 VAL B C 1
ATOM 5979 O O . VAL B 1 287 ? 68.214 29.314 48.391 1.00 18.43 287 VAL B O 1
ATOM 5983 N N . THR B 1 288 ? 68.503 31.535 48.487 1.00 19.67 288 THR B N 1
ATOM 5984 C CA . THR B 1 288 ? 67.963 31.782 47.154 1.00 20.87 288 THR B CA 1
ATOM 5985 C C . THR B 1 288 ? 68.385 30.844 46.024 1.00 19.07 288 THR B C 1
ATOM 5986 O O . THR B 1 288 ? 67.533 30.225 45.389 1.00 17.94 288 THR B O 1
ATOM 5990 N N . ASP B 1 289 ? 69.681 30.724 45.763 1.00 18.80 289 ASP B N 1
ATOM 5991 C CA . ASP B 1 289 ? 70.116 29.857 44.671 1.00 20.60 289 ASP B CA 1
ATOM 5992 C C . ASP B 1 289 ? 69.689 28.400 44.840 1.00 20.53 289 ASP B C 1
ATOM 5993 O O . ASP B 1 289 ? 69.199 27.778 43.892 1.00 20.68 289 ASP B O 1
ATOM 5998 N N . TRP B 1 290 ? 69.866 27.853 46.038 1.00 19.13 290 TRP B N 1
ATOM 5999 C CA . TRP B 1 290 ? 69.482 26.463 46.284 1.00 18.36 290 TRP B CA 1
ATOM 6000 C C . TRP B 1 290 ? 67.976 26.282 46.112 1.00 18.94 290 TRP B C 1
ATOM 6001 O O . TRP B 1 290 ? 67.498 25.242 45.636 1.00 17.53 290 TRP B O 1
ATOM 6012 N N . GLU B 1 291 ? 67.232 27.301 46.514 1.00 17.51 291 GLU B N 1
ATOM 6013 C CA . GLU B 1 291 ? 65.785 27.274 46.404 1.00 19.22 291 GLU B CA 1
ATOM 6014 C C . GLU B 1 291 ? 65.393 27.145 44.931 1.00 18.37 291 GLU B C 1
ATOM 6015 O O . GLU B 1 291 ? 64.505 26.358 44.580 1.00 17.52 291 GLU B O 1
ATOM 6021 N N . TYR B 1 292 ? 66.061 27.906 44.066 1.00 15.75 292 TYR B N 1
ATOM 6022 C CA . TYR B 1 292 ? 65.764 27.844 42.639 1.00 16.51 292 TYR B CA 1
ATOM 6023 C C . TYR B 1 292 ? 66.138 26.495 42.032 1.00 14.52 292 TYR B C 1
ATOM 6024 O O . TYR B 1 292 ? 65.490 26.033 41.093 1.00 14.06 292 TYR B O 1
ATOM 6033 N N . VAL B 1 293 ? 67.185 25.868 42.554 1.00 13.39 293 VAL B N 1
ATOM 6034 C CA . VAL B 1 293 ? 67.608 24.571 42.043 1.00 15.01 293 VAL B CA 1
ATOM 6035 C C . VAL B 1 293 ? 66.507 23.535 42.263 1.00 16.29 293 VAL B C 1
ATOM 6036 O O . VAL B 1 293 ? 66.138 22.804 41.348 1.00 15.87 293 VAL B O 1
ATOM 6040 N N . LYS B 1 294 ? 65.980 23.480 43.480 1.00 15.89 294 LYS B N 1
ATOM 6041 C CA . LYS B 1 294 ? 64.936 22.509 43.776 1.00 17.41 294 LYS B CA 1
ATOM 6042 C C . LYS B 1 294 ? 63.702 22.818 42.943 1.00 15.70 294 LYS B C 1
ATOM 6043 O O . LYS B 1 294 ? 63.169 21.942 42.270 1.00 15.24 294 LYS B O 1
ATOM 6049 N N . ILE B 1 295 ? 63.256 24.068 42.976 1.00 15.79 295 ILE B N 1
ATOM 6050 C CA . ILE B 1 295 ? 62.086 24.476 42.209 1.00 15.77 295 ILE B CA 1
ATOM 6051 C C . ILE B 1 295 ? 62.197 24.226 40.702 1.00 15.63 295 ILE B C 1
ATOM 6052 O O . ILE B 1 295 ? 61.294 23.651 40.088 1.00 15.69 295 ILE B O 1
ATOM 6057 N N . ARG B 1 296 ? 63.307 24.654 40.106 1.00 13.91 296 ARG B N 1
ATOM 6058 C CA . ARG B 1 296 ? 63.476 24.523 38.665 1.00 14.00 296 ARG B CA 1
ATOM 6059 C C . ARG B 1 296 ? 63.971 23.192 38.116 1.00 13.75 296 ARG B C 1
ATOM 6060 O O . ARG B 1 296 ? 63.870 22.946 36.909 1.00 14.71 296 ARG B O 1
ATOM 6076 N N . LEU B 1 298 ? 63.929 19.846 40.410 1.00 14.48 298 LEU B N 1
ATOM 6077 C CA . LEU B 1 298 ? 63.124 18.796 41.034 1.00 14.41 298 LEU B CA 1
ATOM 6078 C C . LEU B 1 298 ? 61.630 18.983 40.795 1.00 14.66 298 LEU B C 1
ATOM 6079 O O . LEU B 1 298 ? 60.969 18.106 40.236 1.00 16.42 298 LEU B O 1
ATOM 6084 N N . ASN B 1 299 ? 61.099 20.125 41.216 1.00 13.52 299 ASN B N 1
ATOM 6085 C CA . ASN B 1 299 ? 59.673 20.387 41.057 1.00 15.13 299 ASN B CA 1
ATOM 6086 C C . ASN B 1 299 ? 59.256 20.473 39.600 1.00 14.53 299 ASN B C 1
ATOM 6087 O O . ASN B 1 299 ? 58.262 19.872 39.205 1.00 15.76 299 ASN B O 1
ATOM 6092 N N . ALA B 1 300 ? 60.019 21.212 38.798 1.00 13.74 300 ALA B N 1
ATOM 6093 C CA . ALA B 1 300 ? 59.717 21.358 37.377 1.00 13.65 300 ALA B CA 1
ATOM 6094 C C . ALA B 1 300 ? 59.866 20.015 36.666 1.00 13.05 300 ALA B C 1
ATOM 6095 O O . ALA B 1 300 ? 59.124 19.706 35.736 1.00 13.28 300 ALA B O 1
ATOM 6097 N N . GLY B 1 301 ? 60.834 19.222 37.110 1.00 12.17 301 GLY B N 1
ATOM 6098 C CA . GLY B 1 301 ? 61.057 17.933 36.484 1.00 12.95 301 GLY B CA 1
ATOM 6099 C C . GLY B 1 301 ? 59.963 16.947 36.840 1.00 13.86 301 GLY B C 1
ATOM 6100 O O . GLY B 1 301 ? 59.620 16.070 36.050 1.00 12.11 301 GLY B O 1
ATOM 6101 N N . HIS B 1 302 ? 59.406 17.100 38.034 1.00 14.32 302 HIS B N 1
ATOM 6102 C CA . HIS B 1 302 ? 58.355 16.210 38.494 1.00 14.94 302 HIS B CA 1
ATOM 6103 C C . HIS B 1 302 ? 57.154 16.280 37.550 1.00 14.81 302 HIS B C 1
ATOM 6104 O O . HIS B 1 302 ? 56.615 15.241 37.150 1.00 15.10 302 HIS B O 1
ATOM 6111 N N . VAL B 1 303 ? 56.737 17.493 37.186 1.00 14.64 303 VAL B N 1
ATOM 6112 C CA . VAL B 1 303 ? 55.608 17.642 36.271 1.00 15.61 303 VAL B CA 1
ATOM 6113 C C . VAL B 1 303 ? 55.994 17.371 34.822 1.00 16.78 303 VAL B C 1
ATOM 6114 O O . VAL B 1 303 ? 55.157 16.912 34.045 1.00 16.30 303 VAL B O 1
ATOM 6126 N N . LEU B 1 305 ? 57.705 15.110 33.908 1.00 16.75 305 LEU B N 1
ATOM 6127 C CA . LEU B 1 305 ? 57.595 13.664 33.839 1.00 14.90 305 LEU B CA 1
ATOM 6128 C C . LEU B 1 305 ? 56.138 13.219 33.932 1.00 16.21 305 LEU B C 1
ATOM 6129 O O . LEU B 1 305 ? 55.671 12.424 33.126 1.00 17.48 305 LEU B O 1
ATOM 6134 N N . CYS B 1 306 ? 55.417 13.759 34.908 1.00 15.32 306 CYS B N 1
ATOM 6135 C CA . CYS B 1 306 ? 54.040 13.349 35.148 1.00 17.84 306 CYS B CA 1
ATOM 6136 C C . CYS B 1 306 ? 52.927 13.826 34.211 1.00 19.96 306 CYS B C 1
ATOM 6137 O O . CYS B 1 306 ? 51.947 13.108 34.036 1.00 19.32 306 CYS B O 1
ATOM 6140 N N . PHE B 1 307 ? 53.051 15.010 33.608 1.00 19.88 307 PHE B N 1
ATOM 6141 C CA . PHE B 1 307 ? 52.007 15.450 32.685 1.00 20.74 307 PHE B CA 1
ATOM 6142 C C . PHE B 1 307 ? 51.923 14.450 31.521 1.00 19.78 307 PHE B C 1
ATOM 6143 O O . PHE B 1 307 ? 50.842 13.960 31.188 1.00 20.17 307 PHE B O 1
ATOM 6151 N N . PRO B 1 308 ? 53.058 14.145 30.871 1.00 20.02 308 PRO B N 1
ATOM 6152 C CA . PRO B 1 308 ? 52.963 13.176 29.773 1.00 21.44 308 PRO B CA 1
ATOM 6153 C C . PRO B 1 308 ? 52.768 11.753 30.304 1.00 23.47 308 PRO B C 1
ATOM 6154 O O . PRO B 1 308 ? 52.295 10.876 29.582 1.00 26.19 308 PRO B O 1
ATOM 6158 N N . GLY B 1 309 ? 53.140 11.534 31.564 1.00 23.33 309 GLY B N 1
ATOM 6159 C CA . GLY B 1 309 ? 52.991 10.220 32.173 1.00 23.87 309 GLY B CA 1
ATOM 6160 C C . GLY B 1 309 ? 51.529 9.880 32.386 1.00 24.56 309 GLY B C 1
ATOM 6161 O O . GLY B 1 309 ? 51.113 8.726 32.237 1.00 23.87 309 GLY B O 1
ATOM 6162 N N . ILE B 1 310 ? 50.746 10.893 32.743 1.00 22.60 310 ILE B N 1
ATOM 6163 C CA . ILE B 1 310 ? 49.318 10.728 32.960 1.00 22.79 310 ILE B CA 1
ATOM 6164 C C . ILE B 1 310 ? 48.652 10.357 31.633 1.00 24.39 310 ILE B C 1
ATOM 6165 O O . ILE B 1 310 ? 47.718 9.551 31.597 1.00 21.90 310 ILE B O 1
ATOM 6170 N N . LEU B 1 311 ? 49.142 10.957 30.550 1.00 24.40 311 LEU B N 1
ATOM 6171 C CA . LEU B 1 311 ? 48.625 10.708 29.207 1.00 25.72 311 LEU B CA 1
ATOM 6172 C C . LEU B 1 311 ? 48.858 9.258 28.784 1.00 26.88 311 LEU B C 1
ATOM 6173 O O . LEU B 1 311 ? 47.978 8.623 28.200 1.00 25.68 311 LEU B O 1
ATOM 6178 N N . VAL B 1 312 ? 50.048 8.739 29.070 1.00 25.24 312 VAL B N 1
ATOM 6179 C CA . VAL B 1 312 ? 50.366 7.359 28.725 1.00 24.74 312 VAL B CA 1
ATOM 6180 C C . VAL B 1 312 ? 49.508 6.441 29.592 1.00 26.02 312 VAL B C 1
ATOM 6181 O O . VAL B 1 312 ? 49.096 5.365 29.163 1.00 27.87 312 VAL B O 1
ATOM 6185 N N . GLY B 1 313 ? 49.232 6.882 30.812 1.00 23.99 313 GLY B N 1
ATOM 6186 C CA . GLY B 1 313 ? 48.421 6.091 31.716 1.00 25.34 313 GLY B CA 1
ATOM 6187 C C . GLY B 1 313 ? 49.185 5.464 32.870 1.00 24.99 313 GLY B C 1
ATOM 6188 O O . GLY B 1 313 ? 48.674 4.552 33.530 1.00 24.00 313 GLY B O 1
ATOM 6189 N N . TYR B 1 314 ? 50.399 5.945 33.126 1.00 22.43 314 TYR B N 1
ATOM 6190 C CA . TYR B 1 314 ? 51.199 5.404 34.221 1.00 23.43 314 TYR B CA 1
ATOM 6191 C C . TYR B 1 314 ? 50.577 5.724 35.576 1.00 23.62 314 TYR B C 1
ATOM 6192 O O . TYR B 1 314 ? 50.238 6.874 35.865 1.00 22.17 314 TYR B O 1
ATOM 6201 N N . GLU B 1 315 ? 50.439 4.691 36.403 1.00 24.86 315 GLU B N 1
ATOM 6202 C CA . GLU B 1 315 ? 49.826 4.814 37.721 1.00 25.74 315 GLU B CA 1
ATOM 6203 C C . GLU B 1 315 ? 50.590 5.680 38.712 1.00 23.87 315 GLU B C 1
ATOM 6204 O O . GLU B 1 315 ? 50.061 6.667 39.228 1.00 24.08 315 GLU B O 1
ATOM 6210 N N . ASN B 1 316 ? 51.831 5.305 38.985 1.00 20.13 316 ASN B N 1
ATOM 6211 C CA . ASN B 1 316 ? 52.630 6.054 39.935 1.00 18.70 316 ASN B CA 1
ATOM 6212 C C . ASN B 1 316 ? 53.870 6.647 39.276 1.00 17.42 316 ASN B C 1
ATOM 6213 O O . ASN B 1 316 ? 54.230 6.270 38.160 1.00 14.47 316 ASN B O 1
ATOM 6218 N N . VAL B 1 317 ? 54.497 7.598 39.961 1.00 17.05 317 VAL B N 1
ATOM 6219 C CA . VAL B 1 317 ? 55.688 8.247 39.430 1.00 18.24 317 VAL B CA 1
ATOM 6220 C C . VAL B 1 317 ? 56.784 7.266 39.040 1.00 18.06 317 VAL B C 1
ATOM 6221 O O . VAL B 1 317 ? 57.427 7.439 38.012 1.00 18.63 317 VAL B O 1
ATOM 6225 N N . ASP B 1 318 ? 57.016 6.243 39.858 1.00 18.22 318 ASP B N 1
ATOM 6226 C CA . ASP B 1 318 ? 58.070 5.298 39.529 1.00 19.43 318 ASP B CA 1
ATOM 6227 C C . ASP B 1 318 ? 57.784 4.534 38.235 1.00 18.90 318 ASP B C 1
ATOM 6228 O O . ASP B 1 318 ? 58.715 4.103 37.554 1.00 21.74 318 ASP B O 1
ATOM 6233 N N . ASP B 1 319 ? 56.509 4.369 37.887 1.00 17.26 319 ASP B N 1
ATOM 6234 C CA . ASP B 1 319 ? 56.163 3.681 36.642 1.00 17.02 319 ASP B CA 1
ATOM 6235 C C . ASP B 1 319 ? 56.558 4.593 35.488 1.00 16.82 319 ASP B C 1
ATOM 6236 O O . ASP B 1 319 ? 57.051 4.143 34.451 1.00 17.96 319 ASP B O 1
ATOM 6241 N N . ALA B 1 320 ? 56.336 5.887 35.677 1.00 16.88 320 ALA B N 1
ATOM 6242 C CA . ALA B 1 320 ? 56.654 6.856 34.638 1.00 18.85 320 ALA B CA 1
ATOM 6243 C C . ALA B 1 320 ? 58.154 6.965 34.398 1.00 19.52 320 ALA B C 1
ATOM 6244 O O . ALA B 1 320 ? 58.604 6.964 33.249 1.00 20.65 320 ALA B O 1
ATOM 6246 N N . ILE B 1 321 ? 58.931 7.050 35.474 1.00 20.04 321 ILE B N 1
ATOM 6247 C CA . ILE B 1 321 ? 60.383 7.185 35.341 1.00 20.32 321 ILE B CA 1
ATOM 6248 C C . ILE B 1 321 ? 60.999 5.943 34.703 1.00 21.74 321 ILE B C 1
ATOM 6249 O O . ILE B 1 321 ? 62.112 5.998 34.169 1.00 18.14 321 ILE B O 1
ATOM 6254 N N . GLU B 1 322 ? 60.263 4.832 34.744 1.00 21.44 322 GLU B N 1
ATOM 6255 C CA . GLU B 1 322 ? 60.723 3.589 34.139 1.00 23.69 322 GLU B CA 1
ATOM 6256 C C . GLU B 1 322 ? 60.538 3.624 32.624 1.00 23.96 322 GLU B C 1
ATOM 6257 O O . GLU B 1 322 ? 61.066 2.769 31.912 1.00 24.86 322 GLU B O 1
ATOM 6263 N N . ASP B 1 323 ? 59.788 4.608 32.128 1.00 22.50 323 ASP B N 1
ATOM 6264 C CA . ASP B 1 323 ? 59.575 4.735 30.686 1.00 22.84 323 ASP B CA 1
ATOM 6265 C C . ASP B 1 323 ? 60.828 5.372 30.091 1.00 23.49 323 ASP B C 1
ATOM 6266 O O . ASP B 1 323 ? 61.201 6.495 30.447 1.00 21.80 323 ASP B O 1
ATOM 6271 N N . SER B 1 324 ? 61.478 4.641 29.190 1.00 22.51 324 SER B N 1
ATOM 6272 C CA . SER B 1 324 ? 62.708 5.093 28.556 1.00 24.15 324 SER B CA 1
ATOM 6273 C C . SER B 1 324 ? 62.589 6.450 27.869 1.00 22.10 324 SER B C 1
ATOM 6274 O O . SER B 1 324 ? 63.490 7.283 27.964 1.00 21.04 324 SER B O 1
ATOM 6277 N N . GLU B 1 325 ? 61.482 6.659 27.168 1.00 22.30 325 GLU B N 1
ATOM 6278 C CA . GLU B 1 325 ? 61.261 7.902 26.439 1.00 23.27 325 GLU B CA 1
ATOM 6279 C C . GLU B 1 325 ? 60.972 9.099 27.339 1.00 23.29 325 GLU B C 1
ATOM 6280 O O . GLU B 1 325 ? 61.481 10.201 27.095 1.00 20.44 325 GLU B O 1
ATOM 6286 N N . LEU B 1 326 ? 60.163 8.893 28.375 1.00 20.92 326 LEU B N 1
ATOM 6287 C CA . LEU B 1 326 ? 59.840 9.987 29.286 1.00 21.24 326 LEU B CA 1
ATOM 6288 C C . LEU B 1 326 ? 61.078 10.352 30.091 1.00 20.47 326 LEU B C 1
ATOM 6289 O O . LEU B 1 326 ? 61.318 11.525 30.381 1.00 21.89 326 LEU B O 1
ATOM 6294 N N . LEU B 1 327 ? 61.861 9.339 30.445 1.00 19.09 327 LEU B N 1
ATOM 6295 C CA . LEU B 1 327 ? 63.088 9.542 31.197 1.00 20.32 327 LEU B CA 1
ATOM 6296 C C . LEU B 1 327 ? 64.066 10.365 30.360 1.00 18.60 327 LEU B C 1
ATOM 6297 O O . LEU B 1 327 ? 64.641 11.341 30.839 1.00 20.11 327 LEU B O 1
ATOM 6302 N N . GLY B 1 328 ? 64.250 9.954 29.110 1.00 18.27 328 GLY B N 1
ATOM 6303 C CA . GLY B 1 328 ? 65.153 10.657 28.220 1.00 18.07 328 GLY B CA 1
ATOM 6304 C C . GLY B 1 328 ? 64.739 12.105 28.037 1.00 18.48 328 GLY B C 1
ATOM 6305 O O . GLY B 1 328 ? 65.575 13.009 28.050 1.00 18.59 328 GLY B O 1
ATOM 6306 N N . ASN B 1 329 ? 63.445 12.333 27.856 1.00 16.79 329 ASN B N 1
ATOM 6307 C CA . ASN B 1 329 ? 62.965 13.698 27.682 1.00 18.93 329 ASN B CA 1
ATOM 6308 C C . ASN B 1 329 ? 63.238 14.552 28.926 1.00 16.53 329 ASN B C 1
ATOM 6309 O O . ASN B 1 329 ? 63.644 15.703 28.809 1.00 16.95 329 ASN B O 1
ATOM 6314 N N . LEU B 1 330 ? 63.006 13.986 30.109 1.00 16.09 330 LEU B N 1
ATOM 6315 C CA . LEU B 1 330 ? 63.234 14.709 31.362 1.00 16.57 330 LEU B CA 1
ATOM 6316 C C . LEU B 1 330 ? 64.712 15.052 31.505 1.00 16.76 330 LEU B C 1
ATOM 6317 O O . LEU B 1 330 ? 65.078 16.137 31.974 1.00 16.27 330 LEU B O 1
ATOM 6322 N N . LYS B 1 331 ? 65.561 14.118 31.099 1.00 17.11 331 LYS B N 1
ATOM 6323 C CA . LYS B 1 331 ? 67.001 14.315 31.179 1.00 17.94 331 LYS B CA 1
ATOM 6324 C C . LYS B 1 331 ? 67.400 15.428 30.205 1.00 16.72 331 LYS B C 1
ATOM 6325 O O . LYS B 1 331 ? 68.195 16.305 30.540 1.00 15.88 331 LYS B O 1
ATOM 6331 N N . ASN B 1 332 ? 66.833 15.386 29.002 1.00 17.84 332 ASN B N 1
ATOM 6332 C CA . ASN B 1 332 ? 67.131 16.379 27.983 1.00 17.96 332 ASN B CA 1
ATOM 6333 C C . ASN B 1 332 ? 66.668 17.775 28.400 1.00 17.52 332 ASN B C 1
ATOM 6334 O O . ASN B 1 332 ? 67.350 18.762 28.130 1.00 18.54 332 ASN B O 1
ATOM 6339 N N . TYR B 1 333 ? 65.504 17.844 29.046 1.00 16.26 333 TYR B N 1
ATOM 6340 C CA . TYR B 1 333 ? 64.930 19.105 29.539 1.00 14.45 333 TYR B CA 1
ATOM 6341 C C . TYR B 1 333 ? 65.855 19.735 30.569 1.00 14.66 333 TYR B C 1
ATOM 6342 O O . TYR B 1 333 ? 66.228 20.912 30.469 1.00 14.04 333 TYR B O 1
ATOM 6351 N N . LEU B 1 334 ? 66.224 18.953 31.575 1.00 11.75 334 LEU B N 1
ATOM 6352 C CA . LEU B 1 334 ? 67.105 19.449 32.607 1.00 12.95 334 LEU B CA 1
ATOM 6353 C C . LEU B 1 334 ? 68.478 19.836 32.034 1.00 15.07 334 LEU B C 1
ATOM 6354 O O . LEU B 1 334 ? 69.029 20.888 32.369 1.00 15.10 334 LEU B O 1
ATOM 6359 N N . ASN B 1 335 ? 69.021 18.992 31.164 1.00 16.37 335 ASN B N 1
ATOM 6360 C CA . ASN B 1 335 ? 70.333 19.254 30.577 1.00 17.50 335 ASN B CA 1
ATOM 6361 C C . ASN B 1 335 ? 70.420 20.434 29.624 1.00 17.92 335 ASN B C 1
ATOM 6362 O O . ASN B 1 335 ? 71.367 21.219 29.696 1.00 19.72 335 ASN B O 1
ATOM 6367 N N . LYS B 1 336 ? 69.446 20.557 28.734 1.00 15.66 336 LYS B N 1
ATOM 6368 C CA . LYS B 1 336 ? 69.474 21.617 27.732 1.00 18.25 336 LYS B CA 1
ATOM 6369 C C . LYS B 1 336 ? 68.619 22.857 28.004 1.00 19.12 336 LYS B C 1
ATOM 6370 O O . LYS B 1 336 ? 68.901 23.927 27.477 1.00 20.02 336 LYS B O 1
ATOM 6376 N N . ASP B 1 337 ? 67.585 22.732 28.826 1.00 17.55 337 ASP B N 1
ATOM 6377 C CA . ASP B 1 337 ? 66.732 23.886 29.080 1.00 18.32 337 ASP B CA 1
ATOM 6378 C C . ASP B 1 337 ? 66.881 24.536 30.448 1.00 17.38 337 ASP B C 1
ATOM 6379 O O . ASP B 1 337 ? 66.725 25.744 30.578 1.00 16.02 337 ASP B O 1
ATOM 6384 N N . VAL B 1 338 ? 67.186 23.744 31.469 1.00 13.77 338 VAL B N 1
ATOM 6385 C CA . VAL B 1 338 ? 67.302 24.305 32.803 1.00 16.55 338 VAL B CA 1
ATOM 6386 C C . VAL B 1 338 ? 68.728 24.589 33.260 1.00 16.47 338 VAL B C 1
ATOM 6387 O O . VAL B 1 338 ? 69.057 25.722 33.613 1.00 15.76 338 VAL B O 1
ATOM 6391 N N . ILE B 1 339 ? 69.572 23.561 33.255 1.00 15.97 339 ILE B N 1
ATOM 6392 C CA . ILE B 1 339 ? 70.946 23.719 33.715 1.00 16.23 339 ILE B CA 1
ATOM 6393 C C . ILE B 1 339 ? 71.707 24.898 33.114 1.00 17.50 339 ILE B C 1
ATOM 6394 O O . ILE B 1 339 ? 72.401 25.611 33.838 1.00 17.51 339 ILE B O 1
ATOM 6399 N N . PRO B 1 340 ? 71.571 25.138 31.799 1.00 18.46 340 PRO B N 1
ATOM 6400 C CA . PRO B 1 340 ? 72.282 26.257 31.168 1.00 20.85 340 PRO B CA 1
ATOM 6401 C C . PRO B 1 340 ? 71.816 27.640 31.614 1.00 24.15 340 PRO B C 1
ATOM 6402 O O . PRO B 1 340 ? 72.504 28.632 31.385 1.00 23.78 340 PRO B O 1
ATOM 6406 N N . THR B 1 341 ? 70.652 27.717 32.248 1.00 25.10 341 THR B N 1
ATOM 6407 C CA . THR B 1 341 ? 70.144 29.015 32.681 1.00 27.05 341 THR B CA 1
ATOM 6408 C C . THR B 1 341 ? 69.927 29.048 34.183 1.00 27.69 341 THR B C 1
ATOM 6409 O O . THR B 1 341 ? 69.179 29.879 34.700 1.00 29.64 341 THR B O 1
ATOM 6413 N N . LEU B 1 342 ? 70.607 28.148 34.879 1.00 26.64 342 LEU B N 1
ATOM 6414 C CA . LEU B 1 342 ? 70.480 28.026 36.316 1.00 24.93 342 LEU B CA 1
ATOM 6415 C C . LEU B 1 342 ? 71.829 28.198 37.011 1.00 25.99 342 LEU B C 1
ATOM 6416 O O . LEU B 1 342 ? 72.816 27.560 36.642 1.00 25.44 342 LEU B O 1
ATOM 6421 N N . LYS B 1 343 ? 71.869 29.066 38.015 1.00 26.40 343 LYS B N 1
ATOM 6422 C CA . LYS B 1 343 ? 73.092 29.313 38.768 1.00 29.76 343 LYS B CA 1
ATOM 6423 C C . LYS B 1 343 ? 73.402 28.105 39.660 1.00 32.03 343 LYS B C 1
ATOM 6424 O O . LYS B 1 343 ? 72.526 27.598 40.359 1.00 33.17 343 LYS B O 1
ATOM 6430 N N . ALA B 1 344 ? 74.648 27.644 39.634 1.00 32.24 344 ALA B N 1
ATOM 6431 C CA . ALA B 1 344 ? 75.042 26.490 40.433 1.00 33.95 344 ALA B CA 1
ATOM 6432 C C . ALA B 1 344 ? 75.569 26.861 41.818 1.00 34.73 344 ALA B C 1
ATOM 6433 O O . ALA B 1 344 ? 76.546 27.601 41.944 1.00 35.09 344 ALA B O 1
ATOM 6435 N N . PRO B 1 345 ? 74.919 26.363 42.882 1.00 35.09 345 PRO B N 1
ATOM 6436 C CA . PRO B 1 345 ? 75.388 26.682 44.233 1.00 35.41 345 PRO B CA 1
ATOM 6437 C C . PRO B 1 345 ? 76.714 25.982 44.499 1.00 36.98 345 PRO B C 1
ATOM 6438 O O . PRO B 1 345 ? 77.129 25.112 43.734 1.00 37.29 345 PRO B O 1
ATOM 6442 N N . SER B 1 346 ? 77.372 26.360 45.590 1.00 39.55 346 SER B N 1
ATOM 6443 C CA . SER B 1 346 ? 78.650 25.765 45.960 1.00 40.80 346 SER B CA 1
ATOM 6444 C C . SER B 1 346 ? 78.447 24.371 46.544 1.00 40.70 346 SER B C 1
ATOM 6445 O O . SER B 1 346 ? 77.324 23.974 46.862 1.00 40.63 346 SER B O 1
ATOM 6448 N N . GLY B 1 347 ? 79.545 23.634 46.676 1.00 41.72 347 GLY B N 1
ATOM 6449 C CA . GLY B 1 347 ? 79.483 22.294 47.230 1.00 40.44 347 GLY B CA 1
ATOM 6450 C C . GLY B 1 347 ? 78.456 21.400 46.564 1.00 40.25 347 GLY B C 1
ATOM 6451 O O . GLY B 1 347 ? 77.840 20.558 47.217 1.00 40.76 347 GLY B O 1
ATOM 6460 N N . THR B 1 349 ? 76.864 19.959 42.319 1.00 27.99 349 THR B N 1
ATOM 6461 C CA . THR B 1 349 ? 76.899 19.951 40.874 1.00 23.52 349 THR B CA 1
ATOM 6462 C C . THR B 1 349 ? 75.454 19.822 40.394 1.00 20.21 349 THR B C 1
ATOM 6463 O O . THR B 1 349 ? 74.696 19.021 40.931 1.00 16.82 349 THR B O 1
ATOM 6467 N N . LEU B 1 350 ? 75.076 20.612 39.395 1.00 17.93 350 LEU B N 1
ATOM 6468 C CA . LEU B 1 350 ? 73.725 20.546 38.849 1.00 16.75 350 LEU B CA 1
ATOM 6469 C C . LEU B 1 350 ? 73.499 19.204 38.145 1.00 16.20 350 LEU B C 1
ATOM 6470 O O . LEU B 1 350 ? 72.393 18.669 38.162 1.00 15.16 350 LEU B O 1
ATOM 6475 N N . GLU B 1 351 ? 74.550 18.664 37.528 1.00 14.90 351 GLU B N 1
ATOM 6476 C CA . GLU B 1 351 ? 74.460 17.368 36.853 1.00 15.23 351 GLU B CA 1
ATOM 6477 C C . GLU B 1 351 ? 74.262 16.292 37.932 1.00 15.39 351 GLU B C 1
ATOM 6478 O O . GLU B 1 351 ? 73.580 15.292 37.721 1.00 14.45 351 GLU B O 1
ATOM 6484 N N . GLY B 1 352 ? 74.874 16.510 39.091 1.00 16.23 352 GLY B N 1
ATOM 6485 C CA . GLY B 1 352 ? 74.741 15.569 40.189 1.00 16.90 352 GLY B CA 1
ATOM 6486 C C . GLY B 1 352 ? 73.331 15.641 40.749 1.00 16.62 352 GLY B C 1
ATOM 6487 O O . GLY B 1 352 ? 72.731 14.626 41.079 1.00 17.91 352 GLY B O 1
ATOM 6488 N N . TYR B 1 353 ? 72.794 16.850 40.847 1.00 17.45 353 TYR B N 1
ATOM 6489 C CA . TYR B 1 353 ? 71.444 17.026 41.363 1.00 17.65 353 TYR B CA 1
ATOM 6490 C C . TYR B 1 353 ? 70.446 16.371 40.408 1.00 17.68 353 TYR B C 1
ATOM 6491 O O . TYR B 1 353 ? 69.469 15.757 40.845 1.00 15.71 353 TYR B O 1
ATOM 6500 N N . ARG B 1 354 ? 70.697 16.503 39.108 1.00 17.84 354 ARG B N 1
ATOM 6501 C CA . ARG B 1 354 ? 69.822 15.900 38.099 1.00 17.67 354 ARG B CA 1
ATOM 6502 C C . ARG B 1 354 ? 69.756 14.384 38.269 1.00 17.94 354 ARG B C 1
ATOM 6503 O O . ARG B 1 354 ? 68.675 13.794 38.217 1.00 17.22 354 ARG B O 1
ATOM 6511 N N . ASP B 1 355 ? 70.908 13.744 38.462 1.00 17.37 355 ASP B N 1
ATOM 6512 C CA . ASP B 1 355 ? 70.903 12.299 38.644 1.00 18.52 355 ASP B CA 1
ATOM 6513 C C . ASP B 1 355 ? 70.145 11.942 39.921 1.00 18.77 355 ASP B C 1
ATOM 6514 O O . ASP B 1 355 ? 69.447 10.925 39.976 1.00 17.05 355 ASP B O 1
ATOM 6519 N N . SER B 1 356 ? 70.269 12.795 40.936 1.00 18.00 356 SER B N 1
ATOM 6520 C CA . SER B 1 356 ? 69.574 12.590 42.209 1.00 19.51 356 SER B CA 1
ATOM 6521 C C . SER B 1 356 ? 68.058 12.601 41.986 1.00 17.63 356 SER B C 1
ATOM 6522 O O . SER B 1 356 ? 67.338 11.726 42.477 1.00 16.37 356 SER B O 1
ATOM 6525 N N . VAL B 1 357 ? 67.580 13.605 41.259 1.00 16.65 357 VAL B N 1
ATOM 6526 C CA . VAL B 1 357 ? 66.156 13.733 40.952 1.00 17.35 357 VAL B CA 1
ATOM 6527 C C . VAL B 1 357 ? 65.632 12.464 40.279 1.00 17.93 357 VAL B C 1
ATOM 6528 O O . VAL B 1 357 ? 64.627 11.880 40.706 1.00 18.04 357 VAL B O 1
ATOM 6532 N N . ILE B 1 358 ? 66.322 12.032 39.231 1.00 16.54 358 ILE B N 1
ATOM 6533 C CA . ILE B 1 358 ? 65.909 10.847 38.493 1.00 16.54 358 ILE B CA 1
ATOM 6534 C C . ILE B 1 358 ? 65.918 9.608 39.381 1.00 15.08 358 ILE B C 1
ATOM 6535 O O . ILE B 1 358 ? 64.999 8.786 39.335 1.00 14.98 358 ILE B O 1
ATOM 6540 N N . SER B 1 359 ? 66.944 9.487 40.208 1.00 15.57 359 SER B N 1
ATOM 6541 C CA . SER B 1 359 ? 67.061 8.353 41.118 1.00 16.73 359 SER B CA 1
ATOM 6542 C C . SER B 1 359 ? 65.895 8.331 42.115 1.00 16.00 359 SER B C 1
ATOM 6543 O O . SER B 1 359 ? 65.226 7.309 42.293 1.00 14.87 359 SER B O 1
ATOM 6546 N N . ARG B 1 360 ? 65.653 9.466 42.760 1.00 14.47 360 ARG B N 1
ATOM 6547 C CA . ARG B 1 360 ? 64.577 9.570 43.738 1.00 14.44 360 ARG B CA 1
ATOM 6548 C C . ARG B 1 360 ? 63.202 9.218 43.177 1.00 16.26 360 ARG B C 1
ATOM 6549 O O . ARG B 1 360 ? 62.374 8.637 43.887 1.00 15.40 360 ARG B O 1
ATOM 6557 N N . PHE B 1 361 ? 62.952 9.572 41.918 1.00 17.12 361 PHE B N 1
ATOM 6558 C CA . PHE B 1 361 ? 61.661 9.281 41.292 1.00 18.05 361 PHE B CA 1
ATOM 6559 C C . PHE B 1 361 ? 61.455 7.773 41.105 1.00 18.95 361 PHE B C 1
ATOM 6560 O O . PHE B 1 361 ? 60.326 7.304 40.977 1.00 18.42 361 PHE B O 1
ATOM 6568 N N . SER B 1 362 ? 62.546 7.015 41.093 1.00 18.36 362 SER B N 1
ATOM 6569 C CA . SER B 1 362 ? 62.456 5.562 40.934 1.00 19.23 362 SER B CA 1
ATOM 6570 C C . SER B 1 362 ? 62.234 4.839 42.268 1.00 19.52 362 SER B C 1
ATOM 6571 O O . SER B 1 362 ? 62.172 3.610 42.305 1.00 17.39 362 SER B O 1
ATOM 6574 N N . ASN B 1 363 ? 62.120 5.589 43.363 1.00 19.19 363 ASN B N 1
ATOM 6575 C CA . ASN B 1 363 ? 61.918 4.968 44.674 1.00 19.31 363 ASN B CA 1
ATOM 6576 C C . ASN B 1 363 ? 60.478 4.470 44.800 1.00 18.86 363 ASN B C 1
ATOM 6577 O O . ASN B 1 363 ? 59.594 5.207 45.230 1.00 17.52 363 ASN B O 1
ATOM 6582 N N . LYS B 1 364 ? 60.251 3.215 44.425 1.00 21.67 364 LYS B N 1
ATOM 6583 C CA . LYS B 1 364 ? 58.915 2.621 44.471 1.00 23.54 364 LYS B CA 1
ATOM 6584 C C . LYS B 1 364 ? 58.158 2.798 45.789 1.00 23.80 364 LYS B C 1
ATOM 6585 O O . LYS B 1 364 ? 57.022 3.281 45.803 1.00 24.98 364 LYS B O 1
ATOM 6591 N N . ALA B 1 365 ? 58.778 2.401 46.893 1.00 24.82 365 ALA B N 1
ATOM 6592 C CA . ALA B 1 365 ? 58.135 2.500 48.202 1.00 27.13 365 ALA B CA 1
ATOM 6593 C C . ALA B 1 365 ? 57.662 3.903 48.574 1.00 27.70 365 ALA B C 1
ATOM 6594 O O . ALA B 1 365 ? 56.682 4.054 49.302 1.00 29.41 365 ALA B O 1
ATOM 6604 N N . SER B 1 367 ? 56.863 6.328 46.243 1.00 28.87 367 SER B N 1
ATOM 6605 C CA . SER B 1 367 ? 56.213 6.949 45.091 1.00 30.39 367 SER B CA 1
ATOM 6606 C C . SER B 1 367 ? 54.693 7.056 45.194 1.00 31.31 367 SER B C 1
ATOM 6607 O O . SER B 1 367 ? 54.042 6.178 45.750 1.00 33.25 367 SER B O 1
ATOM 6610 N N . ASP B 1 368 ? 54.123 8.139 44.671 1.00 32.57 368 ASP B N 1
ATOM 6611 C CA . ASP B 1 368 ? 52.670 8.281 44.699 1.00 31.54 368 ASP B CA 1
ATOM 6612 C C . ASP B 1 368 ? 52.119 8.421 43.280 1.00 29.28 368 ASP B C 1
ATOM 6613 O O . ASP B 1 368 ? 52.866 8.361 42.304 1.00 26.26 368 ASP B O 1
ATOM 6618 N N . GLN B 1 369 ? 50.809 8.606 43.174 1.00 27.02 369 GLN B N 1
ATOM 6619 C CA . GLN B 1 369 ? 50.150 8.714 41.880 1.00 28.05 369 GLN B CA 1
ATOM 6620 C C . GLN B 1 369 ? 50.548 9.916 41.032 1.00 26.87 369 GLN B C 1
ATOM 6621 O O . GLN B 1 369 ? 50.598 11.049 41.513 1.00 25.28 369 GLN B O 1
ATOM 6627 N N . THR B 1 370 ? 50.816 9.654 39.758 1.00 24.35 370 THR B N 1
ATOM 6628 C CA . THR B 1 370 ? 51.193 10.711 38.831 1.00 26.36 370 THR B CA 1
ATOM 6629 C C . THR B 1 370 ? 50.093 11.767 38.813 1.00 25.19 370 THR B C 1
ATOM 6630 O O . THR B 1 370 ? 50.367 12.965 38.764 1.00 25.59 370 THR B O 1
ATOM 6634 N N . LEU B 1 371 ? 48.843 11.318 38.867 1.00 25.86 371 LEU B N 1
ATOM 6635 C CA . LEU B 1 371 ? 47.712 12.237 38.861 1.00 25.98 371 LEU B CA 1
ATOM 6636 C C . LEU B 1 371 ? 47.807 13.225 40.017 1.00 25.46 371 LEU B C 1
ATOM 6637 O O . LEU B 1 371 ? 47.431 14.382 39.885 1.00 24.46 371 LEU B O 1
ATOM 6642 N N . ARG B 1 372 ? 48.318 12.761 41.149 1.00 27.02 372 ARG B N 1
ATOM 6643 C CA . ARG B 1 372 ? 48.455 13.603 42.330 1.00 28.64 372 ARG B CA 1
ATOM 6644 C C . ARG B 1 372 ? 49.504 14.698 42.112 1.00 27.91 372 ARG B C 1
ATOM 6645 O O . ARG B 1 372 ? 49.406 15.794 42.667 1.00 26.52 372 ARG B O 1
ATOM 6653 N N . ILE B 1 373 ? 50.507 14.391 41.299 1.00 26.41 373 ILE B N 1
ATOM 6654 C CA . ILE B 1 373 ? 51.567 15.347 41.001 1.00 24.33 373 ILE B CA 1
ATOM 6655 C C . ILE B 1 373 ? 51.010 16.487 40.155 1.00 23.44 373 ILE B C 1
ATOM 6656 O O . ILE B 1 373 ? 51.498 17.616 40.214 1.00 22.03 373 ILE B O 1
ATOM 6661 N N . ALA B 1 374 ? 49.978 16.183 39.372 1.00 21.65 374 ALA B N 1
ATOM 6662 C CA . ALA B 1 374 ? 49.342 17.178 38.522 1.00 22.50 374 ALA B CA 1
ATOM 6663 C C . ALA B 1 374 ? 48.337 18.036 39.291 1.00 23.60 374 ALA B C 1
ATOM 6664 O O . ALA B 1 374 ? 47.816 19.009 38.746 1.00 25.64 374 ALA B O 1
ATOM 6666 N N . SER B 1 375 ? 48.049 17.679 40.540 1.00 23.90 375 SER B N 1
ATOM 6667 C CA . SER B 1 375 ? 47.108 18.472 41.334 1.00 26.02 375 SER B CA 1
ATOM 6668 C C . SER B 1 375 ? 47.610 19.923 41.425 1.00 26.64 375 SER B C 1
ATOM 6669 O O . SER B 1 375 ? 48.782 20.175 41.736 1.00 25.11 375 SER B O 1
ATOM 6672 N N . ASP B 1 376 ? 46.706 20.866 41.162 1.00 26.12 376 ASP B N 1
ATOM 6673 C CA . ASP B 1 376 ? 47.029 22.289 41.148 1.00 25.18 376 ASP B CA 1
ATOM 6674 C C . ASP B 1 376 ? 48.165 22.493 40.146 1.00 24.03 376 ASP B C 1
ATOM 6675 O O . ASP B 1 376 ? 49.140 23.204 40.412 1.00 23.18 376 ASP B O 1
ATOM 6680 N N . GLY B 1 377 ? 48.015 21.854 38.990 1.00 23.10 377 GLY B N 1
ATOM 6681 C CA . GLY B 1 377 ? 49.010 21.945 37.933 1.00 23.21 377 GLY B CA 1
ATOM 6682 C C . GLY B 1 377 ? 49.215 23.366 37.444 1.00 23.42 377 GLY B C 1
ATOM 6683 O O . GLY B 1 377 ? 50.307 23.736 37.008 1.00 19.55 377 GLY B O 1
ATOM 6684 N N . CYS B 1 378 ? 48.164 24.173 37.519 1.00 20.85 378 CYS B N 1
ATOM 6685 C CA . CYS B 1 378 ? 48.269 25.555 37.088 1.00 21.01 378 CYS B CA 1
ATOM 6686 C C . CYS B 1 378 ? 49.359 26.283 37.870 1.00 20.03 378 CYS B C 1
ATOM 6687 O O . CYS B 1 378 ? 50.254 26.892 37.282 1.00 21.26 378 CYS B O 1
ATOM 6690 N N . SER B 1 379 ? 49.276 26.217 39.195 1.00 17.65 379 SER B N 1
ATOM 6691 C CA . SER B 1 379 ? 50.244 26.875 40.059 1.00 19.89 379 SER B CA 1
ATOM 6692 C C . SER B 1 379 ? 51.640 26.284 39.916 1.00 19.86 379 SER B C 1
ATOM 6693 O O . SER B 1 379 ? 52.640 27.003 40.021 1.00 17.80 379 SER B O 1
ATOM 6696 N N . LYS B 1 380 ? 51.711 24.977 39.685 1.00 17.19 380 LYS B N 1
ATOM 6697 C CA . LYS B 1 380 ? 52.999 24.319 39.525 1.00 17.29 380 LYS B CA 1
ATOM 6698 C C . LYS B 1 380 ? 53.682 24.817 38.257 1.00 19.30 380 LYS B C 1
ATOM 6699 O O . LYS B 1 380 ? 54.893 25.039 38.244 1.00 19.01 380 LYS B O 1
ATOM 6705 N N . VAL B 1 381 ? 52.900 25.013 37.199 1.00 17.72 381 VAL B N 1
ATOM 6706 C CA . VAL B 1 381 ? 53.444 25.516 35.948 1.00 16.65 381 VAL B CA 1
ATOM 6707 C C . VAL B 1 381 ? 53.913 26.960 36.156 1.00 17.33 381 VAL B C 1
ATOM 6708 O O . VAL B 1 381 ? 55.012 27.327 35.734 1.00 15.99 381 VAL B O 1
ATOM 6712 N N . GLN B 1 382 ? 53.090 27.776 36.817 1.00 14.67 382 GLN B N 1
ATOM 6713 C CA . GLN B 1 382 ? 53.455 29.175 37.062 1.00 15.10 382 GLN B CA 1
ATOM 6714 C C . GLN B 1 382 ? 54.743 29.307 37.884 1.00 15.49 382 GLN B C 1
ATOM 6715 O O . GLN B 1 382 ? 55.638 30.073 37.528 1.00 18.96 382 GLN B O 1
ATOM 6721 N N . VAL B 1 383 ? 54.847 28.550 38.970 1.00 14.16 383 VAL B N 1
ATOM 6722 C CA . VAL B 1 383 ? 56.027 28.619 39.828 1.00 15.94 383 VAL B CA 1
ATOM 6723 C C . VAL B 1 383 ? 57.245 27.829 39.347 1.00 17.07 383 VAL B C 1
ATOM 6724 O O . VAL B 1 383 ? 58.372 28.328 39.402 1.00 17.47 383 VAL B O 1
ATOM 6728 N N . PHE B 1 384 ? 57.030 26.611 38.861 1.00 15.14 384 PHE B N 1
ATOM 6729 C CA . PHE B 1 384 ? 58.155 25.772 38.454 1.00 16.42 384 PHE B CA 1
ATOM 6730 C C . PHE B 1 384 ? 58.704 25.936 37.039 1.00 13.43 384 PHE B C 1
ATOM 6731 O O . PHE B 1 384 ? 59.868 25.618 36.791 1.00 13.91 384 PHE B O 1
ATOM 6739 N N . TRP B 1 385 ? 57.881 26.407 36.110 1.00 13.27 385 TRP B N 1
ATOM 6740 C CA . TRP B 1 385 ? 58.302 26.515 34.716 1.00 13.97 385 TRP B CA 1
ATOM 6741 C C . TRP B 1 385 ? 58.581 27.892 34.141 1.00 12.66 385 TRP B C 1
ATOM 6742 O O . TRP B 1 385 ? 59.369 28.022 33.211 1.00 14.38 385 TRP B O 1
ATOM 6753 N N . THR B 1 386 ? 57.936 28.912 34.690 1.00 14.46 386 THR B N 1
ATOM 6754 C CA . THR B 1 386 ? 58.078 30.270 34.188 1.00 13.64 386 THR B CA 1
ATOM 6755 C C . THR B 1 386 ? 59.499 30.772 33.880 1.00 13.56 386 THR B C 1
ATOM 6756 O O . THR B 1 386 ? 59.753 31.236 32.768 1.00 11.78 386 THR B O 1
ATOM 6760 N N . GLU B 1 387 ? 60.428 30.680 34.829 1.00 11.95 387 GLU B N 1
ATOM 6761 C CA . GLU B 1 387 ? 61.775 31.198 34.554 1.00 13.62 387 GLU B CA 1
ATOM 6762 C C . GLU B 1 387 ? 62.447 30.465 33.392 1.00 14.74 387 GLU B C 1
ATOM 6763 O O . GLU B 1 387 ? 63.073 31.086 32.531 1.00 14.06 387 GLU B O 1
ATOM 6769 N N . THR B 1 388 ? 62.316 29.145 33.356 1.00 15.22 388 THR B N 1
ATOM 6770 C CA . THR B 1 388 ? 62.906 28.382 32.260 1.00 13.26 388 THR B CA 1
ATOM 6771 C C . THR B 1 388 ? 62.344 28.860 30.917 1.00 16.36 388 THR B C 1
ATOM 6772 O O . THR B 1 388 ? 63.086 29.011 29.939 1.00 16.03 388 THR B O 1
ATOM 6776 N N . VAL B 1 389 ? 61.038 29.103 30.864 1.00 15.12 389 VAL B N 1
ATOM 6777 C CA . VAL B 1 389 ? 60.436 29.580 29.627 1.00 14.63 389 VAL B CA 1
ATOM 6778 C C . VAL B 1 389 ? 60.956 30.979 29.289 1.00 15.88 389 VAL B C 1
ATOM 6779 O O . VAL B 1 389 ? 61.423 31.219 28.177 1.00 15.41 389 VAL B O 1
ATOM 6783 N N . ARG B 1 390 ? 60.899 31.900 30.249 1.00 15.69 390 ARG B N 1
ATOM 6784 C CA . ARG B 1 390 ? 61.375 33.257 29.987 1.00 15.80 390 ARG B CA 1
ATOM 6785 C C . ARG B 1 390 ? 62.827 33.241 29.487 1.00 14.56 390 ARG B C 1
ATOM 6786 O O . ARG B 1 390 ? 63.164 33.922 28.511 1.00 15.79 390 ARG B O 1
ATOM 6794 N N . ARG B 1 391 ? 63.681 32.467 30.149 1.00 14.49 391 ARG B N 1
ATOM 6795 C CA . ARG B 1 391 ? 65.080 32.372 29.752 1.00 16.17 391 ARG B CA 1
ATOM 6796 C C . ARG B 1 391 ? 65.271 31.800 28.355 1.00 15.00 391 ARG B C 1
ATOM 6797 O O . ARG B 1 391 ? 66.133 32.262 27.607 1.00 14.74 391 ARG B O 1
ATOM 6805 N N . ALA B 1 392 ? 64.467 30.805 27.993 1.00 15.17 392 ALA B N 1
ATOM 6806 C CA . ALA B 1 392 ? 64.589 30.192 26.672 1.00 17.04 392 ALA B CA 1
ATOM 6807 C C . ALA B 1 392 ? 64.243 31.189 25.574 1.00 18.66 392 ALA B C 1
ATOM 6808 O O . ALA B 1 392 ? 64.942 31.289 24.561 1.00 20.60 392 ALA B O 1
ATOM 6810 N N . ILE B 1 393 ? 63.161 31.930 25.778 1.00 18.61 393 ILE B N 1
ATOM 6811 C CA . ILE B 1 393 ? 62.736 32.916 24.796 1.00 19.03 393 ILE B CA 1
ATOM 6812 C C . ILE B 1 393 ? 63.789 34.009 24.689 1.00 19.41 393 ILE B C 1
ATOM 6813 O O . ILE B 1 393 ? 64.193 34.380 23.593 1.00 20.70 393 ILE B O 1
ATOM 6818 N N . GLU B 1 394 ? 64.246 34.501 25.839 1.00 20.62 394 GLU B N 1
ATOM 6819 C CA . GLU B 1 394 ? 65.237 35.572 25.886 1.00 21.73 394 GLU B CA 1
ATOM 6820 C C . GLU B 1 394 ? 66.607 35.184 25.321 1.00 22.85 394 GLU B C 1
ATOM 6821 O O . GLU B 1 394 ? 67.225 35.972 24.611 1.00 21.61 394 GLU B O 1
ATOM 6827 N N . ASP B 1 395 ? 67.077 33.979 25.630 1.00 22.01 395 ASP B N 1
ATOM 6828 C CA . ASP B 1 395 ? 68.383 33.528 25.149 1.00 24.96 395 ASP B CA 1
ATOM 6829 C C . ASP B 1 395 ? 68.324 32.918 23.753 1.00 24.65 395 ASP B C 1
ATOM 6830 O O . ASP B 1 395 ? 69.346 32.492 23.218 1.00 24.38 395 ASP B O 1
ATOM 6835 N N . LYS B 1 396 ? 67.126 32.879 23.177 1.00 24.88 396 LYS B N 1
ATOM 6836 C CA . LYS B 1 396 ? 66.905 32.317 21.853 1.00 26.30 396 LYS B CA 1
ATOM 6837 C C . LYS B 1 396 ? 67.291 30.838 21.767 1.00 26.32 396 LYS B C 1
ATOM 6838 O O . LYS B 1 396 ? 67.943 30.417 20.816 1.00 23.32 396 LYS B O 1
ATOM 6844 N N . ARG B 1 397 ? 66.867 30.054 22.759 1.00 25.75 397 ARG B N 1
ATOM 6845 C CA . ARG B 1 397 ? 67.157 28.617 22.805 1.00 28.14 397 ARG B CA 1
ATOM 6846 C C . ARG B 1 397 ? 66.093 27.818 22.048 1.00 28.22 397 ARG B C 1
ATOM 6847 O O . ARG B 1 397 ? 64.980 28.295 21.824 1.00 26.93 397 ARG B O 1
ATOM 6855 N N . ASP B 1 398 ? 66.443 26.589 21.682 1.00 30.18 398 ASP B N 1
ATOM 6856 C CA . ASP B 1 398 ? 65.565 25.685 20.932 1.00 32.95 398 ASP B CA 1
ATOM 6857 C C . ASP B 1 398 ? 64.056 25.851 21.177 1.00 33.32 398 ASP B C 1
ATOM 6858 O O . ASP B 1 398 ? 63.332 26.279 20.274 1.00 39.77 398 ASP B O 1
ATOM 6863 N N . LEU B 1 399 ? 63.591 25.492 22.372 1.00 31.16 399 LEU B N 1
ATOM 6864 C CA . LEU B 1 399 ? 62.170 25.593 22.767 1.00 28.56 399 LEU B CA 1
ATOM 6865 C C . LEU B 1 399 ? 61.308 24.344 22.547 1.00 26.23 399 LEU B C 1
ATOM 6866 O O . LEU B 1 399 ? 60.173 24.288 23.017 1.00 21.66 399 LEU B O 1
ATOM 6871 N N . SER B 1 400 ? 61.836 23.345 21.849 1.00 24.48 400 SER B N 1
ATOM 6872 C CA . SER B 1 400 ? 61.062 22.139 21.563 1.00 24.69 400 SER B CA 1
ATOM 6873 C C . SER B 1 400 ? 60.534 21.373 22.777 1.00 22.52 400 SER B C 1
ATOM 6874 O O . SER B 1 400 ? 59.358 21.006 22.821 1.00 22.14 400 SER B O 1
ATOM 6877 N N . ARG B 1 401 ? 61.394 21.119 23.756 1.00 20.35 401 ARG B N 1
ATOM 6878 C CA . ARG B 1 401 ? 60.980 20.381 24.945 1.00 19.16 401 ARG B CA 1
ATOM 6879 C C . ARG B 1 401 ? 60.047 21.215 25.810 1.00 16.96 401 ARG B C 1
ATOM 6880 O O . ARG B 1 401 ? 59.094 20.702 26.388 1.00 17.30 401 ARG B O 1
ATOM 6888 N N . ILE B 1 402 ? 60.329 22.509 25.899 1.00 17.73 402 ILE B N 1
ATOM 6889 C CA . ILE B 1 402 ? 59.497 23.407 26.685 1.00 17.03 402 ILE B CA 1
ATOM 6890 C C . ILE B 1 402 ? 58.081 23.387 26.107 1.00 18.27 402 ILE B C 1
ATOM 6891 O O . ILE B 1 402 ? 57.104 23.274 26.845 1.00 17.00 402 ILE B O 1
ATOM 6896 N N . ALA B 1 403 ? 57.979 23.477 24.785 1.00 17.59 403 ALA B N 1
ATOM 6897 C CA . ALA B 1 403 ? 56.678 23.441 24.123 1.00 18.18 403 ALA B CA 1
ATOM 6898 C C . ALA B 1 403 ? 55.990 22.103 24.405 1.00 18.26 403 ALA B C 1
ATOM 6899 O O . ALA B 1 403 ? 54.793 22.063 24.685 1.00 20.80 403 ALA B O 1
ATOM 6901 N N . PHE B 1 404 ? 56.754 21.015 24.327 1.00 18.02 404 PHE B N 1
ATOM 6902 C CA . PHE B 1 404 ? 56.220 19.677 24.578 1.00 18.70 404 PHE B CA 1
ATOM 6903 C C . PHE B 1 404 ? 55.619 19.614 25.978 1.00 19.29 404 PHE B C 1
ATOM 6904 O O . PHE B 1 404 ? 54.559 19.027 26.188 1.00 21.76 404 PHE B O 1
ATOM 6912 N N . GLY B 1 405 ? 56.314 20.206 26.941 1.00 19.07 405 GLY B N 1
ATOM 6913 C CA . GLY B 1 405 ? 55.818 20.201 28.303 1.00 17.31 405 GLY B CA 1
ATOM 6914 C C . GLY B 1 405 ? 54.491 20.927 28.424 1.00 16.40 405 GLY B C 1
ATOM 6915 O O . GLY B 1 405 ? 53.594 20.490 29.141 1.00 15.56 405 GLY B O 1
ATOM 6916 N N . ILE B 1 406 ? 54.375 22.053 27.731 1.00 17.41 406 ILE B N 1
ATOM 6917 C CA . ILE B 1 406 ? 53.151 22.849 27.749 1.00 16.96 406 ILE B CA 1
ATOM 6918 C C . ILE B 1 406 ? 52.054 22.086 27.020 1.00 16.92 406 ILE B C 1
ATOM 6919 O O . ILE B 1 406 ? 50.915 22.033 27.478 1.00 17.63 406 ILE B O 1
ATOM 6924 N N . ALA B 1 407 ? 52.411 21.476 25.897 1.00 17.56 407 ALA B N 1
ATOM 6925 C CA . ALA B 1 407 ? 51.453 20.701 25.113 1.00 17.58 407 ALA B CA 1
ATOM 6926 C C . ALA B 1 407 ? 50.939 19.485 25.899 1.00 20.23 407 ALA B C 1
ATOM 6927 O O . ALA B 1 407 ? 49.747 19.149 25.836 1.00 20.05 407 ALA B O 1
ATOM 6929 N N . SER B 1 408 ? 51.827 18.824 26.640 1.00 19.22 408 SER B N 1
ATOM 6930 C CA . SER B 1 408 ? 51.410 17.663 27.430 1.00 18.82 408 SER B CA 1
ATOM 6931 C C . SER B 1 408 ? 50.450 18.108 28.525 1.00 19.48 408 SER B C 1
ATOM 6932 O O . SER B 1 408 ? 49.432 17.457 28.778 1.00 19.27 408 SER B O 1
ATOM 6935 N N . TYR B 1 409 ? 50.774 19.218 29.181 1.00 18.14 409 TYR B N 1
ATOM 6936 C CA . TYR B 1 409 ? 49.913 19.742 30.231 1.00 17.61 409 TYR B CA 1
ATOM 6937 C C . TYR B 1 409 ? 48.506 20.007 29.709 1.00 17.55 409 TYR B C 1
ATOM 6938 O O . TYR B 1 409 ? 47.520 19.603 30.334 1.00 17.55 409 TYR B O 1
ATOM 6947 N N . LEU B 1 410 ? 48.411 20.689 28.570 1.00 16.96 410 LEU B N 1
ATOM 6948 C CA . LEU B 1 410 ? 47.106 21.010 28.002 1.00 19.65 410 LEU B CA 1
ATOM 6949 C C . LEU B 1 410 ? 46.337 19.777 27.529 1.00 21.55 410 LEU B C 1
ATOM 6950 O O . LEU B 1 410 ? 45.130 19.693 27.728 1.00 20.89 410 LEU B O 1
ATOM 6955 N N . GLU B 1 411 ? 47.025 18.819 26.915 1.00 22.55 411 GLU B N 1
ATOM 6956 C CA . GLU B 1 411 ? 46.348 17.604 26.466 1.00 24.48 411 GLU B CA 1
ATOM 6957 C C . GLU B 1 411 ? 45.920 16.772 27.676 1.00 25.56 411 GLU B C 1
ATOM 6958 O O . GLU B 1 411 ? 44.885 16.103 27.650 1.00 25.72 411 GLU B O 1
ATOM 6972 N N . LEU B 1 413 ? 44.896 17.901 30.553 1.00 23.34 413 LEU B N 1
ATOM 6973 C CA . LEU B 1 413 ? 43.695 18.503 31.123 1.00 24.03 413 LEU B CA 1
ATOM 6974 C C . LEU B 1 413 ? 42.394 17.962 30.535 1.00 25.04 413 LEU B C 1
ATOM 6975 O O . LEU B 1 413 ? 41.355 17.991 31.195 1.00 25.02 413 LEU B O 1
ATOM 6980 N N . ARG B 1 414 ? 42.459 17.456 29.308 1.00 26.28 414 ARG B N 1
ATOM 6981 C CA . ARG B 1 414 ? 41.281 16.923 28.638 1.00 30.45 414 ARG B CA 1
ATOM 6982 C C . ARG B 1 414 ? 40.627 15.769 29.398 1.00 30.92 414 ARG B C 1
ATOM 6983 O O . ARG B 1 414 ? 39.487 15.405 29.116 1.00 31.55 414 ARG B O 1
ATOM 6991 N N . GLY B 1 415 ? 41.357 15.184 30.343 1.00 30.60 415 GLY B N 1
ATOM 6992 C CA . GLY B 1 415 ? 40.797 14.119 31.157 1.00 30.59 415 GLY B CA 1
ATOM 6993 C C . GLY B 1 415 ? 40.780 12.673 30.690 1.00 31.62 415 GLY B C 1
ATOM 6994 O O . GLY B 1 415 ? 40.071 11.862 31.287 1.00 30.31 415 GLY B O 1
ATOM 6995 N N . ARG B 1 416 ? 41.527 12.325 29.647 1.00 32.10 416 ARG B N 1
ATOM 6996 C CA . ARG B 1 416 ? 41.536 10.933 29.214 1.00 35.92 416 ARG B CA 1
ATOM 6997 C C . ARG B 1 416 ? 42.924 10.449 28.800 1.00 35.24 416 ARG B C 1
ATOM 6998 O O . ARG B 1 416 ? 43.663 11.163 28.120 1.00 33.95 416 ARG B O 1
ATOM 7006 N N . ASP B 1 417 ? 43.277 9.236 29.229 1.00 34.78 417 ASP B N 1
ATOM 7007 C CA . ASP B 1 417 ? 44.586 8.670 28.911 1.00 35.63 417 ASP B CA 1
ATOM 7008 C C . ASP B 1 417 ? 44.551 7.633 27.796 1.00 35.06 417 ASP B C 1
ATOM 7009 O O . ASP B 1 417 ? 43.493 7.122 27.430 1.00 34.43 417 ASP B O 1
ATOM 7014 N N . GLU B 1 418 ? 45.732 7.326 27.272 1.00 34.04 418 GLU B N 1
ATOM 7015 C CA . GLU B 1 418 ? 45.887 6.380 26.183 1.00 34.20 418 GLU B CA 1
ATOM 7016 C C . GLU B 1 418 ? 45.573 4.920 26.518 1.00 35.01 418 GLU B C 1
ATOM 7017 O O . GLU B 1 418 ? 45.766 4.036 25.685 1.00 34.09 418 GLU B O 1
ATOM 7023 N N . LYS B 1 419 ? 45.091 4.674 27.733 1.00 35.01 419 LYS B N 1
ATOM 7024 C CA . LYS B 1 419 ? 44.709 3.327 28.152 1.00 35.09 419 LYS B CA 1
ATOM 7025 C C . LYS B 1 419 ? 43.184 3.261 28.191 1.00 35.59 419 LYS B C 1
ATOM 7026 O O . LYS B 1 419 ? 42.608 2.248 28.586 1.00 35.89 419 LYS B O 1
ATOM 7032 N N . GLY B 1 420 ? 42.537 4.352 27.790 1.00 34.53 420 GLY B N 1
ATOM 7033 C CA . GLY B 1 420 ? 41.088 4.396 27.785 1.00 34.11 420 GLY B CA 1
ATOM 7034 C C . GLY B 1 420 ? 40.515 4.907 29.091 1.00 35.29 420 GLY B C 1
ATOM 7035 O O . GLY B 1 420 ? 39.302 5.088 29.223 1.00 36.99 420 GLY B O 1
ATOM 7036 N N . GLY B 1 421 ? 41.386 5.144 30.063 1.00 33.48 421 GLY B N 1
ATOM 7037 C CA . GLY B 1 421 ? 40.925 5.631 31.347 1.00 34.78 421 GLY B CA 1
ATOM 7038 C C . GLY B 1 421 ? 40.492 7.083 31.313 1.00 34.47 421 GLY B C 1
ATOM 7039 O O . GLY B 1 421 ? 40.855 7.836 30.409 1.00 34.85 421 GLY B O 1
ATOM 7040 N N . THR B 1 422 ? 39.693 7.470 32.300 1.00 34.17 422 THR B N 1
ATOM 7041 C CA . THR B 1 422 ? 39.221 8.839 32.413 1.00 34.53 422 THR B CA 1
ATOM 7042 C C . THR B 1 422 ? 39.613 9.295 33.802 1.00 34.71 422 THR B C 1
ATOM 7043 O O . THR B 1 422 ? 39.670 8.490 34.736 1.00 34.18 422 THR B O 1
ATOM 7047 N N . TYR B 1 423 ? 39.887 10.583 33.940 1.00 32.96 423 TYR B N 1
ATOM 7048 C CA . TYR B 1 423 ? 40.286 11.127 35.227 1.00 32.71 423 TYR B CA 1
ATOM 7049 C C . TYR B 1 423 ? 39.963 12.610 35.241 1.00 33.12 423 TYR B C 1
ATOM 7050 O O . TYR B 1 423 ? 39.594 13.182 34.215 1.00 31.29 423 TYR B O 1
ATOM 7059 N N . GLU B 1 424 ? 40.099 13.226 36.406 1.00 34.58 424 GLU B N 1
ATOM 7060 C CA . GLU B 1 424 ? 39.834 14.647 36.547 1.00 35.11 424 GLU B CA 1
ATOM 7061 C C . GLU B 1 424 ? 40.896 15.207 37.479 1.00 34.47 424 GLU B C 1
ATOM 7062 O O . GLU B 1 424 ? 40.763 15.111 38.699 1.00 35.02 424 GLU B O 1
ATOM 7068 N N . SER B 1 425 ? 41.957 15.781 36.916 1.00 32.99 425 SER B N 1
ATOM 7069 C CA . SER B 1 425 ? 43.014 16.334 37.751 1.00 31.37 425 SER B CA 1
ATOM 7070 C C . SER B 1 425 ? 42.441 17.478 38.566 1.00 30.84 425 SER B C 1
ATOM 7071 O O . SER B 1 425 ? 41.465 18.109 38.166 1.00 31.18 425 SER B O 1
ATOM 7074 N N . SER B 1 426 ? 43.049 17.731 39.717 1.00 30.64 426 SER B N 1
ATOM 7075 C CA . SER B 1 426 ? 42.615 18.804 40.596 1.00 30.68 426 SER B CA 1
ATOM 7076 C C . SER B 1 426 ? 43.236 20.129 40.156 1.00 29.78 426 SER B C 1
ATOM 7077 O O . SER B 1 426 ? 44.450 20.222 39.965 1.00 29.91 426 SER B O 1
ATOM 7080 N N . GLU B 1 427 ? 42.389 21.139 39.984 1.00 25.59 427 GLU B N 1
ATOM 7081 C CA . GLU B 1 427 ? 42.823 22.480 39.594 1.00 26.33 427 GLU B CA 1
ATOM 7082 C C . GLU B 1 427 ? 41.903 23.443 40.339 1.00 25.11 427 GLU B C 1
ATOM 7083 O O . GLU B 1 427 ? 40.949 23.973 39.768 1.00 26.21 427 GLU B O 1
ATOM 7089 N N . PRO B 1 428 ? 42.181 23.671 41.630 1.00 25.21 428 PRO B N 1
ATOM 7090 C CA . PRO B 1 428 ? 41.410 24.554 42.510 1.00 27.78 428 PRO B CA 1
ATOM 7091 C C . PRO B 1 428 ? 41.229 25.995 42.040 1.00 28.92 428 PRO B C 1
ATOM 7092 O O . PRO B 1 428 ? 40.216 26.621 42.353 1.00 29.72 428 PRO B O 1
ATOM 7096 N N . THR B 1 429 ? 42.191 26.529 41.294 1.00 27.73 429 THR B N 1
ATOM 7097 C CA . THR B 1 429 ? 42.073 27.913 40.844 1.00 27.95 429 THR B CA 1
ATOM 7098 C C . THR B 1 429 ? 41.230 28.036 39.585 1.00 27.75 429 THR B C 1
ATOM 7099 O O . THR B 1 429 ? 40.886 29.145 39.164 1.00 28.18 429 THR B O 1
ATOM 7103 N N . TYR B 1 430 ? 40.894 26.899 38.985 1.00 28.07 430 TYR B N 1
ATOM 7104 C CA . TYR B 1 430 ? 40.095 26.900 37.768 1.00 28.32 430 TYR B CA 1
ATOM 7105 C C . TYR B 1 430 ? 38.603 26.875 38.072 1.00 31.65 430 TYR B C 1
ATOM 7106 O O . TYR B 1 430 ? 38.118 26.028 38.837 1.00 29.48 430 TYR B O 1
ATOM 7115 N N . GLY B 1 431 ? 37.886 27.817 37.466 1.00 32.64 431 GLY B N 1
ATOM 7116 C CA . GLY B 1 431 ? 36.448 27.895 37.636 1.00 34.03 431 GLY B CA 1
ATOM 7117 C C . GLY B 1 431 ? 35.824 27.426 36.338 1.00 34.94 431 GLY B C 1
ATOM 7118 O O . GLY B 1 431 ? 36.535 26.949 35.455 1.00 34.74 431 GLY B O 1
ATOM 7119 N N . ASP B 1 432 ? 34.509 27.567 36.207 1.00 36.51 432 ASP B N 1
ATOM 7120 C CA . ASP B 1 432 ? 33.810 27.142 34.997 1.00 37.44 432 ASP B CA 1
ATOM 7121 C C . ASP B 1 432 ? 34.450 27.632 33.702 1.00 36.17 432 ASP B C 1
ATOM 7122 O O . ASP B 1 432 ? 34.578 26.872 32.742 1.00 36.54 432 ASP B O 1
ATOM 7127 N N . ALA B 1 433 ? 34.854 28.898 33.672 1.00 36.61 433 ALA B N 1
ATOM 7128 C CA . ALA B 1 433 ? 35.472 29.472 32.478 1.00 36.24 433 ALA B CA 1
ATOM 7129 C C . ALA B 1 433 ? 36.777 28.763 32.109 1.00 35.67 433 ALA B C 1
ATOM 7130 O O . ALA B 1 433 ? 37.001 28.418 30.944 1.00 33.27 433 ALA B O 1
ATOM 7132 N N . GLU B 1 434 ? 37.635 28.549 33.102 1.00 34.93 434 GLU B N 1
ATOM 7133 C CA . GLU B 1 434 ? 38.910 27.886 32.861 1.00 35.46 434 GLU B CA 1
ATOM 7134 C C . GLU B 1 434 ? 38.702 26.482 32.308 1.00 34.00 434 GLU B C 1
ATOM 7135 O O . GLU B 1 434 ? 39.248 26.138 31.260 1.00 32.64 434 GLU B O 1
ATOM 7141 N N . TRP B 1 435 ? 37.905 25.679 33.010 1.00 33.11 435 TRP B N 1
ATOM 7142 C CA . TRP B 1 435 ? 37.641 24.307 32.586 1.00 32.61 435 TRP B CA 1
ATOM 7143 C C . TRP B 1 435 ? 37.041 24.202 31.195 1.00 32.55 435 TRP B C 1
ATOM 7144 O O . TRP B 1 435 ? 37.297 23.236 30.479 1.00 32.25 435 TRP B O 1
ATOM 7155 N N . LYS B 1 436 ? 36.247 25.193 30.807 1.00 34.08 436 LYS B N 1
ATOM 7156 C CA . LYS B 1 436 ? 35.624 25.174 29.490 1.00 34.74 436 LYS B CA 1
ATOM 7157 C C . LYS B 1 436 ? 36.685 25.273 28.395 1.00 34.70 436 LYS B C 1
ATOM 7158 O O . LYS B 1 436 ? 36.554 24.651 27.345 1.00 35.14 436 LYS B O 1
ATOM 7164 N N . LEU B 1 437 ? 37.731 26.059 28.639 1.00 34.23 437 LEU B N 1
ATOM 7165 C CA . LEU B 1 437 ? 38.820 26.197 27.673 1.00 34.04 437 LEU B CA 1
ATOM 7166 C C . LEU B 1 437 ? 39.670 24.933 27.702 1.00 33.26 437 LEU B C 1
ATOM 7167 O O . LEU B 1 437 ? 40.073 24.410 26.661 1.00 32.68 437 LEU B O 1
ATOM 7172 N N . ALA B 1 438 ? 39.943 24.460 28.913 1.00 33.46 438 ALA B N 1
ATOM 7173 C CA . ALA B 1 438 ? 40.750 23.265 29.123 1.00 34.62 438 ALA B CA 1
ATOM 7174 C C . ALA B 1 438 ? 40.205 22.079 28.340 1.00 35.59 438 ALA B C 1
ATOM 7175 O O . ALA B 1 438 ? 40.959 21.350 27.698 1.00 35.92 438 ALA B O 1
ATOM 7177 N N . LYS B 1 439 ? 38.893 21.888 28.390 1.00 36.54 439 LYS B N 1
ATOM 7178 C CA . LYS B 1 439 ? 38.278 20.773 27.689 1.00 39.05 439 LYS B CA 1
ATOM 7179 C C . LYS B 1 439 ? 37.946 21.081 26.235 1.00 39.49 439 LYS B C 1
ATOM 7180 O O . LYS B 1 439 ? 37.548 20.191 25.482 1.00 39.15 439 LYS B O 1
ATOM 7186 N N . ALA B 1 440 ? 38.126 22.338 25.842 1.00 39.96 440 ALA B N 1
ATOM 7187 C CA . ALA B 1 440 ? 37.851 22.758 24.473 1.00 40.85 440 ALA B CA 1
ATOM 7188 C C . ALA B 1 440 ? 38.358 21.712 23.490 1.00 42.20 440 ALA B C 1
ATOM 7189 O O . ALA B 1 440 ? 39.403 21.095 23.700 1.00 42.54 440 ALA B O 1
ATOM 7191 N N . ASP B 1 441 ? 37.605 21.514 22.417 1.00 43.00 441 ASP B N 1
ATOM 7192 C CA . ASP B 1 441 ? 37.957 20.534 21.405 1.00 43.91 441 ASP B CA 1
ATOM 7193 C C . ASP B 1 441 ? 39.144 20.989 20.555 1.00 42.75 441 ASP B C 1
ATOM 7194 O O . ASP B 1 441 ? 39.938 20.168 20.100 1.00 42.92 441 ASP B O 1
ATOM 7199 N N . ASP B 1 442 ? 39.262 22.297 20.351 1.00 41.48 442 ASP B N 1
ATOM 7200 C CA . ASP B 1 442 ? 40.343 22.855 19.546 1.00 41.11 442 ASP B CA 1
ATOM 7201 C C . ASP B 1 442 ? 41.722 22.682 20.176 1.00 40.45 442 ASP B C 1
ATOM 7202 O O . ASP B 1 442 ? 41.870 22.067 21.231 1.00 40.13 442 ASP B O 1
ATOM 7207 N N . PHE B 1 443 ? 42.727 23.248 19.520 1.00 39.34 443 PHE B N 1
ATOM 7208 C CA . PHE B 1 443 ? 44.102 23.145 19.983 1.00 38.73 443 PHE B CA 1
ATOM 7209 C C . PHE B 1 443 ? 44.692 24.496 20.404 1.00 38.38 443 PHE B C 1
ATOM 7210 O O . PHE B 1 443 ? 45.867 24.567 20.778 1.00 36.48 443 PHE B O 1
ATOM 7218 N N . GLU B 1 444 ? 43.883 25.558 20.356 1.00 37.31 444 GLU B N 1
ATOM 7219 C CA . GLU B 1 444 ? 44.367 26.896 20.707 1.00 35.36 444 GLU B CA 1
ATOM 7220 C C . GLU B 1 444 ? 43.737 27.540 21.944 1.00 34.68 444 GLU B C 1
ATOM 7221 O O . GLU B 1 444 ? 44.392 28.302 22.653 1.00 33.74 444 GLU B O 1
ATOM 7227 N N . SER B 1 445 ? 42.467 27.250 22.200 1.00 33.29 445 SER B N 1
ATOM 7228 C CA . SER B 1 445 ? 41.778 27.856 23.331 1.00 31.50 445 SER B CA 1
ATOM 7229 C C . SER B 1 445 ? 42.489 27.797 24.677 1.00 30.42 445 SER B C 1
ATOM 7230 O O . SER B 1 445 ? 42.605 28.816 25.358 1.00 29.64 445 SER B O 1
ATOM 7233 N N . SER B 1 446 ? 42.970 26.618 25.064 1.00 27.19 446 SER B N 1
ATOM 7234 C CA . SER B 1 446 ? 43.623 26.471 26.359 1.00 25.84 446 SER B CA 1
ATOM 7235 C C . SER B 1 446 ? 44.960 27.190 26.536 1.00 23.85 446 SER B C 1
ATOM 7236 O O . SER B 1 446 ? 45.520 27.189 27.628 1.00 22.17 446 SER B O 1
ATOM 7239 N N . LEU B 1 447 ? 45.476 27.800 25.473 1.00 25.39 447 LEU B N 1
ATOM 7240 C CA . LEU B 1 447 ? 46.726 28.549 25.590 1.00 26.28 447 LEU B CA 1
ATOM 7241 C C . LEU B 1 447 ? 46.439 29.807 26.419 1.00 26.15 447 LEU B C 1
ATOM 7242 O O . LEU B 1 447 ? 47.356 30.463 26.923 1.00 22.52 447 LEU B O 1
ATOM 7247 N N . LYS B 1 448 ? 45.155 30.126 26.563 1.00 23.70 448 LYS B N 1
ATOM 7248 C CA . LYS B 1 448 ? 44.743 31.294 27.328 1.00 24.94 448 LYS B CA 1
ATOM 7249 C C . LYS B 1 448 ? 44.637 31.017 28.821 1.00 23.73 448 LYS B C 1
ATOM 7250 O O . LYS B 1 448 ? 44.386 31.933 29.601 1.00 25.01 448 LYS B O 1
ATOM 7256 N N . LEU B 1 449 ? 44.835 29.764 29.225 1.00 22.77 449 LEU B N 1
ATOM 7257 C CA . LEU B 1 449 ? 44.761 29.413 30.643 1.00 21.13 449 LEU B CA 1
ATOM 7258 C C . LEU B 1 449 ? 45.784 30.218 31.452 1.00 22.03 449 LEU B C 1
ATOM 7259 O O . LEU B 1 449 ? 46.858 30.559 30.949 1.00 23.45 449 LEU B O 1
ATOM 7264 N N . PRO B 1 450 ? 45.456 30.540 32.713 1.00 21.49 450 PRO B N 1
ATOM 7265 C CA . PRO B 1 450 ? 46.299 31.312 33.638 1.00 21.91 450 PRO B CA 1
ATOM 7266 C C . PRO B 1 450 ? 47.691 30.732 33.891 1.00 21.48 450 PRO B C 1
ATOM 7267 O O . PRO B 1 450 ? 48.603 31.447 34.317 1.00 21.21 450 PRO B O 1
ATOM 7271 N N . ALA B 1 451 ? 47.837 29.434 33.646 1.00 19.13 451 ALA B N 1
ATOM 7272 C CA . ALA B 1 451 ? 49.097 28.727 33.868 1.00 18.27 451 ALA B CA 1
ATOM 7273 C C . ALA B 1 451 ? 50.310 29.306 33.148 1.00 17.17 451 ALA B C 1
ATOM 7274 O O . ALA B 1 451 ? 51.441 29.132 33.597 1.00 16.93 451 ALA B O 1
ATOM 7276 N N . PHE B 1 452 ? 50.081 30.001 32.042 1.00 17.94 452 PHE B N 1
ATOM 7277 C CA . PHE B 1 452 ? 51.185 30.553 31.260 1.00 18.35 452 PHE B CA 1
ATOM 7278 C C . PHE B 1 452 ? 51.333 32.079 31.333 1.00 18.55 452 PHE B C 1
ATOM 7279 O O . PHE B 1 452 ? 52.103 32.667 30.567 1.00 18.28 452 PHE B O 1
ATOM 7287 N N . ASP B 1 453 ? 50.615 32.704 32.264 1.00 17.58 453 ASP B N 1
ATOM 7288 C CA . ASP B 1 453 ? 50.638 34.158 32.430 1.00 18.17 453 ASP B CA 1
ATOM 7289 C C . ASP B 1 453 ? 52.009 34.756 32.731 1.00 19.80 453 ASP B C 1
ATOM 7290 O O . ASP B 1 453 ? 52.258 35.939 32.443 1.00 19.23 453 ASP B O 1
ATOM 7295 N N . GLY B 1 454 ? 52.892 33.940 33.301 1.00 18.38 454 GLY B N 1
ATOM 7296 C CA . GLY B 1 454 ? 54.226 34.397 33.657 1.00 16.39 454 GLY B CA 1
ATOM 7297 C C . GLY B 1 454 ? 55.178 34.756 32.527 1.00 16.84 454 GLY B C 1
ATOM 7298 O O . GLY B 1 454 ? 56.247 35.311 32.788 1.00 16.28 454 GLY B O 1
ATOM 7299 N N . TRP B 1 455 ? 54.824 34.443 31.282 1.00 18.00 455 TRP B N 1
ATOM 7300 C CA . TRP B 1 455 ? 55.704 34.775 30.159 1.00 18.44 455 TRP B CA 1
ATOM 7301 C C . TRP B 1 455 ? 54.966 35.394 28.977 1.00 19.07 455 TRP B C 1
ATOM 7302 O O . TRP B 1 455 ? 55.529 35.567 27.895 1.00 18.06 455 TRP B O 1
ATOM 7313 N N . ARG B 1 456 ? 53.714 35.769 29.208 1.00 17.24 456 ARG B N 1
ATOM 7314 C CA . ARG B 1 456 ? 52.875 36.336 28.160 1.00 19.83 456 ARG B CA 1
ATOM 7315 C C . ARG B 1 456 ? 53.340 37.707 27.646 1.00 19.34 456 ARG B C 1
ATOM 7316 O O . ARG B 1 456 ? 53.004 38.095 26.526 1.00 20.17 456 ARG B O 1
ATOM 7324 N N . ASP B 1 457 ? 54.120 38.428 28.453 1.00 18.05 457 ASP B N 1
ATOM 7325 C CA . ASP B 1 457 ? 54.631 39.741 28.060 1.00 18.42 457 ASP B CA 1
ATOM 7326 C C . ASP B 1 457 ? 55.723 39.651 26.999 1.00 18.01 457 ASP B C 1
ATOM 7327 O O . ASP B 1 457 ? 55.982 40.621 26.281 1.00 19.00 457 ASP B O 1
ATOM 7332 N N . LEU B 1 458 ? 56.373 38.495 26.904 1.00 17.89 458 LEU B N 1
ATOM 7333 C CA . LEU B 1 458 ? 57.435 38.304 25.921 1.00 19.63 458 LEU B CA 1
ATOM 7334 C C . LEU B 1 458 ? 56.801 37.946 24.577 1.00 20.41 458 LEU B C 1
ATOM 7335 O O . LEU B 1 458 ? 55.584 37.808 24.489 1.00 20.42 458 LEU B O 1
ATOM 7340 N N . ASP B 1 459 ? 57.606 37.811 23.528 1.00 21.85 459 ASP B N 1
ATOM 7341 C CA . ASP B 1 459 ? 57.039 37.438 22.236 1.00 24.83 459 ASP B CA 1
ATOM 7342 C C . ASP B 1 459 ? 56.904 35.920 22.244 1.00 22.41 459 ASP B C 1
ATOM 7343 O O . ASP B 1 459 ? 57.879 35.201 22.062 1.00 22.76 459 ASP B O 1
ATOM 7348 N N . THR B 1 460 ? 55.684 35.448 22.466 1.00 19.82 460 THR B N 1
ATOM 7349 C CA . THR B 1 460 ? 55.391 34.021 22.527 1.00 20.50 460 THR B CA 1
ATOM 7350 C C . THR B 1 460 ? 54.911 33.407 21.218 1.00 21.06 460 THR B C 1
ATOM 7351 O O . THR B 1 460 ? 54.468 32.262 21.209 1.00 19.47 460 THR B O 1
ATOM 7355 N N . SER B 1 461 ? 55.008 34.156 20.120 1.00 22.22 461 SER B N 1
ATOM 7356 C CA . SER B 1 461 ? 54.561 33.678 18.809 1.00 24.59 461 SER B CA 1
ATOM 7357 C C . SER B 1 461 ? 55.121 32.313 18.401 1.00 24.50 461 SER B C 1
ATOM 7358 O O . SER B 1 461 ? 54.360 31.389 18.114 1.00 22.92 461 SER B O 1
ATOM 7361 N N . GLU B 1 462 ? 56.444 32.191 18.361 1.00 24.25 462 GLU B N 1
ATOM 7362 C CA . GLU B 1 462 ? 57.074 30.928 17.983 1.00 26.43 462 GLU B CA 1
ATOM 7363 C C . GLU B 1 462 ? 56.755 29.793 18.951 1.00 25.19 462 GLU B C 1
ATOM 7364 O O . GLU B 1 462 ? 56.485 28.666 18.527 1.00 23.95 462 GLU B O 1
ATOM 7370 N N . LEU B 1 463 ? 56.786 30.081 20.248 1.00 23.44 463 LEU B N 1
ATOM 7371 C CA . LEU B 1 463 ? 56.482 29.064 21.256 1.00 22.55 463 LEU B CA 1
ATOM 7372 C C . LEU B 1 463 ? 55.055 28.522 21.100 1.00 24.08 463 LEU B C 1
ATOM 7373 O O . LEU B 1 463 ? 54.841 27.310 21.036 1.00 23.01 463 LEU B O 1
ATOM 7378 N N . ASP B 1 464 ? 54.081 29.422 21.036 1.00 23.58 464 ASP B N 1
ATOM 7379 C CA . ASP B 1 464 ? 52.687 29.006 20.907 1.00 25.91 464 ASP B CA 1
ATOM 7380 C C . ASP B 1 464 ? 52.403 28.190 19.644 1.00 25.02 464 ASP B C 1
ATOM 7381 O O . ASP B 1 464 ? 51.566 27.286 19.663 1.00 23.72 464 ASP B O 1
ATOM 7386 N N . GLN B 1 465 ? 53.088 28.504 18.549 1.00 24.96 465 GLN B N 1
ATOM 7387 C CA . GLN B 1 465 ? 52.870 27.766 17.307 1.00 25.44 465 GLN B CA 1
ATOM 7388 C C . GLN B 1 465 ? 53.459 26.364 17.410 1.00 25.44 465 GLN B C 1
ATOM 7389 O O . GLN B 1 465 ? 52.913 25.404 16.853 1.00 22.71 465 GLN B O 1
ATOM 7395 N N . LYS B 1 466 ? 54.568 26.249 18.134 1.00 23.59 466 LYS B N 1
ATOM 7396 C CA . LYS B 1 466 ? 55.212 24.959 18.334 1.00 25.52 466 LYS B CA 1
ATOM 7397 C C . LYS B 1 466 ? 54.345 24.122 19.276 1.00 24.28 466 LYS B C 1
ATOM 7398 O O . LYS B 1 466 ? 54.247 22.902 19.126 1.00 24.92 466 LYS B O 1
ATOM 7404 N N . VAL B 1 467 ? 53.711 24.782 20.241 1.00 22.72 467 VAL B N 1
ATOM 7405 C CA . VAL B 1 467 ? 52.845 24.088 21.191 1.00 22.54 467 VAL B CA 1
ATOM 7406 C C . VAL B 1 467 ? 51.667 23.465 20.449 1.00 23.55 467 VAL B C 1
ATOM 7407 O O . VAL B 1 467 ? 51.368 22.284 20.616 1.00 21.64 467 VAL B O 1
ATOM 7411 N N . ILE B 1 468 ? 51.007 24.266 19.625 1.00 24.14 468 ILE B N 1
ATOM 7412 C CA . ILE B 1 468 ? 49.863 23.795 18.851 1.00 24.56 468 ILE B CA 1
ATOM 7413 C C . ILE B 1 468 ? 50.259 22.624 17.946 1.00 25.67 468 ILE B C 1
ATOM 7414 O O . ILE B 1 468 ? 49.547 21.623 17.868 1.00 26.63 468 ILE B O 1
ATOM 7419 N N . VAL B 1 469 ? 51.395 22.745 17.272 1.00 25.85 469 VAL B N 1
ATOM 7420 C CA . VAL B 1 469 ? 51.872 21.678 16.399 1.00 29.07 469 VAL B CA 1
ATOM 7421 C C . VAL B 1 469 ? 52.042 20.366 17.172 1.00 29.44 469 VAL B C 1
ATOM 7422 O O . VAL B 1 469 ? 51.698 19.297 16.669 1.00 28.09 469 VAL B O 1
ATOM 7426 N N . LEU B 1 470 ? 52.573 20.452 18.392 1.00 26.98 470 LEU B N 1
ATOM 7427 C CA . LEU B 1 470 ? 52.783 19.264 19.213 1.00 26.73 470 LEU B CA 1
ATOM 7428 C C . LEU B 1 470 ? 51.479 18.705 19.779 1.00 26.67 470 LEU B C 1
ATOM 7429 O O . LEU B 1 470 ? 51.322 17.483 19.888 1.00 27.94 470 LEU B O 1
ATOM 7434 N N . ARG B 1 471 ? 50.544 19.581 20.141 1.00 25.18 471 ARG B N 1
ATOM 7435 C CA . ARG B 1 471 ? 49.268 19.113 20.678 1.00 25.95 471 ARG B CA 1
ATOM 7436 C C . ARG B 1 471 ? 48.555 18.234 19.653 1.00 27.32 471 ARG B C 1
ATOM 7437 O O . ARG B 1 471 ? 47.958 17.215 20.000 1.00 25.28 471 ARG B O 1
ATOM 7445 N N . LYS B 1 472 ? 48.615 18.644 18.390 1.00 28.03 472 LYS B N 1
ATOM 7446 C CA . LYS B 1 472 ? 47.967 17.903 17.316 1.00 30.05 472 LYS B CA 1
ATOM 7447 C C . LYS B 1 472 ? 48.576 16.511 17.169 1.00 30.25 472 LYS B C 1
ATOM 7448 O O . LYS B 1 472 ? 47.856 15.530 16.976 1.00 29.72 472 LYS B O 1
ATOM 7454 N N . ILE B 1 473 ? 49.898 16.432 17.280 1.00 30.54 473 ILE B N 1
ATOM 7455 C CA . ILE B 1 473 ? 50.596 15.157 17.176 1.00 31.07 473 ILE B CA 1
ATOM 7456 C C . ILE B 1 473 ? 50.208 14.248 18.339 1.00 31.67 473 ILE B C 1
ATOM 7457 O O . ILE B 1 473 ? 49.966 13.051 18.155 1.00 31.04 473 ILE B O 1
ATOM 7462 N N . ILE B 1 474 ? 50.148 14.821 19.536 1.00 30.01 474 ILE B N 1
ATOM 7463 C CA . ILE B 1 474 ? 49.789 14.061 20.725 1.00 30.43 474 ILE B CA 1
ATOM 7464 C C . ILE B 1 474 ? 48.391 13.454 20.600 1.00 31.58 474 ILE B C 1
ATOM 7465 O O . ILE B 1 474 ? 48.197 12.257 20.813 1.00 30.16 474 ILE B O 1
ATOM 7470 N N . ARG B 1 475 ? 47.415 14.285 20.260 1.00 32.29 475 ARG B N 1
ATOM 7471 C CA . ARG B 1 475 ? 46.047 13.804 20.149 1.00 35.13 475 ARG B CA 1
ATOM 7472 C C . ARG B 1 475 ? 45.856 12.753 19.058 1.00 35.28 475 ARG B C 1
ATOM 7473 O O . ARG B 1 475 ? 44.940 11.939 19.132 1.00 35.99 475 ARG B O 1
ATOM 7481 N N . GLU B 1 476 ? 46.732 12.754 18.061 1.00 36.78 476 GLU B N 1
ATOM 7482 C CA . GLU B 1 476 ? 46.618 11.807 16.960 1.00 37.67 476 GLU B CA 1
ATOM 7483 C C . GLU B 1 476 ? 47.515 10.577 17.063 1.00 37.61 476 GLU B C 1
ATOM 7484 O O . GLU B 1 476 ? 47.046 9.450 16.920 1.00 36.74 476 GLU B O 1
ATOM 7490 N N . LYS B 1 477 ? 48.803 10.796 17.304 1.00 36.34 477 LYS B N 1
ATOM 7491 C CA . LYS B 1 477 ? 49.764 9.703 17.387 1.00 36.10 477 LYS B CA 1
ATOM 7492 C C . LYS B 1 477 ? 50.114 9.240 18.803 1.00 35.39 477 LYS B C 1
ATOM 7493 O O . LYS B 1 477 ? 50.782 8.221 18.974 1.00 35.86 477 LYS B O 1
ATOM 7499 N N . GLY B 1 478 ? 49.664 9.977 19.813 1.00 35.15 478 GLY B N 1
ATOM 7500 C CA . GLY B 1 478 ? 49.975 9.614 21.188 1.00 32.92 478 GLY B CA 1
ATOM 7501 C C . GLY B 1 478 ? 51.056 10.545 21.708 1.00 31.37 478 GLY B C 1
ATOM 7502 O O . GLY B 1 478 ? 51.899 10.999 20.935 1.00 30.71 478 GLY B O 1
ATOM 7503 N N . VAL B 1 479 ? 51.054 10.816 23.011 1.00 30.44 479 VAL B N 1
ATOM 7504 C CA . VAL B 1 479 ? 52.030 11.740 23.585 1.00 29.25 479 VAL B CA 1
ATOM 7505 C C . VAL B 1 479 ? 53.490 11.436 23.262 1.00 29.45 479 VAL B C 1
ATOM 7506 O O . VAL B 1 479 ? 54.243 12.334 22.887 1.00 29.85 479 VAL B O 1
ATOM 7510 N N . LYS B 1 480 ? 53.895 10.178 23.384 1.00 31.43 480 LYS B N 1
ATOM 7511 C CA . LYS B 1 480 ? 55.282 9.818 23.109 1.00 31.92 480 LYS B CA 1
ATOM 7512 C C . LYS B 1 480 ? 55.706 10.138 21.679 1.00 33.22 480 LYS B C 1
ATOM 7513 O O . LYS B 1 480 ? 56.897 10.299 21.394 1.00 32.49 480 LYS B O 1
ATOM 7519 N N . ALA B 1 481 ? 54.731 10.250 20.782 1.00 32.67 481 ALA B N 1
ATOM 7520 C CA . ALA B 1 481 ? 55.019 10.563 19.387 1.00 31.60 481 ALA B CA 1
ATOM 7521 C C . ALA B 1 481 ? 55.491 12.006 19.236 1.00 31.04 481 ALA B C 1
ATOM 7522 O O . ALA B 1 481 ? 56.196 12.349 18.284 1.00 29.13 481 ALA B O 1
ATOM 7524 N N . ALA B 1 482 ? 55.102 12.848 20.188 1.00 29.80 482 ALA B N 1
ATOM 7525 C CA . ALA B 1 482 ? 55.464 14.260 20.154 1.00 28.70 482 ALA B CA 1
ATOM 7526 C C . ALA B 1 482 ? 56.742 14.587 20.921 1.00 28.81 482 ALA B C 1
ATOM 7527 O O . ALA B 1 482 ? 57.126 15.755 21.019 1.00 29.17 482 ALA B O 1
ATOM 7529 N N . ILE B 1 483 ? 57.403 13.571 21.469 1.00 28.34 483 ILE B N 1
ATOM 7530 C CA . ILE B 1 483 ? 58.638 13.803 22.216 1.00 28.84 483 ILE B CA 1
ATOM 7531 C C . ILE B 1 483 ? 59.753 14.225 21.263 1.00 29.74 483 ILE B C 1
ATOM 7532 O O . ILE B 1 483 ? 60.053 13.524 20.300 1.00 29.77 483 ILE B O 1
ATOM 7537 N N . PRO B 1 484 ? 60.373 15.391 21.510 1.00 30.59 484 PRO B N 1
ATOM 7538 C CA . PRO B 1 484 ? 61.457 15.863 20.640 1.00 32.17 484 PRO B CA 1
ATOM 7539 C C . PRO B 1 484 ? 62.695 14.970 20.649 1.00 35.15 484 PRO B C 1
ATOM 7540 O O . PRO B 1 484 ? 63.199 14.658 19.542 1.00 37.78 484 PRO B O 1
#

Sequence (946 aa):
ITRETLKSLPANVQAPPYDIDGIKPGIVHFGVGNFFRAHEAFYVEQILEHAPDWAIVGVGLTGSDRSKKKAEEFKAQDCLYSLTETAPSGKSTVRVGALRDYLLAPADPEAVLKHLVDPAIRIVSTITEGGYNINETTGAFDLENAAVKADLKNPEKPSTVFGYVVEALRRRWDAGGKAFTVSCDNLRHNGNVARKAFLGYAKARDPELAKWIEENATFPNGVDRITPTVSAEIAKKLNAASGLDDDLPLVAEDFHQWVLEDQFADGRPPLEKAGVQVGDVTDWEYVKIRLNAGHVLCFPGILVGYENVDDAIEDSELLGNLKNYLNKDVIPTLKAPSGTLEGYRDSVISRFSNKASDQTLRIASDGCSKVQVFWTETVRRAIEDKRDLSRIAFGIASYLELRGRDEKGGTYESSEPTYGDAEWKLAKADDFESSLKLPAFDGWRDLDTSELDQKVIVLRKIIREKGVKAAIPITRETLKSLPANVQAPPYDIDGIKPGIVHFGVGNFFRAHEAFYVEQILEHAPDWAIVGVGLTGSDRSKKKAEEFKAQDCLYSLTETAPSGKSTVRVGALRDYLLAPADPEAVLKHLVDPAIRIVSTITEGGYNINETTGAFDLENAAVKADLKNPEKPSTVFGYVVEALRRRWDAGGKAFTVSCDNLRHNGNVARKAFLGYAKARDPELAKWIEENATFPNGVDRITPTVSAEIAKKLNAASGLDDDLPLVAEDFHQWVLEDQFADGRPPLEKAGVQVGDVTDWEYVKIRLNAGHVLCFPGILVGYENVDDAIEDSELLGNLKNYLNKDVIPTLKAPSGTLEGYRDSVISRFSNKASDQTLRIASDGCSKVQVFWTETVRRAIEDKRDLSRIAFGIASYLELRGRDEKGGTYESSEPTYGDAEWKLAKADDFESSLKLPAFDGWRDLDTSELDQKVIVLRKIIREKGVKAAIP

Nearest PDB structures (foldseek):
  7rk4-assembly1_A  TM=9.371E-01  e=2.065E-43  Aspergillus fumigatus Af293
  1m2w-assembly2_B  TM=7.585E-01  e=1.241E-44  Pseudomonas fluorescens
  7rk5-assembly2_A  TM=9.015E-01  e=3.028E-41  Aspergillus fumigatus Af293
  7rk5-assembly1_B  TM=8.449E-01  e=1.048E-41  Aspergillus fumigatus Af293
  4im7-assembly1_A  TM=7.616E-01  e=2.932E-42  Escherichia coli CFT073

Organism: Gluconobacter oxydans (NCBI:txid442)

InterPro domains:
  IPR000669 Mannitol dehydrogenase [PR00084] (28-38)
  IPR000669 Mannitol dehydrogenase [PR00084] (182-195)
  IPR000669 Mannitol dehydrogenase [PR00084] (221-234)
  IPR000669 Mannitol dehydrogenase [PR00084] (251-266)
  IPR008927 6-phosphogluconate dehydrogenase-like, C-terminal domain superfamily [SSF48179] (286-484)
  IPR013118 Mannitol dehydrogenase, C-terminal [PF08125] (286-433)
  IPR013131 Mannitol dehydrogenase, N-terminal [PF01232] (27-278)
  IPR013328 6-phosphogluconate dehydrogenase, domain 2 [G3DSA:1.10.1040.10] (286-484)
  IPR036291 NAD(P)-binding domain superfamily [SSF51735] (5-284)
  IPR050988 Mannitol Dehydrogenase/Oxidoreductase [PTHR43362] (4-439)

Foldseek 3Di:
DAAPVPPPFDPQEAEQPADLVQAADAEEEEDPDQCCVVFVLVLCSLQCNPPRLHAYEYEYLDDDPVVVVVQVLCVVNQNKEKEWAAFLVRDIGMYIHRHRYYYYCVVDVVVLLVSLQDLSHAEYEEQELVLLCQDPPVRARDCPDPQLVVCLVVLVRHRHPLSSQLSSLVVCVVVVHAHHEYYDYPDVQVLVSNLRSNLRSQVSNPVVSSVRCVPQYGRKGKWDKDWDDADPVNVVVVCVVRVDPGPDYTYIYNDIAMEIAPDTRRDDGPSVSSVYHDNDCVQVVLLVLLLLVLLLCLLQCVQQPAFWLLVSLPPPLSVVLSVCCQVFQPQVQGDDDPPHSVVVSVVSSRVSNRVVTDTSLVSCALVLVSLLRNPLSSVQCCQVVVHDCQSVLLSVLSNLLCLAAHPVGHGGHHHRPVDDPQQSCQSNDPAQQSNVPHNSHVSRVVGPCPVSSVSNSVLNVCCVPPNSSSSRD/DAAPVVQVFDPQEAEQPADLVQAADQEEEEDPDQFCVVFVLVLLSQQCRVPRLHAYEYEYLDDDPVLVVVQVQCVVNQNKEKEWAAFLVRDIGIYMHSHRHYYYCVVDVVVLLVSLQPLSHQEYEEQEPVLLCADPPVRARDCVDPLLVVCLVPLVRHRHPLSSLLSSLVVCVVVVHARHEYYDYPDVQVLVSNLRSNLRSNVVNPVVSSVCCVVQYGRKGKWDKAWDDQDPVNVVVVCVVRVDPGPDYTYIYNDIAMEIAPDIRPDDGPSVSSVYHYNDCVQVSLLVLLLLLLLLCLLQCVQQPPFWLLSSLPDPLSVVLSLCCQVFQNPVQGDDDPPDSNVVSVVSSRVSNRVVTHGSLQSCAQVLVSLQRRPLVSVQCCLVVVHDLLSVLLSVLSNLLCLAAHPVGHGDHRHRVVDDPVQSCQSNDPAQQSNVPHNSHVSRVVGPCVVSSVSNSVLNVCCVPVNSSSSRD

B-factor: mean 26.95, std 9.22, range [2.92, 78.04]

Secondary structure (DSSP, 8-state):
---SS-----TTEE--SS-TTT--EEEEEE---HHHHHTHHHHHHTTTTT-TT-EEEEEES---HHHHHHHHHHHHTTT---EEEE-TTS-EEEE---EEEEEEGGG-HHHHHHHHH-TT--EE----GGGG-B-TTT-SB-TT-HHHHHHHHSTTS--SHHHHHHHHHHHHHHTT----B---SSSTTHHHHHHHHHHHHHHHH-HHHHHHHHHH-B-------------HHHHHHHHHHHT---SS-EEEES----------SS----GGGGT-----SHHHHHHHH--HHHH--HHHHHHHT--BHHHHTT-HHHHHHHHHHIIIIIGGGSPPPP--HHHHHHHHHHHHT-----BHHHHHTTHHHHHHHHHHHHHHHHHHTT---HHHHHHHHHHH----B-TTS-B-----TT--HHHHHHHH-SSSSGGGGSGGGGGGTTS--HHHHHHHHHHHHHHHHH-GGGG--/---GGG----TTEEPPSS-GGG--EEEEEE---HHHHHTHHHHHHTTTTT--S-EEEEEES--SHHHHHHHHHHHHTTT---EEEE-TTS-EEEE---EEEEEEGGG-HHHHHHHHH-TT--EE----GGGG-B-TTT-SB-TT-HHHHHHHHSTTS--SHHHHHHHHHHHHHHTT----B---SS-TTHHHHHHHHHHHHHHHH-HHHHHHHHHH-B-----B-------HHHHHHHHHHHT---SS-EEEES--B-------SS----GGGGT-----SHHHHHHHH--HHHH--HHHHHHHT-SBHHHHHT-HHHHHHHHHHIIIIIGGGSPPPP--HHHHHHHHHHHHT-----BHHHHTTTHHHHHHHHHHHHHHHHHHHT---HHHHHHHHHHH----B-TTS-B-----TT--HHHHHHHT-SSSSGGGGSGGGGGGTTS--HHHHHHHHHHHHHHHHH-GGGG--

Radius of gyration: 37.09 Å; Cα contacts (8 Å, |Δi|>4): 1685; chains: 2; bounding box: 48×98×97 Å

Solvent-accessible surface area: 40654 Å² total